Protein AF-A0A3N5ZWA6-F1 (afdb_monomer_lite)

pLDDT: mean 83.53, std 14.29, range [32.62, 98.81]

Foldseek 3Di:
DLVVLVVQDPDDFAKFQDLLDDTDPVRGAAAPRPVLVVLQVVEAEEEFEAALAFQCQQFNLQRDDVPCVNSVLVCVRRNRRYIYGGDHQFQDALLRSLVRHLRRHAAQGHYAYDYAEQSVLNVLLLQFPAADPVLLLLQFFDDLDPVPQDPVNVVVRVVVSVVVSVSSVVSRVSSVVRVYNHQEYEYEQYLLLAAQCCQVDVLLLLVLVLVVSCVVCVPDDPPPVPSSSVSSVVVSCCCVVVVPDQCVGNSSLCRHNRHSSSVSLQVTEGDPNYQYEFEFEFADDDPVVVVVCVVVVQVCVQDPAGAQSNHGRQSSCGGNVLDFNYWYAYDYYNQRHSRCLSVDPLNSVLVSCRVPDDSVCSVVDPRIGGPPVLFQDDPVVLVVVVVVVCVVVPPDDFLRAAEEEEAEAQLQFWKFQAPDPAAPNGHTLRPDLVCLLQVVLCCPFPPRPRIWTHFGRCSQFVVLQVVCVVGHRYDRDTGDLLEALLVLLVVVLVVLVVSCVRNVNHAYEYEHAALRLLSPLLNCQVPVVSLVSRVVPVLRFYEYEQYLQQAWCLLVCLQLLQALLLLLSQSSHSPDQSLNSSQRCLRRLSSLLRHGAAPQAFLQNAADNDPLAQVVQQVSLQLAQDPRNGHSRGHRHDNVSSVVSNVCQVRRQWDQPDVPPDIAGDDDPPQLRYAYEFEFDQWGFRHWDDDPSHIWTKIFRQGQNIHHPSSRDHPNHDQQRYFYDHHHRSCRNNVPVCSVVSVCCSGPVHDPVTHGDDDDDDRTQMDIHTHGRHGNGNSVQSVQSVRRHGDDDPDDDPPPPDDDDDDDDDDPLPDPDDDDDDDAAPDDCDDPSVSCCVRVQNNVQVVCVVVVNHQYGPPGDDDGDRPDDPVVVVD

Radius of gyration: 29.96 Å; chains: 1; bounding box: 83×65×80 Å

Secondary structure (DSSP, 8-state):
-HHHHHTTSSS-SEEEE--SSPPPGGGEEPTT-HHHHHHHHH-EEEEE--TT--HHHHHGGGT-TT-HHHHHHHHHHHTT-EEEEE--SSSS-HHHHHHHHHHHSPTT-EEEEEEETTHHHHHHHHTEEE--HHHHHT-SPPPS-TTT--HHHHHHHHHHHHHHHHHHHHHHHHHHHHT-EEEEEEEES--TT--HHHHH-HHHHHHHHHHHHHHHHHTT--GGGHHHHHHHHHHHHHHHHTT--GGGSHHHHTTSTT-HHHHHHHHPEEPTT-EEEEEEEEE---TTHHHHHGGGTTHHHH--S-B-SSSBHHHHT-GGGGSTT-EEEEEEETT-STTTTTTSHHHHHHHHHHHHS-GGGGGG-TT-EE----PPPPHHHHHHHHHHHHHHH-PPPTTSS-EEEEE--TT-EEEEE-SSSSTTSSEEEET-HHHHHTTGGGGGSTT-TTEEEEEE-HHHHHHHHHHHTTTSEEEE----TTS-HHHHHHHHHHHHHHHHHH-TTS-EEEEEETHHHHHHHHHHHH-HHHHHHHHHSTT-EEEEES--TT--HHHHHHHTT-SHHHHHHHHH-SS--HHHHHHHHTT-HHHHTTSPPTT---TT----S-TTSHHHHHHHHHH---TTT-TT------HHHHHHHHTTTBTTTEEESSTTS-EEEPP-SSGGGEEEEE---S-EEEEEEEETTEEEEEEESSBSSSSBHHHH--TTS-GGGEEE--S-TTHHHH-GGGHHHHHHHHHTS--SSSBPPP--SSS--EEEE---------HHHHHHHHTT------PPPP-------------GGG--SPPP----TT--S-HHHHHIIIIISTTHHHHHHHTT-S--STT----------TTGGG-

Structure (mmCIF, N/CA/C/O backbone):
data_AF-A0A3N5ZWA6-F1
#
_entry.id   AF-A0A3N5ZWA6-F1
#
loop_
_atom_site.group_PDB
_atom_site.id
_atom_site.type_symbol
_atom_site.label_atom_id
_atom_site.label_alt_id
_atom_site.label_comp_id
_atom_site.label_asym_id
_atom_site.label_entity_id
_atom_site.label_seq_id
_atom_site.pdbx_PDB_ins_code
_atom_site.Cartn_x
_atom_site.Cartn_y
_atom_site.Cartn_z
_atom_site.occupancy
_atom_site.B_iso_or_equiv
_atom_site.auth_seq_id
_atom_site.auth_comp_id
_atom_site.auth_asym_id
_atom_site.auth_atom_id
_atom_site.pdbx_PDB_model_num
ATOM 1 N N . LEU A 1 1 ? -17.193 23.125 24.510 1.00 72.69 1 LEU A N 1
ATOM 2 C CA . LEU A 1 1 ? -18.329 23.311 23.572 1.00 72.69 1 LEU A CA 1
ATOM 3 C C . LEU A 1 1 ? -18.999 21.985 23.235 1.00 72.69 1 LEU A C 1
ATOM 5 O O . LEU A 1 1 ? -20.151 21.835 23.608 1.00 72.69 1 LEU A O 1
ATOM 9 N N . MET A 1 2 ? -18.292 21.034 22.608 1.00 80.12 2 MET A N 1
ATOM 10 C CA . MET A 1 2 ? -18.866 19.734 22.207 1.00 80.12 2 MET A CA 1
ATOM 11 C C . MET A 1 2 ? -19.551 19.003 23.361 1.00 80.12 2 MET A C 1
ATOM 13 O O . MET A 1 2 ? -20.722 18.665 23.244 1.00 80.12 2 MET A O 1
ATOM 17 N N . TRP A 1 3 ? -18.894 18.937 24.522 1.00 82.75 3 TRP A N 1
ATOM 18 C CA . TRP A 1 3 ? -19.483 18.403 25.754 1.00 82.75 3 TRP A CA 1
ATOM 19 C C . TRP A 1 3 ? -20.838 19.040 26.100 1.00 82.75 3 TRP A C 1
ATOM 21 O O . TRP A 1 3 ? -21.792 18.346 26.412 1.00 82.75 3 TRP A O 1
ATOM 31 N N . ALA A 1 4 ? -20.968 20.366 25.989 1.00 77.81 4 ALA A N 1
ATOM 32 C CA . ALA A 1 4 ? -22.209 21.066 26.323 1.00 77.81 4 ALA A CA 1
ATOM 33 C C . ALA A 1 4 ? -23.336 20.810 25.308 1.00 77.81 4 ALA A C 1
ATOM 35 O O . ALA A 1 4 ? -24.505 20.993 25.645 1.00 77.81 4 ALA A O 1
ATOM 36 N N . ILE A 1 5 ? -22.995 20.426 24.072 1.00 73.25 5 ILE A N 1
ATOM 37 C CA . ILE A 1 5 ? -23.969 20.037 23.048 1.00 73.25 5 ILE A CA 1
ATOM 38 C C . ILE A 1 5 ? -24.376 18.572 23.252 1.00 73.25 5 ILE A C 1
ATOM 40 O O . ILE A 1 5 ? -25.571 18.286 23.266 1.00 73.25 5 ILE A O 1
ATOM 44 N N . GLU A 1 6 ? -23.418 17.669 23.488 1.00 76.88 6 GLU A N 1
ATOM 45 C CA . GLU A 1 6 ? -23.686 16.249 23.764 1.00 76.88 6 GLU A CA 1
ATOM 46 C C . GLU A 1 6 ? -24.440 16.038 25.085 1.00 76.88 6 GLU A C 1
ATOM 48 O O . GLU A 1 6 ? -25.317 15.189 25.151 1.00 76.88 6 GLU A O 1
ATOM 53 N N . SER A 1 7 ? -24.211 16.862 26.110 1.00 75.69 7 SER A N 1
ATOM 54 C CA . SER A 1 7 ? -24.975 16.830 27.371 1.00 75.69 7 SER A CA 1
ATOM 55 C C . SER A 1 7 ? -26.458 17.204 27.227 1.00 75.69 7 SER A C 1
ATOM 57 O O . SER A 1 7 ? -27.195 17.136 28.203 1.00 75.69 7 SER A O 1
ATOM 59 N N . ARG A 1 8 ? -26.907 17.639 26.042 1.00 66.94 8 ARG A N 1
ATOM 60 C CA . ARG A 1 8 ? -28.330 17.885 25.739 1.00 66.94 8 ARG A CA 1
ATOM 61 C C . ARG A 1 8 ? -28.995 16.715 25.004 1.00 66.94 8 ARG A C 1
ATOM 63 O O . ARG A 1 8 ? -30.170 16.823 24.661 1.00 66.94 8 ARG A O 1
ATOM 70 N N . LEU A 1 9 ? -28.249 15.650 24.703 1.00 65.50 9 LEU A N 1
ATOM 71 C CA . LEU A 1 9 ? -28.773 14.421 24.108 1.00 65.50 9 LEU A CA 1
ATOM 72 C C . LEU A 1 9 ? -29.583 13.632 25.151 1.00 65.50 9 LEU A C 1
ATOM 74 O O . LEU A 1 9 ? -29.296 13.697 26.343 1.00 65.50 9 LEU A O 1
ATOM 78 N N . ASN A 1 10 ? -30.597 12.886 24.703 1.00 53.50 10 ASN A N 1
ATOM 79 C CA . ASN A 1 10 ? -31.343 11.975 25.574 1.00 53.50 10 ASN A CA 1
ATOM 80 C C . ASN A 1 10 ? -30.499 10.722 25.864 1.00 53.50 10 ASN A C 1
ATOM 82 O O . ASN A 1 10 ? -30.046 10.080 24.921 1.00 53.50 10 ASN A O 1
ATOM 86 N N . GLY A 1 11 ? -30.368 10.355 27.144 1.00 65.31 11 GLY A N 1
ATOM 87 C CA . GLY A 1 11 ? -29.630 9.173 27.610 1.00 65.31 11 GLY A CA 1
ATOM 88 C C . GLY A 1 11 ? -28.293 9.537 28.262 1.00 65.31 11 GLY A C 1
ATOM 89 O O . GLY A 1 11 ? -27.456 10.203 27.661 1.00 65.31 11 GLY A O 1
ATOM 90 N N . GLU A 1 12 ? -28.092 9.113 29.511 1.00 81.69 12 GLU A N 1
ATOM 91 C CA . GLU A 1 12 ? -26.823 9.309 30.222 1.00 81.69 12 GLU A CA 1
ATOM 92 C C . GLU A 1 12 ? -25.769 8.300 29.732 1.00 81.69 12 GLU A C 1
ATOM 94 O O . GLU A 1 12 ? -26.117 7.136 29.528 1.00 81.69 12 GLU A O 1
ATOM 99 N N . PRO A 1 13 ? -24.483 8.667 29.604 1.00 89.31 13 PRO A N 1
ATOM 100 C CA . PRO A 1 13 ? -23.438 7.702 29.269 1.00 89.31 13 PRO A CA 1
ATOM 101 C C . PRO A 1 13 ? -23.381 6.536 30.268 1.00 89.31 13 PRO A C 1
ATOM 103 O O . PRO A 1 13 ? -23.457 6.738 31.484 1.00 89.31 13 PRO A O 1
ATOM 106 N N . GLY A 1 14 ? -23.237 5.305 29.788 1.00 92.81 14 GLY A N 1
ATOM 107 C CA . GLY A 1 14 ? -23.163 4.120 30.641 1.00 92.81 14 GLY A CA 1
ATOM 108 C C . GLY A 1 14 ? -23.497 2.817 29.925 1.00 92.81 14 GLY A C 1
ATOM 109 O O . GLY A 1 14 ? -23.816 2.794 28.737 1.00 92.81 14 GLY A O 1
ATOM 110 N N . LEU A 1 15 ? -23.424 1.717 30.674 1.00 95.25 15 LEU A N 1
ATOM 111 C CA . LEU A 1 15 ? -23.797 0.387 30.201 1.00 95.25 15 LEU A CA 1
ATOM 112 C C . LEU A 1 15 ? -25.273 0.119 30.514 1.00 95.25 15 LEU A C 1
ATOM 114 O O . LEU A 1 15 ? -25.690 0.231 31.666 1.00 95.25 15 LEU A O 1
ATOM 118 N N . TYR A 1 16 ? -26.055 -0.260 29.508 1.00 93.69 16 TYR A N 1
ATOM 119 C CA . TYR A 1 16 ? -27.490 -0.511 29.630 1.00 93.69 16 TYR A CA 1
ATOM 120 C C . TYR A 1 16 ? -27.822 -1.947 29.250 1.00 93.69 16 TYR A C 1
ATOM 122 O O . TYR A 1 16 ? -27.321 -2.447 28.246 1.00 93.69 16 TYR A O 1
ATOM 130 N N . SER A 1 17 ? -28.698 -2.605 30.011 1.00 92.50 17 SER A N 1
ATOM 131 C CA . SER A 1 17 ? -29.314 -3.859 29.565 1.00 92.50 17 SER A CA 1
ATOM 132 C C . SER A 1 17 ? -30.178 -3.579 28.335 1.00 92.50 17 SER A C 1
ATOM 134 O O . SER A 1 17 ? -30.985 -2.653 28.337 1.00 92.50 17 SER A O 1
ATOM 136 N N . TRP A 1 18 ? -29.998 -4.347 27.263 1.00 88.88 18 TRP A N 1
ATOM 137 C CA . TRP A 1 18 ? -30.628 -4.061 25.981 1.00 88.88 18 TRP A CA 1
ATOM 138 C C . TRP A 1 18 ? -31.471 -5.230 25.480 1.00 88.88 18 TRP A C 1
ATOM 140 O O . TRP A 1 18 ? -30.987 -6.338 25.268 1.00 88.88 18 TRP A O 1
ATOM 150 N N . ARG A 1 19 ? -32.758 -4.953 25.241 1.00 84.38 19 ARG A N 1
ATOM 151 C CA . ARG A 1 19 ? -33.762 -5.934 24.789 1.00 84.38 19 ARG A CA 1
ATOM 152 C C . ARG A 1 19 ? -34.196 -5.732 23.331 1.00 84.38 19 ARG A C 1
ATOM 154 O O . ARG A 1 19 ? -35.258 -6.205 22.935 1.00 84.38 19 ARG A O 1
ATOM 161 N N . GLY A 1 20 ? -33.398 -5.008 22.543 1.00 75.38 20 GLY A N 1
ATOM 162 C CA . GLY A 1 20 ? -33.647 -4.760 21.117 1.00 75.38 20 GLY A CA 1
ATOM 163 C C . GLY A 1 20 ? -34.540 -3.549 20.822 1.00 75.38 20 GLY A C 1
ATOM 164 O O . GLY A 1 20 ? -34.805 -3.261 19.657 1.00 75.38 20 GLY A O 1
ATOM 165 N N . GLY A 1 21 ? -34.996 -2.838 21.861 1.00 76.00 21 GLY A N 1
ATOM 166 C CA . GLY A 1 21 ? -35.797 -1.610 21.775 1.00 76.00 21 GLY A CA 1
ATOM 167 C C . GLY A 1 21 ? -35.042 -0.359 22.238 1.00 76.00 21 GLY A C 1
ATOM 168 O O . GLY A 1 21 ? -33.812 -0.363 22.313 1.00 76.00 21 GLY A O 1
ATOM 169 N N . GLU A 1 22 ? -35.783 0.711 22.539 1.00 78.12 22 GLU A N 1
ATOM 170 C CA . GLU A 1 22 ? -35.246 1.930 23.165 1.00 78.12 22 GLU A CA 1
ATOM 171 C C . GLU A 1 22 ? -34.701 1.646 24.573 1.00 78.12 22 GLU A C 1
ATOM 173 O O . GLU A 1 22 ? -35.230 0.793 25.286 1.00 78.12 22 GLU A O 1
ATOM 178 N N . LEU A 1 23 ? -33.640 2.360 24.961 1.00 82.31 23 LEU A N 1
ATOM 179 C CA . LEU A 1 23 ? -33.018 2.240 26.280 1.00 82.31 23 LEU A CA 1
ATOM 180 C C . LEU A 1 23 ? -33.741 3.136 27.289 1.00 82.31 23 LEU A C 1
ATOM 182 O O . LEU A 1 23 ? -33.879 4.340 27.058 1.00 82.31 23 LEU A O 1
ATOM 186 N N . ALA A 1 24 ? -34.161 2.572 28.422 1.00 85.31 24 ALA A N 1
ATOM 187 C CA . ALA A 1 24 ? -34.713 3.341 29.528 1.00 85.31 24 ALA A CA 1
ATOM 188 C C . ALA A 1 24 ? -33.629 3.659 30.576 1.00 85.31 24 ALA A C 1
ATOM 190 O O . ALA A 1 24 ? -32.705 2.870 30.775 1.00 85.31 24 ALA A O 1
ATOM 191 N N . PRO A 1 25 ? -33.756 4.761 31.342 1.00 85.12 25 PRO A N 1
ATOM 192 C CA . PRO A 1 25 ? -32.841 5.059 32.449 1.00 85.12 25 PRO A CA 1
ATOM 193 C C . PRO A 1 25 ? -32.729 3.931 33.486 1.00 85.12 25 PRO A C 1
ATOM 195 O O . PRO A 1 25 ? -31.676 3.759 34.091 1.00 85.12 25 PRO A O 1
ATOM 198 N N . ALA A 1 26 ? -33.800 3.151 33.668 1.00 86.69 26 ALA A N 1
ATOM 199 C CA . ALA A 1 26 ? -33.834 1.997 34.566 1.00 86.69 26 ALA A CA 1
ATOM 200 C C . ALA A 1 26 ? -33.005 0.800 34.064 1.00 86.69 26 ALA A C 1
ATOM 202 O O . ALA A 1 26 ? -32.664 -0.072 34.857 1.00 86.69 26 ALA A O 1
ATOM 203 N N . ASP A 1 27 ? -32.666 0.756 32.773 1.00 89.69 27 ASP A N 1
ATOM 204 C CA . ASP A 1 27 ? -31.835 -0.308 32.206 1.00 89.69 27 ASP A CA 1
ATOM 205 C C . ASP A 1 27 ? -30.338 -0.075 32.465 1.00 89.69 27 ASP A C 1
ATOM 207 O O . ASP A 1 27 ? -29.530 -0.986 32.250 1.00 89.69 27 ASP A O 1
ATOM 211 N N . ARG A 1 28 ? -29.960 1.131 32.923 1.00 92.44 28 ARG A N 1
ATOM 212 C CA . ARG A 1 28 ? -28.575 1.514 33.217 1.00 92.44 28 ARG A CA 1
ATOM 213 C C . ARG A 1 28 ? -28.040 0.709 34.394 1.00 92.44 28 ARG A C 1
ATOM 215 O O . ARG A 1 28 ? -28.640 0.678 35.464 1.00 92.44 28 ARG A O 1
ATOM 222 N N . ARG A 1 29 ? -26.862 0.124 34.213 1.00 93.25 29 ARG A N 1
ATOM 223 C CA . ARG A 1 29 ? -26.158 -0.657 35.229 1.00 93.25 29 ARG A CA 1
ATOM 224 C C . ARG A 1 29 ? -25.017 0.147 35.822 1.00 93.25 29 ARG A C 1
ATOM 226 O O . ARG A 1 29 ? -24.291 0.836 35.108 1.00 93.25 29 ARG A O 1
ATOM 233 N N . GLN A 1 30 ? -24.899 0.067 37.140 1.00 91.69 30 GLN A N 1
ATOM 234 C CA . GLN A 1 30 ? -23.807 0.669 37.895 1.00 91.69 30 GLN A CA 1
ATOM 235 C C . GLN A 1 30 ? -22.676 -0.350 38.081 1.00 91.69 30 GLN A C 1
ATOM 237 O O . GLN A 1 30 ? -22.921 -1.558 37.964 1.00 91.69 30 GLN A O 1
ATOM 242 N N . PRO A 1 31 ? -21.453 0.110 38.396 1.00 87.69 31 PRO A N 1
ATOM 243 C CA . PRO A 1 31 ? -20.426 -0.774 38.928 1.00 87.69 31 PRO A CA 1
ATOM 244 C C . PRO A 1 31 ? -20.991 -1.604 40.092 1.00 87.69 31 PRO A C 1
ATOM 246 O O . PRO A 1 31 ? -21.757 -1.089 40.906 1.00 87.69 31 PRO A O 1
ATOM 249 N N . ASP A 1 32 ? -20.636 -2.887 40.138 1.00 86.31 32 ASP A N 1
ATOM 250 C CA . ASP A 1 32 ? -21.042 -3.844 41.180 1.00 86.31 32 ASP A CA 1
ATOM 251 C C . ASP A 1 32 ? -22.554 -4.156 41.272 1.00 86.31 32 ASP A C 1
ATOM 253 O O . ASP A 1 32 ? -22.997 -4.777 42.240 1.00 86.31 32 ASP A O 1
ATOM 257 N N . ASP A 1 33 ? -23.357 -3.801 40.256 1.00 90.94 33 ASP A N 1
ATOM 258 C CA . ASP A 1 33 ? -24.757 -4.245 40.153 1.00 90.94 33 ASP A CA 1
ATOM 259 C C . ASP A 1 33 ? -24.832 -5.795 40.192 1.00 90.94 33 ASP A C 1
ATOM 261 O O . ASP A 1 33 ? -24.217 -6.457 39.345 1.00 90.94 33 ASP A O 1
ATOM 265 N N . PRO A 1 34 ? -25.585 -6.402 41.135 1.00 89.12 34 PRO A N 1
ATOM 266 C CA . PRO A 1 34 ? -25.672 -7.856 41.278 1.00 89.12 34 PRO A CA 1
ATOM 267 C C . PRO A 1 34 ? -26.120 -8.594 40.010 1.00 89.12 34 PRO A C 1
ATOM 269 O O . PRO A 1 34 ? -25.631 -9.694 39.732 1.00 89.12 34 PRO A O 1
ATOM 272 N N . ASP A 1 35 ? -27.024 -8.003 39.223 1.00 88.12 35 ASP A N 1
ATOM 273 C CA . ASP A 1 35 ? -27.494 -8.594 37.968 1.00 88.12 35 ASP A CA 1
ATOM 274 C C . ASP A 1 35 ? -26.375 -8.602 36.924 1.00 88.12 35 ASP A C 1
ATOM 276 O O . ASP A 1 35 ? -26.197 -9.590 36.206 1.00 88.12 35 ASP A O 1
ATOM 280 N N . LEU A 1 36 ? -25.594 -7.518 36.863 1.00 92.69 36 LEU A N 1
ATOM 281 C CA . LEU A 1 36 ? -24.456 -7.396 35.955 1.00 92.69 36 LEU A CA 1
ATOM 282 C C . LEU A 1 36 ? -23.343 -8.378 36.335 1.00 92.69 36 LEU A C 1
ATOM 284 O O . LEU A 1 36 ? -22.818 -9.060 35.456 1.00 92.69 36 LEU A O 1
ATOM 288 N N . VAL A 1 37 ? -23.019 -8.506 37.626 1.00 91.62 37 VAL A N 1
ATOM 289 C CA . VAL A 1 37 ? -22.021 -9.468 38.131 1.00 91.62 37 VAL A CA 1
ATOM 290 C C . VAL A 1 37 ? -22.430 -10.901 37.783 1.00 91.62 37 VAL A C 1
ATOM 292 O O . VAL A 1 37 ? -21.642 -11.652 37.207 1.00 91.62 37 VAL A O 1
ATOM 295 N N . LYS A 1 38 ? -23.692 -11.266 38.031 1.00 89.88 38 LYS A N 1
ATOM 296 C CA . LYS A 1 38 ? -24.220 -12.597 37.701 1.00 89.88 38 LYS A CA 1
ATOM 297 C C . LYS A 1 38 ? -24.241 -12.866 36.194 1.00 89.88 38 LYS A C 1
ATOM 299 O O . LYS A 1 38 ? -23.964 -13.984 35.754 1.00 89.88 38 LYS A O 1
ATOM 304 N N . ALA A 1 39 ? -24.586 -11.865 35.386 1.00 90.75 39 ALA A N 1
ATOM 305 C CA . ALA A 1 39 ? -24.538 -11.975 33.931 1.00 90.75 39 ALA A CA 1
ATOM 306 C C . ALA A 1 39 ? -23.093 -12.149 33.427 1.00 90.75 39 ALA A C 1
ATOM 308 O O . ALA A 1 39 ? -22.855 -12.939 32.508 1.00 90.75 39 ALA A O 1
ATOM 309 N N . ALA A 1 40 ? -22.135 -11.467 34.062 1.00 90.62 40 ALA A N 1
ATOM 310 C CA . ALA A 1 40 ? -20.725 -11.461 33.689 1.00 90.62 40 ALA A CA 1
ATOM 311 C C . ALA A 1 40 ? -20.039 -12.821 33.851 1.00 90.62 40 ALA A C 1
ATOM 313 O O . ALA A 1 40 ? -19.173 -13.159 33.044 1.00 90.62 40 ALA A O 1
ATOM 314 N N . GLU A 1 41 ? -20.458 -13.629 34.828 1.00 88.12 41 GLU A N 1
ATOM 315 C CA . GLU A 1 41 ? -19.963 -15.003 35.003 1.00 88.12 41 GLU A CA 1
ATOM 316 C C . GLU A 1 41 ? -20.380 -15.924 33.850 1.00 88.12 41 GLU A C 1
ATOM 318 O O . GLU A 1 41 ? -19.617 -16.788 33.418 1.00 88.12 41 GLU A O 1
ATOM 323 N N . LYS A 1 42 ? -21.597 -15.735 33.328 1.00 88.06 42 LYS A N 1
ATOM 324 C CA . LYS A 1 42 ? -22.147 -16.577 32.257 1.00 88.06 42 LYS A CA 1
ATOM 325 C C . LYS A 1 42 ? -21.685 -16.129 30.870 1.00 88.06 42 LYS A C 1
ATOM 327 O O . LYS A 1 42 ? -21.628 -16.947 29.950 1.00 88.06 42 LYS A O 1
ATOM 332 N N . GLY A 1 43 ? -21.403 -14.839 30.698 1.00 92.12 43 GLY A N 1
ATOM 333 C CA . GLY A 1 43 ? -20.977 -14.225 29.441 1.00 92.12 43 GLY A CA 1
ATOM 334 C C . GLY A 1 43 ? -21.903 -13.096 28.993 1.00 92.12 43 GLY A C 1
ATOM 335 O O . GLY A 1 43 ? -23.101 -13.321 28.825 1.00 92.12 43 GLY A O 1
ATOM 336 N N . LEU A 1 44 ? -21.344 -11.907 28.785 1.00 95.44 44 LEU A N 1
ATOM 337 C CA . LEU A 1 44 ? -22.026 -10.705 28.300 1.00 95.44 44 LEU A CA 1
ATOM 338 C C . LEU A 1 44 ? -21.875 -10.576 26.783 1.00 95.44 44 LEU A C 1
ATOM 340 O O . LEU A 1 44 ? -20.814 -10.898 26.249 1.00 95.44 44 LEU A O 1
ATOM 344 N N . LEU A 1 45 ? -22.881 -10.023 26.108 1.00 95.69 45 LEU A N 1
ATOM 345 C CA . LEU A 1 45 ? -22.751 -9.477 24.755 1.00 95.69 45 LEU A CA 1
ATOM 346 C C . LEU A 1 45 ? -22.873 -7.955 24.827 1.00 95.69 45 LEU A C 1
ATOM 348 O O . LEU A 1 45 ? -23.943 -7.452 25.160 1.00 95.69 45 LEU A O 1
ATOM 352 N N . VAL A 1 46 ? -21.798 -7.226 24.524 1.00 97.00 46 VAL A N 1
ATOM 353 C CA . VAL A 1 46 ? -21.764 -5.758 24.609 1.00 97.00 46 VAL A CA 1
ATOM 354 C C . VAL A 1 46 ? -21.665 -5.149 23.212 1.00 97.00 46 VAL A C 1
ATOM 356 O O . VAL A 1 46 ? -20.744 -5.453 22.450 1.00 97.00 46 VAL A O 1
ATOM 359 N N . PHE A 1 47 ? -22.610 -4.265 22.901 1.00 96.12 47 PHE A N 1
ATOM 360 C CA . PHE A 1 47 ? -22.665 -3.481 21.674 1.00 96.12 47 PHE A CA 1
ATOM 361 C C . PHE A 1 47 ? -22.103 -2.074 21.901 1.00 96.12 47 PHE A C 1
ATOM 363 O O . PHE A 1 47 ? -22.549 -1.370 22.806 1.00 96.12 47 PHE A O 1
ATOM 370 N N . ILE A 1 48 ? -21.153 -1.650 21.061 1.00 96.50 48 ILE A N 1
ATOM 371 C CA . ILE A 1 48 ? -20.524 -0.320 21.137 1.00 96.50 48 ILE A CA 1
ATOM 372 C C . ILE A 1 48 ? -20.727 0.423 19.817 1.00 96.50 48 ILE A C 1
ATOM 374 O O . ILE A 1 48 ? -20.221 0.008 18.769 1.00 96.50 48 ILE A O 1
ATOM 378 N N . HIS A 1 49 ? -21.465 1.530 19.863 1.00 92.19 49 HIS A N 1
ATOM 379 C CA . HIS A 1 49 ? -21.828 2.297 18.673 1.00 92.19 49 HIS A CA 1
ATOM 380 C C . HIS A 1 49 ? -20.747 3.302 18.231 1.00 92.19 49 HIS A C 1
ATOM 382 O O . HIS A 1 49 ? -19.817 3.642 18.966 1.00 92.19 49 HIS A O 1
ATOM 388 N N . GLY A 1 50 ? -20.919 3.806 17.006 1.00 86.44 50 GLY A N 1
ATOM 389 C CA . GLY A 1 50 ? -20.031 4.750 16.332 1.00 86.44 50 GLY A CA 1
ATOM 390 C C . GLY A 1 50 ? -20.283 6.235 16.596 1.00 86.44 50 GLY A C 1
ATOM 391 O O . GLY A 1 50 ? -21.169 6.615 17.365 1.00 86.44 50 GLY A O 1
ATOM 392 N N . THR A 1 51 ? -19.514 7.065 15.885 1.00 82.25 51 THR A N 1
ATOM 393 C CA . THR A 1 51 ? -19.541 8.535 15.937 1.00 82.25 51 THR A CA 1
ATOM 394 C C . THR A 1 51 ? -20.920 9.111 15.635 1.00 82.25 51 THR A C 1
ATOM 396 O O . THR A 1 51 ? -21.535 8.769 14.627 1.00 82.25 51 THR A O 1
ATOM 399 N N . GLY A 1 52 ? -21.396 10.015 16.496 1.00 73.75 52 GLY A N 1
ATOM 400 C CA . GLY A 1 52 ? -22.688 10.689 16.336 1.00 73.75 52 GLY A CA 1
ATOM 401 C C . GLY A 1 52 ? -23.897 9.752 16.320 1.00 73.75 52 GLY A C 1
ATOM 402 O O . GLY A 1 52 ? -24.952 10.134 15.815 1.00 73.75 52 GLY A O 1
ATOM 403 N N . SER A 1 53 ? -23.744 8.537 16.847 1.00 75.94 53 SER A N 1
ATOM 404 C CA . SER A 1 53 ? -24.801 7.531 16.946 1.00 75.94 53 SER A CA 1
ATOM 405 C C . SER A 1 53 ? -25.165 7.244 18.410 1.00 75.94 53 SER A C 1
ATOM 407 O O . SER A 1 53 ? -24.674 7.908 19.317 1.00 75.94 53 SER A O 1
ATOM 409 N N . HIS A 1 54 ? -26.051 6.272 18.604 1.00 79.75 54 HIS A N 1
ATOM 410 C CA . HIS A 1 54 ? -26.460 5.656 19.872 1.00 79.75 54 HIS A CA 1
ATOM 411 C C . HIS A 1 54 ? -26.775 4.173 19.595 1.00 79.75 54 HIS A C 1
ATOM 413 O O . HIS A 1 54 ? -26.854 3.771 18.426 1.00 79.75 54 HIS A O 1
ATOM 419 N N . THR A 1 55 ? -26.982 3.346 20.623 1.00 82.56 55 THR A N 1
ATOM 420 C CA . THR A 1 55 ? -27.182 1.887 20.487 1.00 82.56 55 THR A CA 1
ATOM 421 C C . THR A 1 55 ? -28.306 1.559 19.506 1.00 82.56 55 THR A C 1
ATOM 423 O O . THR A 1 55 ? -28.096 0.824 18.540 1.00 82.56 55 THR A O 1
ATOM 426 N N . LEU A 1 56 ? -29.493 2.148 19.687 1.00 79.38 56 LEU A N 1
ATOM 427 C CA . LEU A 1 56 ? -30.612 1.898 18.777 1.00 79.38 56 LEU A CA 1
ATOM 428 C C . LEU A 1 56 ? -30.305 2.417 17.363 1.00 79.38 56 LEU A C 1
ATOM 430 O O . LEU A 1 56 ? -30.545 1.716 16.388 1.00 79.38 56 LEU A O 1
ATOM 434 N N . GLY A 1 57 ? -29.715 3.604 17.224 1.00 73.81 57 GLY A N 1
ATOM 435 C CA . GLY A 1 57 ? -29.357 4.174 15.924 1.00 73.81 57 GLY A CA 1
ATOM 436 C C . GLY A 1 57 ? -28.420 3.288 15.098 1.00 73.81 57 GLY A C 1
ATOM 437 O O . GLY A 1 57 ? -28.649 3.124 13.900 1.00 73.81 57 GLY A O 1
ATOM 438 N N . ALA A 1 58 ? -27.403 2.697 15.732 1.00 77.81 58 ALA A N 1
ATOM 439 C CA . ALA A 1 58 ? -26.420 1.838 15.071 1.00 77.81 58 ALA A CA 1
ATOM 440 C C . ALA A 1 58 ? -26.924 0.406 14.827 1.00 77.81 58 ALA A C 1
ATOM 442 O O . ALA A 1 58 ? -26.574 -0.199 13.815 1.00 77.81 58 ALA A O 1
ATOM 443 N N . PHE A 1 59 ? -27.745 -0.136 15.733 1.00 83.88 59 PHE A N 1
ATOM 444 C CA . PHE A 1 59 ? -28.063 -1.568 15.764 1.00 83.88 59 PHE A CA 1
ATOM 445 C C . PHE A 1 59 ? -29.565 -1.903 15.637 1.00 83.88 59 PHE A C 1
ATOM 447 O O . PHE A 1 59 ? -29.929 -3.076 15.711 1.00 83.88 59 PHE A O 1
ATOM 454 N N . LYS A 1 60 ? -30.459 -0.926 15.398 1.00 72.38 60 LYS A N 1
ATOM 455 C CA . LYS A 1 60 ? -31.930 -1.127 15.290 1.00 72.38 60 LYS A CA 1
ATOM 456 C C . LYS A 1 60 ? -32.361 -2.217 14.315 1.00 72.38 60 LYS A C 1
ATOM 458 O O . LYS A 1 60 ? -33.412 -2.831 14.498 1.00 72.38 60 LYS A O 1
ATOM 463 N N . ASP A 1 61 ? -31.581 -2.444 13.264 1.00 73.56 61 ASP A N 1
ATOM 464 C CA . ASP A 1 61 ? -31.941 -3.373 12.194 1.00 73.56 61 ASP A CA 1
ATOM 465 C C . ASP A 1 61 ? -31.800 -4.845 12.609 1.00 73.56 61 ASP A C 1
ATOM 467 O O . ASP A 1 61 ? -32.304 -5.731 11.911 1.00 73.56 61 ASP A O 1
ATOM 471 N N . LEU A 1 62 ? -31.201 -5.083 13.786 1.00 72.75 62 LEU A N 1
ATOM 472 C CA . LEU A 1 62 ? -31.248 -6.354 14.504 1.00 72.75 62 LEU A CA 1
ATOM 473 C C . LEU A 1 62 ? -32.645 -6.631 15.095 1.00 72.75 62 LEU A C 1
ATOM 475 O O . LEU A 1 62 ? -33.026 -7.793 15.197 1.00 72.75 62 LEU A O 1
ATOM 479 N N . GLY A 1 63 ? -33.415 -5.592 15.458 1.00 54.59 63 GLY A N 1
ATOM 480 C CA . GLY A 1 63 ? -34.670 -5.685 16.224 1.00 54.59 63 GLY A CA 1
ATOM 481 C C . GLY A 1 63 ? -35.966 -5.330 15.472 1.00 54.59 63 GLY A C 1
ATOM 482 O O . GLY A 1 63 ? -37.042 -5.339 16.069 1.00 54.59 63 GLY A O 1
ATOM 483 N N . THR A 1 64 ? -35.921 -5.002 14.174 1.00 55.16 64 THR A N 1
ATOM 484 C CA . THR A 1 64 ? -37.094 -4.467 13.448 1.00 55.16 64 THR A CA 1
ATOM 485 C C . THR A 1 64 ? -38.236 -5.485 13.294 1.00 55.16 64 THR A C 1
ATOM 487 O O . THR A 1 64 ? -38.034 -6.642 12.912 1.00 55.16 64 THR A O 1
ATOM 490 N N . VAL A 1 65 ? -39.476 -5.035 13.529 1.00 37.28 65 VAL A N 1
ATOM 491 C CA . VAL A 1 65 ? -40.709 -5.834 13.414 1.00 37.28 65 VAL A CA 1
ATOM 492 C C . VAL A 1 65 ? -40.882 -6.333 11.970 1.00 37.28 65 VAL A C 1
ATOM 494 O O . VAL A 1 65 ? -41.140 -5.560 11.056 1.00 37.28 65 VAL A O 1
ATOM 497 N N . GLY A 1 66 ? -40.683 -7.640 11.767 1.00 44.19 66 GLY A N 1
ATOM 498 C CA . GLY A 1 66 ? -40.601 -8.307 10.454 1.00 44.19 66 GLY A CA 1
ATOM 499 C C . GLY A 1 66 ? -39.342 -9.173 10.293 1.00 44.19 66 GLY A C 1
ATOM 500 O O . GLY A 1 66 ? -39.331 -10.111 9.501 1.00 44.19 66 GLY A O 1
ATOM 501 N N . ARG A 1 67 ? -38.312 -8.921 11.113 1.00 53.72 67 ARG A N 1
ATOM 502 C CA . ARG A 1 67 ? -37.072 -9.708 11.243 1.00 53.72 67 ARG A CA 1
ATOM 503 C C . ARG A 1 67 ? -36.931 -10.353 12.626 1.00 53.72 67 ARG A C 1
ATOM 505 O O . ARG A 1 67 ? -35.824 -10.532 13.116 1.00 53.72 67 ARG A O 1
ATOM 512 N N . LYS A 1 68 ? -38.052 -10.744 13.252 1.00 54.44 68 LYS A N 1
ATOM 513 C CA . LYS A 1 68 ? -38.073 -11.396 14.581 1.00 54.44 68 LYS A CA 1
ATOM 514 C C . LYS A 1 68 ? -37.077 -12.564 14.707 1.00 54.44 68 LYS A C 1
ATOM 516 O O . LYS A 1 68 ? -36.611 -12.814 15.808 1.00 54.44 68 LYS A O 1
ATOM 521 N N . SER A 1 69 ? -36.724 -13.236 13.607 1.00 59.38 69 SER A N 1
ATOM 522 C CA . SER A 1 69 ? -35.722 -14.309 13.574 1.00 59.38 69 SER A CA 1
ATOM 523 C C . SER A 1 69 ? -34.306 -13.863 13.953 1.00 59.38 69 SER A C 1
ATOM 525 O O . SER A 1 69 ? -33.566 -14.660 14.515 1.00 59.38 69 SER A O 1
ATOM 527 N N . ASP A 1 70 ? -33.918 -12.617 13.659 1.00 68.44 70 ASP A N 1
ATOM 528 C CA . ASP A 1 70 ? -32.526 -12.172 13.785 1.00 68.44 70 ASP A CA 1
ATOM 529 C C . ASP A 1 70 ? -32.167 -11.762 15.224 1.00 68.44 70 ASP A C 1
ATOM 531 O O . ASP A 1 70 ? -31.095 -12.120 15.711 1.00 68.44 70 ASP A O 1
ATOM 535 N N . TRP A 1 71 ? -33.085 -11.091 15.931 1.00 77.12 71 TRP A N 1
ATOM 536 C CA . TRP A 1 71 ? -32.972 -10.842 17.375 1.00 77.12 71 TRP A CA 1
ATOM 537 C C . TRP A 1 71 ? -33.196 -12.116 18.195 1.00 77.12 71 TRP A C 1
ATOM 539 O O . TRP A 1 71 ? -32.476 -12.350 19.163 1.00 77.12 71 TRP A O 1
ATOM 549 N N . ALA A 1 72 ? -34.145 -12.970 17.776 1.00 74.69 72 ALA A N 1
ATOM 550 C CA . ALA A 1 72 ? -34.426 -14.243 18.446 1.00 74.69 72 ALA A CA 1
ATOM 551 C C . ALA A 1 72 ? -33.167 -15.110 18.571 1.00 74.69 72 ALA A C 1
ATOM 553 O O . ALA A 1 72 ? -32.913 -15.692 19.621 1.00 74.69 72 ALA A O 1
ATOM 554 N N . VAL A 1 73 ? -32.347 -15.119 17.518 1.00 76.50 73 VAL A N 1
ATOM 555 C CA . VAL A 1 73 ? -31.039 -15.778 17.470 1.00 76.50 73 VAL A CA 1
ATOM 556 C C . VAL A 1 73 ? -30.086 -15.286 18.565 1.00 76.50 73 VAL A C 1
ATOM 558 O O . VAL A 1 73 ? -29.394 -16.103 19.167 1.00 76.50 73 VAL A O 1
ATOM 561 N N . LEU A 1 74 ? -30.032 -13.979 18.833 1.00 83.06 74 LEU A N 1
ATOM 562 C CA . LEU A 1 74 ? -29.165 -13.423 19.877 1.00 83.06 74 LEU A CA 1
ATOM 563 C C . LEU A 1 74 ? -29.720 -13.713 21.272 1.00 83.06 74 LEU A C 1
ATOM 565 O O . LEU A 1 74 ? -28.960 -14.055 22.175 1.00 83.06 74 LEU A O 1
ATOM 569 N N . THR A 1 75 ? -31.041 -13.622 21.448 1.00 84.62 75 THR A N 1
ATOM 570 C CA . THR A 1 75 ? -31.692 -13.933 22.728 1.00 84.62 75 THR A CA 1
ATOM 571 C C . THR A 1 75 ? -31.641 -15.419 23.077 1.00 84.62 75 THR A C 1
ATOM 573 O O . THR A 1 75 ? -31.619 -15.750 24.255 1.00 84.62 75 THR A O 1
ATOM 576 N N . GLU A 1 76 ? -31.590 -16.310 22.086 1.00 85.25 76 GLU A N 1
ATOM 577 C CA . GLU A 1 76 ? -31.402 -17.752 22.294 1.00 85.25 76 GLU A CA 1
ATOM 578 C C . GLU A 1 76 ? -30.042 -18.048 22.945 1.00 85.25 76 GLU A C 1
ATOM 580 O O . GLU A 1 76 ? -29.969 -18.823 23.893 1.00 85.25 76 GLU A O 1
ATOM 585 N N . GLU A 1 77 ? -28.983 -17.377 22.486 1.00 86.50 77 GLU A N 1
ATOM 586 C CA . GLU A 1 77 ? -27.616 -17.589 22.977 1.00 86.50 77 GLU A CA 1
ATOM 587 C C . GLU A 1 77 ? -27.328 -16.800 24.270 1.00 86.50 77 GLU A C 1
ATOM 589 O O . GLU A 1 77 ? -26.801 -17.322 25.258 1.00 86.50 77 GLU A O 1
ATOM 594 N N . PHE A 1 78 ? -27.693 -15.516 24.302 1.00 88.94 78 PHE A N 1
ATOM 595 C CA . PHE A 1 78 ? -27.304 -14.600 25.379 1.00 88.94 78 PHE A CA 1
ATOM 596 C C . PHE A 1 78 ? -28.427 -14.307 26.384 1.00 88.94 78 PHE A C 1
ATOM 598 O O . PHE A 1 78 ? -28.127 -13.925 27.518 1.00 88.94 78 PHE A O 1
ATOM 605 N N . GLY A 1 79 ? -29.698 -14.537 26.048 1.00 88.69 79 GLY A N 1
ATOM 606 C CA . GLY A 1 79 ? -30.836 -14.199 26.911 1.00 88.69 79 GLY A CA 1
ATOM 607 C C . GLY A 1 79 ? -30.851 -12.713 27.285 1.00 88.69 79 GLY A C 1
ATOM 608 O O . GLY A 1 79 ? -30.634 -11.853 26.436 1.00 88.69 79 GLY A O 1
ATOM 609 N N . ASP A 1 80 ? -31.029 -12.415 28.574 1.00 87.38 80 ASP A N 1
ATOM 610 C CA . ASP A 1 80 ? -31.026 -11.044 29.115 1.00 87.38 80 ASP A CA 1
ATOM 611 C C . ASP A 1 80 ? -29.615 -10.437 29.280 1.00 87.38 80 ASP A C 1
ATOM 613 O O . ASP A 1 80 ? -29.459 -9.350 29.836 1.00 87.38 80 ASP A O 1
ATOM 617 N N . ARG A 1 81 ? -28.563 -11.126 28.813 1.00 93.88 81 ARG A N 1
ATOM 618 C CA . ARG A 1 81 ? -27.151 -10.727 28.983 1.00 93.88 81 ARG A CA 1
ATOM 619 C C . ARG A 1 81 ? -26.621 -9.880 27.821 1.00 93.88 81 ARG A C 1
ATOM 621 O O . ARG A 1 81 ? -25.419 -9.879 27.550 1.00 93.88 81 ARG A O 1
ATOM 628 N N . ILE A 1 82 ? -27.516 -9.195 27.118 1.00 93.94 82 ILE A N 1
ATOM 629 C CA . ILE A 1 82 ? -27.194 -8.303 26.005 1.00 93.94 82 ILE A CA 1
ATOM 630 C C . ILE A 1 82 ? -27.194 -6.867 26.526 1.00 93.94 82 ILE A C 1
ATOM 632 O O . ILE A 1 82 ? -28.127 -6.454 27.214 1.00 93.94 82 ILE A O 1
ATOM 636 N N . PHE A 1 83 ? -26.150 -6.110 26.204 1.00 95.12 83 PHE A N 1
ATOM 637 C CA . PHE A 1 83 ? -25.940 -4.757 26.701 1.00 95.12 83 PHE A CA 1
ATOM 638 C C . PHE A 1 83 ? -25.566 -3.796 25.574 1.00 95.12 83 PHE A C 1
ATOM 640 O O . PHE A 1 83 ? -24.815 -4.151 24.666 1.00 95.12 83 PHE A O 1
ATOM 647 N N . GLY A 1 84 ? -26.072 -2.568 25.655 1.00 94.06 84 GLY A N 1
ATOM 648 C CA . GLY A 1 84 ? -25.645 -1.435 24.837 1.00 94.06 84 GLY A CA 1
ATOM 649 C C . GLY A 1 84 ? -24.802 -0.477 25.670 1.00 94.06 84 GLY A C 1
ATOM 650 O O . GLY A 1 84 ? -25.161 -0.172 26.808 1.00 94.06 84 GLY A O 1
ATOM 651 N N . PHE A 1 85 ? -23.676 -0.021 25.131 1.00 95.38 85 PHE A N 1
ATOM 652 C CA . PHE A 1 85 ? -22.846 0.997 25.767 1.00 95.38 85 PHE A CA 1
ATOM 653 C C . PHE A 1 85 ? -23.089 2.358 25.107 1.00 95.38 85 PHE A C 1
ATOM 655 O O . PHE A 1 85 ? -22.720 2.561 23.950 1.00 95.38 85 PHE A O 1
ATOM 662 N N . GLU A 1 86 ? -23.717 3.270 25.853 1.00 92.12 86 GLU A N 1
ATOM 663 C CA . GLU A 1 86 ? -23.930 4.663 25.452 1.00 92.12 86 GLU A CA 1
ATOM 664 C C . GLU A 1 86 ? -22.740 5.513 25.902 1.00 92.12 86 GLU A C 1
ATOM 666 O O . GLU A 1 86 ? -22.394 5.544 27.086 1.00 92.12 86 GLU A O 1
ATOM 671 N N . HIS A 1 87 ? -22.116 6.223 24.965 1.00 91.94 87 HIS A N 1
ATOM 672 C CA . HIS A 1 87 ? -20.923 7.035 25.226 1.00 91.94 87 HIS A CA 1
ATOM 673 C C . HIS A 1 87 ? -20.878 8.297 24.365 1.00 91.94 87 HIS A C 1
ATOM 675 O O . HIS A 1 87 ? -21.490 8.370 23.297 1.00 91.94 87 HIS A O 1
ATOM 681 N N . ARG A 1 88 ? -20.139 9.315 24.819 1.00 90.88 88 ARG A N 1
ATOM 682 C CA . ARG A 1 88 ? -19.933 10.529 24.022 1.00 90.88 88 ARG A CA 1
ATOM 683 C C . ARG A 1 88 ? -18.845 10.286 22.995 1.00 90.88 88 ARG A C 1
ATOM 685 O O . ARG A 1 88 ? -17.797 9.727 23.305 1.00 90.88 88 ARG A O 1
ATOM 692 N N . THR A 1 89 ? -19.087 10.731 21.768 1.00 88.62 89 THR A N 1
ATOM 693 C CA . THR A 1 89 ? -18.231 10.390 20.623 1.00 88.62 89 THR A CA 1
ATOM 694 C C . THR A 1 89 ? -17.554 11.601 19.997 1.00 88.62 89 THR A C 1
ATOM 696 O O . THR A 1 89 ? -16.644 11.419 19.195 1.00 88.62 89 THR A O 1
ATOM 699 N N . PHE A 1 90 ? -17.914 12.827 20.387 1.00 86.00 90 PHE A N 1
ATOM 700 C CA . PHE A 1 90 ? -17.191 14.035 19.973 1.00 86.00 90 PHE A CA 1
ATOM 701 C C . PHE A 1 90 ? -16.330 14.607 21.101 1.00 86.00 90 PHE A C 1
ATOM 703 O O . PHE A 1 90 ? -15.153 14.900 20.886 1.00 86.00 90 PHE A O 1
ATOM 710 N N . SER A 1 91 ? -16.890 14.773 22.301 1.00 88.62 91 SER A N 1
ATOM 711 C CA . SER A 1 91 ? -16.214 15.437 23.419 1.00 88.62 91 SER A CA 1
ATOM 712 C C . SER A 1 91 ? -15.199 14.571 24.151 1.00 88.62 91 SER A C 1
ATOM 714 O O . SER A 1 91 ? -14.349 15.116 24.844 1.00 88.62 91 SER A O 1
ATOM 716 N N . GLU A 1 92 ? -15.327 13.254 24.037 1.00 92.75 92 GLU A N 1
ATOM 717 C CA . GLU A 1 92 ? -14.508 12.260 24.734 1.00 92.75 92 GLU A CA 1
ATOM 718 C C . GLU A 1 92 ? -13.658 11.491 23.716 1.00 92.75 92 GLU A C 1
ATOM 720 O O . GLU A 1 92 ? -14.098 11.249 22.581 1.00 92.75 92 GLU A O 1
ATOM 725 N N . SER A 1 93 ? -12.432 11.125 24.098 1.00 94.25 93 SER A N 1
ATOM 726 C CA . SER A 1 93 ? -11.568 10.263 23.285 1.00 94.25 93 SER A CA 1
ATOM 727 C C . SER A 1 93 ? -12.001 8.793 23.417 1.00 94.25 93 SER A C 1
ATOM 729 O O . SER A 1 93 ? -12.718 8.434 24.358 1.00 94.25 93 SER A O 1
ATOM 731 N N . PRO A 1 94 ? -11.599 7.890 22.502 1.00 96.62 94 PRO A N 1
ATOM 732 C CA . PRO A 1 94 ? -11.868 6.464 22.683 1.00 96.62 94 PRO A CA 1
ATOM 733 C C . PRO A 1 94 ? -11.273 5.906 23.985 1.00 96.62 94 PRO A C 1
ATOM 735 O O . PRO A 1 94 ? -11.802 4.936 24.520 1.00 96.62 94 PRO A O 1
ATOM 738 N N . ILE A 1 95 ? -10.213 6.535 24.512 1.00 97.19 95 ILE A N 1
ATOM 739 C CA . ILE A 1 95 ? -9.568 6.162 25.778 1.00 97.19 95 ILE A CA 1
ATOM 740 C C . ILE A 1 95 ? -10.489 6.497 26.954 1.00 97.19 95 ILE A C 1
ATOM 742 O O . ILE A 1 95 ? -10.675 5.654 27.830 1.00 97.19 95 ILE A O 1
ATOM 746 N N . ASP A 1 96 ? -11.124 7.674 26.942 1.00 96.88 96 ASP A N 1
ATOM 747 C CA . ASP A 1 96 ? -12.143 8.042 27.936 1.00 96.88 96 ASP A CA 1
ATOM 748 C C . ASP A 1 96 ? -13.302 7.034 27.938 1.00 96.88 96 ASP A C 1
ATOM 750 O O . ASP A 1 96 ? -13.716 6.545 28.990 1.00 96.88 96 ASP A O 1
ATOM 754 N N . ASN A 1 97 ? -13.797 6.670 26.752 1.00 97.12 97 ASN A N 1
ATOM 755 C CA . ASN A 1 97 ? -14.904 5.724 26.632 1.00 97.12 97 ASN A CA 1
ATOM 756 C C . ASN A 1 97 ? -14.511 4.305 27.082 1.00 97.12 97 ASN A C 1
ATOM 758 O O . ASN A 1 97 ? -15.297 3.629 27.745 1.00 97.12 97 ASN A O 1
ATOM 762 N N . ALA A 1 98 ? -13.296 3.856 26.751 1.00 97.88 98 ALA A N 1
ATOM 763 C CA . ALA A 1 98 ? -12.778 2.560 27.183 1.00 97.88 98 ALA A CA 1
ATOM 764 C C . ALA A 1 98 ? -12.598 2.507 28.706 1.00 97.88 98 ALA A C 1
ATOM 766 O O . ALA A 1 98 ? -12.963 1.510 29.326 1.00 97.88 98 ALA A O 1
ATOM 767 N N . LEU A 1 99 ? -12.108 3.588 29.324 1.00 97.81 99 LEU A N 1
ATOM 768 C CA . LEU A 1 99 ? -12.037 3.714 30.780 1.00 97.81 99 LEU A CA 1
ATOM 769 C C . LEU A 1 99 ? -13.424 3.596 31.415 1.00 97.81 99 LEU A C 1
ATOM 771 O O . LEU A 1 99 ? -13.610 2.760 32.295 1.00 97.81 99 LEU A O 1
ATOM 775 N N . ALA A 1 100 ? -14.406 4.359 30.929 1.00 96.88 100 ALA A N 1
ATOM 776 C CA . ALA A 1 100 ? -15.767 4.328 31.465 1.00 96.88 100 ALA A CA 1
ATOM 777 C C . ALA A 1 100 ? -16.407 2.927 31.371 1.00 96.88 100 ALA A C 1
ATOM 779 O O . ALA A 1 100 ? -17.057 2.459 32.312 1.00 96.88 100 ALA A O 1
ATOM 780 N N . LEU A 1 101 ? -16.189 2.222 30.256 1.00 97.44 101 LEU A N 1
ATOM 781 C CA . LEU A 1 101 ? -16.665 0.851 30.085 1.00 97.44 101 LEU A CA 1
ATOM 782 C C . LEU A 1 101 ? -15.946 -0.124 31.032 1.00 97.44 101 LEU A C 1
ATOM 784 O O . LEU A 1 101 ? -16.601 -0.912 31.715 1.00 97.44 101 LEU A O 1
ATOM 788 N N . ALA A 1 102 ? -14.614 -0.058 31.114 1.00 96.94 102 ALA A N 1
ATOM 789 C CA . ALA A 1 102 ? -13.812 -0.934 31.968 1.00 96.94 102 ALA A CA 1
ATOM 790 C C . ALA A 1 102 ? -14.080 -0.721 33.470 1.00 96.94 102 ALA A C 1
ATOM 792 O O . ALA A 1 102 ? -14.059 -1.679 34.243 1.00 96.94 102 ALA A O 1
ATOM 793 N N . GLU A 1 103 ? -14.361 0.514 33.893 1.00 96.62 103 GLU A N 1
ATOM 794 C CA . GLU A 1 103 ? -14.751 0.837 35.270 1.00 96.62 103 GLU A CA 1
ATOM 795 C C . GLU A 1 103 ? -16.081 0.168 35.638 1.00 96.62 103 GLU A C 1
ATOM 797 O O . GLU A 1 103 ? -16.193 -0.418 36.719 1.00 96.62 103 GLU A O 1
ATOM 802 N N . THR A 1 104 ? -17.044 0.188 34.710 1.00 95.81 104 THR A N 1
ATOM 803 C CA . THR A 1 104 ? -18.392 -0.372 34.898 1.00 95.81 104 THR A CA 1
ATOM 804 C C . THR A 1 104 ? -18.405 -1.903 34.892 1.00 95.81 104 THR A C 1
ATOM 806 O O . THR A 1 104 ? -19.158 -2.522 35.642 1.00 95.81 104 THR A O 1
ATOM 809 N N . LEU A 1 105 ? -17.579 -2.541 34.057 1.00 96.44 105 LEU A N 1
ATOM 810 C CA . LEU A 1 105 ? -17.569 -3.998 33.914 1.00 96.44 105 LEU A CA 1
ATOM 811 C C . LEU A 1 105 ? -16.973 -4.709 35.152 1.00 96.44 105 LEU A C 1
ATOM 813 O O . LEU A 1 105 ? -15.929 -4.288 35.664 1.00 96.44 105 LEU A O 1
ATOM 817 N N . PRO A 1 106 ? -17.571 -5.821 35.623 1.00 95.38 106 PRO A N 1
ATOM 818 C CA . PRO A 1 106 ? -17.031 -6.596 36.741 1.00 95.38 106 PRO A CA 1
ATOM 819 C C . PRO A 1 106 ? -15.665 -7.240 36.432 1.00 95.38 106 PRO A C 1
ATOM 821 O O . PRO A 1 106 ? -15.405 -7.608 35.282 1.00 95.38 106 PRO A O 1
ATOM 824 N N . PRO A 1 107 ? -14.791 -7.447 37.436 1.00 95.00 107 PRO A N 1
ATOM 825 C CA . PRO A 1 107 ? -13.566 -8.227 37.260 1.00 95.00 107 PRO A CA 1
ATOM 826 C C . PRO A 1 107 ? -13.852 -9.640 36.731 1.00 95.00 107 PRO A C 1
ATOM 828 O O . PRO A 1 107 ? -14.853 -10.256 37.091 1.00 95.00 107 PRO A O 1
ATOM 831 N N . LYS A 1 108 ? -12.954 -10.174 35.898 1.00 95.00 108 LYS A N 1
ATOM 832 C CA . LYS A 1 108 ? -13.017 -11.505 35.269 1.00 95.00 108 LYS A CA 1
ATOM 833 C C . LYS A 1 108 ? -14.270 -11.756 34.426 1.00 95.00 108 LYS A C 1
ATOM 835 O O . LYS A 1 108 ? -14.547 -12.906 34.083 1.00 95.00 108 LYS A O 1
ATOM 840 N N . ALA A 1 109 ? -15.002 -10.699 34.063 1.00 94.75 109 ALA A N 1
ATOM 841 C CA . ALA A 1 109 ? -16.181 -10.800 33.218 1.00 94.75 109 ALA A CA 1
ATOM 842 C C . ALA A 1 109 ? -15.860 -11.535 31.911 1.00 94.75 109 ALA A C 1
ATOM 844 O O . ALA A 1 109 ? -14.867 -11.232 31.238 1.00 94.75 109 ALA A O 1
ATOM 845 N N . LYS A 1 110 ? -16.723 -12.486 31.546 1.00 95.06 110 LYS A N 1
ATOM 846 C CA . LYS A 1 110 ? -16.716 -13.139 30.238 1.00 95.06 110 LYS A CA 1
ATOM 847 C C . LYS A 1 110 ? -17.485 -12.259 29.256 1.00 95.06 110 LYS A C 1
ATOM 849 O O . LYS A 1 110 ? -18.635 -11.916 29.519 1.00 95.06 110 LYS A O 1
ATOM 854 N N . ILE A 1 111 ? -16.859 -11.852 28.153 1.00 95.44 111 ILE A N 1
ATOM 855 C CA . ILE A 1 111 ? -17.392 -10.808 27.264 1.00 95.44 111 ILE A CA 1
ATOM 856 C C . ILE A 1 111 ? -17.283 -11.235 25.796 1.00 95.44 111 ILE A C 1
ATOM 858 O O . ILE A 1 111 ? -16.259 -11.748 25.345 1.00 95.44 111 ILE A O 1
ATOM 862 N N . SER A 1 112 ? -18.350 -10.985 25.043 1.00 95.56 112 SER A N 1
ATOM 863 C CA . SER A 1 112 ? -18.373 -10.921 23.584 1.00 95.56 112 SER A CA 1
ATOM 864 C C . SER A 1 112 ? -18.663 -9.481 23.159 1.00 95.56 112 SER A C 1
ATOM 866 O O . SER A 1 112 ? -19.579 -8.852 23.688 1.00 95.56 112 SER A O 1
ATOM 868 N N . LEU A 1 113 ? -17.879 -8.948 22.225 1.00 97.12 113 LEU A N 1
ATOM 869 C CA . LEU A 1 113 ? -17.974 -7.561 21.769 1.00 97.12 113 LEU A CA 1
ATOM 870 C C . LEU A 1 113 ? -18.481 -7.494 20.329 1.00 97.12 113 LEU A C 1
ATOM 872 O O . LEU A 1 113 ? -17.984 -8.215 19.463 1.00 97.12 113 LEU A O 1
ATOM 876 N N . VAL A 1 114 ? -19.415 -6.580 20.069 1.00 97.19 114 VAL A N 1
ATOM 877 C CA . VAL A 1 114 ? -19.800 -6.161 18.716 1.00 97.19 114 VAL A CA 1
ATOM 878 C C . VAL A 1 114 ? -19.685 -4.650 18.638 1.00 97.19 114 VAL A C 1
ATOM 880 O O . VAL A 1 114 ? -20.357 -3.921 19.365 1.00 97.19 114 VAL A O 1
ATOM 883 N N . THR A 1 115 ? -18.823 -4.162 17.758 1.00 97.44 115 THR A N 1
ATOM 884 C CA . THR A 1 115 ? -18.542 -2.730 17.656 1.00 97.44 115 THR A CA 1
ATOM 885 C C . THR A 1 115 ? -18.802 -2.220 16.253 1.00 97.44 115 THR A C 1
ATOM 887 O O . THR A 1 115 ? -18.689 -2.957 15.272 1.00 97.44 115 THR A O 1
ATOM 890 N N . HIS A 1 116 ? -19.162 -0.943 16.152 1.00 95.12 116 HIS A N 1
ATOM 891 C CA . HIS A 1 116 ? -19.386 -0.273 14.877 1.00 95.12 116 HIS A CA 1
ATOM 892 C C . HIS A 1 116 ? -18.606 1.036 14.804 1.00 95.12 116 HIS A C 1
ATOM 894 O O . HIS A 1 116 ? -18.611 1.823 15.755 1.00 95.12 116 HIS A O 1
ATOM 900 N N . SER A 1 117 ? -17.971 1.294 13.657 1.00 92.81 117 SER A N 1
ATOM 901 C CA . SER A 1 117 ? -17.280 2.556 13.379 1.00 92.81 117 SER A CA 1
ATOM 902 C C . SER A 1 117 ? -16.232 2.873 14.460 1.00 92.81 117 SER A C 1
ATOM 904 O O . SER A 1 117 ? -15.524 1.975 14.916 1.00 92.81 117 SER A O 1
ATOM 906 N N . ARG A 1 118 ? -16.131 4.127 14.917 1.00 93.50 118 ARG A N 1
ATOM 907 C CA . ARG A 1 118 ? -15.248 4.563 16.019 1.00 93.50 118 ARG A CA 1
ATOM 908 C C . ARG A 1 118 ? -15.434 3.777 17.326 1.00 93.50 118 ARG A C 1
ATOM 910 O O . ARG A 1 118 ? -14.493 3.690 18.109 1.00 93.50 118 ARG A O 1
ATOM 917 N N . GLY A 1 119 ? -16.589 3.145 17.549 1.00 95.44 119 GLY A N 1
ATOM 918 C CA . GLY A 1 119 ? -16.784 2.212 18.664 1.00 95.44 119 GLY A CA 1
ATOM 919 C C . GLY A 1 119 ? -15.824 1.016 18.621 1.00 95.44 119 GLY A C 1
ATOM 920 O O . GLY A 1 119 ? -15.489 0.454 19.660 1.00 95.44 119 GLY A O 1
ATOM 921 N N . GLY A 1 120 ? -15.311 0.660 17.440 1.00 96.38 120 GLY A N 1
ATOM 922 C CA . GLY A 1 120 ? -14.252 -0.335 17.290 1.00 96.38 120 GLY A CA 1
ATOM 923 C C . GLY A 1 120 ? -12.910 0.094 17.876 1.00 96.38 120 GLY A C 1
ATOM 924 O O . GLY A 1 120 ? -12.199 -0.759 18.386 1.00 96.38 120 GLY A O 1
ATOM 925 N N . LEU A 1 121 ? -12.596 1.393 17.927 1.00 97.06 121 LEU A N 1
ATOM 926 C CA . LEU A 1 121 ? -11.397 1.875 18.626 1.00 97.06 121 LEU A CA 1
ATOM 927 C C . LEU A 1 121 ? -11.515 1.631 20.137 1.00 97.06 121 LEU A C 1
ATOM 929 O O . LEU A 1 121 ? -10.550 1.241 20.783 1.00 97.06 121 LEU A O 1
ATOM 933 N N . VAL A 1 122 ? -12.719 1.797 20.695 1.00 97.81 122 VAL A N 1
ATOM 934 C CA . VAL A 1 122 ? -13.010 1.472 22.102 1.00 97.81 122 VAL A CA 1
ATOM 935 C C . VAL A 1 122 ? -12.896 -0.036 22.338 1.00 97.81 122 VAL A C 1
ATOM 937 O O . VAL A 1 122 ? -12.261 -0.461 23.299 1.00 97.81 122 VAL A O 1
ATOM 940 N N . GLY A 1 123 ? -13.458 -0.851 21.439 1.00 97.00 123 GLY A N 1
ATOM 941 C CA . GLY A 1 123 ? -13.326 -2.310 21.489 1.00 97.00 123 GLY A CA 1
ATOM 942 C C . GLY A 1 123 ? -11.873 -2.781 21.433 1.00 97.00 123 GLY A C 1
ATOM 943 O O . GLY A 1 123 ? -11.477 -3.626 22.233 1.00 97.00 123 GLY A O 1
ATOM 944 N N . ASP A 1 124 ? -11.066 -2.194 20.548 1.00 96.44 124 ASP A N 1
ATOM 945 C CA . ASP A 1 124 ? -9.638 -2.489 20.435 1.00 96.44 124 ASP A CA 1
ATOM 946 C C . ASP A 1 124 ? -8.899 -2.161 21.738 1.00 96.44 124 ASP A C 1
ATOM 948 O O . ASP A 1 124 ? -8.159 -2.998 22.251 1.00 96.44 124 ASP A O 1
ATOM 952 N N . LEU A 1 125 ? -9.148 -0.982 22.316 1.00 97.12 125 LEU A N 1
ATOM 953 C CA . LEU A 1 125 ? -8.547 -0.556 23.581 1.00 97.12 125 LEU A CA 1
ATOM 954 C C . LEU A 1 125 ? -8.883 -1.506 24.744 1.00 97.12 125 LEU A C 1
ATOM 956 O O . LEU A 1 125 ? -8.009 -1.820 25.545 1.00 97.12 125 LEU A O 1
ATOM 960 N N . ILE A 1 126 ? -10.115 -2.019 24.817 1.00 97.00 126 ILE A N 1
ATOM 961 C CA . ILE A 1 126 ? -10.529 -3.013 25.826 1.00 97.00 126 ILE A CA 1
ATOM 962 C C . ILE A 1 126 ? -9.841 -4.379 25.617 1.00 97.00 126 ILE A C 1
ATOM 964 O O . ILE A 1 126 ? -9.682 -5.146 26.566 1.00 97.00 126 ILE A O 1
ATOM 968 N N . CYS A 1 127 ? -9.406 -4.685 24.391 1.00 95.69 127 CYS A N 1
ATOM 969 C CA . CYS A 1 127 ? -8.764 -5.951 24.020 1.00 95.69 127 CYS A CA 1
ATOM 970 C C . CYS A 1 127 ? -7.229 -5.953 24.164 1.00 95.69 127 CYS A C 1
ATOM 972 O O . CYS A 1 127 ? -6.580 -6.936 23.784 1.00 95.69 127 CYS A O 1
ATOM 974 N N . LEU A 1 128 ? -6.635 -4.876 24.683 1.00 94.12 128 LEU A N 1
ATOM 975 C CA . LEU A 1 128 ? -5.189 -4.758 24.872 1.00 94.12 128 LEU A CA 1
ATOM 976 C C . LEU A 1 128 ? -4.667 -5.751 25.921 1.00 94.12 128 LEU A C 1
ATOM 978 O O . LEU A 1 128 ? -5.270 -5.932 26.977 1.00 94.12 128 LEU A O 1
ATOM 982 N N . GLN A 1 129 ? -3.522 -6.381 25.641 1.00 87.12 129 GLN A N 1
ATOM 983 C CA . GLN A 1 129 ? -2.796 -7.179 26.636 1.00 87.12 129 GLN A CA 1
ATOM 984 C C . GLN A 1 129 ? -1.961 -6.282 27.550 1.00 87.12 129 GLN A C 1
ATOM 986 O O . GLN A 1 129 ? -2.097 -6.312 28.767 1.00 87.12 129 GLN A O 1
ATOM 991 N N . ASN A 1 130 ? -1.062 -5.519 26.938 1.00 81.62 130 ASN A N 1
ATOM 992 C CA . ASN A 1 130 ? -0.180 -4.557 27.571 1.00 81.62 130 ASN A CA 1
ATOM 993 C C . ASN A 1 130 ? 0.229 -3.500 26.534 1.00 81.62 130 ASN A C 1
ATOM 995 O O . ASN A 1 130 ? 0.088 -3.691 25.322 1.00 81.62 130 ASN A O 1
ATOM 999 N N . LEU A 1 131 ? 0.740 -2.378 27.026 1.00 87.31 131 LEU A N 1
ATOM 1000 C CA . LEU A 1 131 ? 1.421 -1.364 26.229 1.00 87.31 131 LEU A CA 1
ATOM 1001 C C . LEU A 1 131 ? 2.748 -1.065 26.918 1.00 87.31 131 LEU A C 1
ATOM 1003 O O . LEU A 1 131 ? 2.780 -0.899 28.136 1.00 87.31 131 LEU A O 1
ATOM 1007 N N . SER A 1 132 ? 3.842 -1.030 26.159 1.00 87.44 132 SER A N 1
ATOM 1008 C CA . SER A 1 132 ? 5.128 -0.614 26.715 1.00 87.44 132 SER A CA 1
ATOM 1009 C C . SER A 1 132 ? 5.120 0.882 27.020 1.00 87.44 132 SER A C 1
ATOM 1011 O O . SER A 1 132 ? 4.443 1.656 26.340 1.00 87.44 132 SER A O 1
ATOM 1013 N N . GLU A 1 133 ? 5.929 1.293 27.996 1.00 89.81 133 GLU A N 1
ATOM 1014 C CA . GLU A 1 133 ? 6.108 2.708 28.340 1.00 89.81 133 GLU A CA 1
ATOM 1015 C C . GLU A 1 133 ? 6.490 3.538 27.104 1.00 89.81 133 GLU A C 1
ATOM 1017 O O . GLU A 1 133 ? 5.896 4.579 26.846 1.00 89.81 133 GLU A O 1
ATOM 1022 N N . ASP A 1 134 ? 7.393 3.020 26.264 1.00 86.94 134 ASP A N 1
ATOM 1023 C CA . ASP A 1 134 ? 7.805 3.674 25.017 1.00 86.94 134 ASP A CA 1
ATOM 1024 C C . ASP A 1 134 ? 6.628 3.959 24.068 1.00 86.94 134 ASP A C 1
ATOM 1026 O O . ASP A 1 134 ? 6.596 5.005 23.420 1.00 86.94 134 ASP A O 1
ATOM 1030 N N . LEU A 1 135 ? 5.651 3.046 23.971 1.00 87.06 135 LEU A N 1
ATOM 1031 C CA . LEU A 1 135 ? 4.471 3.233 23.120 1.00 87.06 135 LEU A CA 1
ATOM 1032 C C . LEU A 1 135 ? 3.502 4.255 23.710 1.00 87.06 135 LEU A C 1
ATOM 1034 O O . LEU A 1 135 ? 2.919 5.034 22.957 1.00 87.06 135 LEU A O 1
ATOM 1038 N N . ILE A 1 136 ? 3.346 4.276 25.035 1.00 91.62 136 ILE A N 1
ATOM 1039 C CA . ILE A 1 136 ? 2.507 5.274 25.702 1.00 91.62 136 ILE A CA 1
ATOM 1040 C C . ILE A 1 136 ? 3.143 6.659 25.547 1.00 91.62 136 ILE A C 1
ATOM 1042 O O . ILE A 1 136 ? 2.470 7.587 25.111 1.00 91.62 136 ILE A O 1
ATOM 1046 N N . GLN A 1 137 ? 4.448 6.801 25.790 1.00 89.69 137 GLN A N 1
ATOM 1047 C CA . GLN A 1 137 ? 5.177 8.062 25.596 1.00 89.69 137 GLN A CA 1
ATOM 1048 C C . GLN A 1 137 ? 5.156 8.547 24.137 1.00 89.69 137 GLN A C 1
ATOM 1050 O O . GLN A 1 137 ? 5.135 9.753 23.876 1.00 89.69 137 GLN A O 1
ATOM 1055 N N . ALA A 1 138 ? 5.113 7.620 23.177 1.00 85.69 138 ALA A N 1
ATOM 1056 C CA . ALA A 1 138 ? 4.955 7.932 21.761 1.00 85.69 138 ALA A CA 1
ATOM 1057 C C . ALA A 1 138 ? 3.531 8.379 21.375 1.00 85.69 138 ALA A C 1
ATOM 1059 O O . ALA A 1 138 ? 3.351 8.868 20.260 1.00 85.69 138 ALA A O 1
ATOM 1060 N N . TYR A 1 139 ? 2.526 8.261 22.257 1.00 89.81 139 TYR A N 1
ATOM 1061 C CA . TYR A 1 139 ? 1.177 8.775 22.007 1.00 89.81 139 TYR A CA 1
ATOM 1062 C C . TYR A 1 139 ? 1.189 10.306 22.035 1.00 89.81 139 TYR A C 1
ATOM 1064 O O . TYR A 1 139 ? 1.005 10.947 23.073 1.00 89.81 139 TYR A O 1
ATOM 1072 N N . ARG A 1 140 ? 1.463 10.906 20.880 1.00 87.00 140 ARG A N 1
ATOM 1073 C CA . ARG A 1 140 ? 1.462 12.350 20.670 1.00 87.00 140 ARG A CA 1
ATOM 1074 C C . ARG A 1 140 ? 1.277 12.656 19.196 1.00 87.00 140 ARG A C 1
ATOM 1076 O O . ARG A 1 140 ? 1.773 11.926 18.346 1.00 87.00 140 ARG A O 1
ATOM 1083 N N . ARG A 1 141 ? 0.611 13.767 18.897 1.00 81.06 141 ARG A N 1
ATOM 1084 C CA . ARG A 1 141 ? 0.537 14.268 17.526 1.00 81.06 141 ARG A CA 1
ATOM 1085 C C . ARG A 1 141 ? 1.841 14.966 17.153 1.00 81.06 141 ARG A C 1
ATOM 1087 O O . ARG A 1 141 ? 2.369 15.759 17.947 1.00 81.06 141 ARG A O 1
ATOM 1094 N N . ASP A 1 142 ? 2.327 14.698 15.949 1.00 73.94 142 ASP A N 1
ATOM 1095 C CA . ASP A 1 142 ? 3.468 15.405 15.381 1.00 73.94 142 ASP A CA 1
ATOM 1096 C C . ASP A 1 142 ? 3.022 16.703 14.696 1.00 73.94 142 ASP A C 1
ATOM 1098 O O . ASP A 1 142 ? 1.962 16.741 14.067 1.00 73.94 142 ASP A O 1
ATOM 1102 N N . PRO A 1 143 ? 3.795 17.797 14.818 1.00 71.19 143 PRO A N 1
ATOM 1103 C CA . PRO A 1 143 ? 3.514 19.005 14.059 1.00 71.19 143 PRO A CA 1
ATOM 1104 C C . PRO A 1 143 ? 3.774 18.753 12.567 1.00 71.19 143 PRO A C 1
ATOM 1106 O O . PRO A 1 143 ? 4.767 18.116 12.208 1.00 71.19 143 PRO A O 1
ATOM 1109 N N . LEU A 1 144 ? 2.919 19.309 11.700 1.00 64.69 144 LEU A N 1
ATOM 1110 C CA . LEU A 1 144 ? 3.074 19.236 10.238 1.00 64.69 144 LEU A CA 1
ATOM 1111 C C . LEU A 1 144 ? 4.405 19.851 9.770 1.00 64.69 144 LEU A C 1
ATOM 1113 O O . LEU A 1 144 ? 5.034 19.358 8.840 1.00 64.69 144 LEU A O 1
ATOM 1117 N N . SER A 1 145 ? 4.850 20.915 10.445 1.00 62.19 145 SER A N 1
ATOM 1118 C CA . SER A 1 145 ? 6.128 21.583 10.208 1.00 62.19 145 SER A CA 1
ATOM 1119 C C . SER A 1 145 ? 6.612 22.269 11.484 1.00 62.19 145 SER A C 1
ATOM 1121 O O . SER A 1 145 ? 5.873 23.014 12.126 1.00 62.19 145 SER A O 1
ATOM 1123 N N . GLU A 1 146 ? 7.886 22.070 11.835 1.00 54.25 146 GLU A N 1
ATOM 1124 C CA . GLU A 1 146 ? 8.534 22.789 12.945 1.00 54.25 146 GLU A CA 1
ATOM 1125 C C . GLU A 1 146 ? 8.625 24.298 12.710 1.00 54.25 146 GLU A C 1
ATOM 1127 O O . GLU A 1 146 ? 8.715 25.063 13.666 1.00 54.25 146 GLU A O 1
ATOM 1132 N N . LYS A 1 147 ? 8.609 24.734 11.445 1.00 56.44 147 LYS A N 1
ATOM 1133 C CA . LYS A 1 147 ? 8.731 26.152 11.088 1.00 56.44 147 LYS A CA 1
ATOM 1134 C C . LYS A 1 147 ? 7.409 26.912 11.210 1.00 56.44 147 LYS A C 1
ATOM 1136 O O . LYS A 1 147 ? 7.431 28.139 11.191 1.00 56.44 147 LYS A O 1
ATOM 1141 N N . GLU A 1 148 ? 6.286 26.204 11.314 1.00 61.19 148 GLU A N 1
ATOM 1142 C CA . GLU A 1 148 ? 4.942 26.787 11.202 1.00 61.19 148 GLU A CA 1
ATOM 1143 C C . GLU A 1 148 ? 4.106 26.659 12.485 1.00 61.19 148 GLU A C 1
ATOM 1145 O O . GLU A 1 148 ? 3.111 27.369 12.622 1.00 61.19 148 GLU A O 1
ATOM 1150 N N . GLU A 1 149 ? 4.510 25.812 13.442 1.00 76.06 149 GLU A N 1
ATOM 1151 C CA . GLU A 1 149 ? 3.792 25.647 14.713 1.00 76.06 149 GLU A CA 1
ATOM 1152 C C . GLU A 1 149 ? 3.947 26.889 15.608 1.00 76.06 149 GLU A C 1
ATOM 1154 O O . GLU A 1 149 ? 5.053 27.290 15.988 1.00 76.06 149 GLU A O 1
ATOM 1159 N N . LYS A 1 150 ? 2.822 27.499 15.995 1.00 82.38 150 LYS A N 1
ATOM 1160 C CA . LYS A 1 150 ? 2.822 28.642 16.918 1.00 82.38 150 LYS A CA 1
ATOM 1161 C C . LYS A 1 150 ? 3.125 28.175 18.350 1.00 82.38 150 LYS A C 1
ATOM 1163 O O . LYS A 1 150 ? 2.710 27.086 18.745 1.00 82.38 150 LYS A O 1
ATOM 1168 N N . PRO A 1 151 ? 3.735 29.018 19.209 1.00 85.19 151 PRO A N 1
ATOM 1169 C CA . PRO A 1 151 ? 4.069 28.625 20.583 1.00 85.19 151 PRO A CA 1
ATOM 1170 C C . PRO A 1 151 ? 2.882 28.105 21.407 1.00 85.19 151 PRO A C 1
ATOM 1172 O O . PRO A 1 151 ? 3.032 27.165 22.183 1.00 85.19 151 PRO A O 1
ATOM 1175 N N . TRP A 1 152 ? 1.691 28.686 21.234 1.00 80.56 152 TRP A N 1
ATOM 1176 C CA . TRP A 1 152 ? 0.493 28.248 21.952 1.00 80.56 152 TRP A CA 1
ATOM 1177 C C . TRP A 1 152 ? -0.065 26.916 21.422 1.00 80.56 152 TRP A C 1
ATOM 1179 O O . TRP A 1 152 ? -0.582 26.134 22.216 1.00 80.56 152 TRP A O 1
ATOM 1189 N N . GLU A 1 153 ? 0.072 26.628 20.120 1.00 81.50 153 GLU A N 1
ATOM 1190 C CA . GLU A 1 153 ? -0.339 25.351 19.508 1.00 81.50 153 GLU A CA 1
ATOM 1191 C C . GLU A 1 153 ? 0.485 24.211 20.109 1.00 81.50 153 GLU A C 1
ATOM 1193 O O . GLU A 1 153 ? -0.078 23.219 20.577 1.00 81.50 153 GLU A O 1
ATOM 1198 N N . LYS A 1 154 ? 1.802 24.423 20.230 1.00 85.19 154 LYS A N 1
ATOM 1199 C CA . LYS A 1 154 ? 2.717 23.487 20.888 1.00 85.19 154 LYS A CA 1
ATOM 1200 C C . LYS A 1 154 ? 2.306 23.190 22.330 1.00 85.19 154 LYS A C 1
ATOM 1202 O O . LYS A 1 154 ? 2.229 22.026 22.714 1.00 85.19 154 LYS A O 1
ATOM 1207 N N . VAL A 1 155 ? 2.009 24.225 23.122 1.00 87.62 155 VAL A N 1
ATOM 1208 C CA . VAL A 1 155 ? 1.599 24.059 24.530 1.00 87.62 155 VAL A CA 1
ATOM 1209 C C . VAL A 1 155 ? 0.302 23.253 24.642 1.00 87.62 155 VAL A C 1
ATOM 1211 O O . VAL A 1 155 ? 0.214 22.352 25.476 1.00 87.62 155 VAL A O 1
ATOM 1214 N N . ILE A 1 156 ? -0.701 23.545 23.804 1.00 84.44 156 ILE A N 1
ATOM 1215 C CA . ILE A 1 156 ? -1.966 22.794 23.792 1.00 84.44 156 ILE A CA 1
ATOM 1216 C C . ILE A 1 156 ? -1.716 21.336 23.401 1.00 84.44 156 ILE A C 1
ATOM 1218 O O . ILE A 1 156 ? -2.204 20.435 24.082 1.00 84.44 156 ILE A O 1
ATOM 1222 N N . ARG A 1 157 ? -0.931 21.096 22.347 1.00 86.38 157 ARG A N 1
ATOM 1223 C CA . ARG A 1 157 ? -0.610 19.754 21.847 1.00 86.38 157 ARG A CA 1
ATOM 1224 C C . ARG A 1 157 ? 0.132 18.911 22.880 1.00 86.38 157 ARG A C 1
ATOM 1226 O O . ARG A 1 157 ? -0.241 17.764 23.106 1.00 86.38 157 ARG A O 1
ATOM 1233 N N . GLU A 1 158 ? 1.159 19.465 23.523 1.00 88.69 158 GLU A N 1
ATOM 1234 C CA . GLU A 1 158 ? 1.931 18.765 24.558 1.00 88.69 158 GLU A CA 1
ATOM 1235 C C . GLU A 1 158 ? 1.080 18.458 25.792 1.00 88.69 158 GLU A C 1
ATOM 1237 O O . GLU A 1 158 ? 1.161 17.357 26.336 1.00 88.69 158 GLU A O 1
ATOM 1242 N N . ARG A 1 159 ? 0.210 19.388 26.201 1.00 89.50 159 ARG A N 1
ATOM 1243 C CA . ARG A 1 159 ? -0.716 19.156 27.312 1.00 89.50 159 ARG A CA 1
ATOM 1244 C C . ARG A 1 159 ? -1.752 18.080 26.985 1.00 89.50 159 ARG A C 1
ATOM 1246 O O . ARG A 1 159 ? -1.966 17.199 27.812 1.00 89.50 159 ARG A O 1
ATOM 1253 N N . ALA A 1 160 ? -2.363 18.136 25.803 1.00 87.06 160 ALA A N 1
ATOM 1254 C CA . ALA A 1 160 ? -3.332 17.137 25.358 1.00 87.06 160 ALA A CA 1
ATOM 1255 C C . ALA A 1 160 ? -2.696 15.740 25.286 1.00 87.06 160 ALA A C 1
ATOM 1257 O O . ALA A 1 160 ? -3.264 14.782 25.803 1.00 87.06 160 ALA A O 1
ATOM 1258 N N . ALA A 1 161 ? -1.479 15.636 24.738 1.00 89.88 161 ALA A N 1
ATOM 1259 C CA . ALA A 1 161 ? -0.725 14.386 24.724 1.00 89.88 161 ALA A CA 1
ATOM 1260 C C . ALA A 1 161 ? -0.476 13.861 26.147 1.00 89.88 161 ALA A C 1
ATOM 1262 O O . ALA A 1 161 ? -0.795 12.713 26.434 1.00 89.88 161 ALA A O 1
ATOM 1263 N N . ALA A 1 162 ? 0.007 14.703 27.066 1.00 92.88 162 ALA A N 1
ATOM 1264 C CA . ALA A 1 162 ? 0.255 14.299 28.450 1.00 92.88 162 ALA A CA 1
ATOM 1265 C C . ALA A 1 162 ? -1.024 13.853 29.189 1.00 92.88 162 ALA A C 1
ATOM 1267 O O . ALA A 1 162 ? -0.973 12.965 30.042 1.00 92.88 162 ALA A O 1
ATOM 1268 N N . GLU A 1 163 ? -2.174 14.466 28.895 1.00 92.75 163 GLU A N 1
ATOM 1269 C CA . GLU A 1 163 ? -3.467 14.054 29.448 1.00 92.75 163 GLU A CA 1
ATOM 1270 C C . GLU A 1 163 ? -3.904 12.684 28.899 1.00 92.75 163 GLU A C 1
ATOM 1272 O O . GLU A 1 163 ? -4.228 11.801 29.695 1.00 92.75 163 GLU A O 1
ATOM 1277 N N . GLU A 1 164 ? -3.830 12.449 27.585 1.00 93.38 164 GLU A N 1
ATOM 1278 C CA . GLU A 1 164 ? -4.156 11.140 26.988 1.00 93.38 164 GLU A CA 1
ATOM 1279 C C . GLU A 1 164 ? -3.187 10.033 27.427 1.00 93.38 164 GLU A C 1
ATOM 1281 O O . GLU A 1 164 ? -3.614 8.922 27.742 1.00 93.38 164 GLU A O 1
ATOM 1286 N N . GLN A 1 165 ? -1.895 10.339 27.561 1.00 95.44 165 GLN A N 1
ATOM 1287 C CA . GLN A 1 165 ? -0.896 9.413 28.095 1.00 95.44 165 GLN A CA 1
ATOM 1288 C C . GLN A 1 165 ? -1.257 8.951 29.509 1.00 95.44 165 GLN A C 1
ATOM 1290 O O . GLN A 1 165 ? -1.214 7.756 29.800 1.00 95.44 165 GLN A O 1
ATOM 1295 N N . LYS A 1 166 ? -1.667 9.864 30.400 1.00 96.44 166 LYS A N 1
ATOM 1296 C CA . LYS A 1 166 ? -2.118 9.502 31.759 1.00 96.44 166 LYS A CA 1
ATOM 1297 C C . LYS A 1 166 ? -3.349 8.599 31.733 1.00 96.44 166 LYS A C 1
ATOM 1299 O O . LYS A 1 166 ? -3.429 7.653 32.516 1.00 96.44 166 LYS A O 1
ATOM 1304 N N . LYS A 1 167 ? -4.299 8.872 30.836 1.00 96.19 167 LYS A N 1
ATOM 1305 C CA . LYS A 1 167 ? -5.492 8.035 30.658 1.00 96.19 167 LYS A CA 1
ATOM 1306 C C . LYS A 1 167 ? -5.123 6.636 30.158 1.00 96.19 167 LYS A C 1
ATOM 1308 O O . LYS A 1 167 ? -5.644 5.663 30.692 1.00 96.19 167 LYS A O 1
ATOM 1313 N N . LEU A 1 168 ? -4.186 6.520 29.214 1.00 95.75 168 LEU A N 1
ATOM 1314 C CA . LEU A 1 168 ? -3.677 5.232 28.728 1.00 95.75 168 LEU A CA 1
ATOM 1315 C C . LEU A 1 168 ? -3.009 4.416 29.837 1.00 95.75 168 LEU A C 1
ATOM 1317 O O . LEU A 1 168 ? -3.337 3.242 29.987 1.00 95.75 168 LEU A O 1
ATOM 1321 N N . HIS A 1 169 ? -2.150 5.031 30.658 1.00 95.81 169 HIS A N 1
ATOM 1322 C CA . HIS A 1 169 ? -1.572 4.360 31.831 1.00 95.81 169 HIS A CA 1
ATOM 1323 C C . HIS A 1 169 ? -2.665 3.801 32.743 1.00 95.81 169 HIS A C 1
ATOM 1325 O O . HIS A 1 169 ? -2.628 2.636 33.138 1.00 95.81 169 HIS A O 1
ATOM 1331 N N . ARG A 1 170 ? -3.669 4.630 33.053 1.00 97.12 170 ARG A N 1
ATOM 1332 C CA . ARG A 1 170 ? -4.801 4.225 33.888 1.00 97.12 170 ARG A CA 1
ATOM 1333 C C . ARG A 1 170 ? -5.576 3.065 33.270 1.00 97.12 170 ARG A C 1
ATOM 1335 O O . ARG A 1 170 ? -5.938 2.142 33.992 1.00 97.12 170 ARG A O 1
ATOM 1342 N N . LEU A 1 171 ? -5.813 3.105 31.961 1.00 97.12 171 LEU A N 1
ATOM 1343 C CA . LEU A 1 171 ? -6.538 2.060 31.250 1.00 97.12 171 LEU A CA 1
ATOM 1344 C C . LEU A 1 171 ? -5.777 0.735 31.299 1.00 97.12 171 LEU A C 1
ATOM 1346 O O . LEU A 1 171 ? -6.369 -0.272 31.665 1.00 97.12 171 LEU A O 1
ATOM 1350 N N . VAL A 1 172 ? -4.476 0.731 30.998 1.00 94.94 172 VAL A N 1
ATOM 1351 C CA . VAL A 1 172 ? -3.649 -0.488 31.028 1.00 94.94 172 VAL A CA 1
ATOM 1352 C C . VAL A 1 172 ? -3.651 -1.118 32.423 1.00 94.94 172 VAL A C 1
ATOM 1354 O O . VAL A 1 172 ? -3.926 -2.310 32.543 1.00 94.94 172 VAL A O 1
ATOM 1357 N N . MET A 1 173 ? -3.449 -0.317 33.477 1.00 95.19 173 MET A N 1
ATOM 1358 C CA . MET A 1 173 ? -3.524 -0.800 34.864 1.00 95.19 173 MET A CA 1
ATOM 1359 C C . MET A 1 173 ? -4.903 -1.381 35.200 1.00 95.19 173 MET A C 1
ATOM 1361 O O . MET A 1 173 ? -5.008 -2.419 35.850 1.00 95.19 173 MET A O 1
ATOM 1365 N N . LEU A 1 174 ? -5.975 -0.723 34.750 1.00 96.31 174 LEU A N 1
ATOM 1366 C CA . LEU A 1 174 ? -7.339 -1.175 35.005 1.00 96.31 174 LEU A CA 1
ATOM 1367 C C . LEU A 1 174 ? -7.658 -2.483 34.267 1.00 96.31 174 LEU A C 1
ATOM 1369 O O . LEU A 1 174 ? -8.299 -3.357 34.845 1.00 96.31 174 LEU A O 1
ATOM 1373 N N . LEU A 1 175 ? -7.209 -2.643 33.020 1.00 96.00 175 LEU A N 1
ATOM 1374 C CA . LEU A 1 175 ? -7.395 -3.873 32.244 1.00 96.00 175 LEU A CA 1
ATOM 1375 C C . LEU A 1 175 ? -6.652 -5.057 32.871 1.00 96.00 175 LEU A C 1
ATOM 1377 O O . LEU A 1 175 ? -7.204 -6.158 32.929 1.00 96.00 175 LEU A O 1
ATOM 1381 N N . GLU A 1 176 ? -5.442 -4.827 33.386 1.00 94.31 176 GLU A N 1
ATOM 1382 C CA . GLU A 1 176 ? -4.679 -5.828 34.134 1.00 94.31 176 GLU A CA 1
ATOM 1383 C C . GLU A 1 176 ? -5.392 -6.211 35.438 1.00 94.31 176 GLU A C 1
ATOM 1385 O O . GLU A 1 176 ? -5.598 -7.394 35.706 1.00 94.31 176 GLU A O 1
ATOM 1390 N N . GLN A 1 177 ? -5.859 -5.223 36.209 1.00 95.50 177 GLN A N 1
ATOM 1391 C CA . GLN A 1 177 ? -6.600 -5.452 37.452 1.00 95.50 177 GLN A CA 1
ATOM 1392 C C . GLN A 1 177 ? -7.915 -6.211 37.220 1.00 95.50 177 GLN A C 1
ATOM 1394 O O . GLN A 1 177 ? -8.283 -7.088 38.007 1.00 95.50 177 GLN A O 1
ATOM 1399 N N . LYS A 1 178 ? -8.665 -5.841 36.178 1.00 95.31 178 LYS A N 1
ATOM 1400 C CA . LYS A 1 178 ? -9.975 -6.427 35.881 1.00 95.31 178 LYS A CA 1
ATOM 1401 C C . LYS A 1 178 ? -9.857 -7.803 35.232 1.00 95.31 178 LYS A C 1
ATOM 1403 O O . LYS A 1 178 ? -10.776 -8.594 35.401 1.00 95.31 178 LYS A O 1
ATOM 1408 N N . ASP A 1 179 ? -8.775 -8.099 34.512 1.00 94.56 179 ASP A N 1
ATOM 1409 C CA . ASP A 1 179 ? -8.506 -9.393 33.868 1.00 94.56 179 ASP A CA 1
ATOM 1410 C C . ASP A 1 179 ? -9.710 -9.962 33.082 1.00 94.56 179 ASP A C 1
ATOM 1412 O O . ASP A 1 179 ? -10.158 -11.093 33.284 1.00 94.56 179 ASP A O 1
ATOM 1416 N N . PHE A 1 180 ? -10.280 -9.161 32.176 1.00 95.44 180 PHE A N 1
ATOM 1417 C CA . PHE A 1 180 ? -11.444 -9.575 31.383 1.00 95.44 180 PHE A CA 1
ATOM 1418 C C . PHE A 1 180 ? -11.165 -10.814 30.520 1.00 95.44 180 PHE A C 1
ATOM 1420 O O . PHE A 1 180 ? -10.078 -10.969 29.953 1.00 95.44 180 PHE A O 1
ATOM 1427 N N . ARG A 1 181 ? -12.176 -11.672 30.355 1.00 94.69 181 ARG A N 1
ATOM 1428 C CA . ARG A 1 181 ? -12.153 -12.839 29.462 1.00 94.69 181 ARG A CA 1
ATOM 1429 C C . ARG A 1 181 ? -12.963 -12.536 28.207 1.00 94.69 181 ARG A C 1
ATOM 1431 O O . ARG A 1 181 ? -14.151 -12.842 28.130 1.00 94.69 181 ARG A O 1
ATOM 1438 N N . ILE A 1 182 ? -12.324 -11.896 27.235 1.00 93.31 182 ILE A N 1
ATOM 1439 C CA . ILE A 1 182 ? -12.959 -11.560 25.959 1.00 93.31 182 ILE A CA 1
ATOM 1440 C C . ILE A 1 182 ? -12.805 -12.764 25.028 1.00 93.31 182 ILE A C 1
ATOM 1442 O O . ILE A 1 182 ? -11.697 -13.107 24.635 1.00 93.31 182 ILE A O 1
ATOM 1446 N N . GLU A 1 183 ? -13.904 -13.439 24.703 1.00 89.25 183 GLU A N 1
ATOM 1447 C CA . GLU A 1 183 ? -13.856 -14.659 23.879 1.00 89.25 183 GLU A CA 1
ATOM 1448 C C . GLU A 1 183 ? -14.026 -14.342 22.395 1.00 89.25 183 GLU A C 1
ATOM 1450 O O . GLU A 1 183 ? -13.324 -14.886 21.541 1.00 89.25 183 GLU A O 1
ATOM 1455 N N . ARG A 1 184 ? -14.959 -13.436 22.092 1.00 92.06 184 ARG A N 1
ATOM 1456 C CA . ARG A 1 184 ? -15.333 -13.058 20.729 1.00 92.06 184 ARG A CA 1
ATOM 1457 C C . ARG A 1 184 ? -15.321 -11.550 20.594 1.00 92.06 184 ARG A C 1
ATOM 1459 O O . ARG A 1 184 ? -15.885 -10.844 2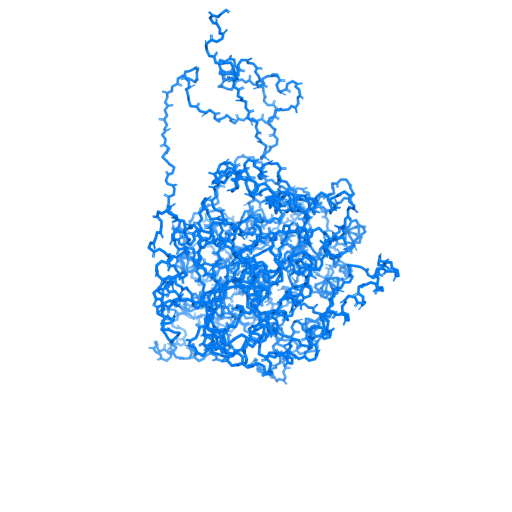1.427 1.00 92.06 184 ARG A O 1
ATOM 1466 N N . TYR A 1 185 ? -14.741 -11.064 19.510 1.00 95.31 185 TYR A N 1
ATOM 1467 C CA . TYR A 1 185 ? -14.765 -9.652 19.175 1.00 95.31 185 TYR A CA 1
ATOM 1468 C C . TYR A 1 185 ? -15.067 -9.479 17.690 1.00 95.31 185 TYR A C 1
ATOM 1470 O O . TYR A 1 185 ? -14.245 -9.832 16.852 1.00 95.31 185 TYR A O 1
ATOM 1478 N N . VAL A 1 186 ? -16.242 -8.937 17.362 1.00 96.31 186 VAL A N 1
ATOM 1479 C CA . VAL A 1 186 ? -16.599 -8.562 15.992 1.00 96.31 186 VAL A CA 1
ATOM 1480 C C . VAL A 1 186 ? -16.530 -7.050 15.834 1.00 96.31 186 VAL A C 1
ATOM 1482 O O . VAL A 1 186 ? -17.279 -6.307 16.468 1.00 96.31 186 VAL A O 1
ATOM 1485 N N . ARG A 1 187 ? -15.638 -6.605 14.954 1.00 96.25 187 ARG A N 1
ATOM 1486 C CA . ARG A 1 187 ? -15.389 -5.199 14.646 1.00 96.25 187 ARG A CA 1
ATOM 1487 C C . ARG A 1 187 ? -15.947 -4.862 13.269 1.00 96.25 187 ARG A C 1
ATOM 1489 O O . ARG A 1 187 ? -15.500 -5.427 12.274 1.00 96.25 187 ARG A O 1
ATOM 1496 N N . VAL A 1 188 ? -16.905 -3.941 13.200 1.00 96.31 188 VAL A N 1
ATOM 1497 C CA . VAL A 1 188 ? -17.593 -3.569 11.953 1.00 96.31 188 VAL A CA 1
ATOM 1498 C C . VAL A 1 188 ? -17.221 -2.147 11.545 1.00 96.31 188 VAL A C 1
ATOM 1500 O O . VAL A 1 188 ? -17.466 -1.206 12.299 1.00 96.31 188 VAL A O 1
ATOM 1503 N N . ALA A 1 189 ? -16.665 -1.974 10.344 1.00 93.25 189 ALA A N 1
ATOM 1504 C CA . ALA A 1 189 ? -16.383 -0.660 9.747 1.00 93.25 189 ALA A CA 1
ATOM 1505 C C . ALA A 1 189 ? -15.535 0.299 10.613 1.00 93.25 189 ALA A C 1
ATOM 1507 O O . ALA A 1 189 ? -15.747 1.510 10.603 1.00 93.25 189 ALA A O 1
ATOM 1508 N N . CYS A 1 190 ? -14.602 -0.229 11.409 1.00 94.94 190 CYS A N 1
ATOM 1509 C CA . CYS A 1 190 ? -13.794 0.579 12.325 1.00 94.94 190 CYS A CA 1
ATOM 1510 C C . CYS A 1 190 ? -12.695 1.363 11.585 1.00 94.94 190 CYS A C 1
ATOM 1512 O O . CYS A 1 190 ? -11.945 0.744 10.837 1.00 94.94 190 CYS A O 1
ATOM 1514 N N . PRO A 1 191 ? -12.512 2.674 11.836 1.00 93.06 191 PRO A N 1
ATOM 1515 C CA . PRO A 1 191 ? -11.421 3.461 11.257 1.00 93.06 191 PRO A CA 1
ATOM 1516 C C . PRO A 1 191 ? -10.095 3.230 12.007 1.00 93.06 191 PRO A C 1
ATOM 1518 O O . PRO A 1 191 ? -9.500 4.170 12.528 1.00 93.06 191 PRO A O 1
ATOM 1521 N N . ALA A 1 192 ? -9.640 1.977 12.119 1.00 92.62 192 ALA A N 1
ATOM 1522 C CA . ALA A 1 192 ? -8.467 1.620 12.929 1.00 92.62 192 ALA A CA 1
ATOM 1523 C C . ALA A 1 192 ? -7.144 2.191 12.382 1.00 92.62 192 ALA A C 1
ATOM 1525 O O . ALA A 1 192 ? -6.213 2.419 13.149 1.00 92.62 192 ALA A O 1
ATOM 1526 N N . GLY A 1 193 ? -7.069 2.453 11.076 1.00 88.50 193 GLY A N 1
ATOM 1527 C CA . GLY A 1 193 ? -5.966 3.160 10.416 1.00 88.50 193 GLY A CA 1
ATOM 1528 C C . GLY A 1 193 ? -6.241 4.651 10.171 1.00 88.50 193 GLY A C 1
ATOM 1529 O O . GLY A 1 193 ? -5.504 5.283 9.417 1.00 88.50 193 GLY A O 1
ATOM 1530 N N . GLY A 1 194 ? -7.317 5.203 10.744 1.00 88.75 194 GLY A N 1
ATOM 1531 C CA . GLY A 1 194 ? -7.856 6.526 10.408 1.00 88.75 194 GLY A CA 1
ATOM 1532 C C . GLY A 1 194 ? -8.627 6.542 9.081 1.00 88.75 194 GLY A C 1
ATOM 1533 O O . GLY A 1 194 ? -8.682 5.532 8.382 1.00 88.75 194 GLY A O 1
ATOM 1534 N N . THR A 1 195 ? -9.251 7.666 8.724 1.00 83.50 195 THR A N 1
ATOM 1535 C CA . THR A 1 195 ? -9.955 7.814 7.437 1.00 83.50 195 THR A CA 1
ATOM 1536 C C . THR A 1 195 ? -9.565 9.069 6.669 1.00 83.50 195 THR A C 1
ATOM 1538 O O . THR A 1 195 ? -9.530 10.181 7.206 1.00 83.50 195 THR A O 1
ATOM 1541 N N . THR A 1 196 ? -9.282 8.883 5.381 1.00 79.19 196 THR A N 1
ATOM 1542 C CA . THR A 1 196 ? -8.822 9.931 4.462 1.00 79.19 196 THR A CA 1
ATOM 1543 C C . THR A 1 196 ? -9.883 11.007 4.243 1.00 79.19 196 THR A C 1
ATOM 1545 O O . THR A 1 196 ? -9.526 12.181 4.152 1.00 79.19 196 THR A O 1
ATOM 1548 N N . LEU A 1 197 ? -11.174 10.646 4.194 1.00 71.44 197 LEU A N 1
ATOM 1549 C CA . LEU A 1 197 ? -12.280 11.576 3.952 1.00 71.44 197 LEU A CA 1
ATOM 1550 C C . LEU A 1 197 ? -12.351 12.629 5.060 1.00 71.44 197 LEU A C 1
ATOM 1552 O O . LEU A 1 197 ? -12.433 13.828 4.781 1.00 71.44 197 LEU A O 1
ATOM 1556 N N . LEU A 1 198 ? -12.271 12.172 6.312 1.00 72.94 198 LEU A N 1
ATOM 1557 C CA . LEU A 1 198 ? -12.280 13.036 7.487 1.00 72.94 198 LEU A CA 1
ATOM 1558 C C . LEU A 1 198 ? -11.063 13.962 7.507 1.00 72.94 198 LEU A C 1
ATOM 1560 O O . LEU A 1 198 ? -11.220 15.167 7.712 1.00 72.94 198 LEU A O 1
ATOM 1564 N N . SER A 1 199 ? -9.871 13.405 7.272 1.00 68.12 199 SER A N 1
ATOM 1565 C CA . SER A 1 199 ? -8.634 14.183 7.220 1.00 68.12 199 SER A CA 1
ATOM 1566 C C . SER A 1 199 ? -8.713 15.245 6.126 1.00 68.12 199 SER A C 1
ATOM 1568 O O . SER A 1 199 ? -8.502 16.425 6.403 1.00 68.12 199 SER A O 1
ATOM 1570 N N . ALA A 1 200 ? -9.081 14.843 4.903 1.00 63.59 200 ALA A N 1
ATOM 1571 C CA . ALA A 1 200 ? -9.132 15.678 3.707 1.00 63.59 200 ALA A CA 1
ATOM 1572 C C . ALA A 1 200 ? -10.098 16.855 3.843 1.00 63.59 200 ALA A C 1
ATOM 1574 O O . ALA A 1 200 ? -9.740 18.006 3.544 1.00 63.59 200 ALA A O 1
ATOM 1575 N N . ASN A 1 201 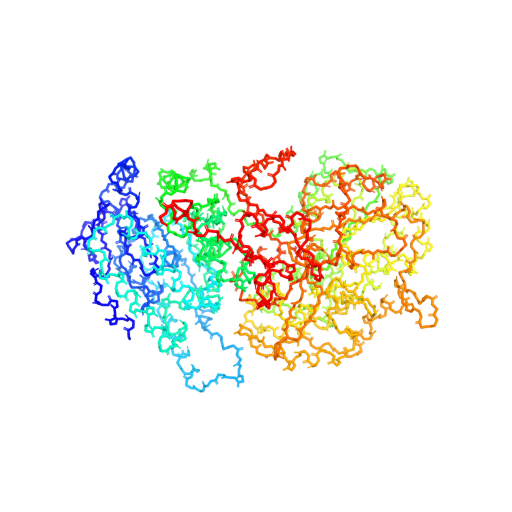? -11.327 16.575 4.272 1.00 67.12 201 ASN A N 1
ATOM 1576 C CA . ASN A 1 201 ? -12.384 17.566 4.309 1.00 67.12 201 ASN A CA 1
ATOM 1577 C C . ASN A 1 201 ? -13.423 17.238 5.389 1.00 67.12 201 ASN A C 1
ATOM 1579 O O . ASN A 1 201 ? -14.418 16.556 5.137 1.00 67.12 201 ASN A O 1
ATOM 1583 N N . LEU A 1 202 ? -13.200 17.795 6.582 1.00 69.44 202 LEU A N 1
ATOM 1584 C CA . LEU A 1 202 ? -14.098 17.661 7.726 1.00 69.44 202 LEU A CA 1
ATOM 1585 C C . LEU A 1 202 ? -15.534 18.088 7.388 1.00 69.44 202 LEU A C 1
ATOM 1587 O O . LEU A 1 202 ? -16.473 17.387 7.750 1.00 69.44 202 LEU A O 1
ATOM 1591 N N . ASP A 1 203 ? -15.717 19.181 6.645 1.00 64.62 203 ASP A N 1
ATOM 1592 C CA . ASP A 1 203 ? -17.050 19.676 6.287 1.00 64.62 203 ASP A CA 1
ATOM 1593 C C . ASP A 1 203 ? -17.792 18.696 5.370 1.00 64.62 203 ASP A C 1
ATOM 1595 O O . ASP A 1 203 ? -18.986 18.455 5.561 1.00 64.62 203 ASP A O 1
ATOM 1599 N N . VAL A 1 204 ? -17.098 18.091 4.399 1.00 62.66 204 VAL A N 1
ATOM 1600 C CA . VAL A 1 204 ? -17.676 17.075 3.502 1.00 62.66 204 VAL A CA 1
ATOM 1601 C C . VAL A 1 204 ? -17.972 15.789 4.260 1.00 62.66 204 VAL A C 1
ATOM 1603 O O . VAL A 1 204 ? -19.062 15.243 4.100 1.00 62.66 204 VAL A O 1
ATOM 1606 N N . PHE A 1 205 ? -17.059 15.338 5.122 1.00 68.44 205 PHE A N 1
ATOM 1607 C CA . PHE A 1 205 ? -17.280 14.182 5.988 1.00 68.44 205 PHE A CA 1
ATOM 1608 C C . PHE A 1 205 ? -18.529 14.374 6.859 1.00 68.44 205 PHE A C 1
ATOM 1610 O O . PHE A 1 205 ? -19.443 13.547 6.849 1.00 68.44 205 PHE A O 1
ATOM 1617 N N . LEU A 1 206 ? -18.611 15.502 7.567 1.00 68.38 206 LEU A N 1
ATOM 1618 C CA . LEU A 1 206 ? -19.719 15.811 8.464 1.00 68.38 206 LEU A CA 1
ATOM 1619 C C . LEU A 1 206 ? -21.033 16.036 7.702 1.00 68.38 206 LEU A C 1
ATOM 1621 O O . LEU A 1 206 ? -22.083 15.574 8.148 1.00 68.38 206 LEU A O 1
ATOM 1625 N N . SER A 1 207 ? -20.991 16.682 6.534 1.00 65.19 207 SER A N 1
ATOM 1626 C CA . SER A 1 207 ? -22.164 16.865 5.665 1.00 65.19 207 SER A CA 1
ATOM 1627 C C . SER A 1 207 ? -22.647 15.549 5.057 1.00 65.19 207 SER A C 1
ATOM 1629 O O . SER A 1 207 ? -23.856 15.345 4.922 1.00 65.19 207 SER A O 1
ATOM 1631 N N . GLY A 1 208 ? -21.728 14.642 4.713 1.00 63.50 208 GLY A N 1
ATOM 1632 C CA . GLY A 1 208 ? -22.026 13.284 4.263 1.00 63.50 208 GLY A CA 1
ATOM 1633 C C . GLY A 1 208 ? -22.694 12.471 5.367 1.00 63.50 208 GLY A C 1
ATOM 1634 O O . GLY A 1 208 ? -23.788 11.942 5.161 1.00 63.50 208 GLY A O 1
ATOM 1635 N N . LEU A 1 209 ? -22.106 12.472 6.566 1.00 66.50 209 LEU A N 1
ATOM 1636 C CA . LEU A 1 209 ? -22.665 11.840 7.763 1.00 66.50 209 LEU A CA 1
ATOM 1637 C C . LEU A 1 209 ? -24.066 12.398 8.083 1.00 66.50 209 LEU A C 1
ATOM 1639 O O . LEU A 1 209 ? -24.994 11.631 8.337 1.00 66.50 209 LEU A O 1
ATOM 1643 N N . LEU A 1 210 ? -24.270 13.716 7.977 1.00 65.69 210 LEU A N 1
ATOM 1644 C CA . LEU A 1 210 ? -25.569 14.372 8.178 1.00 65.69 210 LEU A CA 1
ATOM 1645 C C . LEU A 1 210 ? -26.599 14.028 7.090 1.00 65.69 210 LEU A C 1
ATOM 1647 O O . LEU A 1 210 ? -27.768 13.788 7.381 1.00 65.69 210 LEU A O 1
ATOM 1651 N N . SER A 1 211 ? -26.193 13.996 5.824 1.00 61.16 211 SER A N 1
ATOM 1652 C CA . SER A 1 211 ? -27.093 13.687 4.705 1.00 61.16 211 SER A CA 1
ATOM 1653 C C . SER A 1 211 ? -27.546 12.227 4.731 1.00 61.16 211 SER A C 1
ATOM 1655 O O . SER A 1 211 ? -28.718 11.937 4.487 1.00 61.16 211 SER A O 1
ATOM 1657 N N . LEU A 1 212 ? -26.637 11.311 5.075 1.00 60.22 212 LEU A N 1
ATOM 1658 C CA . LEU A 1 212 ? -26.921 9.882 5.190 1.00 60.22 212 LEU A CA 1
ATOM 1659 C C . LEU A 1 212 ? -27.781 9.577 6.423 1.00 60.22 212 LEU A C 1
ATOM 1661 O O . LEU A 1 212 ? -28.754 8.833 6.310 1.00 60.22 212 LEU A O 1
ATOM 1665 N N . THR A 1 213 ? -27.513 10.220 7.565 1.00 58.66 213 THR A N 1
ATOM 1666 C CA . THR A 1 213 ? -28.383 10.122 8.753 1.00 58.66 213 THR A CA 1
ATOM 1667 C C . THR A 1 213 ? -29.780 10.694 8.486 1.00 58.66 213 THR A C 1
ATOM 1669 O O . THR A 1 213 ? -30.768 10.043 8.821 1.00 58.66 213 THR A O 1
ATOM 1672 N N . ASN A 1 214 ? -29.902 11.832 7.790 1.00 58.50 214 ASN A N 1
ATOM 1673 C CA . ASN A 1 214 ? -31.196 12.385 7.362 1.00 58.50 214 ASN A CA 1
ATOM 1674 C C . ASN A 1 214 ? -31.980 11.426 6.450 1.00 58.50 214 ASN A C 1
ATOM 1676 O O . ASN A 1 214 ? -33.187 11.259 6.628 1.00 58.50 214 ASN A O 1
ATOM 1680 N N . ALA A 1 215 ? -31.310 10.781 5.489 1.00 52.75 215 ALA A N 1
ATOM 1681 C CA . ALA A 1 215 ? -31.936 9.805 4.597 1.00 52.75 215 ALA A CA 1
ATOM 1682 C C . ALA A 1 215 ? -32.436 8.560 5.354 1.00 52.75 215 ALA A C 1
ATOM 1684 O O . ALA A 1 215 ? -33.500 8.029 5.031 1.00 52.75 215 ALA A O 1
ATOM 1685 N N . LEU A 1 216 ? -31.708 8.127 6.390 1.00 46.81 216 LEU A N 1
ATOM 1686 C CA . LEU A 1 216 ? -32.092 7.005 7.252 1.00 46.81 216 LEU A CA 1
ATOM 1687 C C . LEU A 1 216 ? -33.274 7.338 8.180 1.00 46.81 216 LEU A C 1
ATOM 1689 O O . LEU A 1 216 ? -34.081 6.461 8.494 1.00 46.81 216 LEU A O 1
ATOM 1693 N N . VAL A 1 217 ? -33.365 8.591 8.637 1.00 44.25 217 VAL A N 1
ATOM 1694 C CA . VAL A 1 217 ? -34.428 9.079 9.531 1.00 44.25 217 VAL A CA 1
ATOM 1695 C C . VAL A 1 217 ? -35.720 9.349 8.756 1.00 44.25 217 VAL A C 1
ATOM 1697 O O . VAL A 1 217 ? -36.788 8.914 9.185 1.00 44.25 217 VAL A O 1
ATOM 1700 N N . GLY A 1 218 ? -35.629 9.979 7.578 1.00 40.75 218 GLY A N 1
ATOM 1701 C CA . GLY A 1 218 ? -36.789 10.351 6.759 1.00 40.75 218 GLY A CA 1
ATOM 1702 C C . GLY A 1 218 ? -37.590 9.176 6.186 1.00 40.75 218 GLY A C 1
ATOM 1703 O O . GLY A 1 218 ? -38.733 9.365 5.781 1.00 40.75 218 GLY A O 1
ATOM 1704 N N . ALA A 1 219 ? -37.021 7.967 6.162 1.00 39.22 219 ALA A N 1
ATOM 1705 C CA . ALA A 1 219 ? -37.683 6.780 5.626 1.00 39.22 219 ALA A CA 1
ATOM 1706 C C . ALA A 1 219 ? -38.455 5.950 6.671 1.00 39.22 219 ALA A C 1
ATOM 1708 O O . ALA A 1 219 ? -39.281 5.132 6.271 1.00 39.22 219 ALA A O 1
ATOM 1709 N N . VAL A 1 220 ? -38.186 6.094 7.981 1.00 41.50 220 VAL A N 1
ATOM 1710 C CA . VAL A 1 220 ? -38.641 5.093 8.976 1.00 41.50 220 VAL A CA 1
ATOM 1711 C C . VAL A 1 220 ? -39.196 5.667 10.288 1.00 41.50 220 VAL A C 1
ATOM 1713 O O . VAL A 1 220 ? -39.957 4.964 10.947 1.00 41.50 220 VAL A O 1
ATOM 1716 N N . LEU A 1 221 ? -38.902 6.906 10.696 1.00 36.31 221 LEU A N 1
ATOM 1717 C CA . LEU A 1 221 ? -39.321 7.393 12.020 1.00 36.31 221 LEU A CA 1
ATOM 1718 C C . LEU A 1 221 ? -40.095 8.711 11.933 1.00 36.31 221 LEU A C 1
ATOM 1720 O O . LEU A 1 221 ? -39.641 9.682 11.335 1.00 36.31 221 LEU A O 1
ATOM 1724 N N . GLY A 1 222 ? -41.274 8.735 12.560 1.00 42.41 222 GLY A N 1
ATOM 1725 C CA . GLY A 1 222 ? -42.039 9.953 12.822 1.00 42.41 222 GLY A CA 1
ATOM 1726 C C . GLY A 1 222 ? -41.295 10.949 13.740 1.00 42.41 222 GLY A C 1
ATOM 1727 O O . GLY A 1 222 ? -40.115 10.764 14.031 1.00 42.41 222 GLY A O 1
ATOM 1728 N N . PRO A 1 223 ? -41.969 11.999 14.250 1.00 37.50 223 PRO A N 1
ATOM 1729 C CA . PRO A 1 223 ? -41.359 13.231 14.794 1.00 37.50 223 PRO A CA 1
ATOM 1730 C C . PRO A 1 223 ? -40.373 13.111 15.985 1.00 37.50 223 PRO A C 1
ATOM 1732 O O . PRO A 1 223 ? -39.849 14.129 16.434 1.00 37.50 223 PRO A O 1
ATOM 1735 N N . GLY A 1 224 ? -40.109 11.912 16.517 1.00 45.22 224 GLY A N 1
ATOM 1736 C CA . GLY A 1 224 ? -39.302 11.665 17.723 1.00 45.22 224 GLY A CA 1
ATOM 1737 C C . GLY A 1 224 ? -37.776 11.609 17.533 1.00 45.22 224 GLY A C 1
ATOM 1738 O O . GLY A 1 224 ? -37.048 11.773 18.505 1.00 45.22 224 GLY A O 1
ATOM 1739 N N . ALA A 1 225 ? -37.254 11.466 16.307 1.00 48.53 225 ALA A N 1
ATOM 1740 C CA . ALA A 1 225 ? -35.802 11.423 16.030 1.00 48.53 225 ALA A CA 1
ATOM 1741 C C . ALA A 1 225 ? -35.097 12.808 16.052 1.00 48.53 225 ALA A C 1
ATOM 1743 O O . ALA A 1 225 ? -33.924 12.940 15.700 1.00 48.53 225 ALA A O 1
ATOM 1744 N N . SER A 1 226 ? -35.821 13.857 16.453 1.00 56.28 226 SER A N 1
ATOM 1745 C CA . SER A 1 226 ? -35.428 15.270 16.363 1.00 56.28 226 SER A CA 1
ATOM 1746 C C . SER A 1 226 ? -34.217 15.695 17.229 1.00 56.28 226 SER A C 1
ATOM 1748 O O . SER A 1 226 ? -33.372 16.433 16.715 1.00 56.28 226 SER A O 1
ATOM 1750 N N . PRO A 1 227 ? -34.042 15.254 18.497 1.00 58.94 227 PRO A N 1
ATOM 1751 C CA . PRO A 1 227 ? -33.026 15.843 19.384 1.00 58.94 227 PRO A CA 1
ATOM 1752 C C . PRO A 1 227 ? -31.580 15.465 19.040 1.00 58.94 227 PRO A C 1
ATOM 1754 O O . PRO A 1 227 ? -30.721 16.343 18.977 1.00 58.94 227 PRO A O 1
ATOM 1757 N N . VAL A 1 228 ? -31.311 14.180 18.773 1.00 59.16 228 VAL A N 1
ATOM 1758 C CA . VAL A 1 228 ? -29.958 13.680 18.457 1.00 59.16 228 VAL A CA 1
ATOM 1759 C C . VAL A 1 228 ? -29.475 14.239 17.124 1.00 59.16 228 VAL A C 1
ATOM 1761 O O . VAL A 1 228 ? -28.364 14.752 17.025 1.00 59.16 228 VAL A O 1
ATOM 1764 N N . LEU A 1 229 ? -30.350 14.232 16.117 1.00 63.62 229 LEU A N 1
ATOM 1765 C CA . LEU A 1 229 ? -30.068 14.807 14.807 1.00 63.62 229 LEU A CA 1
ATOM 1766 C C . LEU A 1 229 ? -29.867 16.329 14.882 1.00 63.62 229 LEU A C 1
ATOM 1768 O O . LEU A 1 229 ? -28.987 16.863 14.213 1.00 63.62 229 LEU A O 1
ATOM 1772 N N . SER A 1 230 ? -30.644 17.033 15.712 1.00 64.94 230 SER A N 1
ATOM 1773 C CA . SER A 1 230 ? -30.498 18.478 15.939 1.00 64.94 230 SER A CA 1
ATOM 1774 C C . SER A 1 230 ? -29.183 18.826 16.643 1.00 64.94 230 SER A C 1
ATOM 1776 O O . SER A 1 230 ? -28.475 19.739 16.216 1.00 64.94 230 SER A O 1
ATOM 1778 N N . ALA A 1 231 ? -28.807 18.072 17.678 1.00 65.62 231 ALA A N 1
ATOM 1779 C CA . ALA A 1 231 ? -27.535 18.235 18.374 1.00 65.62 231 ALA A CA 1
ATOM 1780 C C . ALA A 1 231 ? -26.345 17.909 17.461 1.00 65.62 231 ALA A C 1
ATOM 1782 O O . ALA A 1 231 ? -25.403 18.696 17.393 1.00 65.62 231 ALA A O 1
ATOM 1783 N N . PHE A 1 232 ? -26.421 16.820 16.692 1.00 68.56 232 PHE A N 1
ATOM 1784 C CA . PHE A 1 232 ? -25.412 16.475 15.695 1.00 68.56 232 PHE A CA 1
ATOM 1785 C C . PHE A 1 232 ? -25.294 17.566 14.621 1.00 68.56 232 PHE A C 1
ATOM 1787 O O . PHE A 1 232 ? -24.205 18.082 14.38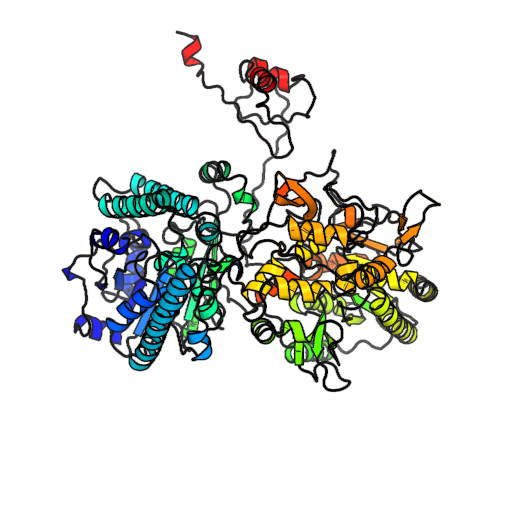9 1.00 68.56 232 PHE A O 1
ATOM 1794 N N . LYS A 1 233 ? -26.416 18.030 14.053 1.00 72.06 233 LYS A N 1
ATOM 1795 C CA . LYS A 1 233 ? -26.445 19.162 13.115 1.00 72.06 233 LYS A CA 1
ATOM 1796 C C . LYS A 1 233 ? -25.802 20.413 13.706 1.00 72.06 233 LYS A C 1
ATOM 1798 O O . LYS A 1 233 ? -25.065 21.102 13.010 1.00 72.06 233 LYS A O 1
ATOM 1803 N N . ARG A 1 234 ? -26.056 20.706 14.983 1.00 75.88 234 ARG A N 1
ATOM 1804 C CA . ARG A 1 234 ? -25.454 21.846 15.680 1.00 75.88 234 ARG A CA 1
ATOM 1805 C C . ARG A 1 234 ? -23.946 21.685 15.861 1.00 75.88 234 ARG A C 1
ATOM 1807 O O . ARG A 1 234 ? -23.236 22.660 15.667 1.00 75.88 234 ARG A O 1
ATOM 1814 N N . ILE A 1 235 ? -23.459 20.487 16.189 1.00 73.12 235 ILE A N 1
ATOM 1815 C CA . ILE A 1 235 ? -22.018 20.187 16.249 1.00 73.12 235 ILE A CA 1
ATOM 1816 C C . ILE A 1 235 ? -21.374 20.429 14.883 1.00 73.12 235 ILE A C 1
ATOM 1818 O O . ILE A 1 235 ? -20.381 21.146 14.807 1.00 73.12 235 ILE A O 1
ATOM 1822 N N . VAL A 1 236 ? -21.970 19.899 13.810 1.00 70.25 236 VAL A N 1
ATOM 1823 C CA . VAL A 1 236 ? -21.474 20.091 12.439 1.00 70.25 236 VAL A CA 1
ATOM 1824 C C . VAL A 1 236 ? -21.418 21.571 12.066 1.00 70.25 236 VAL A C 1
ATOM 1826 O O . VAL A 1 236 ? -20.391 22.043 11.585 1.00 70.25 236 VAL A O 1
ATOM 1829 N N . LEU A 1 237 ? -22.495 22.316 12.331 1.00 71.62 237 LEU A N 1
ATOM 1830 C CA . LEU A 1 237 ? -22.557 23.750 12.048 1.00 71.62 237 LEU A CA 1
ATOM 1831 C C . LEU A 1 237 ? -21.528 24.543 12.857 1.00 71.62 237 LEU A C 1
ATOM 1833 O O . LEU A 1 237 ? -20.865 25.398 12.292 1.00 71.62 237 LEU A O 1
ATOM 1837 N N . GLU A 1 238 ? -21.350 24.246 14.144 1.00 75.75 238 GLU A N 1
ATOM 1838 C CA . GLU A 1 238 ? -20.378 24.943 14.997 1.00 75.75 238 GLU A CA 1
ATOM 1839 C C . GLU A 1 238 ? -18.930 24.653 14.588 1.00 75.75 238 GLU A C 1
ATOM 1841 O O . GLU A 1 238 ? -18.097 25.556 14.617 1.00 75.75 238 GLU A O 1
ATOM 1846 N N . ILE A 1 239 ? -18.621 23.413 14.190 1.00 70.12 239 ILE A N 1
ATOM 1847 C CA . ILE A 1 239 ? -17.305 23.043 13.652 1.00 70.12 239 ILE A CA 1
ATOM 1848 C C . ILE A 1 239 ? -17.014 23.833 12.372 1.00 70.12 239 ILE A C 1
ATOM 1850 O O . ILE A 1 239 ? -15.944 24.437 12.269 1.00 70.12 239 ILE A O 1
ATOM 1854 N N . ALA A 1 240 ? -17.975 23.879 11.446 1.00 69.88 240 ALA A N 1
ATOM 1855 C CA . ALA A 1 240 ? -17.844 24.593 10.179 1.00 69.88 240 ALA A CA 1
ATOM 1856 C C . ALA A 1 240 ? -17.769 26.122 10.374 1.00 69.88 240 ALA A C 1
ATOM 1858 O O . ALA A 1 240 ? -16.883 26.783 9.831 1.00 69.88 240 ALA A O 1
ATOM 1859 N N . GLU A 1 241 ? -18.660 26.698 11.188 1.00 68.50 241 GLU A N 1
ATOM 1860 C CA . GLU A 1 241 ? -18.759 28.143 11.439 1.00 68.50 241 GLU A CA 1
ATOM 1861 C C . GLU A 1 241 ? -17.510 28.684 12.143 1.00 68.50 241 GLU A C 1
ATOM 1863 O O . GLU A 1 241 ? -16.969 29.719 11.750 1.00 68.50 241 GLU A O 1
ATOM 1868 N N . LYS A 1 242 ? -17.006 27.962 13.151 1.00 66.12 242 LYS A N 1
ATOM 1869 C CA . LYS A 1 242 ? -15.807 28.362 13.904 1.00 66.12 242 LYS A CA 1
ATOM 1870 C C . LYS A 1 242 ? -14.503 27.895 13.272 1.00 66.12 242 LYS A C 1
ATOM 1872 O O . LYS A 1 242 ? -13.447 28.205 13.821 1.00 66.12 242 LYS A O 1
ATOM 1877 N N . ARG A 1 243 ? -14.564 27.169 12.148 1.00 64.38 243 ARG A N 1
ATOM 1878 C CA . ARG A 1 243 ? -13.408 26.550 11.480 1.00 64.38 243 ARG A CA 1
ATOM 1879 C C . ARG A 1 243 ? -12.522 25.797 12.475 1.00 64.38 243 ARG A C 1
ATOM 1881 O O . ARG A 1 243 ? -11.304 25.966 12.482 1.00 64.38 243 ARG A O 1
ATOM 1888 N N . LEU A 1 244 ? -13.152 25.028 13.366 1.00 66.75 244 LEU A N 1
ATOM 1889 C CA . LEU A 1 244 ? -12.426 24.279 14.386 1.00 66.75 244 LEU A CA 1
ATOM 1890 C C . LEU A 1 244 ? -11.517 23.258 13.709 1.00 66.75 244 LEU A C 1
ATOM 1892 O O . LEU A 1 244 ? -11.962 22.487 12.858 1.00 66.75 244 LEU A O 1
ATOM 1896 N N . GLU A 1 245 ? -10.248 23.240 14.105 1.00 72.00 245 GLU A N 1
ATOM 1897 C CA . GLU A 1 245 ? -9.322 22.247 13.584 1.00 72.00 245 GLU A CA 1
ATOM 1898 C C . GLU A 1 245 ? -9.718 20.846 14.098 1.00 72.00 245 GLU A C 1
ATOM 1900 O O . GLU A 1 245 ? -9.978 20.695 15.295 1.00 72.00 245 GLU A O 1
ATOM 1905 N N . PRO A 1 246 ? -9.772 19.812 13.230 1.00 72.75 246 PRO A N 1
ATOM 1906 C CA . PRO A 1 246 ? -10.325 18.498 13.576 1.00 72.75 246 PRO A CA 1
ATOM 1907 C C . PRO A 1 246 ? -9.700 17.854 14.824 1.00 72.75 246 PRO A C 1
ATOM 1909 O O . PRO A 1 246 ? -10.386 17.192 15.598 1.00 72.75 246 PRO A O 1
ATOM 1912 N N . TRP A 1 247 ? -8.406 18.087 15.047 1.00 74.94 247 TRP A N 1
ATOM 1913 C CA . TRP A 1 247 ? -7.647 17.532 16.169 1.00 74.94 247 TRP A CA 1
ATOM 1914 C C . TRP A 1 247 ? -7.995 18.140 17.534 1.00 74.94 247 TRP A C 1
ATOM 1916 O O . TRP A 1 247 ? -7.640 17.576 18.564 1.00 74.94 247 TRP A O 1
ATOM 1926 N N . LEU A 1 248 ? -8.689 19.283 17.568 1.00 79.00 248 LEU A N 1
ATOM 1927 C CA . LEU A 1 248 ? -9.155 19.901 18.815 1.00 79.00 248 LEU A CA 1
ATOM 1928 C C . LEU A 1 248 ? -10.399 19.205 19.383 1.00 79.00 248 LEU A C 1
ATOM 1930 O O . LEU A 1 248 ? -10.821 19.510 20.499 1.00 79.00 248 LEU A O 1
ATOM 1934 N N . VAL A 1 249 ? -11.017 18.307 18.614 1.00 85.88 249 VAL A N 1
ATOM 1935 C CA . VAL A 1 249 ? -12.168 17.512 19.035 1.00 85.88 249 VAL A CA 1
ATOM 1936 C C . VAL A 1 249 ? -11.667 16.086 19.280 1.00 85.88 249 VAL A C 1
ATOM 1938 O O . VAL A 1 249 ? -11.492 15.357 18.305 1.00 85.88 249 VAL A O 1
ATOM 1941 N N . PRO A 1 250 ? -11.443 15.660 20.543 1.00 87.12 250 PRO A N 1
ATOM 1942 C CA . PRO A 1 250 ? -10.768 14.394 20.861 1.00 87.12 250 PRO A CA 1
ATOM 1943 C C . PRO A 1 250 ? -11.399 13.185 20.179 1.00 87.12 250 PRO A C 1
ATOM 1945 O O . PRO A 1 250 ? -10.724 12.243 19.772 1.00 87.12 250 PRO A O 1
ATOM 1948 N N . GLY A 1 251 ? -12.721 13.224 20.021 1.00 87.50 251 GLY A N 1
ATOM 1949 C CA . GLY A 1 251 ? -13.425 12.133 19.399 1.00 87.50 251 GLY A CA 1
ATOM 1950 C C . GLY A 1 251 ? -13.298 12.037 17.875 1.00 87.50 251 GLY A C 1
ATOM 1951 O O . GLY A 1 251 ? -13.437 10.950 17.313 1.00 87.50 251 GLY A O 1
ATOM 1952 N N . ILE A 1 252 ? -13.027 13.163 17.216 1.00 85.44 252 ILE A N 1
ATOM 1953 C CA . ILE A 1 252 ? -12.739 13.234 15.780 1.00 85.44 252 ILE A CA 1
ATOM 1954 C C . ILE A 1 252 ? -11.257 12.955 15.538 1.00 85.44 252 ILE A C 1
ATOM 1956 O O . ILE A 1 252 ? -10.925 12.217 14.615 1.00 85.44 252 ILE A O 1
ATOM 1960 N N . GLU A 1 253 ? -10.391 13.506 16.393 1.00 88.94 253 GLU A N 1
ATOM 1961 C CA . GLU A 1 253 ? -8.937 13.356 16.338 1.00 88.94 253 GLU A CA 1
ATOM 1962 C C . GLU A 1 253 ? -8.525 11.893 16.206 1.00 88.94 253 GLU A C 1
ATOM 1964 O O . GLU A 1 253 ? -7.795 11.562 15.282 1.00 88.94 253 GLU A O 1
ATOM 1969 N N . ALA A 1 254 ? -9.106 11.004 17.012 1.00 89.75 254 ALA A N 1
ATOM 1970 C CA . ALA A 1 254 ? -8.765 9.584 17.007 1.00 89.75 254 ALA A CA 1
ATOM 1971 C C . ALA A 1 254 ? -9.075 8.837 15.691 1.00 89.75 254 ALA A C 1
ATOM 1973 O O . ALA A 1 254 ? -8.643 7.698 15.526 1.00 89.75 254 ALA A O 1
ATOM 1974 N N . MET A 1 255 ? -9.843 9.438 14.776 1.00 89.75 255 MET A N 1
ATOM 1975 C CA . MET A 1 255 ? -10.165 8.877 13.457 1.00 89.75 255 MET A CA 1
ATOM 1976 C C . MET A 1 255 ? -9.362 9.525 12.320 1.00 89.75 255 MET A C 1
ATOM 1978 O O . MET A 1 255 ? -9.536 9.139 11.162 1.00 89.75 255 MET A O 1
ATOM 1982 N N . LEU A 1 256 ? -8.524 10.524 12.608 1.00 86.81 256 LEU A N 1
ATOM 1983 C CA . LEU A 1 256 ? -7.661 11.134 11.601 1.00 86.81 256 LEU A CA 1
ATOM 1984 C C . LEU A 1 256 ? -6.565 10.155 11.171 1.00 86.81 256 LEU A C 1
ATOM 1986 O O . LEU A 1 256 ? -6.122 9.292 11.925 1.00 86.81 256 LEU A O 1
ATOM 1990 N N . THR A 1 257 ? -6.103 10.304 9.937 1.00 83.00 257 THR A N 1
ATOM 1991 C CA . THR A 1 257 ? -5.002 9.497 9.384 1.00 83.00 257 THR A CA 1
ATOM 1992 C C . THR A 1 257 ? -3.661 9.739 10.081 1.00 83.00 257 THR A C 1
ATOM 1994 O O . THR A 1 257 ? -2.813 8.855 10.097 1.00 83.00 257 THR A O 1
ATOM 1997 N N . ASP A 1 258 ? -3.465 10.931 10.647 1.00 79.12 258 ASP A N 1
ATOM 1998 C CA . ASP A 1 258 ? -2.284 11.337 11.419 1.00 79.12 258 ASP A CA 1
ATOM 1999 C C . ASP A 1 258 ? -2.497 11.218 12.942 1.00 79.12 258 ASP A C 1
ATOM 2001 O O . ASP A 1 258 ? -1.708 11.751 13.724 1.00 79.12 258 ASP A O 1
ATOM 2005 N N . ALA A 1 259 ? -3.560 10.529 13.375 1.00 86.00 259 ALA A N 1
ATOM 2006 C CA . ALA A 1 259 ? -3.874 10.346 14.787 1.00 86.00 259 ALA A CA 1
ATOM 2007 C C . ALA A 1 259 ? -2.880 9.390 15.477 1.00 86.00 259 ALA A C 1
ATOM 2009 O O . ALA A 1 259 ? -2.606 8.302 14.953 1.00 86.00 259 ALA A O 1
ATOM 2010 N N . PRO A 1 260 ? -2.429 9.683 16.712 1.00 89.06 260 PRO A N 1
ATOM 2011 C CA . PRO A 1 260 ? -1.593 8.770 17.495 1.00 89.06 260 PRO A CA 1
ATOM 2012 C C . PRO A 1 260 ? -2.291 7.437 17.802 1.00 89.06 260 PRO A C 1
ATOM 2014 O O . PRO A 1 260 ? -1.626 6.415 17.980 1.00 89.06 260 PRO A O 1
ATOM 2017 N N . MET A 1 261 ? -3.631 7.432 17.822 1.00 92.25 261 MET A N 1
ATOM 2018 C CA . MET A 1 261 ? -4.460 6.244 18.044 1.00 92.25 261 MET A CA 1
ATOM 2019 C C . MET A 1 261 ? -4.178 5.123 17.033 1.00 92.25 261 MET A C 1
ATOM 2021 O O . MET A 1 261 ? -3.996 3.970 17.421 1.00 92.25 261 MET A O 1
ATOM 2025 N N . ALA A 1 262 ? -4.092 5.444 15.741 1.00 89.75 262 ALA A N 1
ATOM 2026 C CA . ALA A 1 262 ? -3.824 4.434 14.719 1.00 89.75 262 ALA A CA 1
ATOM 2027 C C . ALA A 1 262 ? -2.420 3.823 14.895 1.00 89.75 262 ALA A C 1
ATOM 2029 O O . ALA A 1 262 ? -2.246 2.604 14.829 1.00 89.75 262 ALA A O 1
ATOM 2030 N N . ALA A 1 263 ? -1.429 4.665 15.210 1.00 86.69 263 ALA A N 1
ATOM 2031 C CA . ALA A 1 263 ? -0.048 4.243 15.414 1.00 86.69 263 ALA A CA 1
ATOM 2032 C C . ALA A 1 263 ? 0.133 3.339 16.644 1.00 86.69 263 ALA A C 1
ATOM 2034 O O . ALA A 1 263 ? 0.865 2.348 16.571 1.00 86.69 263 ALA A O 1
ATOM 2035 N N . ILE A 1 264 ? -0.528 3.652 17.767 1.00 90.06 264 ILE A N 1
ATOM 2036 C CA . ILE A 1 264 ? -0.438 2.825 18.977 1.00 90.06 264 ILE A CA 1
ATOM 2037 C C . ILE A 1 264 ? -1.141 1.480 18.777 1.00 90.06 264 ILE A C 1
ATOM 2039 O O . ILE A 1 264 ? -0.555 0.446 19.091 1.00 90.06 264 ILE A O 1
ATOM 2043 N N . LEU A 1 265 ? -2.341 1.463 18.183 1.00 90.56 265 LEU A N 1
ATOM 2044 C CA . LEU A 1 265 ? -3.097 0.228 17.953 1.00 90.56 265 LEU A CA 1
ATOM 2045 C C . LEU A 1 265 ? -2.404 -0.705 16.957 1.00 90.56 265 LEU A C 1
ATOM 2047 O O . LEU A 1 265 ? -2.467 -1.919 17.124 1.00 90.56 265 LEU A O 1
ATOM 2051 N N . ALA A 1 266 ? -1.717 -0.163 15.948 1.00 85.44 266 ALA A N 1
ATOM 2052 C CA . ALA A 1 266 ? -0.953 -0.959 14.987 1.00 85.44 266 ALA A CA 1
ATOM 2053 C C . ALA A 1 266 ? 0.282 -1.647 15.601 1.00 85.44 266 ALA A C 1
ATOM 2055 O O . ALA A 1 266 ? 0.789 -2.616 15.040 1.00 85.44 266 ALA A O 1
ATOM 2056 N N . ARG A 1 267 ? 0.784 -1.145 16.738 1.00 84.06 267 ARG A N 1
ATOM 2057 C CA . ARG A 1 267 ? 1.971 -1.670 17.441 1.00 84.06 267 ARG A CA 1
ATOM 2058 C C . ARG A 1 267 ? 1.629 -2.396 18.744 1.00 84.06 267 ARG A C 1
ATOM 2060 O O . ARG A 1 267 ? 2.513 -2.983 19.365 1.00 84.06 267 ARG A O 1
ATOM 2067 N N . ALA A 1 268 ? 0.372 -2.332 19.169 1.00 88.12 268 ALA A N 1
ATOM 2068 C CA . ALA A 1 268 ? -0.110 -2.945 20.391 1.00 88.12 268 ALA A CA 1
ATOM 2069 C C . ALA A 1 268 ? -0.298 -4.462 20.247 1.00 88.12 268 ALA A C 1
ATOM 2071 O O . ALA A 1 268 ? -0.516 -4.985 19.155 1.00 88.12 268 ALA A O 1
ATOM 2072 N N . THR A 1 269 ? -0.264 -5.172 21.378 1.00 87.88 269 THR A N 1
ATOM 2073 C CA . THR A 1 269 ? -0.522 -6.617 21.417 1.00 87.88 269 THR A CA 1
ATOM 2074 C C . THR A 1 269 ? -1.941 -6.888 21.907 1.00 87.88 269 THR A C 1
ATOM 2076 O O . THR A 1 269 ? -2.350 -6.404 22.966 1.00 87.88 269 THR A O 1
ATOM 2079 N N . ARG A 1 270 ? -2.698 -7.687 21.144 1.00 91.00 270 ARG A N 1
ATOM 2080 C CA . ARG A 1 270 ? -4.026 -8.172 21.545 1.00 91.00 270 ARG A CA 1
ATOM 2081 C C . ARG A 1 270 ? -3.891 -9.248 22.622 1.00 91.00 270 ARG A C 1
ATOM 2083 O O . ARG A 1 270 ? -3.052 -10.139 22.489 1.00 91.00 270 ARG A O 1
ATOM 2090 N N . LYS A 1 271 ? -4.757 -9.221 23.642 1.00 90.50 271 LYS A N 1
ATOM 2091 C CA . LYS A 1 271 ? -4.808 -10.275 24.668 1.00 90.50 271 LYS A CA 1
ATOM 2092 C C . LYS A 1 271 ? -4.987 -11.665 24.019 1.00 90.50 271 LYS A C 1
ATOM 2094 O O . LYS A 1 271 ? -5.839 -11.819 23.136 1.00 90.50 271 LYS A O 1
ATOM 2099 N N . PRO A 1 272 ? -4.203 -12.683 24.427 1.00 88.19 272 PRO A N 1
ATOM 2100 C CA . PRO A 1 272 ? -4.350 -14.043 23.916 1.00 88.19 272 PRO A CA 1
ATOM 2101 C C . PRO A 1 272 ? -5.749 -14.612 24.181 1.00 88.19 272 PRO A C 1
ATOM 2103 O O . PRO A 1 272 ? -6.380 -14.284 25.183 1.00 88.19 272 PRO A O 1
ATOM 2106 N N . GLY A 1 273 ? -6.222 -15.488 23.293 1.00 86.56 273 GLY A N 1
ATOM 2107 C CA . GLY A 1 273 ? -7.531 -16.143 23.416 1.00 86.56 273 GLY A CA 1
ATOM 2108 C C . GLY A 1 273 ? -8.715 -15.350 22.849 1.00 86.56 273 GLY A C 1
ATOM 2109 O O . GLY A 1 273 ? -9.802 -15.909 22.730 1.00 86.56 273 GLY A O 1
ATOM 2110 N N . ILE A 1 274 ? -8.515 -14.093 22.437 1.00 91.00 274 ILE A N 1
ATOM 2111 C CA . ILE A 1 274 ? -9.550 -13.311 21.748 1.00 91.00 274 ILE A CA 1
ATOM 2112 C C . ILE A 1 274 ? -9.676 -13.787 20.300 1.00 91.00 274 ILE A C 1
ATOM 2114 O O . ILE A 1 274 ? -8.736 -13.637 19.512 1.00 91.00 274 ILE A O 1
ATOM 2118 N N . SER A 1 275 ? -10.860 -14.282 19.936 1.00 91.69 275 SER A N 1
ATOM 2119 C CA . SER A 1 275 ? -11.214 -14.574 18.546 1.00 91.69 275 SER A CA 1
ATOM 2120 C C . SER A 1 275 ? -11.804 -13.329 17.889 1.00 91.69 275 SER A C 1
ATOM 2122 O O . SER A 1 275 ? -12.922 -12.914 18.213 1.00 91.69 275 SER A O 1
ATOM 2124 N N . MET A 1 276 ? -11.049 -12.721 16.972 1.00 92.94 276 MET A N 1
ATOM 2125 C CA . MET A 1 276 ? -11.409 -11.452 16.336 1.00 92.94 276 MET A CA 1
ATOM 2126 C C . MET A 1 276 ? -11.927 -11.646 14.907 1.00 92.94 276 MET A C 1
ATOM 2128 O O . MET A 1 276 ? -11.258 -12.256 14.073 1.00 92.94 276 MET A O 1
ATOM 2132 N N . GLY A 1 277 ? -13.100 -11.081 14.632 1.00 94.06 277 GLY A N 1
ATOM 2133 C CA . GLY A 1 277 ? -13.720 -11.005 13.316 1.00 94.06 277 GLY A CA 1
ATOM 2134 C C . GLY A 1 277 ? -13.824 -9.552 12.853 1.00 94.06 277 GLY A C 1
ATOM 2135 O O . GLY A 1 277 ? -14.364 -8.710 13.566 1.00 94.06 277 GLY A O 1
ATOM 2136 N N . VAL A 1 278 ? -13.340 -9.239 11.655 1.00 94.44 278 VAL A N 1
ATOM 2137 C CA . VAL A 1 278 ? -13.518 -7.932 11.007 1.00 94.44 278 VAL A CA 1
ATOM 2138 C C . VAL A 1 278 ? -14.602 -8.021 9.937 1.00 94.44 278 VAL A C 1
ATOM 2140 O O . VAL A 1 278 ? -14.466 -8.778 8.982 1.00 94.44 278 VAL A O 1
ATOM 2143 N N . ILE A 1 279 ? -15.666 -7.229 10.059 1.00 94.62 279 ILE A N 1
ATOM 2144 C CA . ILE A 1 279 ? -16.623 -7.021 8.966 1.00 94.62 279 ILE A CA 1
ATOM 2145 C C . ILE A 1 279 ? -16.254 -5.716 8.269 1.00 94.62 279 ILE A C 1
ATOM 2147 O O . ILE A 1 279 ? -16.348 -4.635 8.859 1.00 94.62 279 ILE A O 1
ATOM 2151 N N . ALA A 1 280 ? -15.847 -5.840 7.013 1.00 91.50 280 ALA A N 1
ATOM 2152 C CA . ALA A 1 280 ? -15.448 -4.730 6.165 1.00 91.50 280 ALA A CA 1
ATOM 2153 C C . ALA A 1 280 ? -16.256 -4.740 4.869 1.00 91.50 280 ALA A C 1
ATOM 2155 O O . ALA A 1 280 ? -16.806 -5.769 4.465 1.00 91.50 280 ALA A O 1
ATOM 2156 N N . GLY A 1 281 ? -16.329 -3.598 4.201 1.00 86.88 281 GLY A N 1
ATOM 2157 C CA . GLY A 1 281 ? -17.067 -3.513 2.956 1.00 86.88 281 GLY A CA 1
ATOM 2158 C C . GLY A 1 281 ? -16.641 -2.373 2.061 1.00 86.88 281 GLY A C 1
ATOM 2159 O O . GLY A 1 281 ? -15.911 -1.474 2.478 1.00 86.88 281 GLY A O 1
ATOM 2160 N N . ASP A 1 282 ? -17.101 -2.472 0.819 1.00 83.69 282 ASP A N 1
ATOM 2161 C CA . ASP A 1 282 ? -16.833 -1.534 -0.265 1.00 83.69 282 ASP A CA 1
ATOM 2162 C C . ASP A 1 282 ? -18.112 -1.258 -1.065 1.00 83.69 282 ASP A C 1
ATOM 2164 O O . ASP A 1 282 ? -18.864 -2.178 -1.422 1.00 83.69 282 ASP A O 1
ATOM 2168 N N . ILE A 1 283 ? -18.373 0.016 -1.350 1.00 77.44 283 ILE A N 1
ATOM 2169 C CA . ILE A 1 283 ? -19.560 0.425 -2.098 1.00 77.44 283 ILE A CA 1
ATOM 2170 C C . ILE A 1 283 ? -19.347 0.303 -3.615 1.00 77.44 283 ILE A C 1
ATOM 2172 O O . ILE A 1 283 ? -18.632 1.079 -4.244 1.00 77.44 283 ILE A O 1
ATOM 2176 N N . GLU A 1 284 ? -20.078 -0.611 -4.262 1.00 69.00 284 GLU A N 1
ATOM 2177 C CA . GLU A 1 284 ? -19.963 -0.847 -5.709 1.00 69.00 284 GLU A CA 1
ATOM 2178 C C . GLU A 1 284 ? -21.194 -0.355 -6.491 1.00 69.00 284 GLU A C 1
ATOM 2180 O O . GLU A 1 284 ? -22.165 -1.075 -6.734 1.00 69.00 284 GLU A O 1
ATOM 2185 N N . GLY A 1 285 ? -21.119 0.885 -6.979 1.00 53.19 285 GLY A N 1
ATOM 2186 C CA . GLY A 1 285 ? -22.036 1.437 -7.979 1.00 53.19 285 GLY A CA 1
ATOM 2187 C C . GLY A 1 285 ? -23.462 1.719 -7.489 1.00 53.19 285 GLY A C 1
ATOM 2188 O O . GLY A 1 285 ? -24.340 0.885 -7.633 1.00 53.19 285 GLY A O 1
ATOM 2189 N N . GLY A 1 286 ? -23.740 2.961 -7.077 1.00 43.84 286 GLY A N 1
ATOM 2190 C CA . GLY A 1 286 ? -25.092 3.458 -6.778 1.00 43.84 286 GLY A CA 1
ATOM 2191 C C . GLY A 1 286 ? -25.436 4.717 -7.583 1.00 43.84 286 GLY A C 1
ATOM 2192 O O . GLY A 1 286 ? -24.731 5.719 -7.502 1.00 43.84 286 GLY A O 1
ATOM 2193 N N . GLY A 1 287 ? -26.518 4.696 -8.369 1.00 43.34 287 GLY A N 1
ATOM 2194 C CA . GLY A 1 287 ? -26.878 5.786 -9.296 1.00 43.34 287 GLY A CA 1
ATOM 2195 C C . GLY A 1 287 ? -27.275 7.121 -8.642 1.00 43.34 287 GLY A C 1
ATOM 2196 O O . GLY A 1 287 ? -27.047 8.174 -9.234 1.00 43.34 287 GLY A O 1
ATOM 2197 N N . LEU A 1 288 ? -27.830 7.104 -7.422 1.00 39.69 288 LEU A N 1
ATOM 2198 C CA . LEU A 1 288 ? -28.179 8.324 -6.670 1.00 39.69 288 LEU A CA 1
ATOM 2199 C C . LEU A 1 288 ? -26.995 8.868 -5.850 1.00 39.69 288 LEU A C 1
ATOM 2201 O O . LEU A 1 288 ? -26.800 10.075 -5.777 1.00 39.69 288 LEU A O 1
ATOM 2205 N N . ILE A 1 289 ? -26.172 7.980 -5.286 1.00 46.53 289 ILE A N 1
ATOM 2206 C CA . ILE A 1 289 ? -25.001 8.330 -4.465 1.00 46.53 289 ILE A CA 1
ATOM 2207 C C . ILE A 1 289 ? -23.845 8.810 -5.353 1.00 46.53 289 ILE A C 1
ATOM 2209 O O . ILE A 1 289 ? -23.177 9.781 -5.010 1.00 46.53 289 ILE A O 1
ATOM 2213 N N . LYS A 1 290 ? -23.703 8.260 -6.572 1.00 43.75 290 LYS A N 1
ATOM 2214 C CA . LYS A 1 290 ? -22.830 8.838 -7.605 1.00 43.75 290 LYS A CA 1
ATOM 2215 C C . LYS A 1 290 ? -23.197 10.281 -7.942 1.00 43.75 290 LYS A C 1
ATOM 2217 O O . LYS A 1 290 ? -22.296 11.027 -8.277 1.00 43.75 290 LYS A O 1
ATOM 2222 N N . ARG A 1 291 ? -24.462 10.718 -7.845 1.00 40.91 291 ARG A N 1
ATOM 2223 C CA . ARG A 1 291 ? -24.829 12.129 -8.095 1.00 40.91 291 ARG A CA 1
ATOM 2224 C C . ARG A 1 291 ? -24.366 13.075 -6.988 1.00 40.91 291 ARG A C 1
ATOM 2226 O O . ARG A 1 291 ? -24.020 14.207 -7.301 1.00 40.91 291 ARG A O 1
ATOM 2233 N N . ILE A 1 292 ? -24.316 12.605 -5.742 1.00 43.81 292 ILE A N 1
ATOM 2234 C CA . ILE A 1 292 ? -23.670 13.331 -4.642 1.00 43.81 292 ILE A CA 1
ATOM 2235 C C . ILE A 1 292 ? -22.154 13.327 -4.876 1.00 43.81 292 ILE A C 1
ATOM 2237 O O . ILE A 1 292 ? -21.555 14.392 -4.918 1.00 43.81 292 ILE A O 1
ATOM 2241 N N . GLY A 1 293 ? -21.562 12.171 -5.195 1.00 39.56 293 GLY A N 1
ATOM 2242 C CA . GLY A 1 293 ? -20.156 12.050 -5.603 1.00 39.56 293 GLY A CA 1
ATOM 2243 C C . GLY A 1 293 ? -19.753 12.920 -6.809 1.00 39.56 293 GLY A C 1
ATOM 2244 O O . GLY A 1 293 ? -18.627 13.392 -6.869 1.00 39.56 293 GLY A O 1
ATOM 2245 N N . VAL A 1 294 ? -20.660 13.188 -7.753 1.00 39.31 294 VAL A N 1
ATOM 2246 C CA . VAL A 1 294 ? -20.438 14.058 -8.928 1.00 39.31 294 VAL A CA 1
ATOM 2247 C C . VAL A 1 294 ? -20.391 15.552 -8.557 1.00 39.31 294 VAL A C 1
ATOM 2249 O O . VAL A 1 294 ? -19.871 16.336 -9.339 1.00 39.31 294 VAL A O 1
ATOM 2252 N N . MET A 1 295 ? -20.839 15.971 -7.364 1.00 35.47 295 MET A N 1
ATOM 2253 C CA . MET A 1 295 ? -20.490 17.300 -6.816 1.00 35.47 295 MET A CA 1
ATOM 2254 C C . MET A 1 295 ? -19.089 17.332 -6.179 1.00 35.47 295 MET A C 1
ATOM 2256 O O . MET A 1 295 ? -18.593 18.402 -5.842 1.00 35.47 295 MET A O 1
ATOM 2260 N N . PHE A 1 296 ? -18.443 16.171 -6.044 1.00 48.09 296 PHE A N 1
ATOM 2261 C CA . PHE A 1 296 ? -17.127 15.965 -5.439 1.00 48.09 296 PHE A CA 1
ATOM 2262 C C . PHE A 1 296 ? -16.139 15.397 -6.463 1.00 48.09 296 PHE A C 1
ATOM 2264 O O . PHE A 1 296 ? -15.363 14.492 -6.149 1.00 48.09 296 PHE A O 1
ATOM 2271 N N . THR A 1 297 ? -16.185 15.907 -7.700 1.00 40.19 297 THR A N 1
ATOM 2272 C CA . THR A 1 297 ? -15.332 15.442 -8.803 1.00 40.19 297 THR A CA 1
ATOM 2273 C C . THR A 1 297 ? -13.864 15.466 -8.436 1.00 40.19 297 THR A C 1
ATOM 2275 O O . THR A 1 297 ? -13.188 14.511 -8.765 1.00 40.19 297 THR A O 1
ATOM 2278 N N . ASP A 1 298 ? -13.382 16.454 -7.685 1.00 39.41 298 ASP A N 1
ATOM 2279 C CA . ASP A 1 298 ? -11.969 16.483 -7.301 1.00 39.41 298 ASP A CA 1
ATOM 2280 C C . ASP A 1 298 ? -11.636 15.358 -6.300 1.00 39.41 298 ASP A C 1
ATOM 2282 O O . ASP A 1 298 ? -10.629 14.677 -6.459 1.00 39.41 298 ASP A O 1
ATOM 2286 N N . TRP A 1 299 ? -12.512 15.082 -5.320 1.00 40.03 299 TRP A N 1
ATOM 2287 C CA . TRP A 1 299 ? -12.272 14.116 -4.232 1.00 40.03 299 TRP A CA 1
ATOM 2288 C C . TRP A 1 299 ? -12.482 12.647 -4.613 1.00 40.03 299 TRP A C 1
ATOM 2290 O O . TRP A 1 299 ? -11.713 11.799 -4.165 1.00 40.03 299 TRP A O 1
ATOM 2300 N N . MET A 1 300 ? -13.419 12.340 -5.520 1.00 40.88 300 MET A N 1
ATOM 2301 C CA . MET A 1 300 ? -13.614 10.976 -6.050 1.00 40.88 300 MET A CA 1
ATOM 2302 C C . MET A 1 300 ? -12.346 10.414 -6.736 1.00 40.88 300 MET A C 1
ATOM 2304 O O . MET A 1 300 ? -12.275 9.224 -7.038 1.00 40.88 300 MET A O 1
ATOM 2308 N N . PHE A 1 301 ? -11.339 11.261 -6.986 1.00 43.09 301 PHE A N 1
ATOM 2309 C CA . PHE A 1 301 ? -10.043 10.869 -7.532 1.00 43.09 301 PHE A CA 1
ATOM 2310 C C . PHE A 1 301 ? -8.888 10.891 -6.521 1.00 43.09 301 PHE A C 1
ATOM 2312 O O . PHE A 1 301 ? -7.892 10.221 -6.791 1.00 43.09 301 PHE A O 1
ATOM 2319 N N . PHE A 1 302 ? -9.018 11.598 -5.387 1.00 39.75 302 PHE A N 1
ATOM 2320 C CA . PHE A 1 302 ? -8.010 11.618 -4.313 1.00 39.75 302 PHE A CA 1
ATOM 2321 C C . PHE A 1 302 ? -8.009 10.336 -3.482 1.00 39.75 302 PHE A C 1
ATOM 2323 O O . PHE A 1 302 ? -6.973 10.002 -2.913 1.00 39.75 302 PHE A O 1
ATOM 2330 N N . ASP A 1 303 ? -9.126 9.606 -3.451 1.00 44.50 303 ASP A N 1
ATOM 2331 C CA . ASP A 1 303 ? -9.214 8.355 -2.715 1.00 44.50 303 ASP A CA 1
ATOM 2332 C C . ASP A 1 303 ? -9.977 7.286 -3.502 1.00 44.50 303 ASP A C 1
ATOM 2334 O O . ASP A 1 303 ? -11.183 7.089 -3.382 1.00 44.50 303 ASP A O 1
ATOM 2338 N N . ARG A 1 304 ? -9.236 6.605 -4.384 1.00 52.28 304 ARG A N 1
ATOM 2339 C CA . ARG A 1 304 ? -9.687 5.373 -5.052 1.00 52.28 304 ARG A CA 1
ATOM 2340 C C . ARG A 1 304 ? -9.424 4.140 -4.182 1.00 52.28 304 ARG A C 1
ATOM 2342 O O . ARG A 1 304 ? -9.228 3.050 -4.731 1.00 52.28 304 ARG A O 1
ATOM 2349 N N . ALA A 1 305 ? -9.285 4.321 -2.869 1.00 58.88 305 ALA A N 1
ATOM 2350 C CA . ALA A 1 305 ? -9.333 3.222 -1.927 1.00 58.88 305 ALA A CA 1
ATOM 2351 C C . ALA A 1 305 ? -10.777 2.721 -1.859 1.00 58.88 305 ALA A C 1
ATOM 2353 O O . ALA A 1 305 ? -11.718 3.517 -1.800 1.00 58.88 305 ALA A O 1
ATOM 2354 N N . ASP A 1 306 ? -10.937 1.399 -1.902 1.00 72.00 306 ASP A N 1
ATOM 2355 C CA . ASP A 1 306 ? -12.194 0.747 -1.544 1.00 72.00 306 ASP A CA 1
ATOM 2356 C C . ASP A 1 306 ? -12.656 1.351 -0.199 1.00 72.00 306 ASP A C 1
ATOM 2358 O O . ASP A 1 306 ? -11.834 1.523 0.710 1.00 72.00 306 ASP A O 1
ATOM 2362 N N . ASN A 1 307 ? -13.920 1.764 -0.088 1.00 76.88 307 ASN A N 1
ATOM 2363 C CA . ASN A 1 307 ? -14.457 2.395 1.123 1.00 76.88 307 ASN A CA 1
ATOM 2364 C C . ASN A 1 307 ? -15.978 2.238 1.217 1.00 76.88 307 ASN A C 1
ATOM 2366 O O . ASN A 1 307 ? -16.666 1.939 0.242 1.00 76.88 307 ASN A O 1
ATOM 2370 N N . ASP A 1 308 ? -16.527 2.484 2.403 1.00 77.19 308 ASP A N 1
ATOM 2371 C CA . ASP A 1 308 ? -17.962 2.354 2.673 1.00 77.19 308 ASP A CA 1
ATOM 2372 C C . ASP A 1 308 ? -18.724 3.693 2.726 1.00 77.19 308 ASP A C 1
ATOM 2374 O O . ASP A 1 308 ? -19.812 3.755 3.309 1.00 77.19 308 ASP A O 1
ATOM 2378 N N . LEU A 1 309 ? -18.179 4.742 2.089 1.00 73.75 309 LEU A N 1
ATOM 2379 C CA . LEU A 1 309 ? -18.541 6.172 2.156 1.00 73.75 309 LEU A CA 1
ATOM 2380 C C . LEU A 1 309 ? -17.984 6.951 3.349 1.00 73.75 309 LEU A C 1
ATOM 2382 O O . LEU A 1 309 ? -18.022 8.182 3.313 1.00 73.75 309 LEU A O 1
ATOM 2386 N N . VAL A 1 310 ? -17.526 6.281 4.406 1.00 75.06 310 VAL A N 1
ATOM 2387 C CA . VAL A 1 310 ? -17.066 6.949 5.634 1.00 75.06 310 VAL A CA 1
ATOM 2388 C C . VAL A 1 310 ? -15.670 6.494 6.016 1.00 75.06 310 VAL A C 1
ATOM 2390 O O . VAL A 1 310 ? -14.880 7.321 6.453 1.00 75.06 310 VAL A O 1
ATOM 2393 N N . VAL A 1 311 ? -15.383 5.202 5.874 1.00 83.12 311 VAL A N 1
ATOM 2394 C CA . VAL A 1 311 ? -14.128 4.585 6.286 1.00 83.12 311 VAL A CA 1
ATOM 2395 C C . VAL A 1 311 ? -13.535 3.813 5.118 1.00 83.12 311 VAL A C 1
ATOM 2397 O O . VAL A 1 311 ? -14.208 3.018 4.457 1.00 83.12 311 VAL A O 1
ATOM 2400 N N . ASP A 1 312 ? -12.248 4.037 4.898 1.00 85.56 312 ASP A N 1
ATOM 2401 C CA . ASP A 1 312 ? -11.415 3.289 3.974 1.00 85.56 312 ASP A CA 1
ATOM 2402 C C . ASP A 1 312 ? -11.417 1.800 4.350 1.00 85.56 312 ASP A C 1
ATOM 2404 O O . ASP A 1 312 ? -11.117 1.429 5.487 1.00 85.56 312 ASP A O 1
ATOM 2408 N N . THR A 1 313 ? -11.698 0.918 3.396 1.00 85.12 313 THR A N 1
ATOM 2409 C CA . THR A 1 313 ? -11.726 -0.534 3.607 1.00 85.12 313 THR A CA 1
ATOM 2410 C C . THR A 1 313 ? -10.401 -1.036 4.189 1.00 85.12 313 THR A C 1
ATOM 2412 O O . THR A 1 313 ? -10.421 -1.842 5.113 1.00 85.12 313 THR A O 1
ATOM 2415 N N . ALA A 1 314 ? -9.253 -0.516 3.734 1.00 82.69 314 ALA A N 1
ATOM 2416 C CA . ALA A 1 314 ? -7.935 -0.860 4.286 1.00 82.69 314 ALA A CA 1
ATOM 2417 C C . ALA A 1 314 ? -7.800 -0.488 5.777 1.00 82.69 314 ALA A C 1
ATOM 2419 O O . ALA A 1 314 ? -7.268 -1.261 6.573 1.00 82.69 314 ALA A O 1
ATOM 2420 N N . SER A 1 315 ? -8.365 0.654 6.184 1.00 87.50 315 SER A N 1
ATOM 2421 C CA . SER A 1 315 ? -8.381 1.099 7.582 1.00 87.50 315 SER A CA 1
ATOM 2422 C C . SER A 1 315 ? -9.142 0.134 8.498 1.00 87.50 315 SER A C 1
ATOM 2424 O O . SER A 1 315 ? -8.768 -0.039 9.658 1.00 87.50 315 SER A O 1
ATOM 2426 N N . MET A 1 316 ? -10.153 -0.570 7.974 1.00 90.69 316 MET A N 1
ATOM 2427 C CA . MET A 1 316 ? -10.929 -1.562 8.732 1.00 90.69 316 MET A CA 1
ATOM 2428 C C . MET A 1 316 ? -10.114 -2.794 9.133 1.00 90.69 316 MET A C 1
ATOM 2430 O O . MET A 1 316 ? -10.450 -3.443 10.129 1.00 90.69 316 MET A O 1
ATOM 2434 N N . TYR A 1 317 ? -9.036 -3.095 8.406 1.00 88.50 317 TYR A N 1
ATOM 2435 C CA . TYR A 1 317 ? -8.121 -4.210 8.677 1.00 88.50 317 TYR A CA 1
ATOM 2436 C C . TYR A 1 317 ? -6.906 -3.814 9.530 1.00 88.50 317 TYR A C 1
ATOM 2438 O O . TYR A 1 317 ? -6.138 -4.683 9.936 1.00 88.50 317 TYR A O 1
ATOM 2446 N N . ALA A 1 318 ? -6.732 -2.527 9.840 1.00 88.19 318 ALA A N 1
ATOM 2447 C CA . ALA A 1 318 ? -5.597 -2.030 10.614 1.00 88.19 318 ALA A CA 1
ATOM 2448 C C . ALA A 1 318 ? -5.771 -2.225 12.140 1.00 88.19 318 ALA A C 1
ATOM 2450 O O . ALA A 1 318 ? -6.746 -2.813 12.624 1.00 88.19 318 ALA A O 1
ATOM 2451 N N . GLY A 1 319 ? -4.817 -1.732 12.932 1.00 88.88 319 GLY A N 1
ATOM 2452 C CA . GLY A 1 319 ? -4.832 -1.860 14.393 1.00 88.88 319 GLY A CA 1
ATOM 2453 C C . GLY A 1 319 ? -4.682 -3.314 14.857 1.00 88.88 319 GLY A C 1
ATOM 2454 O O . GLY A 1 319 ? -3.909 -4.080 14.282 1.00 88.88 319 GLY A O 1
ATOM 2455 N N . LEU A 1 320 ? -5.468 -3.730 15.858 1.00 89.75 320 LEU A N 1
ATOM 2456 C CA . LEU A 1 320 ? -5.365 -5.074 16.454 1.00 89.75 320 LEU A CA 1
ATOM 2457 C C . LEU A 1 320 ? -5.769 -6.236 15.529 1.00 89.75 320 LEU A C 1
ATOM 2459 O O . LEU A 1 320 ? -5.521 -7.396 15.866 1.00 89.75 320 LEU A O 1
ATOM 2463 N N . ALA A 1 321 ? -6.366 -5.954 14.367 1.00 87.56 321 ALA A N 1
ATOM 2464 C CA . ALA A 1 321 ? -6.702 -6.987 13.388 1.00 87.56 321 ALA A CA 1
ATOM 2465 C C . ALA A 1 321 ? -5.468 -7.614 12.724 1.00 87.56 321 ALA A C 1
ATOM 2467 O O . ALA A 1 321 ? -5.554 -8.748 12.258 1.00 87.56 321 ALA A O 1
ATOM 2468 N N . GLY A 1 322 ? -4.312 -6.938 12.752 1.00 76.19 322 GLY A N 1
ATOM 2469 C CA . GLY A 1 322 ? -3.048 -7.505 12.271 1.00 76.19 322 GLY A CA 1
ATOM 2470 C C . GLY A 1 322 ? -2.511 -8.662 13.126 1.00 76.19 322 GLY A C 1
ATOM 2471 O O . GLY A 1 322 ? -1.575 -9.345 12.715 1.00 76.19 322 GLY A O 1
ATOM 2472 N N . ALA A 1 323 ? -3.079 -8.904 14.313 1.00 78.25 323 ALA A N 1
ATOM 2473 C CA . ALA A 1 323 ? -2.673 -10.016 15.165 1.00 78.25 323 ALA A CA 1
ATOM 2474 C C . ALA A 1 323 ? -3.102 -11.379 14.570 1.00 78.25 323 ALA A C 1
ATOM 2476 O O . ALA A 1 323 ? -4.202 -11.483 14.014 1.00 78.25 323 ALA A O 1
ATOM 2477 N N . PRO A 1 324 ? -2.297 -12.450 14.740 1.00 76.12 324 PRO A N 1
ATOM 2478 C CA . PRO A 1 324 ? -2.649 -13.792 14.280 1.00 76.12 324 PRO A CA 1
ATOM 2479 C C . PRO A 1 324 ? -4.017 -14.273 14.786 1.00 76.12 324 PRO A C 1
ATOM 2481 O O . PRO A 1 324 ? -4.457 -13.932 15.888 1.00 76.12 324 PRO A O 1
ATOM 2484 N N . GLY A 1 325 ? -4.695 -15.093 13.982 1.00 78.75 325 GLY A N 1
ATOM 2485 C CA . GLY A 1 325 ? -6.015 -15.642 14.316 1.00 78.75 325 GLY A CA 1
ATOM 2486 C C . GLY A 1 325 ? -7.185 -14.676 14.100 1.00 78.75 325 GLY A C 1
ATOM 2487 O O . GLY A 1 325 ? -8.311 -15.003 14.466 1.00 78.75 325 GLY A O 1
ATOM 2488 N N . THR A 1 326 ? -6.948 -13.499 13.514 1.00 87.94 326 THR A N 1
ATOM 2489 C CA . THR A 1 326 ? -8.030 -12.629 13.037 1.00 87.94 326 THR A CA 1
ATOM 2490 C C . THR A 1 326 ? -8.598 -13.167 11.728 1.00 87.94 326 THR A C 1
ATOM 2492 O O . THR A 1 326 ? -7.856 -13.600 10.846 1.00 87.94 326 THR A O 1
ATOM 2495 N N . ARG A 1 327 ? -9.920 -13.113 11.574 1.00 90.62 327 ARG A N 1
ATOM 2496 C CA . ARG A 1 327 ? -10.607 -13.431 10.317 1.00 90.62 327 ARG A CA 1
ATOM 2497 C C . ARG A 1 327 ? -11.431 -12.240 9.861 1.00 90.62 327 ARG A C 1
ATOM 2499 O O . ARG A 1 327 ? -11.776 -11.372 10.661 1.00 90.62 327 ARG A O 1
ATOM 2506 N N . TYR A 1 328 ? -11.773 -12.203 8.584 1.00 90.69 328 TYR A N 1
ATOM 2507 C CA . TYR A 1 328 ? -12.598 -11.157 8.015 1.00 90.69 328 TYR A CA 1
ATOM 2508 C C . TYR A 1 328 ? -13.742 -11.680 7.157 1.00 90.69 328 TYR A C 1
ATOM 2510 O O . TYR A 1 328 ? -13.656 -12.735 6.529 1.00 90.69 328 TYR A O 1
ATOM 2518 N N . LEU A 1 329 ? -14.805 -10.886 7.120 1.00 91.44 329 LEU A N 1
ATOM 2519 C CA . LEU A 1 329 ? -15.944 -11.028 6.234 1.00 91.44 329 LEU A CA 1
ATOM 2520 C C . LEU A 1 329 ? -16.049 -9.752 5.402 1.00 91.44 329 LEU A C 1
ATOM 2522 O O . LEU A 1 329 ? -16.383 -8.686 5.921 1.00 91.44 329 LEU A O 1
ATOM 2526 N N . PHE A 1 330 ? -15.773 -9.879 4.108 1.00 89.69 330 PHE A N 1
ATOM 2527 C CA . PHE A 1 330 ? -15.906 -8.784 3.156 1.00 89.69 330 PHE A CA 1
ATOM 2528 C C . PHE A 1 330 ? -17.267 -8.838 2.444 1.00 89.69 330 PHE A C 1
ATOM 2530 O O . PHE A 1 330 ? -17.710 -9.903 1.987 1.00 89.69 330 PHE A O 1
ATOM 2537 N N . ASP A 1 331 ? -17.934 -7.687 2.354 1.00 87.12 331 ASP A N 1
ATOM 2538 C CA . ASP A 1 331 ? -19.154 -7.483 1.567 1.00 87.12 331 ASP A CA 1
ATOM 2539 C C . ASP A 1 331 ? -18.941 -6.357 0.546 1.00 87.12 331 ASP A C 1
ATOM 2541 O O . ASP A 1 331 ? -18.306 -5.351 0.844 1.00 87.12 331 ASP A O 1
ATOM 2545 N N . GLN A 1 332 ? -19.470 -6.515 -0.664 1.00 85.25 332 GLN A N 1
ATOM 2546 C CA . GLN A 1 332 ? -19.319 -5.527 -1.735 1.00 85.25 332 GLN A CA 1
ATOM 2547 C C . GLN A 1 332 ? -20.616 -5.413 -2.534 1.00 85.25 332 GLN A C 1
ATOM 2549 O O . GLN A 1 332 ? -21.225 -6.420 -2.906 1.00 85.25 332 GLN A O 1
ATOM 2554 N N . GLY A 1 333 ? -21.052 -4.182 -2.806 1.00 77.75 333 GLY A N 1
ATOM 2555 C CA . GLY A 1 333 ? -22.255 -3.943 -3.601 1.00 77.75 333 GLY A CA 1
ATOM 2556 C C . GLY A 1 333 ? -22.810 -2.527 -3.499 1.00 77.75 333 GLY A C 1
ATOM 2557 O O . GLY A 1 333 ? -22.345 -1.703 -2.721 1.00 77.75 333 GLY A O 1
ATOM 2558 N N . ASP A 1 334 ? -23.863 -2.252 -4.264 1.00 75.62 334 ASP A N 1
ATOM 2559 C CA . ASP A 1 334 ? -24.515 -0.936 -4.357 1.00 75.62 334 ASP A CA 1
ATOM 2560 C C . ASP A 1 334 ? -25.198 -0.476 -3.056 1.00 75.62 334 ASP A C 1
ATOM 2562 O O . ASP A 1 334 ? -25.445 0.715 -2.856 1.00 75.62 334 ASP A O 1
ATOM 2566 N N . LYS A 1 335 ? -25.512 -1.433 -2.178 1.00 76.44 335 LYS A N 1
ATOM 2567 C CA . LYS A 1 335 ? -26.143 -1.235 -0.865 1.00 76.44 335 LYS A CA 1
ATOM 2568 C C . LYS A 1 335 ? -25.177 -1.383 0.310 1.00 76.44 335 LYS A C 1
ATOM 2570 O O . LYS A 1 335 ? -25.598 -1.168 1.448 1.00 76.44 335 LYS A O 1
ATOM 2575 N N . VAL A 1 336 ? -23.922 -1.753 0.056 1.00 81.88 336 VAL A N 1
ATOM 2576 C CA . VAL A 1 336 ? -22.888 -1.856 1.089 1.00 81.88 336 VAL A CA 1
ATOM 2577 C C . VAL A 1 336 ? -22.369 -0.454 1.370 1.00 81.88 336 VAL A C 1
ATOM 2579 O O . VAL A 1 336 ? -21.811 0.195 0.497 1.00 81.88 336 VAL A O 1
ATOM 2582 N N . ASN A 1 337 ? -22.644 0.047 2.568 1.00 81.50 337 ASN A N 1
ATOM 2583 C CA . ASN A 1 337 ? -22.163 1.335 3.052 1.00 81.50 337 ASN A CA 1
ATOM 2584 C C . ASN A 1 337 ? -22.108 1.320 4.581 1.00 81.50 337 ASN A C 1
ATOM 2586 O O . ASN A 1 337 ? -22.670 0.420 5.217 1.00 81.50 337 ASN A O 1
ATOM 2590 N N . HIS A 1 338 ? -21.504 2.363 5.146 1.00 83.44 338 HIS A N 1
ATOM 2591 C CA . HIS A 1 338 ? -21.224 2.505 6.571 1.00 83.44 338 HIS A CA 1
ATOM 2592 C C . HIS A 1 338 ? -22.413 2.239 7.506 1.00 83.44 338 HIS A C 1
ATOM 2594 O O . HIS A 1 338 ? -22.223 1.776 8.630 1.00 83.44 338 HIS A O 1
ATOM 2600 N N . PHE A 1 339 ? -23.645 2.488 7.056 1.00 81.62 339 PHE A N 1
ATOM 2601 C CA . PHE A 1 339 ? -24.854 2.430 7.885 1.00 81.62 339 PHE A CA 1
ATOM 2602 C C . PHE A 1 339 ? -25.665 1.146 7.696 1.00 81.62 339 PHE A C 1
ATOM 2604 O O . PHE A 1 339 ? -26.549 0.854 8.497 1.00 81.62 339 PHE A O 1
ATOM 2611 N N . ASN A 1 340 ? -25.367 0.359 6.660 1.00 84.12 340 ASN A N 1
ATOM 2612 C CA . ASN A 1 340 ? -26.202 -0.770 6.252 1.00 84.12 340 ASN A CA 1
ATOM 2613 C C . ASN A 1 340 ? -25.614 -2.143 6.610 1.00 84.12 340 ASN A C 1
ATOM 2615 O O . ASN A 1 340 ? -26.238 -3.161 6.307 1.00 84.12 340 ASN A O 1
ATOM 2619 N N . TYR A 1 341 ? -24.464 -2.217 7.289 1.00 86.19 341 TYR A N 1
ATOM 2620 C CA . TYR A 1 341 ? -23.861 -3.502 7.677 1.00 86.19 341 TYR A CA 1
ATOM 2621 C C . TYR A 1 341 ? -24.794 -4.380 8.522 1.00 86.19 341 TYR A C 1
ATOM 2623 O O . TYR A 1 341 ? -24.810 -5.593 8.339 1.00 86.19 341 TYR A O 1
ATOM 2631 N N . PHE A 1 342 ? -25.627 -3.804 9.391 1.00 87.88 342 PHE A N 1
ATOM 2632 C CA . PHE A 1 342 ? -26.606 -4.569 10.181 1.00 87.88 342 PHE A CA 1
ATOM 2633 C C . PHE A 1 342 ? -27.938 -4.798 9.440 1.00 87.88 342 PHE A C 1
ATOM 2635 O O . PHE A 1 342 ? -28.810 -5.517 9.923 1.00 87.88 342 PHE A O 1
ATOM 2642 N N . GLN A 1 343 ? -28.093 -4.238 8.234 1.00 83.75 343 GLN A N 1
ATOM 2643 C CA . GLN A 1 343 ? -29.228 -4.490 7.339 1.00 83.75 343 GLN A CA 1
ATOM 2644 C C . GLN A 1 343 ? -28.932 -5.552 6.283 1.00 83.75 343 GLN A C 1
ATOM 2646 O O . GLN A 1 343 ? -29.851 -6.261 5.851 1.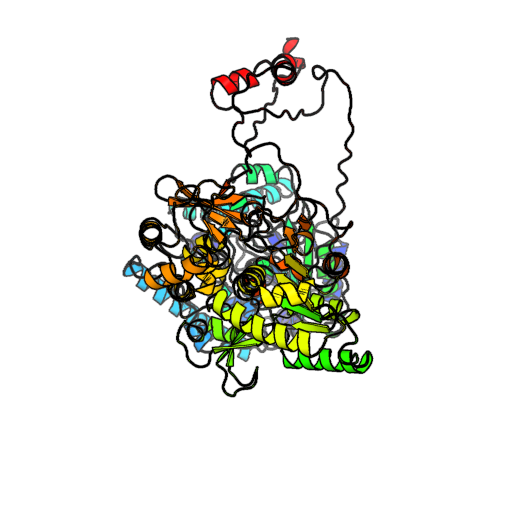00 83.75 343 GLN A O 1
ATOM 2651 N N . ASN A 1 344 ? -27.678 -5.629 5.843 1.00 84.38 344 ASN A N 1
ATOM 2652 C CA . ASN A 1 344 ? -27.238 -6.519 4.785 1.00 84.38 344 ASN A CA 1
ATOM 2653 C C . ASN A 1 344 ? -27.272 -7.974 5.264 1.00 84.38 344 ASN A C 1
ATOM 2655 O O . ASN A 1 344 ? -26.769 -8.336 6.324 1.00 84.38 344 ASN A O 1
ATOM 2659 N N . ARG A 1 345 ? -27.899 -8.846 4.467 1.00 85.00 345 ARG A N 1
ATOM 2660 C CA . ARG A 1 345 ? -28.122 -10.246 4.862 1.00 85.00 345 ARG A CA 1
ATOM 2661 C C . ARG A 1 345 ? -26.824 -11.044 5.002 1.00 85.00 345 ARG A C 1
ATOM 2663 O O . ARG A 1 345 ? -26.785 -11.936 5.840 1.00 85.00 345 ARG A O 1
ATOM 2670 N N . ARG A 1 346 ? -25.798 -10.747 4.195 1.00 87.50 346 ARG A N 1
ATOM 2671 C CA . ARG A 1 346 ? -24.493 -11.433 4.227 1.00 87.50 346 ARG A CA 1
ATOM 2672 C C . ARG A 1 346 ? -23.769 -11.150 5.542 1.00 87.50 346 ARG A C 1
ATOM 2674 O O . ARG A 1 346 ? -23.466 -12.073 6.288 1.00 87.50 346 ARG A O 1
ATOM 2681 N N . THR A 1 347 ? -23.573 -9.875 5.846 1.00 89.69 347 THR A N 1
ATOM 2682 C CA . THR A 1 347 ? -22.898 -9.394 7.057 1.00 89.69 347 THR A CA 1
ATOM 2683 C C . THR A 1 347 ? -23.649 -9.789 8.325 1.00 89.69 347 THR A C 1
ATOM 2685 O O . THR A 1 347 ? -23.025 -10.248 9.276 1.00 89.69 347 THR A O 1
ATOM 2688 N N . LEU A 1 348 ? -24.986 -9.714 8.326 1.00 88.00 348 LEU A N 1
ATOM 2689 C CA . LEU A 1 348 ? -25.803 -10.131 9.468 1.00 88.00 348 LEU A CA 1
ATOM 2690 C C . LEU A 1 348 ? -25.702 -11.637 9.746 1.00 88.00 348 LEU A C 1
ATOM 2692 O O . LEU A 1 348 ? -25.512 -12.035 10.892 1.00 88.00 348 LEU A O 1
ATOM 2696 N N . ARG A 1 349 ? -25.791 -12.480 8.707 1.00 86.69 349 ARG A N 1
ATOM 2697 C CA . ARG A 1 349 ? -25.618 -13.934 8.856 1.00 86.69 349 ARG A CA 1
ATOM 2698 C C . ARG A 1 349 ? -24.217 -14.283 9.335 1.00 86.69 349 ARG A C 1
ATOM 2700 O O . ARG A 1 349 ? -24.084 -15.107 10.232 1.00 86.69 349 ARG A O 1
ATOM 2707 N N . GLY A 1 350 ? -23.195 -13.633 8.781 1.00 89.75 350 GLY A N 1
ATOM 2708 C CA . GLY A 1 350 ? -21.814 -13.831 9.207 1.00 89.75 350 GLY A CA 1
ATOM 2709 C C . GLY A 1 350 ? -21.581 -13.426 10.664 1.00 89.75 350 GLY A C 1
ATOM 2710 O O . GLY A 1 350 ? -20.941 -14.175 11.397 1.00 89.75 350 GLY A O 1
ATOM 2711 N N . LEU A 1 351 ? -22.162 -12.304 11.109 1.00 91.38 351 LEU A N 1
ATOM 2712 C CA . LEU A 1 351 ? -22.154 -11.870 12.511 1.00 91.38 351 LEU A CA 1
ATOM 2713 C C . LEU A 1 351 ? -22.833 -12.899 13.427 1.00 91.38 351 LEU A C 1
ATOM 2715 O O . LEU A 1 351 ? -22.272 -13.279 14.449 1.00 91.38 351 LEU A O 1
ATOM 2719 N N . GLN A 1 352 ? -24.027 -13.372 13.064 1.00 88.69 352 GLN A N 1
ATOM 2720 C CA . GLN A 1 352 ? -24.754 -14.377 13.846 1.00 88.69 352 GLN A CA 1
ATOM 2721 C C . GLN A 1 352 ? -23.988 -15.702 13.924 1.00 88.69 352 GLN A C 1
ATOM 2723 O O . GLN A 1 352 ? -23.875 -16.275 15.005 1.00 88.69 352 GLN A O 1
ATOM 2728 N N . ALA A 1 353 ? -23.437 -16.169 12.800 1.00 88.94 353 ALA A N 1
ATOM 2729 C CA . ALA A 1 353 ? -22.624 -17.379 12.751 1.00 88.94 353 ALA A CA 1
ATOM 2730 C C . ALA A 1 353 ? -21.397 -17.256 13.664 1.00 88.94 353 ALA A C 1
ATOM 2732 O O . ALA A 1 353 ? -21.128 -18.161 14.452 1.00 88.94 353 ALA A O 1
ATOM 2733 N N . TRP A 1 354 ? -20.712 -16.110 13.633 1.00 91.50 354 TRP A N 1
ATOM 2734 C CA . TRP A 1 354 ? -19.576 -15.839 14.513 1.00 91.50 354 TRP A CA 1
ATOM 2735 C C . TRP A 1 354 ? -19.958 -15.871 15.996 1.00 91.50 354 TRP A C 1
ATOM 2737 O O . TRP A 1 354 ? -19.251 -16.444 16.819 1.00 91.50 354 TRP A O 1
ATOM 2747 N N . LEU A 1 355 ? -21.089 -15.264 16.361 1.00 89.38 355 LEU A N 1
ATOM 2748 C CA . LEU A 1 355 ? -21.516 -15.195 17.759 1.00 89.38 355 LEU A CA 1
ATOM 2749 C C . LEU A 1 355 ? -22.001 -16.545 18.312 1.00 89.38 355 LEU A C 1
ATOM 2751 O O . LEU A 1 355 ? -21.803 -16.794 19.498 1.00 89.38 355 LEU A O 1
ATOM 2755 N N . LYS A 1 356 ? -22.594 -17.409 17.476 1.00 86.69 356 LYS A N 1
ATOM 2756 C CA . LYS A 1 356 ? -23.111 -18.732 17.878 1.00 86.69 356 LYS A CA 1
ATOM 2757 C C . LYS A 1 356 ? -22.062 -19.842 17.896 1.00 86.69 356 LYS A C 1
ATOM 2759 O O . LYS A 1 356 ? -22.209 -20.815 18.625 1.00 86.69 356 LYS A O 1
ATOM 2764 N N . THR A 1 357 ? -21.040 -19.739 17.056 1.00 87.06 357 THR A N 1
ATOM 2765 C CA . THR A 1 357 ? -20.049 -20.811 16.911 1.00 87.06 357 THR A CA 1
ATOM 2766 C C . THR A 1 357 ? -19.141 -20.855 18.140 1.00 87.06 357 THR A C 1
ATOM 2768 O O . THR A 1 357 ? -18.811 -19.813 18.725 1.00 87.06 357 THR A O 1
ATOM 2771 N N . ASP A 1 358 ? -18.755 -22.062 18.560 1.00 82.25 358 ASP A N 1
ATOM 2772 C CA . ASP A 1 358 ? -17.747 -22.251 19.605 1.00 82.25 358 ASP A CA 1
ATOM 2773 C C . ASP A 1 358 ? -16.462 -21.503 19.200 1.00 82.25 358 ASP A C 1
ATOM 2775 O O . ASP A 1 358 ? -16.042 -21.635 18.046 1.00 82.25 358 ASP A O 1
ATOM 2779 N N . PRO A 1 359 ? -15.820 -20.717 20.088 1.00 77.56 359 PRO A N 1
ATOM 2780 C CA . PRO A 1 359 ? -14.603 -19.989 19.742 1.00 77.56 359 PRO A CA 1
ATOM 2781 C C . PRO A 1 359 ? -13.506 -20.870 19.124 1.00 77.56 359 PRO A C 1
ATOM 2783 O O . PRO A 1 359 ? -12.775 -20.411 18.249 1.00 77.56 359 PRO A O 1
ATOM 2786 N N . LEU A 1 360 ? -13.425 -22.146 19.518 1.00 78.56 360 LEU A N 1
ATOM 2787 C CA . LEU A 1 360 ? -12.466 -23.114 18.977 1.00 78.56 360 LEU A CA 1
ATOM 2788 C C . LEU A 1 360 ? -12.777 -23.535 17.529 1.00 78.56 360 LEU A C 1
ATOM 2790 O O . LEU A 1 360 ? -11.869 -23.958 16.817 1.00 78.56 360 LEU A O 1
ATOM 2794 N N . GLN A 1 361 ? -14.030 -23.396 17.090 1.00 83.25 361 GLN A N 1
ATOM 2795 C CA . GLN A 1 361 ? -14.527 -23.770 15.757 1.00 83.25 361 GLN A CA 1
ATOM 2796 C C . GLN A 1 361 ? -14.705 -22.569 14.819 1.00 83.25 361 GLN A C 1
ATOM 2798 O O . GLN A 1 361 ? -15.070 -22.733 13.657 1.00 83.25 361 GLN A O 1
ATOM 2803 N N . LEU A 1 362 ? -14.417 -21.343 15.273 1.00 80.75 362 LEU A N 1
ATOM 2804 C CA . LEU A 1 362 ? -14.508 -20.146 14.424 1.00 80.75 362 LEU A CA 1
ATOM 2805 C C . LEU A 1 362 ? -13.607 -20.222 13.187 1.00 80.75 362 LEU A C 1
ATOM 2807 O O . LEU A 1 362 ? -13.836 -19.512 12.206 1.00 80.75 362 LEU A O 1
ATOM 2811 N N . ASN A 1 363 ? -12.600 -21.096 13.219 1.00 71.81 363 ASN A N 1
ATOM 2812 C CA . ASN A 1 363 ? -11.721 -21.311 12.087 1.00 71.81 363 ASN A CA 1
ATOM 2813 C C . ASN A 1 363 ? -12.353 -22.084 10.920 1.00 71.81 363 ASN A C 1
ATOM 2815 O O . ASN A 1 363 ? -11.839 -21.992 9.802 1.00 71.81 363 ASN A O 1
ATOM 2819 N N . ASP A 1 364 ? -13.470 -22.763 11.166 1.00 78.88 364 ASP A N 1
ATOM 2820 C CA . ASP A 1 364 ? -14.169 -23.607 10.193 1.00 78.88 364 ASP A CA 1
ATOM 2821 C C . ASP A 1 364 ? -15.319 -22.860 9.494 1.00 78.88 364 ASP A C 1
ATOM 2823 O O . ASP A 1 364 ? -16.056 -23.433 8.695 1.00 78.88 364 ASP A O 1
ATOM 2827 N N . LEU A 1 365 ? -15.496 -21.565 9.782 1.00 82.62 365 LEU A N 1
ATOM 2828 C CA . LEU A 1 365 ? -16.512 -20.746 9.128 1.00 82.62 365 LEU A CA 1
ATOM 2829 C C . LEU A 1 365 ? -16.086 -20.372 7.699 1.00 82.62 365 LEU A C 1
ATOM 2831 O O . LEU A 1 365 ? -15.243 -19.493 7.511 1.00 82.62 365 LEU A O 1
ATOM 2835 N N . ASP A 1 366 ? -16.735 -20.983 6.704 1.00 78.31 366 ASP A N 1
ATOM 2836 C CA . ASP A 1 366 ? -16.460 -20.795 5.267 1.00 78.31 366 ASP A CA 1
ATOM 2837 C C . ASP A 1 366 ? -16.556 -19.332 4.793 1.00 78.31 366 ASP A C 1
ATOM 2839 O O . ASP A 1 366 ? -15.765 -18.882 3.965 1.00 78.31 366 ASP A O 1
ATOM 2843 N N . ASP A 1 367 ? -17.519 -18.567 5.320 1.00 82.56 367 ASP A N 1
ATOM 2844 C CA . ASP A 1 367 ? -17.728 -17.161 4.937 1.00 82.56 367 ASP A CA 1
ATOM 2845 C C . ASP A 1 367 ? -16.640 -16.218 5.493 1.00 82.56 367 ASP A C 1
ATOM 2847 O O . ASP A 1 367 ? -16.515 -15.079 5.034 1.00 82.56 367 ASP A O 1
ATOM 2851 N N . TRP A 1 368 ? -15.855 -16.676 6.475 1.00 87.44 368 TRP A N 1
ATOM 2852 C CA . TRP A 1 368 ? -14.827 -15.892 7.152 1.00 87.44 368 TRP A CA 1
ATOM 2853 C C . TRP A 1 368 ? -13.442 -16.300 6.671 1.00 87.44 368 TRP A C 1
ATOM 2855 O O . TRP A 1 368 ? -12.941 -17.376 6.995 1.00 87.44 368 TRP A O 1
ATOM 2865 N N . THR A 1 369 ? -12.780 -15.404 5.951 1.00 85.06 369 THR A N 1
ATOM 2866 C CA . THR A 1 369 ? -11.424 -15.638 5.450 1.00 85.06 369 THR A CA 1
ATOM 2867 C C . THR A 1 369 ? -10.418 -15.274 6.541 1.00 85.06 369 THR A C 1
ATOM 2869 O O . THR A 1 369 ? -10.568 -14.215 7.153 1.00 85.06 369 THR A O 1
ATOM 2872 N N . PRO A 1 370 ? -9.405 -16.100 6.844 1.00 82.81 370 PRO A N 1
ATOM 2873 C CA . PRO A 1 370 ? -8.329 -15.661 7.720 1.00 82.81 370 PRO A CA 1
ATOM 2874 C C . PRO A 1 370 ? -7.695 -14.393 7.146 1.00 82.81 370 PRO A C 1
ATOM 2876 O O . PRO A 1 370 ? -7.420 -14.315 5.948 1.00 82.81 370 PRO A O 1
ATOM 2879 N N . ILE A 1 371 ? -7.434 -13.407 8.006 1.00 76.38 371 ILE A N 1
ATOM 2880 C CA . ILE A 1 371 ? -6.364 -12.457 7.719 1.00 76.38 371 ILE A CA 1
ATOM 2881 C C . ILE A 1 371 ? -5.100 -13.293 7.910 1.00 76.38 371 ILE A C 1
ATOM 2883 O O . ILE A 1 371 ? -4.501 -13.320 8.986 1.00 76.38 371 ILE A O 1
ATOM 2887 N N . GLU A 1 372 ? -4.769 -14.107 6.903 1.00 61.84 372 GLU A N 1
ATOM 2888 C CA . GLU A 1 372 ? -3.418 -14.624 6.784 1.00 61.84 372 GLU A CA 1
ATOM 2889 C C . GLU A 1 372 ? -2.552 -13.381 6.888 1.00 61.84 372 GLU A C 1
ATOM 2891 O O . GLU A 1 372 ? -2.806 -12.395 6.196 1.00 61.84 372 GLU A O 1
ATOM 2896 N N . ALA A 1 373 ? -1.588 -13.375 7.804 1.00 51.62 373 ALA A N 1
ATOM 2897 C CA . ALA A 1 373 ? -0.519 -12.413 7.688 1.00 51.62 373 ALA A CA 1
ATOM 2898 C C . ALA A 1 373 ? 0.153 -12.749 6.352 1.00 51.62 373 ALA A C 1
ATOM 2900 O O . ALA A 1 373 ? 1.069 -13.567 6.305 1.00 51.62 373 ALA A O 1
ATOM 2901 N N . LEU A 1 374 ? -0.340 -12.152 5.265 1.00 51.09 374 LEU A N 1
ATOM 2902 C CA . LEU A 1 374 ? 0.238 -12.115 3.928 1.00 51.09 374 LEU A CA 1
ATOM 2903 C C . LEU A 1 374 ? 1.490 -11.231 3.997 1.00 51.09 374 LEU A C 1
ATOM 2905 O O . LEU A 1 374 ? 1.718 -10.360 3.172 1.00 51.09 374 LEU A O 1
ATOM 2909 N N . GLY A 1 375 ? 2.277 -11.401 5.057 1.00 59.25 375 GLY A N 1
ATOM 2910 C CA . GLY A 1 375 ? 3.592 -10.838 5.205 1.00 59.25 375 GLY A CA 1
ATOM 2911 C C . GLY A 1 375 ? 4.567 -11.674 4.398 1.00 59.25 375 GLY A C 1
ATOM 2912 O O . GLY A 1 375 ? 4.328 -12.844 4.091 1.00 59.25 375 GLY A O 1
ATOM 2913 N N . GLU A 1 376 ? 5.685 -11.053 4.058 1.00 73.69 376 GLU A N 1
ATOM 2914 C CA . GLU A 1 376 ? 6.782 -11.747 3.406 1.00 73.69 376 GLU A CA 1
ATOM 2915 C C . GLU A 1 376 ? 7.196 -12.964 4.250 1.00 73.69 376 GLU A C 1
ATOM 2917 O O . GLU A 1 376 ? 7.508 -12.805 5.439 1.00 73.69 376 GLU A O 1
ATOM 2922 N N . PRO A 1 377 ? 7.172 -14.188 3.690 1.00 73.94 377 PRO A N 1
ATOM 2923 C CA . PRO A 1 377 ? 7.522 -15.371 4.452 1.00 73.94 377 PRO A CA 1
ATOM 2924 C C . PRO A 1 377 ? 8.976 -15.286 4.916 1.00 73.94 377 PRO A C 1
ATOM 2926 O O . PRO A 1 377 ? 9.867 -14.818 4.204 1.00 73.94 377 PRO A O 1
ATOM 2929 N N . LYS A 1 378 ? 9.242 -15.785 6.129 1.00 77.88 378 LYS A N 1
ATOM 2930 C CA . LYS A 1 378 ? 10.619 -15.894 6.618 1.00 77.88 378 LYS A CA 1
ATOM 2931 C C . LYS A 1 378 ? 11.427 -16.760 5.660 1.00 77.88 378 LYS A C 1
ATOM 2933 O O . LYS A 1 378 ? 10.982 -17.837 5.263 1.00 77.88 378 LYS A O 1
ATOM 2938 N N . ARG A 1 379 ? 12.647 -16.325 5.352 1.00 79.31 379 ARG A N 1
ATOM 2939 C CA . ARG A 1 379 ? 13.527 -17.016 4.406 1.00 79.31 379 ARG A CA 1
ATOM 2940 C C . ARG A 1 379 ? 13.735 -18.490 4.739 1.00 79.31 379 ARG A C 1
ATOM 2942 O O . ARG A 1 379 ? 13.651 -19.313 3.840 1.00 79.31 379 ARG A O 1
ATOM 2949 N N . GLU A 1 380 ? 13.950 -18.827 6.008 1.00 81.75 380 GLU A N 1
ATOM 2950 C CA . GLU A 1 380 ? 14.139 -20.218 6.444 1.00 81.75 380 GLU A CA 1
ATOM 2951 C C . GLU A 1 380 ? 12.949 -21.109 6.058 1.00 81.75 380 GLU A C 1
ATOM 2953 O O . GLU A 1 380 ? 13.134 -22.230 5.590 1.00 81.75 380 GLU A O 1
ATOM 2958 N N . VAL A 1 381 ? 11.722 -20.590 6.183 1.00 82.81 381 VAL A N 1
ATOM 2959 C CA . VAL A 1 381 ? 10.491 -21.303 5.808 1.00 82.81 381 VAL A CA 1
ATOM 2960 C C . VAL A 1 381 ? 10.438 -21.516 4.296 1.00 82.81 381 VAL A C 1
ATOM 2962 O O . VAL A 1 381 ? 10.099 -22.603 3.828 1.00 82.81 381 VAL A O 1
ATOM 2965 N N . VAL A 1 382 ? 10.821 -20.500 3.520 1.00 83.75 382 VAL A N 1
ATOM 2966 C CA . VAL A 1 382 ? 10.893 -20.583 2.055 1.00 83.75 382 VAL A CA 1
ATOM 2967 C C . VAL A 1 382 ? 11.952 -21.594 1.620 1.00 83.75 382 VAL A C 1
ATOM 2969 O O . VAL A 1 382 ? 11.688 -22.430 0.758 1.00 83.75 382 VAL A O 1
ATOM 2972 N N . GLU A 1 383 ? 13.145 -21.551 2.210 1.00 84.19 383 GLU A N 1
ATOM 2973 C CA . GLU A 1 383 ? 14.241 -22.472 1.905 1.00 84.19 383 GLU A CA 1
ATOM 2974 C C . GLU A 1 383 ? 13.870 -23.918 2.241 1.00 84.19 383 GLU A C 1
ATOM 2976 O O . GLU A 1 383 ? 14.092 -24.805 1.416 1.00 84.19 383 GLU A O 1
ATOM 2981 N N . GLN A 1 384 ? 13.230 -24.156 3.388 1.00 85.50 384 GLN A N 1
ATOM 2982 C CA . GLN A 1 384 ? 12.712 -25.474 3.763 1.00 85.50 384 GLN A CA 1
ATOM 2983 C C . GLN A 1 384 ? 11.651 -25.971 2.773 1.00 85.50 384 GLN A C 1
ATOM 2985 O O . GLN A 1 384 ? 11.733 -27.107 2.303 1.00 85.50 384 GLN A O 1
ATOM 2990 N N . ALA A 1 385 ? 10.686 -25.123 2.400 1.00 84.69 385 ALA A N 1
ATOM 2991 C CA . ALA A 1 385 ? 9.660 -25.474 1.420 1.00 84.69 385 ALA A CA 1
ATOM 2992 C C . ALA A 1 385 ? 10.269 -25.793 0.044 1.00 84.69 385 ALA A C 1
ATOM 2994 O O . ALA A 1 385 ? 9.873 -26.760 -0.611 1.00 84.69 385 ALA A O 1
ATOM 2995 N N . ARG A 1 386 ? 11.274 -25.022 -0.385 1.00 83.75 386 ARG A N 1
ATOM 2996 C CA . ARG A 1 386 ? 12.018 -25.268 -1.627 1.00 83.75 386 ARG A CA 1
ATOM 2997 C C . ARG A 1 386 ? 12.799 -26.574 -1.568 1.00 83.75 386 ARG A C 1
ATOM 2999 O O . ARG A 1 386 ? 12.681 -27.369 -2.494 1.00 83.75 386 ARG A O 1
ATOM 3006 N N . ALA A 1 387 ? 13.529 -26.833 -0.485 1.00 84.31 387 ALA A N 1
ATOM 3007 C CA . ALA A 1 387 ? 14.268 -28.078 -0.295 1.00 84.31 387 ALA A CA 1
ATOM 3008 C C . ALA A 1 387 ? 13.334 -29.299 -0.320 1.00 84.31 387 ALA A C 1
ATOM 3010 O O . ALA A 1 387 ? 13.622 -30.280 -1.005 1.00 84.31 387 ALA A O 1
ATOM 3011 N N . ALA A 1 388 ? 12.175 -29.215 0.340 1.00 84.81 388 ALA A N 1
ATOM 3012 C CA . ALA A 1 388 ? 11.159 -30.266 0.314 1.00 84.81 388 ALA A CA 1
ATOM 3013 C C . ALA A 1 388 ? 10.604 -30.504 -1.103 1.00 84.81 388 ALA A C 1
ATOM 3015 O O . ALA A 1 388 ? 10.486 -31.650 -1.545 1.00 84.81 388 ALA A O 1
ATOM 3016 N N . ARG A 1 389 ? 10.317 -29.433 -1.860 1.00 82.69 389 ARG A N 1
ATOM 3017 C CA . ARG A 1 389 ? 9.885 -29.539 -3.265 1.00 82.69 389 ARG A CA 1
ATOM 3018 C C . ARG A 1 389 ? 10.959 -30.177 -4.142 1.00 82.69 389 ARG A C 1
ATOM 3020 O O . ARG A 1 389 ? 10.631 -31.090 -4.901 1.00 82.69 389 ARG A O 1
ATOM 3027 N N . SER A 1 390 ? 12.215 -29.756 -4.008 1.00 78.62 390 SER A N 1
ATOM 3028 C CA . SER A 1 390 ? 13.349 -30.343 -4.730 1.00 78.62 390 SER A CA 1
ATOM 3029 C C . SER A 1 390 ? 13.525 -31.827 -4.405 1.00 78.62 390 SER A C 1
ATOM 3031 O O . SER A 1 390 ? 13.664 -32.632 -5.322 1.00 78.62 390 SER A O 1
ATOM 3033 N N . ALA A 1 391 ? 13.423 -32.214 -3.131 1.00 80.62 391 ALA A N 1
ATOM 3034 C CA . ALA A 1 391 ? 13.488 -33.614 -2.714 1.00 80.62 391 ALA A CA 1
ATOM 3035 C C . ALA A 1 391 ? 12.343 -34.453 -3.309 1.00 80.62 391 ALA A C 1
ATOM 3037 O O . ALA A 1 391 ? 12.572 -35.572 -3.757 1.00 80.62 391 ALA A O 1
ATOM 3038 N N . SER A 1 392 ? 11.123 -33.903 -3.373 1.00 80.00 392 SER A N 1
ATOM 3039 C CA . SER A 1 392 ? 9.955 -34.606 -3.927 1.00 80.00 392 SER A CA 1
ATOM 3040 C C . SER A 1 392 ? 10.002 -34.790 -5.450 1.00 80.00 392 SER A C 1
ATOM 3042 O O . SER A 1 392 ? 9.571 -35.819 -5.962 1.00 80.00 392 SER A O 1
ATOM 3044 N N . ARG A 1 393 ? 10.521 -33.797 -6.185 1.00 74.81 393 ARG A N 1
ATOM 3045 C CA . ARG A 1 393 ? 10.607 -33.816 -7.656 1.00 74.81 393 ARG A CA 1
ATOM 3046 C C . ARG A 1 393 ? 11.878 -34.502 -8.167 1.00 74.81 393 ARG A C 1
ATOM 3048 O O . ARG A 1 393 ? 11.939 -34.837 -9.349 1.00 74.81 393 ARG A O 1
ATOM 3055 N N . GLY A 1 394 ? 12.866 -34.694 -7.290 1.00 69.25 394 GLY A N 1
ATOM 3056 C CA . GLY A 1 394 ? 14.246 -34.996 -7.652 1.00 69.25 394 GLY A CA 1
ATOM 3057 C C . GLY A 1 394 ? 14.938 -33.761 -8.235 1.00 69.25 394 GLY A C 1
ATOM 3058 O O . GLY A 1 394 ? 14.362 -33.039 -9.053 1.00 69.25 394 GLY A O 1
ATOM 3059 N N . GLU A 1 395 ? 16.183 -33.500 -7.830 1.00 68.81 395 GLU A N 1
ATOM 3060 C CA . GLU A 1 395 ? 16.950 -32.413 -8.442 1.00 68.81 395 GLU A CA 1
ATOM 3061 C C . GLU A 1 395 ? 17.198 -32.720 -9.928 1.00 68.81 395 GLU A C 1
ATOM 3063 O O . GLU A 1 395 ? 17.683 -33.808 -10.265 1.00 68.81 395 GLU A O 1
ATOM 3068 N N . PRO A 1 396 ? 16.860 -31.795 -10.846 1.00 72.19 396 PRO A N 1
ATOM 3069 C CA . PRO A 1 396 ? 17.154 -31.995 -12.253 1.00 72.19 396 PRO A CA 1
ATOM 3070 C C . PRO A 1 396 ? 18.664 -32.117 -12.447 1.00 72.19 396 PRO A C 1
ATOM 3072 O O . PRO A 1 396 ? 19.444 -31.379 -11.843 1.00 72.19 396 PRO A O 1
ATOM 3075 N N . ARG A 1 397 ? 19.087 -33.037 -13.322 1.00 79.44 397 ARG A N 1
ATOM 3076 C CA . ARG A 1 397 ? 20.509 -33.177 -13.658 1.00 79.44 397 ARG A CA 1
ATOM 3077 C C . ARG A 1 397 ? 21.050 -31.832 -14.170 1.00 79.44 397 ARG A C 1
ATOM 3079 O O . ARG A 1 397 ? 20.319 -31.130 -14.881 1.00 79.44 397 ARG A O 1
ATOM 3086 N N . PRO A 1 398 ? 22.306 -31.469 -13.864 1.00 76.88 398 PRO A N 1
ATOM 3087 C CA . PRO A 1 398 ? 22.953 -30.332 -14.510 1.00 76.88 398 PRO A CA 1
ATOM 3088 C C . PRO A 1 398 ? 22.805 -30.420 -16.036 1.00 76.88 398 PRO A C 1
ATOM 3090 O O . PRO A 1 398 ? 22.766 -31.519 -16.585 1.00 76.88 398 PRO A O 1
ATOM 3093 N N . ASP A 1 399 ? 22.666 -29.273 -16.702 1.00 85.88 399 ASP A N 1
ATOM 3094 C CA . ASP A 1 399 ? 22.507 -29.183 -18.166 1.00 85.88 399 ASP A CA 1
ATOM 3095 C C . ASP A 1 399 ? 21.286 -29.934 -18.766 1.00 85.88 399 ASP A C 1
ATOM 3097 O O . ASP A 1 399 ? 21.233 -30.210 -19.962 1.00 85.88 399 ASP A O 1
ATOM 3101 N N . SER A 1 400 ? 20.261 -30.256 -17.959 1.00 89.19 400 SER A N 1
ATOM 3102 C CA . SER A 1 400 ? 19.062 -30.984 -18.434 1.00 89.19 400 SER A CA 1
ATOM 3103 C C . SER A 1 400 ? 17.830 -30.121 -18.717 1.00 89.19 400 SER A C 1
ATOM 3105 O O . SER A 1 400 ? 16.872 -30.607 -19.318 1.00 89.19 400 SER A O 1
ATOM 3107 N N . ARG A 1 401 ? 17.824 -28.858 -18.273 1.00 92.38 401 ARG A N 1
ATOM 3108 C CA . ARG A 1 401 ? 16.690 -27.937 -18.427 1.00 92.38 401 ARG A CA 1
ATOM 3109 C C . ARG A 1 401 ? 17.154 -26.552 -18.873 1.00 92.38 401 ARG A C 1
ATOM 3111 O O . ARG A 1 401 ? 18.231 -26.131 -18.447 1.00 92.38 401 ARG A O 1
ATOM 3118 N N . PRO A 1 402 ? 16.323 -25.813 -19.630 1.00 96.31 402 PRO A N 1
ATOM 3119 C CA . PRO A 1 402 ? 16.538 -24.397 -19.888 1.00 96.31 402 PRO A CA 1
ATOM 3120 C C . PRO A 1 402 ? 16.760 -23.603 -18.607 1.00 96.31 402 PRO A C 1
ATOM 3122 O O . PRO A 1 402 ? 16.020 -23.773 -17.638 1.00 96.31 402 PRO A O 1
ATOM 3125 N N . VAL A 1 403 ? 17.730 -22.698 -18.620 1.00 97.62 403 VAL A N 1
ATOM 3126 C CA . VAL A 1 403 ? 18.016 -21.805 -17.498 1.00 97.62 403 VAL A CA 1
ATOM 3127 C C . VAL A 1 403 ? 17.223 -20.516 -17.676 1.00 97.62 403 VAL A C 1
ATOM 3129 O O . VAL A 1 403 ? 17.195 -19.947 -18.768 1.00 97.62 403 VAL A O 1
ATOM 3132 N N . VAL A 1 404 ? 16.590 -20.029 -16.610 1.00 98.31 404 VAL A N 1
ATOM 3133 C CA . VAL A 1 404 ? 15.951 -18.709 -16.589 1.00 98.31 404 VAL A CA 1
ATOM 3134 C C . VAL A 1 404 ? 16.460 -17.891 -15.409 1.00 98.31 404 VAL A C 1
ATOM 3136 O O . VAL A 1 404 ? 16.363 -18.319 -14.261 1.00 98.31 404 VAL A O 1
ATOM 3139 N N . PHE A 1 405 ? 16.992 -16.705 -15.693 1.00 98.62 405 PHE A N 1
ATOM 3140 C CA . PHE A 1 405 ? 17.263 -15.685 -14.685 1.00 98.62 405 PHE A CA 1
ATOM 3141 C C . PHE A 1 405 ? 15.990 -14.879 -14.454 1.00 98.62 405 PHE A C 1
ATOM 3143 O O . PHE A 1 405 ? 15.463 -14.285 -15.396 1.00 98.62 405 PHE A O 1
ATOM 3150 N N . LEU A 1 406 ? 15.500 -14.866 -13.215 1.00 98.50 406 LEU A N 1
ATOM 3151 C CA . LEU A 1 406 ? 14.384 -14.029 -12.787 1.00 98.50 406 LEU A CA 1
ATOM 3152 C C . LEU A 1 406 ? 14.940 -12.763 -12.132 1.00 98.50 406 LEU A C 1
ATOM 3154 O O . LEU A 1 406 ? 15.410 -12.810 -10.993 1.00 98.50 406 LEU A O 1
ATOM 3158 N N . LEU A 1 407 ? 14.889 -11.655 -12.874 1.00 98.44 407 LEU A N 1
ATOM 3159 C CA . LEU A 1 407 ? 15.366 -10.343 -12.447 1.00 98.44 407 LEU A CA 1
ATOM 3160 C C . LEU A 1 407 ? 14.194 -9.537 -11.863 1.00 98.44 407 LEU A C 1
ATOM 3162 O O . LEU A 1 407 ? 13.224 -9.273 -12.586 1.00 98.44 407 LEU A O 1
ATOM 3166 N N . PRO A 1 408 ? 14.256 -9.137 -10.583 1.00 97.19 408 PRO A N 1
ATOM 3167 C CA . PRO A 1 408 ? 13.209 -8.340 -9.960 1.00 97.19 408 PRO A CA 1
ATOM 3168 C C . PRO A 1 408 ? 13.237 -6.883 -10.440 1.00 97.19 408 PRO A C 1
ATOM 3170 O O . PRO A 1 408 ? 14.187 -6.426 -11.070 1.00 97.19 408 PRO A O 1
ATOM 3173 N N . GLY A 1 409 ? 12.185 -6.143 -10.100 1.00 94.25 409 GLY A N 1
ATOM 3174 C CA . GLY A 1 409 ? 12.143 -4.687 -10.192 1.00 94.25 409 GLY A CA 1
ATOM 3175 C C . GLY A 1 409 ? 12.912 -3.980 -9.076 1.00 94.25 409 GLY A C 1
ATOM 3176 O O . GLY A 1 409 ? 13.490 -4.614 -8.188 1.00 94.25 409 GLY A O 1
ATOM 3177 N N . ILE A 1 410 ? 12.857 -2.644 -9.090 1.00 91.62 410 ILE A N 1
ATOM 3178 C CA . ILE A 1 410 ? 13.378 -1.820 -7.993 1.00 91.62 410 ILE A CA 1
ATOM 3179 C C . ILE A 1 410 ? 12.746 -2.266 -6.671 1.00 91.62 410 ILE A C 1
ATOM 3181 O O . ILE A 1 410 ? 11.557 -2.571 -6.627 1.00 91.62 410 ILE A O 1
ATOM 3185 N N . MET A 1 411 ? 13.553 -2.362 -5.612 1.00 87.75 411 MET A N 1
ATOM 3186 C CA . MET A 1 411 ? 13.118 -2.798 -4.275 1.00 87.75 411 MET A CA 1
ATOM 3187 C C . MET A 1 411 ? 12.565 -4.232 -4.186 1.00 87.75 411 MET A C 1
ATOM 3189 O O . MET A 1 411 ? 12.161 -4.652 -3.104 1.00 87.75 411 MET A O 1
ATOM 3193 N N . GLY A 1 412 ? 12.624 -5.018 -5.268 1.00 89.62 412 GLY A N 1
ATOM 3194 C CA . GLY A 1 412 ? 12.196 -6.421 -5.296 1.00 89.62 412 GLY A CA 1
ATOM 3195 C C . GLY A 1 412 ? 13.225 -7.425 -4.759 1.00 89.62 412 GLY A C 1
ATOM 3196 O O . GLY A 1 412 ? 12.963 -8.628 -4.784 1.00 89.62 412 GLY A O 1
ATOM 3197 N N . SER A 1 413 ? 14.376 -6.938 -4.283 1.00 92.81 413 SER A N 1
ATOM 3198 C CA . SER A 1 413 ? 15.386 -7.723 -3.562 1.00 92.81 413 SER A CA 1
ATOM 3199 C C . SER A 1 413 ? 15.469 -7.256 -2.116 1.00 92.81 413 SER A C 1
ATOM 3201 O O . SER A 1 413 ? 15.581 -6.052 -1.865 1.00 92.81 413 SER A O 1
ATOM 3203 N N . HIS A 1 414 ? 15.482 -8.205 -1.184 1.00 91.75 414 HIS A N 1
ATOM 3204 C CA . HIS A 1 414 ? 15.833 -7.950 0.205 1.00 91.75 414 HIS A CA 1
ATOM 3205 C C . HIS A 1 414 ? 17.280 -7.467 0.321 1.00 91.75 414 HIS A C 1
ATOM 3207 O O . HIS A 1 414 ? 18.156 -7.974 -0.381 1.00 91.75 414 HIS A O 1
ATOM 3213 N N . LEU A 1 415 ? 17.520 -6.501 1.210 1.00 91.38 415 LEU A N 1
ATOM 3214 C CA . LEU A 1 415 ? 18.854 -5.993 1.535 1.00 91.38 415 LEU A CA 1
ATOM 3215 C C . LEU A 1 415 ? 19.143 -6.224 3.015 1.00 91.38 415 LEU A C 1
ATOM 3217 O O . LEU A 1 415 ? 18.325 -5.890 3.878 1.00 91.38 415 LEU A O 1
ATOM 3221 N N . GLU A 1 416 ? 20.335 -6.729 3.300 1.00 91.19 416 GLU A N 1
ATOM 3222 C CA . GLU A 1 416 ? 20.839 -6.938 4.656 1.00 91.19 416 GLU A CA 1
ATOM 3223 C C . GLU A 1 416 ? 22.124 -6.143 4.889 1.00 91.19 416 GLU A C 1
ATOM 3225 O O . GLU A 1 416 ? 22.887 -5.896 3.955 1.00 91.19 416 GLU A O 1
ATOM 3230 N N . VAL A 1 417 ? 22.386 -5.778 6.143 1.00 89.44 417 VAL A N 1
ATOM 3231 C CA . VAL A 1 417 ? 23.730 -5.419 6.604 1.00 89.44 417 VAL A CA 1
ATOM 3232 C C . VAL A 1 417 ? 24.433 -6.723 6.963 1.00 89.44 417 VAL A C 1
ATOM 3234 O O . VAL A 1 417 ? 24.236 -7.277 8.046 1.00 89.44 417 VAL A O 1
ATOM 3237 N N . ARG A 1 418 ? 25.204 -7.248 6.014 1.00 88.31 418 ARG A N 1
ATOM 3238 C CA . ARG A 1 418 ? 25.806 -8.577 6.051 1.00 88.31 418 ARG A CA 1
ATOM 3239 C C . ARG A 1 418 ? 26.954 -8.645 7.064 1.00 88.31 418 ARG A C 1
ATOM 3241 O O . ARG A 1 418 ? 27.857 -7.813 7.051 1.00 88.31 418 ARG A O 1
ATOM 3248 N N . SER A 1 419 ? 26.937 -9.657 7.934 1.00 86.06 419 SER A N 1
ATOM 3249 C CA . SER A 1 419 ? 27.970 -9.852 8.969 1.00 86.06 419 SER A CA 1
ATOM 3250 C C . SER A 1 419 ? 29.102 -10.800 8.537 1.00 86.06 419 SER A C 1
ATOM 3252 O O . SER A 1 419 ? 30.219 -10.711 9.042 1.00 86.06 419 SER A O 1
ATOM 3254 N N . SER A 1 420 ? 28.836 -11.698 7.584 1.00 82.25 420 SER A N 1
ATOM 3255 C CA . SER A 1 420 ? 29.790 -12.661 7.013 1.00 82.25 420 SER A CA 1
ATOM 3256 C C . SER A 1 420 ? 29.533 -12.825 5.515 1.00 82.25 420 SER A C 1
ATOM 3258 O O . SER A 1 420 ? 28.435 -12.533 5.079 1.00 82.25 420 SER A O 1
ATOM 3260 N N . GLY A 1 421 ? 30.447 -13.377 4.713 1.00 78.06 421 GLY A N 1
ATOM 3261 C CA . GLY A 1 421 ? 30.251 -13.526 3.253 1.00 78.06 421 GLY A CA 1
ATOM 3262 C C . GLY A 1 421 ? 29.080 -14.416 2.779 1.00 78.06 421 GLY A C 1
ATOM 3263 O O . GLY A 1 421 ? 29.021 -14.756 1.601 1.00 78.06 421 GLY A O 1
ATOM 3264 N N . ARG A 1 422 ? 28.174 -14.848 3.668 1.00 83.19 422 ARG A N 1
ATOM 3265 C CA . ARG A 1 422 ? 26.989 -15.656 3.349 1.00 83.19 422 ARG A CA 1
ATOM 3266 C C . ARG A 1 422 ? 25.704 -14.819 3.438 1.00 83.19 422 ARG A C 1
ATOM 3268 O O . ARG A 1 422 ? 25.505 -14.160 4.464 1.00 83.19 422 ARG A O 1
ATOM 3275 N N . PRO A 1 423 ? 24.798 -14.914 2.443 1.00 83.88 423 PRO A N 1
ATOM 3276 C CA . PRO A 1 423 ? 23.479 -14.300 2.526 1.00 83.88 423 PRO A CA 1
ATOM 3277 C C . PRO A 1 423 ? 22.699 -14.734 3.765 1.00 83.88 423 PRO A C 1
ATOM 3279 O O . PRO A 1 423 ? 22.593 -15.934 4.033 1.00 83.88 423 PRO A O 1
ATOM 3282 N N . GLY A 1 424 ? 22.068 -13.789 4.465 1.00 83.19 424 GLY A N 1
ATOM 3283 C CA . GLY A 1 424 ? 21.238 -13.995 5.670 1.00 83.19 424 GLY A CA 1
ATOM 3284 C C . GLY A 1 424 ? 22.026 -14.186 6.953 1.00 83.19 424 GLY A C 1
ATOM 3285 O O . GLY A 1 424 ? 21.470 -14.613 7.957 1.00 83.19 424 GLY A O 1
ATOM 3286 N N . SER A 1 425 ? 23.331 -13.923 6.921 1.00 83.62 425 SER A N 1
ATOM 3287 C CA . SER A 1 425 ? 24.134 -13.881 8.143 1.00 83.62 425 SER A CA 1
ATOM 3288 C C . SER A 1 425 ? 23.980 -12.561 8.897 1.00 83.62 425 SER A C 1
ATOM 3290 O O . SER A 1 425 ? 24.434 -12.449 10.037 1.00 83.62 425 SER A O 1
ATOM 3292 N N . GLY A 1 426 ? 23.416 -11.545 8.245 1.00 84.44 426 GLY A N 1
ATOM 3293 C CA . GLY A 1 426 ? 23.324 -10.189 8.749 1.00 84.44 426 GLY A CA 1
ATOM 3294 C C . GLY A 1 426 ? 21.953 -9.794 9.280 1.00 84.44 426 GLY A C 1
ATOM 3295 O O . GLY A 1 426 ? 21.068 -10.613 9.511 1.00 84.44 426 GLY A O 1
ATOM 3296 N N . ASP A 1 427 ? 21.807 -8.486 9.456 1.00 84.00 427 ASP A N 1
ATOM 3297 C CA . ASP A 1 427 ? 20.559 -7.826 9.830 1.00 84.00 427 ASP A CA 1
ATOM 3298 C C . ASP A 1 427 ? 19.786 -7.449 8.558 1.00 84.00 427 ASP A C 1
ATOM 3300 O O . ASP A 1 427 ? 20.240 -6.593 7.789 1.00 84.00 427 ASP A O 1
ATOM 3304 N N . ARG A 1 428 ? 18.647 -8.102 8.291 1.00 87.12 428 ARG A N 1
ATOM 3305 C CA . ARG A 1 428 ? 17.782 -7.759 7.153 1.00 87.12 428 ARG A CA 1
ATOM 3306 C C . ARG A 1 428 ? 17.127 -6.412 7.432 1.00 87.12 428 ARG A C 1
ATOM 3308 O O . ARG A 1 428 ? 16.232 -6.320 8.256 1.00 87.12 428 ARG A O 1
ATOM 3315 N N . VAL A 1 429 ? 17.505 -5.386 6.677 1.00 81.62 429 VAL A N 1
ATOM 3316 C CA . VAL A 1 429 ? 16.912 -4.048 6.822 1.00 81.62 429 VAL A CA 1
ATOM 3317 C C . VAL A 1 429 ? 15.760 -3.851 5.841 1.00 81.62 429 VAL A C 1
ATOM 3319 O O . VAL A 1 429 ? 14.718 -3.295 6.187 1.00 81.62 429 VAL A O 1
ATOM 3322 N N . TRP A 1 430 ? 15.926 -4.306 4.597 1.00 85.06 430 TRP A N 1
ATOM 3323 C CA . TRP A 1 430 ? 14.890 -4.220 3.574 1.00 85.06 430 TRP A CA 1
ATOM 3324 C C . TRP A 1 430 ? 14.330 -5.617 3.300 1.00 85.06 430 TRP A C 1
ATOM 3326 O O . TRP A 1 430 ? 15.065 -6.473 2.824 1.00 85.06 430 TRP A O 1
ATOM 3336 N N . PHE A 1 431 ? 13.065 -5.944 3.564 1.00 72.31 431 PHE A N 1
ATOM 3337 C CA . PHE A 1 431 ? 12.015 -5.149 4.185 1.00 72.31 431 PHE A CA 1
ATOM 3338 C C . PHE A 1 431 ? 11.731 -5.734 5.571 1.00 72.31 431 PHE A C 1
ATOM 3340 O O . PHE A 1 431 ? 10.964 -6.687 5.690 1.00 72.31 431 PHE A O 1
ATOM 3347 N N . ASP A 1 432 ? 12.388 -5.197 6.604 1.00 76.00 432 ASP A N 1
ATOM 3348 C CA . ASP A 1 432 ? 12.001 -5.431 7.997 1.00 76.00 432 ASP A CA 1
ATOM 3349 C C . ASP A 1 432 ? 11.192 -4.230 8.489 1.00 76.00 432 ASP A C 1
ATOM 3351 O O . ASP A 1 432 ? 11.681 -3.107 8.629 1.00 76.00 432 ASP A O 1
ATOM 3355 N N . VAL A 1 433 ? 9.910 -4.478 8.730 1.00 68.06 433 VAL A N 1
ATOM 3356 C CA . VAL A 1 433 ? 8.938 -3.449 9.096 1.00 68.06 433 VAL A CA 1
ATOM 3357 C C . VAL A 1 433 ? 9.218 -2.863 10.474 1.00 68.06 433 VAL A C 1
ATOM 3359 O O . VAL A 1 433 ? 9.034 -1.662 10.679 1.00 68.06 433 VAL A O 1
ATOM 3362 N N . PHE A 1 434 ? 9.663 -3.685 11.424 1.00 68.12 434 PHE A N 1
ATOM 3363 C CA . PHE A 1 434 ? 9.982 -3.224 12.770 1.00 68.12 434 PHE A CA 1
ATOM 3364 C C . PHE A 1 434 ? 11.211 -2.328 12.753 1.00 68.12 434 PHE A C 1
ATOM 3366 O O . PHE A 1 434 ? 11.258 -1.314 13.454 1.00 68.12 434 PHE A O 1
ATOM 3373 N N . ASP A 1 435 ? 12.192 -2.693 11.941 1.00 71.94 435 ASP A N 1
ATOM 3374 C CA . ASP A 1 435 ? 13.401 -1.921 11.753 1.00 71.94 435 ASP A CA 1
ATOM 3375 C C . ASP A 1 435 ? 13.094 -0.597 11.050 1.00 71.94 435 ASP A C 1
ATOM 3377 O O . ASP A 1 435 ? 13.470 0.459 11.560 1.00 71.94 435 ASP A O 1
ATOM 3381 N N . ILE A 1 436 ? 12.318 -0.613 9.961 1.00 72.44 436 ILE A N 1
ATOM 3382 C CA . ILE A 1 436 ? 11.859 0.595 9.256 1.00 72.44 436 ILE A CA 1
ATOM 3383 C C . ILE A 1 436 ? 11.060 1.511 10.189 1.00 72.44 436 ILE A C 1
ATOM 3385 O O . ILE A 1 436 ? 11.368 2.699 10.268 1.00 72.44 436 ILE A O 1
ATOM 3389 N N . ALA A 1 437 ? 10.118 0.976 10.971 1.00 67.12 437 ALA A N 1
ATOM 3390 C CA . ALA A 1 437 ? 9.331 1.759 11.925 1.00 67.12 437 ALA A CA 1
ATOM 3391 C C . ALA A 1 437 ? 10.191 2.439 13.009 1.00 67.12 437 ALA A C 1
ATOM 3393 O O . ALA A 1 437 ? 9.813 3.481 13.548 1.00 67.12 437 ALA A O 1
ATOM 3394 N N . ARG A 1 438 ? 11.370 1.877 13.315 1.00 69.62 438 ARG A N 1
ATOM 3395 C CA . ARG A 1 438 ? 12.373 2.448 14.231 1.00 69.62 438 ARG A CA 1
ATOM 3396 C C . ARG A 1 438 ? 13.440 3.291 13.519 1.00 69.62 438 ARG A C 1
ATOM 3398 O O . ARG A 1 438 ? 14.472 3.599 14.135 1.00 69.62 438 ARG A O 1
ATOM 3405 N N . GLY A 1 439 ? 13.222 3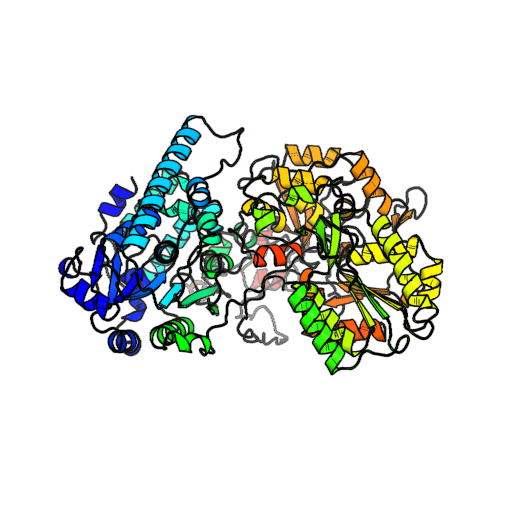.674 12.262 1.00 69.38 439 GLY A N 1
ATOM 3406 C CA . GLY A 1 439 ? 14.145 4.473 11.455 1.00 69.38 439 GLY A CA 1
ATOM 3407 C C . GLY A 1 439 ? 15.317 3.679 10.875 1.00 69.38 439 GLY A C 1
ATOM 3408 O O . GLY A 1 439 ? 16.405 4.223 10.681 1.00 69.38 439 GLY A O 1
ATOM 3409 N N . GLY A 1 440 ? 15.139 2.382 10.640 1.00 76.31 440 GLY A N 1
ATOM 3410 C CA . GLY A 1 440 ? 16.133 1.472 10.069 1.00 76.31 440 GLY A CA 1
ATOM 3411 C C . GLY A 1 440 ? 16.458 1.772 8.609 1.00 76.31 440 GLY A C 1
ATOM 3412 O O . GLY A 1 440 ? 17.546 1.434 8.155 1.00 76.31 440 GLY A O 1
ATOM 3413 N N . PHE A 1 441 ? 15.598 2.510 7.898 1.00 80.44 441 PHE A N 1
ATOM 3414 C CA . PHE A 1 441 ? 15.812 2.870 6.492 1.00 80.44 441 PHE A CA 1
ATOM 3415 C C . PHE A 1 441 ? 17.149 3.602 6.253 1.00 80.44 441 PHE A C 1
ATOM 3417 O O . PHE A 1 441 ? 17.813 3.395 5.241 1.00 80.44 441 PHE A O 1
ATOM 3424 N N . LYS A 1 442 ? 17.645 4.370 7.235 1.00 83.81 442 LYS A N 1
ATOM 3425 C CA . LYS A 1 442 ? 18.969 5.017 7.157 1.00 83.81 442 LYS A CA 1
ATOM 3426 C C . LYS A 1 442 ? 20.147 4.036 7.110 1.00 83.81 442 LYS A C 1
ATOM 3428 O O . LYS A 1 442 ? 21.222 4.422 6.655 1.00 83.81 442 LYS A O 1
ATOM 3433 N N . LYS A 1 443 ? 19.979 2.793 7.589 1.00 83.75 443 LYS A N 1
ATOM 3434 C CA . LYS A 1 443 ? 21.032 1.760 7.574 1.00 83.75 443 LYS A CA 1
ATOM 3435 C C . LYS A 1 443 ? 21.406 1.372 6.140 1.00 83.75 443 LYS A C 1
ATOM 3437 O O . LYS A 1 443 ? 22.544 0.994 5.905 1.00 83.75 443 LYS A O 1
ATOM 3442 N N . ILE A 1 444 ? 20.490 1.537 5.181 1.00 83.12 444 ILE A N 1
ATOM 3443 C CA . ILE A 1 444 ? 20.732 1.265 3.757 1.00 83.12 444 ILE A CA 1
ATOM 3444 C C . ILE A 1 444 ? 21.047 2.525 2.943 1.00 83.12 444 ILE A C 1
ATOM 3446 O O . ILE A 1 444 ? 21.021 2.472 1.714 1.00 83.12 444 ILE A O 1
ATOM 3450 N N . ARG A 1 445 ? 21.373 3.659 3.575 1.00 87.88 445 ARG A N 1
ATOM 3451 C CA . ARG A 1 445 ? 21.821 4.854 2.843 1.00 87.88 445 ARG A CA 1
ATOM 3452 C C . ARG A 1 445 ? 23.061 4.553 1.994 1.00 87.88 445 ARG A C 1
ATOM 3454 O O . ARG A 1 445 ? 23.867 3.680 2.334 1.00 87.88 445 ARG A O 1
ATOM 3461 N N . ARG A 1 446 ? 23.255 5.301 0.906 1.00 83.94 446 ARG A N 1
ATOM 3462 C CA . ARG A 1 446 ? 24.452 5.148 0.071 1.00 83.94 446 ARG A CA 1
ATOM 3463 C C . ARG A 1 446 ? 25.713 5.384 0.912 1.00 83.94 446 ARG A C 1
ATOM 3465 O O . ARG A 1 446 ? 25.794 6.351 1.662 1.00 83.94 446 ARG A O 1
ATOM 3472 N N . GLY A 1 447 ? 26.684 4.475 0.794 1.00 78.69 447 GLY A N 1
ATOM 3473 C CA . GLY A 1 447 ? 27.934 4.524 1.566 1.00 78.69 447 GLY A CA 1
ATOM 3474 C C . GLY A 1 447 ? 27.870 3.850 2.941 1.00 78.69 447 GLY A C 1
ATOM 3475 O O . GLY A 1 447 ? 28.877 3.834 3.643 1.00 78.69 447 GLY A O 1
ATOM 3476 N N . ALA A 1 448 ? 26.729 3.270 3.333 1.00 82.44 448 ALA A N 1
ATOM 3477 C CA . ALA A 1 448 ? 26.687 2.361 4.474 1.00 82.44 448 ALA A CA 1
ATOM 3478 C C . ALA A 1 448 ? 27.530 1.096 4.190 1.00 82.44 448 ALA A C 1
ATOM 3480 O O . ALA A 1 448 ? 27.434 0.547 3.087 1.00 82.44 448 ALA A O 1
ATOM 3481 N N . PRO A 1 449 ? 28.360 0.638 5.145 1.00 77.88 449 PRO A N 1
ATOM 3482 C CA . PRO A 1 449 ? 29.205 -0.535 4.952 1.00 77.88 449 PRO A CA 1
ATOM 3483 C C . PRO A 1 449 ? 28.378 -1.827 4.930 1.00 77.88 449 PRO A C 1
ATOM 3485 O O . PRO A 1 449 ? 27.365 -1.928 5.620 1.00 77.88 449 PRO A O 1
ATOM 3488 N N . ALA A 1 450 ? 28.857 -2.816 4.170 1.00 85.50 450 ALA A N 1
ATOM 3489 C CA . ALA A 1 450 ? 28.362 -4.197 4.163 1.00 85.50 450 ALA A CA 1
ATOM 3490 C C . ALA A 1 450 ? 26.869 -4.381 3.825 1.00 85.50 450 ALA A C 1
ATOM 3492 O O . ALA A 1 450 ? 26.259 -5.355 4.256 1.00 85.50 450 ALA A O 1
ATOM 3493 N N . VAL A 1 451 ? 26.260 -3.467 3.064 1.00 90.31 451 VAL A N 1
ATOM 3494 C CA . VAL A 1 451 ? 24.883 -3.675 2.599 1.00 90.31 451 VAL A CA 1
ATOM 3495 C C . VAL A 1 451 ? 24.891 -4.479 1.305 1.00 90.31 451 VAL A C 1
ATOM 3497 O O . VAL A 1 451 ? 25.413 -4.002 0.299 1.00 90.31 451 VAL A O 1
ATOM 3500 N N . GLU A 1 452 ? 24.291 -5.666 1.330 1.00 92.44 452 GLU A N 1
ATOM 3501 C CA . GLU A 1 452 ? 24.313 -6.625 0.222 1.00 92.44 452 GLU A CA 1
ATOM 3502 C C . GLU A 1 452 ? 22.915 -7.207 -0.059 1.00 92.44 452 GLU A C 1
ATOM 3504 O O . GLU A 1 452 ? 22.076 -7.275 0.847 1.00 92.44 452 GLU A O 1
ATOM 3509 N N . PRO A 1 453 ? 22.636 -7.631 -1.308 1.00 93.25 453 PRO A N 1
ATOM 3510 C CA . PRO A 1 453 ? 21.394 -8.313 -1.643 1.00 93.25 453 PRO A CA 1
ATOM 3511 C C . PRO A 1 453 ? 21.331 -9.699 -0.989 1.00 93.25 453 PRO A C 1
ATOM 3513 O O . PRO A 1 453 ? 22.305 -10.458 -1.004 1.00 93.25 453 PRO A O 1
ATOM 3516 N N . GLU A 1 454 ? 20.168 -10.037 -0.436 1.00 91.69 454 GLU A N 1
ATOM 3517 C CA . GLU A 1 454 ? 19.937 -11.307 0.256 1.00 91.69 454 GLU A CA 1
ATOM 3518 C C . GLU A 1 454 ? 19.168 -12.307 -0.623 1.00 91.69 454 GLU A C 1
ATOM 3520 O O . GLU A 1 454 ? 19.719 -13.316 -1.060 1.00 91.69 454 GLU A O 1
ATOM 3525 N N . CYS A 1 455 ? 17.890 -12.036 -0.891 1.00 91.44 455 CYS A N 1
ATOM 3526 C CA . CYS A 1 455 ? 17.007 -12.883 -1.691 1.00 91.44 455 CYS A CA 1
ATOM 3527 C C . CYS A 1 455 ? 15.921 -12.046 -2.383 1.00 91.44 455 CYS A C 1
ATOM 3529 O O . CYS A 1 455 ? 15.794 -10.846 -2.133 1.00 91.44 455 CYS A O 1
ATOM 3531 N N . LEU A 1 456 ? 15.151 -12.667 -3.279 1.00 92.00 456 LEU A N 1
ATOM 3532 C CA . LEU A 1 456 ? 13.978 -12.020 -3.869 1.00 92.00 456 LEU A CA 1
ATOM 3533 C C . LEU A 1 456 ? 12.860 -11.880 -2.837 1.00 92.00 456 LEU A C 1
ATOM 3535 O O . LEU A 1 456 ? 12.799 -12.648 -1.880 1.00 92.00 456 LEU A O 1
ATOM 3539 N N . PHE A 1 457 ? 11.969 -10.928 -3.091 1.00 88.62 457 PHE A N 1
ATOM 3540 C CA . PHE A 1 457 ? 10.711 -10.773 -2.371 1.00 88.62 457 PHE A CA 1
ATOM 3541 C C . PHE A 1 457 ? 9.722 -11.880 -2.797 1.00 88.62 457 PHE A C 1
ATOM 3543 O O . PHE A 1 457 ? 9.106 -11.823 -3.869 1.00 88.62 457 PHE A O 1
ATOM 3550 N N . GLU A 1 458 ? 9.598 -12.934 -1.999 1.00 88.75 458 GLU A N 1
ATOM 3551 C CA . GLU A 1 458 ? 8.880 -14.167 -2.340 1.00 88.75 458 GLU A CA 1
ATOM 3552 C C . GLU A 1 458 ? 7.379 -13.935 -2.528 1.00 88.75 458 GLU A C 1
ATOM 3554 O O . GLU A 1 458 ? 6.772 -14.558 -3.402 1.00 88.75 458 GLU A O 1
ATOM 3559 N N . MET A 1 459 ? 6.793 -12.966 -1.822 1.00 84.69 459 MET A N 1
ATOM 3560 C CA . MET A 1 459 ? 5.398 -12.561 -2.017 1.00 84.69 459 MET A CA 1
ATOM 3561 C C . MET A 1 459 ? 5.068 -12.174 -3.472 1.00 84.69 459 MET A C 1
ATOM 3563 O O . MET A 1 459 ? 3.953 -12.418 -3.937 1.00 84.69 459 MET A O 1
ATOM 3567 N N . PHE A 1 460 ? 6.025 -11.613 -4.222 1.00 87.75 460 PHE A N 1
ATOM 3568 C CA . PHE A 1 460 ? 5.798 -11.139 -5.597 1.00 87.75 460 PHE A CA 1
ATOM 3569 C C . PHE A 1 460 ? 6.400 -12.033 -6.672 1.00 87.75 460 PHE A C 1
ATOM 3571 O O . PHE A 1 460 ? 5.884 -12.076 -7.791 1.00 87.75 460 PHE A O 1
ATOM 3578 N N . TYR A 1 461 ? 7.495 -12.721 -6.353 1.00 93.69 461 TYR A N 1
ATOM 3579 C CA . TYR A 1 461 ? 8.268 -13.493 -7.326 1.00 93.69 461 TYR A CA 1
ATOM 3580 C C . TYR A 1 461 ? 8.228 -15.000 -7.065 1.00 93.69 461 TYR A C 1
ATOM 3582 O O . TYR A 1 461 ? 8.434 -15.779 -7.996 1.00 93.69 461 TYR A O 1
ATOM 3590 N N . GLY A 1 462 ? 7.935 -15.422 -5.834 1.00 92.31 462 GLY A N 1
ATOM 3591 C CA . GLY A 1 462 ? 8.053 -16.810 -5.392 1.00 92.31 462 GLY A CA 1
ATOM 3592 C C . GLY A 1 462 ? 7.126 -17.754 -6.137 1.00 92.31 462 GLY A C 1
ATOM 3593 O O . GLY A 1 462 ? 7.572 -18.754 -6.694 1.00 92.31 462 GLY A O 1
ATOM 3594 N N . ALA A 1 463 ? 5.844 -17.395 -6.251 1.00 92.25 463 ALA A N 1
ATOM 3595 C CA . ALA A 1 463 ? 4.862 -18.223 -6.950 1.00 92.25 463 ALA A CA 1
ATOM 3596 C C . ALA A 1 463 ? 5.206 -18.426 -8.439 1.00 92.25 463 ALA A C 1
ATOM 3598 O O . ALA A 1 463 ? 5.030 -19.526 -8.963 1.00 92.25 463 ALA A O 1
ATOM 3599 N N . LEU A 1 464 ? 5.709 -17.387 -9.115 1.00 95.88 464 LEU A N 1
ATOM 3600 C CA . LEU A 1 464 ? 6.144 -17.482 -10.511 1.00 95.88 464 LEU A CA 1
ATOM 3601 C C . LEU A 1 464 ? 7.429 -18.305 -10.637 1.00 95.88 464 LEU A C 1
ATOM 3603 O O . LEU A 1 464 ? 7.526 -19.145 -11.529 1.00 95.88 464 LEU A O 1
ATOM 3607 N N . ALA A 1 465 ? 8.391 -18.116 -9.731 1.00 95.31 465 ALA A N 1
ATOM 3608 C CA . ALA A 1 465 ? 9.609 -18.920 -9.695 1.00 95.31 465 ALA A CA 1
ATOM 3609 C C . ALA A 1 465 ? 9.290 -20.411 -9.491 1.00 95.31 465 ALA A C 1
ATOM 3611 O O . ALA A 1 465 ? 9.761 -21.247 -10.257 1.00 95.31 465 ALA A O 1
ATOM 3612 N N . ASP A 1 466 ? 8.428 -20.739 -8.528 1.00 93.00 466 ASP A N 1
ATOM 3613 C CA . ASP A 1 466 ? 7.991 -22.109 -8.231 1.00 93.00 466 ASP A CA 1
ATOM 3614 C C . ASP A 1 466 ? 7.242 -22.757 -9.409 1.00 93.00 466 ASP A C 1
ATOM 3616 O O . ASP A 1 466 ? 7.372 -23.962 -9.660 1.00 93.00 466 ASP A O 1
ATOM 3620 N N . TYR A 1 467 ? 6.456 -21.961 -10.142 1.00 95.19 467 TYR A N 1
ATOM 3621 C CA . TYR A 1 467 ? 5.790 -22.397 -11.367 1.00 95.19 467 TYR A CA 1
ATOM 3622 C C . TYR A 1 467 ? 6.811 -22.725 -12.465 1.00 95.19 467 TYR A C 1
ATOM 3624 O O . TYR A 1 467 ? 6.750 -23.799 -13.063 1.00 95.19 467 TYR A O 1
ATOM 3632 N N . LEU A 1 468 ? 7.786 -21.840 -12.695 1.00 95.75 468 LEU A N 1
ATOM 3633 C CA . LEU A 1 468 ? 8.818 -22.021 -13.719 1.00 95.75 468 LEU A CA 1
ATOM 3634 C C . LEU A 1 468 ? 9.781 -23.171 -13.394 1.00 95.75 468 LEU A C 1
ATOM 3636 O O . LEU A 1 468 ? 10.245 -23.836 -14.316 1.00 95.75 468 LEU A O 1
ATOM 3640 N N . GLU A 1 469 ? 10.033 -23.475 -12.117 1.00 92.31 469 GLU A N 1
ATOM 3641 C CA . GLU A 1 469 ? 10.850 -24.624 -11.683 1.00 92.31 469 GLU A CA 1
ATOM 3642 C C . GLU A 1 469 ? 10.302 -25.981 -12.164 1.00 92.31 469 GLU A C 1
ATOM 3644 O O . GLU A 1 469 ? 11.022 -26.984 -12.161 1.00 92.31 469 GLU A O 1
ATOM 3649 N N . ALA A 1 470 ? 9.037 -26.043 -12.594 1.00 89.62 470 ALA A N 1
ATOM 3650 C CA . ALA A 1 470 ? 8.484 -27.239 -13.220 1.00 89.62 470 ALA A CA 1
ATOM 3651 C C . ALA A 1 470 ? 9.173 -27.571 -14.558 1.00 89.62 470 ALA A C 1
ATOM 3653 O O . ALA A 1 470 ? 9.379 -28.747 -14.856 1.00 89.62 470 ALA A O 1
ATOM 3654 N N . THR A 1 471 ? 9.563 -26.557 -15.339 1.00 90.69 471 THR A N 1
ATOM 3655 C CA . THR A 1 471 ? 10.111 -26.722 -16.700 1.00 90.69 471 THR A CA 1
ATOM 3656 C C . THR A 1 471 ? 11.518 -26.143 -16.882 1.00 90.69 471 THR A C 1
ATOM 3658 O O . THR A 1 471 ? 12.224 -26.534 -17.809 1.00 90.69 471 THR A O 1
ATOM 3661 N N . HIS A 1 472 ? 11.968 -25.269 -15.982 1.00 94.25 472 HIS A N 1
ATOM 3662 C CA . HIS A 1 472 ? 13.236 -24.547 -16.070 1.00 94.25 472 HIS A CA 1
ATOM 3663 C C . HIS A 1 472 ? 14.129 -24.791 -14.850 1.00 94.25 472 HIS A C 1
ATOM 3665 O O . HIS A 1 472 ? 13.671 -25.161 -13.768 1.00 94.25 472 HIS A O 1
ATOM 3671 N N . TRP A 1 473 ? 15.419 -24.518 -15.021 1.00 94.25 473 TRP A N 1
ATOM 3672 C CA . TRP A 1 473 ? 16.332 -24.207 -13.931 1.00 94.25 473 TRP A CA 1
ATOM 3673 C C . TRP A 1 473 ? 16.225 -22.708 -13.611 1.00 94.25 473 TRP A C 1
ATOM 3675 O O . TRP A 1 473 ? 16.692 -21.870 -14.384 1.00 94.25 473 TRP A O 1
ATOM 3685 N N . VAL A 1 474 ? 15.575 -22.358 -12.499 1.00 94.88 474 VAL A N 1
ATOM 3686 C CA . VAL A 1 474 ? 15.283 -20.958 -12.149 1.00 94.88 474 VAL A CA 1
ATOM 3687 C C . VAL A 1 474 ? 16.372 -20.381 -11.249 1.00 94.88 474 VAL A C 1
ATOM 3689 O O . VAL A 1 474 ? 16.538 -20.796 -10.102 1.00 94.88 474 VAL A O 1
ATOM 3692 N N . ILE A 1 475 ? 17.075 -19.368 -11.749 1.00 95.81 475 ILE A N 1
ATOM 3693 C CA . ILE A 1 475 ? 18.002 -18.542 -10.976 1.00 95.81 475 ILE A CA 1
ATOM 3694 C C . ILE A 1 475 ? 17.231 -17.309 -10.496 1.00 95.81 475 ILE A C 1
ATOM 3696 O O . ILE A 1 475 ? 16.995 -16.367 -11.251 1.00 95.81 475 ILE A O 1
ATOM 3700 N N . ARG A 1 476 ? 16.811 -17.333 -9.227 1.00 95.69 476 ARG A N 1
ATOM 3701 C CA . ARG A 1 476 ? 16.268 -16.160 -8.522 1.00 95.69 476 ARG A CA 1
ATOM 3702 C C . ARG A 1 476 ? 17.429 -15.188 -8.284 1.00 95.69 476 ARG A C 1
ATOM 3704 O O . ARG A 1 476 ? 18.317 -15.529 -7.508 1.00 95.69 476 ARG A O 1
ATOM 3711 N N . TYR A 1 477 ? 17.454 -14.040 -8.962 1.00 97.00 477 TYR A N 1
ATOM 3712 C CA . TYR A 1 477 ? 18.645 -13.183 -9.023 1.00 97.00 477 TYR A CA 1
ATOM 3713 C C . TYR A 1 477 ? 18.444 -11.857 -8.266 1.00 97.00 477 TYR A C 1
ATOM 3715 O O . TYR A 1 477 ? 18.010 -10.869 -8.867 1.00 97.00 477 TYR A O 1
ATOM 3723 N N . PRO A 1 478 ? 18.695 -11.815 -6.943 1.00 96.00 478 PRO A N 1
ATOM 3724 C CA . PRO A 1 478 ? 18.628 -10.569 -6.196 1.00 96.00 478 PRO A CA 1
ATOM 3725 C C . PRO A 1 478 ? 19.828 -9.679 -6.537 1.00 96.00 478 PRO A C 1
ATOM 3727 O O . PRO A 1 478 ? 20.944 -10.161 -6.715 1.00 96.00 478 PRO A O 1
ATOM 3730 N N . TYR A 1 479 ? 19.607 -8.371 -6.586 1.00 96.00 479 TYR A N 1
ATOM 3731 C CA . TYR A 1 479 ? 20.660 -7.383 -6.817 1.00 96.00 479 TYR A CA 1
ATOM 3732 C C . TYR A 1 479 ? 20.417 -6.124 -5.981 1.00 96.00 479 TYR A C 1
ATOM 3734 O O . TYR A 1 479 ? 19.296 -5.852 -5.538 1.00 96.00 479 TYR A O 1
ATOM 3742 N N . ASP A 1 480 ? 21.478 -5.350 -5.756 1.00 95.06 480 ASP A N 1
ATOM 3743 C CA . ASP A 1 480 ? 21.385 -4.090 -5.025 1.00 95.06 480 ASP A CA 1
ATOM 3744 C C . ASP A 1 480 ? 20.819 -2.982 -5.916 1.00 95.06 480 ASP A C 1
ATOM 3746 O O . ASP A 1 480 ? 21.524 -2.325 -6.680 1.00 95.06 480 ASP A O 1
ATOM 3750 N N . TRP A 1 481 ? 19.515 -2.766 -5.797 1.00 93.94 481 TRP A N 1
ATOM 3751 C CA . TRP A 1 481 ? 18.757 -1.779 -6.563 1.00 93.94 481 TRP A CA 1
ATOM 3752 C C . TRP A 1 481 ? 19.098 -0.318 -6.225 1.00 93.94 481 TRP A C 1
ATOM 3754 O O . TRP A 1 481 ? 18.595 0.591 -6.887 1.00 93.94 481 TRP A O 1
ATOM 3764 N N . ARG A 1 482 ? 19.933 -0.061 -5.208 1.00 94.38 482 ARG A N 1
ATOM 3765 C CA . ARG A 1 482 ? 20.400 1.295 -4.870 1.00 94.38 482 ARG A CA 1
ATOM 3766 C C . ARG A 1 482 ? 21.565 1.734 -5.755 1.00 94.38 482 ARG A C 1
ATOM 3768 O O . ARG A 1 482 ? 21.752 2.936 -5.955 1.00 94.38 482 ARG A O 1
ATOM 3775 N N . LEU A 1 483 ? 22.362 0.776 -6.230 1.00 93.38 483 LEU A N 1
ATOM 3776 C CA . LEU A 1 483 ? 23.514 0.999 -7.103 1.00 93.38 483 LEU A CA 1
ATOM 3777 C C . LEU A 1 483 ? 23.069 1.279 -8.538 1.00 93.38 483 LEU A C 1
ATOM 3779 O O . LEU A 1 483 ? 21.894 1.134 -8.873 1.00 93.38 483 LEU A O 1
ATOM 3783 N N . THR A 1 484 ? 24.000 1.714 -9.384 1.00 95.31 484 THR A N 1
ATOM 3784 C CA . THR A 1 484 ? 23.676 1.960 -10.792 1.00 95.31 484 THR A CA 1
ATOM 3785 C C . THR A 1 484 ? 23.260 0.662 -11.491 1.00 95.31 484 THR A C 1
ATOM 3787 O O . THR A 1 484 ? 23.742 -0.431 -11.194 1.00 95.31 484 THR A O 1
ATOM 3790 N N . VAL A 1 485 ? 22.364 0.784 -12.466 1.00 97.25 485 VAL A N 1
ATOM 3791 C CA . VAL A 1 485 ? 21.913 -0.294 -13.350 1.00 97.25 485 VAL A CA 1
ATOM 3792 C C . VAL A 1 485 ? 23.101 -0.962 -14.046 1.00 97.25 485 VAL A C 1
ATOM 3794 O O . VAL A 1 485 ? 23.069 -2.169 -14.254 1.00 97.25 485 VAL A O 1
ATOM 3797 N N . GLN A 1 486 ? 24.150 -0.205 -14.376 1.00 96.56 486 GLN A N 1
ATOM 3798 C CA . GLN A 1 486 ? 25.381 -0.719 -14.973 1.00 96.56 486 GLN A CA 1
ATOM 3799 C C . GLN A 1 486 ? 26.157 -1.622 -14.008 1.00 96.56 486 GLN A C 1
ATOM 3801 O O . GLN A 1 486 ? 26.521 -2.724 -14.397 1.00 96.56 486 GLN A O 1
ATOM 3806 N N . GLU A 1 487 ? 26.330 -1.225 -12.742 1.00 95.88 487 GLU A N 1
ATOM 3807 C CA . GLU A 1 487 ? 26.971 -2.083 -11.729 1.00 95.88 487 GLU A CA 1
ATOM 3808 C C . GLU A 1 487 ? 26.206 -3.407 -11.553 1.00 95.88 487 GLU A C 1
ATOM 3810 O O . GLU A 1 487 ? 26.805 -4.483 -11.517 1.00 95.88 487 GLU A O 1
ATOM 3815 N N . ALA A 1 488 ? 24.870 -3.348 -11.503 1.00 96.62 488 ALA A N 1
ATOM 3816 C CA . ALA A 1 488 ? 24.037 -4.550 -11.445 1.00 96.62 488 ALA A CA 1
ATOM 3817 C C . ALA A 1 488 ? 24.134 -5.397 -12.730 1.00 96.62 488 ALA A C 1
ATOM 3819 O O . ALA A 1 488 ? 24.076 -6.625 -12.672 1.00 96.62 488 ALA A O 1
ATOM 3820 N N . ALA A 1 489 ? 24.286 -4.755 -13.889 1.00 97.94 489 ALA A N 1
ATOM 3821 C CA . ALA A 1 489 ? 24.421 -5.417 -15.179 1.00 97.94 489 ALA A CA 1
ATOM 3822 C C . ALA A 1 489 ? 25.768 -6.133 -15.339 1.00 97.94 489 ALA A C 1
ATOM 3824 O O . ALA A 1 489 ? 25.797 -7.240 -15.872 1.00 97.94 489 ALA A O 1
ATOM 3825 N N . ASP A 1 490 ? 26.857 -5.541 -14.851 1.00 97.81 490 ASP A N 1
ATOM 3826 C CA . ASP A 1 490 ? 28.186 -6.157 -14.861 1.00 97.81 490 ASP A CA 1
ATOM 3827 C C . ASP A 1 490 ? 28.232 -7.387 -13.947 1.00 97.81 490 ASP A C 1
ATOM 3829 O O . ASP A 1 490 ? 28.753 -8.434 -14.335 1.00 97.81 490 ASP A O 1
ATOM 3833 N N . ALA A 1 491 ? 27.609 -7.306 -12.766 1.00 97.12 491 ALA A N 1
ATOM 3834 C CA . ALA A 1 491 ? 27.442 -8.465 -11.890 1.00 97.12 491 ALA A CA 1
ATOM 3835 C C . ALA A 1 491 ? 26.602 -9.570 -12.561 1.00 97.12 491 ALA A C 1
ATOM 3837 O O . ALA A 1 491 ? 26.989 -10.741 -12.547 1.00 97.12 491 ALA A O 1
ATOM 3838 N N . LEU A 1 492 ? 25.496 -9.194 -13.218 1.00 98.44 492 LEU A N 1
ATOM 3839 C CA . LEU A 1 492 ? 24.652 -10.131 -13.959 1.00 98.44 492 LEU A CA 1
ATOM 3840 C C . LEU A 1 492 ? 25.420 -10.823 -15.092 1.00 98.44 492 LEU A C 1
ATOM 3842 O O . LEU A 1 492 ? 25.268 -12.032 -15.265 1.00 98.44 492 LEU A O 1
ATOM 3846 N N . ALA A 1 493 ? 26.254 -10.092 -15.838 1.00 98.50 493 ALA A N 1
ATOM 3847 C CA . ALA A 1 493 ? 27.043 -10.644 -16.937 1.00 98.50 493 ALA A CA 1
ATOM 3848 C C . ALA A 1 493 ? 27.924 -11.811 -16.471 1.00 98.50 493 ALA A C 1
ATOM 3850 O O . ALA A 1 493 ? 27.925 -12.874 -17.094 1.00 98.50 493 ALA A O 1
ATOM 3851 N N . VAL A 1 494 ? 28.601 -11.642 -15.330 1.00 98.31 494 VAL A N 1
ATOM 3852 C CA . VAL A 1 494 ? 29.467 -12.667 -14.732 1.00 98.31 494 VAL A CA 1
ATOM 3853 C C . VAL A 1 494 ? 28.687 -13.945 -14.411 1.00 98.31 494 VAL A C 1
ATOM 3855 O O . VAL A 1 494 ? 29.158 -15.051 -14.676 1.00 98.31 494 VAL A O 1
ATOM 3858 N N . ASP A 1 495 ? 27.489 -13.830 -13.841 1.00 98.00 495 ASP A N 1
ATOM 3859 C CA . ASP A 1 495 ? 26.705 -15.009 -13.461 1.00 98.00 495 ASP A CA 1
ATOM 3860 C C . ASP A 1 495 ? 25.995 -15.664 -14.650 1.00 98.00 495 ASP A C 1
ATOM 3862 O O . ASP A 1 495 ? 25.856 -16.890 -14.690 1.00 98.00 495 ASP A O 1
ATOM 3866 N N . VAL A 1 496 ? 25.603 -14.878 -15.654 1.00 98.38 496 VAL A N 1
ATOM 3867 C CA . VAL A 1 496 ? 25.076 -15.386 -16.926 1.00 98.38 496 VAL A CA 1
ATOM 3868 C C . VAL A 1 496 ? 26.151 -16.149 -17.698 1.00 98.38 496 VAL A C 1
ATOM 3870 O O . VAL A 1 496 ? 25.861 -17.220 -18.232 1.00 98.38 496 VAL A O 1
ATOM 3873 N N . GLU A 1 497 ? 27.392 -15.663 -17.714 1.00 98.00 497 GLU A N 1
ATOM 3874 C CA . GLU A 1 497 ? 28.525 -16.377 -18.306 1.00 98.00 497 GLU A CA 1
ATOM 3875 C C . GLU A 1 497 ? 28.760 -17.729 -17.621 1.00 98.00 497 GLU A C 1
ATOM 3877 O O . GLU A 1 497 ? 28.756 -18.763 -18.293 1.00 98.00 497 GLU A O 1
ATOM 3882 N N . LYS A 1 498 ? 28.819 -17.757 -16.282 1.00 97.31 498 LYS A N 1
ATOM 3883 C CA . LYS A 1 498 ? 28.913 -19.017 -15.520 1.00 97.31 498 LYS A CA 1
ATOM 3884 C C . LYS A 1 498 ? 27.764 -19.977 -15.837 1.00 97.31 498 LYS A C 1
ATOM 3886 O O . LYS A 1 498 ? 27.968 -21.190 -15.885 1.00 97.31 498 LYS A O 1
ATOM 3891 N N . ALA A 1 499 ? 26.546 -19.463 -16.017 1.00 95.88 499 ALA A N 1
ATOM 3892 C CA . ALA A 1 499 ? 25.391 -20.289 -16.350 1.00 95.88 499 ALA A CA 1
ATOM 3893 C C . ALA A 1 499 ? 25.487 -20.878 -17.764 1.00 95.88 499 ALA A C 1
ATOM 3895 O O . ALA A 1 499 ? 25.172 -22.053 -17.938 1.00 95.88 499 ALA A O 1
ATOM 3896 N N . LEU A 1 500 ? 25.955 -20.106 -18.750 1.00 96.19 500 LEU A N 1
ATOM 3897 C CA . LEU A 1 500 ? 26.212 -20.607 -20.105 1.00 96.19 500 LEU A CA 1
ATOM 3898 C C . LEU A 1 500 ? 27.279 -21.707 -20.106 1.00 96.19 500 LEU A C 1
ATOM 3900 O O . LEU A 1 500 ? 27.113 -22.709 -20.796 1.00 96.19 500 LEU A O 1
ATOM 3904 N N . ASP A 1 501 ? 28.339 -21.550 -19.312 1.00 95.44 501 ASP A N 1
ATOM 3905 C CA . ASP A 1 501 ? 29.423 -22.535 -19.227 1.00 95.44 501 ASP A CA 1
ATOM 3906 C C . ASP A 1 501 ? 28.984 -23.820 -18.511 1.00 95.44 501 ASP A C 1
ATOM 3908 O O . ASP A 1 501 ? 29.380 -24.923 -18.888 1.00 95.44 501 ASP A O 1
ATOM 3912 N N . ARG A 1 502 ? 28.133 -23.696 -17.485 1.00 94.31 502 ARG A N 1
ATOM 3913 C CA . ARG A 1 502 ? 27.592 -24.838 -16.732 1.00 94.31 502 ARG A CA 1
ATOM 3914 C C . ARG A 1 502 ? 26.483 -25.580 -17.482 1.00 94.31 502 ARG A C 1
ATOM 3916 O O . ARG A 1 502 ? 26.259 -26.760 -17.205 1.00 94.31 502 ARG A O 1
ATOM 3923 N N . HIS A 1 503 ? 25.781 -24.898 -18.384 1.00 92.94 503 HIS A N 1
ATOM 3924 C CA . HIS A 1 503 ? 24.644 -25.434 -19.131 1.00 92.94 503 HIS A CA 1
ATOM 3925 C C . HIS A 1 503 ? 24.822 -25.260 -20.654 1.00 92.94 503 HIS A C 1
ATOM 3927 O O . HIS A 1 503 ? 24.000 -24.602 -21.299 1.00 92.94 503 HIS A O 1
ATOM 3933 N N . PRO A 1 504 ? 25.890 -25.825 -21.252 1.00 93.12 504 PRO A N 1
ATOM 3934 C CA . PRO A 1 504 ? 26.242 -25.577 -22.650 1.00 93.12 504 PRO A CA 1
ATOM 3935 C C . PRO A 1 504 ? 25.214 -26.126 -23.651 1.00 93.12 504 PRO A C 1
ATOM 3937 O O . PRO A 1 504 ? 25.159 -25.654 -24.789 1.00 93.12 504 PRO A O 1
ATOM 3940 N N . SER A 1 505 ? 24.401 -27.111 -23.251 1.00 93.25 505 SER A N 1
ATOM 3941 C CA . SER A 1 505 ? 23.393 -27.741 -24.113 1.00 93.25 505 SER A CA 1
ATOM 3942 C C . SER A 1 505 ? 22.009 -27.100 -23.980 1.00 93.25 505 SER A C 1
ATOM 3944 O O . SER A 1 505 ? 21.085 -27.494 -24.694 1.00 93.25 505 SER A O 1
ATOM 3946 N N . GLN A 1 506 ? 21.833 -26.146 -23.062 1.00 95.62 506 GLN A N 1
ATOM 3947 C CA . GLN A 1 506 ? 20.531 -25.572 -22.725 1.00 95.62 506 GLN A CA 1
ATOM 3948 C C . GLN A 1 506 ? 20.462 -24.072 -23.041 1.00 95.62 506 GLN A C 1
ATOM 3950 O O . GLN A 1 506 ? 21.452 -23.352 -22.933 1.00 95.62 506 GLN A O 1
ATOM 3955 N N . PRO A 1 507 ? 19.274 -23.543 -23.393 1.00 96.69 507 PRO A N 1
ATOM 3956 C CA . PRO A 1 507 ? 19.102 -22.104 -23.518 1.00 96.69 507 PRO A CA 1
ATOM 3957 C C . PRO A 1 507 ? 19.203 -21.411 -22.160 1.00 96.69 507 PRO A C 1
ATOM 3959 O O . PRO A 1 507 ? 18.548 -21.836 -21.208 1.00 96.69 507 PRO A O 1
ATOM 3962 N N . VAL A 1 508 ? 19.889 -20.268 -22.129 1.00 98.06 508 VAL A N 1
ATOM 3963 C CA . VAL A 1 508 ? 19.785 -19.281 -21.047 1.00 98.06 508 VAL A CA 1
ATOM 3964 C C . VAL A 1 508 ? 18.784 -18.196 -21.448 1.00 98.06 508 VAL A C 1
ATOM 3966 O O . VAL A 1 508 ? 18.831 -17.661 -22.555 1.00 98.06 508 VAL A O 1
ATOM 3969 N N . ARG A 1 509 ? 17.831 -17.895 -20.565 1.00 98.38 509 ARG A N 1
ATOM 3970 C CA . ARG A 1 509 ? 16.738 -16.936 -20.778 1.00 98.38 509 ARG A CA 1
ATOM 3971 C C . ARG A 1 509 ? 16.740 -15.890 -19.673 1.00 98.38 509 ARG A C 1
ATOM 3973 O O . ARG A 1 509 ? 17.049 -16.202 -18.526 1.00 98.38 509 ARG A O 1
ATOM 3980 N N . LEU A 1 510 ? 16.345 -14.669 -20.010 1.00 98.81 510 LEU A N 1
ATOM 3981 C CA . LEU A 1 510 ? 16.197 -13.571 -19.059 1.00 98.81 510 LEU A CA 1
ATOM 3982 C C . LEU A 1 510 ? 14.710 -13.226 -18.937 1.00 98.81 510 LEU A C 1
ATOM 3984 O O . LEU A 1 510 ? 14.084 -12.844 -19.927 1.00 98.81 510 LEU A O 1
ATOM 3988 N N . LEU A 1 511 ? 14.145 -13.372 -17.740 1.00 98.81 511 LEU A N 1
ATOM 3989 C CA . LEU A 1 511 ? 12.816 -12.885 -17.385 1.00 98.81 511 LEU A CA 1
ATOM 3990 C C . LEU A 1 511 ? 12.987 -11.705 -16.438 1.00 98.81 511 LEU A C 1
ATOM 3992 O O . LEU A 1 511 ? 13.467 -11.869 -15.320 1.00 98.81 511 LEU A O 1
ATOM 3996 N N . ALA A 1 512 ? 12.600 -10.521 -16.886 1.00 98.62 512 ALA A N 1
ATOM 3997 C CA . ALA A 1 512 ? 12.928 -9.289 -16.202 1.00 98.62 512 ALA A CA 1
ATOM 3998 C C . ALA A 1 512 ? 11.679 -8.464 -15.906 1.00 98.62 512 ALA A C 1
ATOM 4000 O O . ALA A 1 512 ? 10.901 -8.155 -16.806 1.00 98.62 512 ALA A O 1
ATOM 4001 N N . HIS A 1 513 ? 11.496 -8.092 -14.645 1.00 98.38 513 HIS A N 1
ATOM 4002 C CA . HIS A 1 513 ? 10.404 -7.233 -14.204 1.00 98.38 513 HIS A CA 1
ATOM 4003 C C . HIS A 1 513 ? 10.915 -5.811 -13.956 1.00 98.38 513 HIS A C 1
ATOM 4005 O O . HIS A 1 513 ? 11.940 -5.630 -13.301 1.00 98.38 513 HIS A O 1
ATOM 4011 N N . SER A 1 514 ? 10.194 -4.794 -14.440 1.00 97.38 514 SER A N 1
ATOM 4012 C CA . SER A 1 514 ? 10.456 -3.385 -14.121 1.00 97.38 514 SER A CA 1
ATOM 4013 C C . SER A 1 514 ? 11.933 -3.002 -14.356 1.00 97.38 514 SER A C 1
ATOM 4015 O O . SER A 1 514 ? 12.453 -3.260 -15.447 1.00 97.38 514 SER A O 1
ATOM 4017 N N . MET A 1 515 ? 12.622 -2.423 -13.359 1.00 97.69 515 MET A N 1
ATOM 4018 C CA . MET A 1 515 ? 14.055 -2.069 -13.385 1.00 97.69 515 MET A CA 1
ATOM 4019 C C . MET A 1 515 ? 14.973 -3.229 -13.803 1.00 97.69 515 MET A C 1
ATOM 4021 O O . MET A 1 515 ? 15.962 -2.982 -14.490 1.00 97.69 515 MET A O 1
ATOM 4025 N N . GLY A 1 516 ? 14.643 -4.484 -13.483 1.00 98.19 516 GLY A N 1
ATOM 4026 C CA . GLY A 1 516 ? 15.427 -5.646 -13.909 1.00 98.19 516 GLY A CA 1
ATOM 4027 C C . GLY A 1 516 ? 15.552 -5.752 -15.431 1.00 98.19 516 GLY A C 1
ATOM 4028 O O . GLY A 1 516 ? 16.550 -6.256 -15.943 1.00 98.19 516 GLY A O 1
ATOM 4029 N N . GLY A 1 517 ? 14.580 -5.225 -16.186 1.00 98.25 517 GLY A N 1
ATOM 4030 C CA . GLY A 1 517 ? 14.682 -5.145 -17.644 1.00 98.25 517 GLY A CA 1
ATOM 4031 C C . GLY A 1 517 ? 15.721 -4.126 -18.105 1.00 98.25 517 GLY A C 1
ATOM 4032 O O . GLY A 1 517 ? 16.421 -4.380 -19.080 1.00 98.25 517 GLY A O 1
ATOM 4033 N N . LEU A 1 518 ? 15.894 -3.015 -17.381 1.00 98.50 518 LEU A N 1
ATOM 4034 C CA . LEU A 1 518 ? 16.983 -2.070 -17.643 1.00 98.50 518 LEU A CA 1
ATOM 4035 C C . LEU A 1 518 ? 18.344 -2.698 -17.330 1.00 98.50 518 LEU A C 1
ATOM 4037 O O . LEU A 1 518 ? 19.268 -2.513 -18.116 1.00 98.50 518 LEU A O 1
ATOM 4041 N N . VAL A 1 519 ? 18.445 -3.497 -16.260 1.00 98.62 519 VAL A N 1
ATOM 4042 C CA . VAL A 1 519 ? 19.659 -4.269 -15.926 1.00 98.62 519 VAL A CA 1
ATOM 4043 C C . VAL A 1 519 ? 20.009 -5.236 -17.059 1.00 98.62 519 VAL A C 1
ATOM 4045 O O . VAL A 1 519 ? 21.131 -5.216 -17.558 1.00 98.62 519 VAL A O 1
ATOM 4048 N N . ALA A 1 520 ? 19.040 -6.014 -17.553 1.00 98.56 520 ALA A N 1
ATOM 4049 C CA . ALA A 1 520 ? 19.258 -6.906 -18.693 1.00 98.56 520 ALA A CA 1
ATOM 4050 C C . ALA A 1 520 ? 19.680 -6.146 -19.962 1.00 98.56 520 ALA A C 1
ATOM 4052 O O . ALA A 1 520 ? 20.591 -6.572 -20.669 1.00 98.56 520 ALA A O 1
ATOM 4053 N N . ARG A 1 521 ? 19.044 -5.005 -20.257 1.00 98.00 521 ARG A N 1
ATOM 4054 C CA . ARG A 1 521 ? 19.392 -4.175 -21.421 1.00 98.00 521 ARG A CA 1
ATOM 4055 C C . ARG A 1 521 ? 20.787 -3.561 -21.300 1.00 98.00 521 ARG A C 1
ATOM 4057 O O . ARG A 1 521 ? 21.513 -3.543 -22.289 1.00 98.00 521 ARG A O 1
ATOM 4064 N N . ALA A 1 522 ? 21.165 -3.082 -20.118 1.00 98.00 522 ALA A N 1
ATOM 4065 C CA . ALA A 1 522 ? 22.499 -2.555 -19.852 1.00 98.00 522 ALA A CA 1
ATOM 4066 C C . ALA A 1 522 ? 23.563 -3.654 -19.962 1.00 98.00 522 ALA A C 1
ATOM 4068 O O . ALA A 1 522 ? 24.602 -3.419 -20.571 1.00 98.00 522 ALA A O 1
ATOM 4069 N N . MET A 1 523 ? 23.264 -4.871 -19.492 1.00 98.31 523 MET A N 1
ATOM 4070 C CA . MET A 1 523 ? 24.146 -6.030 -19.656 1.00 98.31 523 MET A CA 1
ATOM 4071 C C . MET A 1 523 ? 24.359 -6.333 -21.138 1.00 98.31 523 MET A C 1
ATOM 4073 O O . MET A 1 523 ? 25.492 -6.462 -21.578 1.00 98.31 523 MET A O 1
ATOM 4077 N N . ILE A 1 524 ? 23.286 -6.387 -21.932 1.00 97.69 524 ILE A N 1
ATOM 4078 C CA . ILE A 1 524 ? 23.381 -6.635 -23.379 1.00 97.69 524 ILE A CA 1
ATOM 4079 C C . ILE A 1 524 ? 24.187 -5.530 -24.080 1.00 97.69 524 ILE A C 1
ATOM 4081 O O . ILE A 1 524 ? 24.981 -5.827 -24.969 1.00 97.69 524 ILE A O 1
ATOM 4085 N N . ALA A 1 525 ? 24.008 -4.269 -23.679 1.00 95.88 525 ALA A N 1
ATOM 4086 C CA . ALA A 1 525 ? 24.725 -3.141 -24.266 1.00 95.88 525 ALA A CA 1
ATOM 4087 C C . ALA A 1 525 ? 26.221 -3.114 -23.895 1.00 95.88 525 ALA A C 1
ATOM 4089 O O . ALA A 1 525 ? 27.040 -2.767 -24.742 1.00 95.88 525 ALA A O 1
ATOM 4090 N N . GLY A 1 526 ? 26.576 -3.466 -22.654 1.00 95.56 526 GLY A N 1
ATOM 4091 C CA . GLY A 1 526 ? 27.965 -3.515 -22.178 1.00 95.56 526 GLY A CA 1
ATOM 4092 C C . GLY A 1 526 ? 28.707 -4.802 -22.555 1.00 95.56 526 GLY A C 1
ATOM 4093 O O . GLY A 1 526 ? 29.916 -4.776 -22.761 1.00 95.56 526 GLY A O 1
ATOM 4094 N N . HIS A 1 527 ? 27.979 -5.912 -22.713 1.00 96.62 527 HIS A N 1
ATOM 4095 C CA . HIS A 1 527 ? 28.512 -7.266 -22.911 1.00 96.62 527 HIS A CA 1
ATOM 4096 C C . HIS A 1 527 ? 27.897 -7.936 -24.150 1.00 96.62 527 HIS A C 1
ATOM 4098 O O . HIS A 1 527 ? 27.355 -9.040 -24.085 1.00 96.62 527 HIS A O 1
ATOM 4104 N N . GLY A 1 528 ? 27.973 -7.278 -25.311 1.00 95.31 528 GLY A N 1
ATOM 4105 C CA . GLY A 1 528 ? 27.332 -7.746 -26.552 1.00 95.31 528 GLY A CA 1
ATOM 4106 C C . GLY A 1 528 ? 27.713 -9.175 -26.973 1.00 95.31 528 GLY A C 1
ATOM 4107 O O . GLY A 1 528 ? 26.844 -9.950 -27.368 1.00 95.31 528 GLY A O 1
ATOM 4108 N N . GLN A 1 529 ? 28.976 -9.575 -26.789 1.00 96.88 529 GLN A N 1
ATOM 4109 C CA . GLN A 1 529 ? 29.444 -10.944 -27.077 1.00 96.88 529 GLN A CA 1
ATOM 4110 C C . GLN A 1 529 ? 28.743 -12.002 -26.208 1.00 96.88 529 GLN A C 1
ATOM 4112 O O . GLN A 1 529 ? 28.492 -13.125 -26.651 1.00 96.88 529 GLN A O 1
ATOM 4117 N N . LEU A 1 530 ? 28.389 -11.652 -24.967 1.00 97.31 530 LEU A N 1
ATOM 4118 C CA . LEU A 1 530 ? 27.629 -12.531 -24.084 1.00 97.31 530 LEU A CA 1
ATOM 4119 C C . LEU A 1 530 ? 26.197 -12.706 -24.600 1.00 97.31 530 LEU A C 1
ATOM 4121 O O . LEU A 1 530 ? 25.682 -13.823 -24.637 1.00 97.31 530 LEU A O 1
ATOM 4125 N N . TRP A 1 531 ? 25.567 -11.625 -25.064 1.00 97.75 531 TRP A N 1
ATOM 4126 C CA . TRP A 1 531 ? 24.250 -11.702 -25.692 1.00 97.75 531 TRP A CA 1
ATOM 4127 C C . TRP A 1 531 ? 24.265 -12.546 -26.970 1.00 97.75 531 TRP A C 1
ATOM 4129 O O . TRP A 1 531 ? 23.386 -13.391 -27.145 1.00 97.75 531 TRP A O 1
ATOM 4139 N N . GLU A 1 532 ? 25.287 -12.403 -27.817 1.00 97.44 532 GLU A N 1
ATOM 4140 C CA . GLU A 1 532 ? 25.483 -13.251 -29.000 1.00 97.44 532 GLU A CA 1
ATOM 4141 C C . GLU A 1 532 ? 25.540 -14.740 -28.630 1.00 97.44 532 GLU A C 1
ATOM 4143 O O . GLU A 1 532 ? 24.888 -15.565 -29.277 1.00 97.44 532 GLU A O 1
ATOM 4148 N N . ARG A 1 533 ? 26.245 -15.094 -27.544 1.00 97.19 533 ARG A N 1
ATOM 4149 C CA . ARG A 1 533 ? 26.267 -16.468 -27.012 1.00 97.19 533 ARG A CA 1
ATOM 4150 C C . ARG A 1 533 ? 24.877 -16.937 -26.575 1.00 97.19 533 ARG A C 1
ATOM 4152 O O . ARG A 1 533 ? 24.502 -18.063 -26.899 1.00 97.19 533 ARG A O 1
ATOM 4159 N N . ILE A 1 534 ? 24.102 -16.086 -25.899 1.00 97.62 534 ILE A N 1
ATOM 4160 C CA . ILE A 1 534 ? 22.731 -16.403 -25.463 1.00 97.62 534 ILE A CA 1
ATOM 4161 C C . ILE A 1 534 ? 21.833 -16.714 -26.667 1.00 97.62 534 ILE A C 1
ATOM 4163 O O . ILE A 1 534 ? 21.168 -17.753 -26.691 1.00 97.62 534 ILE A O 1
ATOM 4167 N N . VAL A 1 535 ? 21.813 -15.843 -27.680 1.00 97.06 535 VAL A N 1
ATOM 4168 C CA . VAL A 1 535 ? 20.895 -15.981 -28.829 1.00 97.06 535 VAL A CA 1
ATOM 4169 C C . VAL A 1 535 ? 21.371 -16.967 -29.891 1.00 97.06 535 VAL A C 1
ATOM 4171 O O . VAL A 1 535 ? 20.562 -17.392 -30.721 1.00 97.06 535 VAL A O 1
ATOM 4174 N N . LYS A 1 536 ? 22.645 -17.391 -29.852 1.00 95.25 536 LYS A N 1
ATOM 4175 C CA . LYS A 1 536 ? 23.145 -18.515 -30.660 1.00 95.25 536 LYS A CA 1
ATOM 4176 C C . LYS A 1 536 ? 22.320 -19.776 -30.406 1.00 95.25 536 LYS A C 1
ATOM 4178 O O . LYS A 1 536 ? 22.038 -20.533 -31.337 1.00 95.25 536 LYS A O 1
ATOM 4183 N N . HIS A 1 537 ? 21.876 -19.981 -29.166 1.00 93.81 537 HIS A N 1
ATOM 4184 C CA . HIS A 1 537 ? 20.889 -21.003 -28.862 1.00 93.81 537 HIS A CA 1
ATOM 4185 C C . HIS A 1 537 ? 19.483 -20.513 -29.244 1.00 93.81 537 HIS A C 1
ATOM 4187 O O . HIS A 1 537 ? 19.007 -19.492 -28.751 1.00 93.81 537 HIS A O 1
ATOM 4193 N N . ARG A 1 538 ? 18.739 -21.283 -30.056 1.00 89.38 538 ARG A N 1
ATOM 4194 C CA . ARG A 1 538 ? 17.397 -20.885 -30.552 1.00 89.38 538 ARG A CA 1
ATOM 4195 C C . ARG A 1 538 ? 16.377 -20.569 -29.454 1.00 89.38 538 ARG A C 1
ATOM 4197 O O . ARG A 1 538 ? 15.361 -19.941 -29.734 1.00 89.38 538 ARG A O 1
ATOM 4204 N N . GLY A 1 539 ? 16.603 -21.051 -28.238 1.00 93.75 539 GLY A N 1
ATOM 4205 C CA . GLY A 1 539 ? 15.746 -20.802 -27.081 1.00 93.75 539 GLY A CA 1
ATOM 4206 C C . GLY A 1 539 ? 16.118 -19.580 -26.234 1.00 93.75 539 GLY A C 1
ATOM 4207 O O . GLY A 1 539 ? 15.310 -19.236 -25.368 1.00 93.75 539 GLY A O 1
ATOM 4208 N N . GLY A 1 540 ? 17.297 -18.977 -26.441 1.00 97.25 540 GLY A N 1
ATOM 4209 C CA . GLY A 1 540 ? 17.788 -17.838 -25.662 1.00 97.25 540 GLY A CA 1
ATOM 4210 C C . GLY A 1 540 ? 17.069 -16.547 -26.037 1.00 97.25 540 GLY A C 1
ATOM 4211 O O . GLY A 1 540 ? 16.825 -16.288 -27.218 1.00 97.25 540 GLY A O 1
ATOM 4212 N N . ARG A 1 541 ? 16.637 -15.784 -25.028 1.00 97.62 541 ARG A N 1
ATOM 4213 C CA . ARG A 1 541 ? 15.762 -14.613 -25.204 1.00 97.62 541 ARG A CA 1
ATOM 4214 C C . ARG A 1 541 ? 15.662 -13.751 -23.949 1.00 97.62 541 ARG A C 1
ATOM 4216 O O . ARG A 1 541 ? 15.988 -14.208 -22.853 1.00 97.62 541 ARG A O 1
ATOM 4223 N N . LEU A 1 542 ? 15.117 -12.552 -24.130 1.00 98.62 542 LEU A N 1
ATOM 4224 C CA . LEU A 1 542 ? 14.737 -11.608 -23.083 1.00 98.62 542 LEU A CA 1
ATOM 4225 C C . LEU A 1 542 ? 13.217 -11.388 -23.099 1.00 98.62 542 LEU A C 1
ATOM 4227 O O . LEU A 1 542 ? 12.650 -11.006 -24.123 1.00 98.62 542 LEU A O 1
ATOM 4231 N N . VAL A 1 543 ? 12.564 -11.596 -21.959 1.00 98.75 543 VAL A N 1
ATOM 4232 C CA . VAL A 1 543 ? 11.159 -11.246 -21.716 1.00 98.75 543 VAL A CA 1
ATOM 4233 C C . VAL A 1 543 ? 11.121 -10.155 -20.651 1.00 98.75 543 VAL A C 1
ATOM 4235 O O . VAL A 1 543 ? 11.602 -10.360 -19.541 1.00 98.75 543 VAL A O 1
ATOM 4238 N N . MET A 1 544 ? 10.555 -9.001 -20.993 1.00 98.69 544 MET A N 1
ATOM 4239 C CA . MET A 1 544 ? 10.402 -7.853 -20.101 1.00 98.69 544 MET A CA 1
ATOM 4240 C C . MET A 1 544 ? 8.939 -7.664 -19.708 1.00 98.69 544 MET A C 1
ATOM 4242 O O . MET A 1 544 ? 8.057 -7.649 -20.569 1.00 98.69 544 MET A O 1
ATOM 4246 N N . LEU A 1 545 ? 8.693 -7.474 -18.416 1.00 98.50 545 LEU A N 1
ATOM 4247 C CA . LEU A 1 545 ? 7.383 -7.198 -17.838 1.00 98.50 545 LEU A CA 1
ATOM 4248 C C . LEU A 1 545 ? 7.405 -5.781 -17.252 1.00 98.50 545 LEU A C 1
ATOM 4250 O O . LEU A 1 545 ? 8.136 -5.532 -16.293 1.00 98.50 545 LEU A O 1
ATOM 4254 N N . GLY A 1 546 ? 6.656 -4.847 -17.843 1.00 97.44 546 GLY A N 1
ATOM 4255 C CA . GLY A 1 546 ? 6.508 -3.484 -17.314 1.00 97.44 546 GLY A CA 1
ATOM 4256 C C . GLY A 1 546 ? 7.814 -2.685 -17.200 1.00 97.44 546 GLY A C 1
ATOM 4257 O O . GLY A 1 546 ? 7.939 -1.830 -16.334 1.00 97.44 546 GLY A O 1
ATOM 4258 N N . THR A 1 547 ? 8.842 -2.961 -18.010 1.00 98.38 547 THR A N 1
ATOM 4259 C CA . THR A 1 547 ? 10.126 -2.238 -17.908 1.00 98.38 547 THR A CA 1
ATOM 4260 C C . THR A 1 547 ? 9.980 -0.769 -18.343 1.00 98.38 547 THR A C 1
ATOM 4262 O O . THR A 1 547 ? 9.480 -0.535 -19.449 1.00 98.38 547 THR A O 1
ATOM 4265 N N . PRO A 1 548 ? 10.434 0.216 -17.534 1.00 97.19 548 PRO A N 1
ATOM 4266 C CA . PRO A 1 548 ? 10.392 1.643 -17.870 1.00 97.19 548 PRO A CA 1
ATOM 4267 C C . PRO A 1 548 ? 11.505 2.009 -18.856 1.00 97.19 548 PRO A C 1
ATOM 4269 O O . PRO A 1 548 ? 12.520 2.602 -18.492 1.00 97.19 548 PRO A O 1
ATOM 4272 N N . ASN A 1 549 ? 11.334 1.634 -20.124 1.00 97.00 549 ASN A N 1
ATOM 4273 C CA . ASN A 1 549 ? 12.364 1.777 -21.155 1.00 97.00 549 ASN A CA 1
ATOM 4274 C C . ASN A 1 549 ? 12.768 3.228 -21.458 1.00 97.00 549 ASN A C 1
ATOM 4276 O O . ASN A 1 549 ? 13.852 3.423 -22.006 1.00 97.00 549 ASN A O 1
ATOM 4280 N N . ASN A 1 550 ? 11.956 4.211 -21.052 1.00 95.25 550 ASN A N 1
ATOM 4281 C CA . ASN A 1 550 ? 12.253 5.644 -21.134 1.00 95.25 550 ASN A CA 1
ATOM 4282 C C . ASN A 1 550 ? 12.217 6.353 -19.760 1.00 95.25 550 ASN A C 1
ATOM 4284 O O . ASN A 1 550 ? 12.128 7.579 -19.706 1.00 95.25 550 ASN A O 1
ATOM 4288 N N . GLY A 1 551 ? 12.276 5.601 -18.654 1.00 95.50 551 GLY A N 1
ATOM 4289 C CA . GLY A 1 551 ? 12.101 6.126 -17.294 1.00 95.50 551 GLY A CA 1
ATOM 4290 C C . GLY A 1 551 ? 10.631 6.283 -16.888 1.00 95.50 551 GLY A C 1
ATOM 4291 O O . GLY A 1 551 ? 9.724 5.982 -17.652 1.00 95.50 551 GLY A O 1
ATOM 4292 N N . SER A 1 552 ? 10.356 6.706 -15.662 1.00 95.44 552 SER A N 1
ATOM 4293 C CA . SER A 1 552 ? 9.020 6.728 -15.071 1.00 95.44 552 SER A CA 1
ATOM 4294 C C . SER A 1 552 ? 8.797 7.984 -14.233 1.00 95.44 552 SER A C 1
ATOM 4296 O O . SER A 1 552 ? 9.583 8.328 -13.346 1.00 95.44 552 SER A O 1
ATOM 4298 N N . HIS A 1 553 ? 7.651 8.625 -14.455 1.00 95.81 553 HIS A N 1
ATOM 4299 C CA . HIS A 1 553 ? 7.188 9.742 -13.638 1.00 95.81 553 HIS A CA 1
ATOM 4300 C C . HIS A 1 553 ? 6.787 9.327 -12.209 1.00 95.81 553 HIS A C 1
ATOM 4302 O O . HIS A 1 553 ? 6.649 10.202 -11.359 1.00 95.81 553 HIS A O 1
ATOM 4308 N N . LEU A 1 554 ? 6.679 8.028 -11.892 1.00 94.69 554 LEU A N 1
ATOM 4309 C CA . LEU A 1 554 ? 6.508 7.562 -10.509 1.00 94.69 554 LEU A CA 1
ATOM 4310 C C . LEU A 1 554 ? 7.724 7.921 -9.640 1.00 94.69 554 LEU A C 1
ATOM 4312 O O . LEU A 1 554 ? 7.570 8.242 -8.460 1.00 94.69 554 LEU A O 1
ATOM 4316 N N . MET A 1 555 ? 8.938 7.907 -10.204 1.00 95.81 555 MET A N 1
ATOM 4317 C CA . MET A 1 555 ? 10.131 8.339 -9.466 1.00 95.81 555 MET A CA 1
ATOM 4318 C C . MET A 1 555 ? 10.121 9.854 -9.223 1.00 95.81 555 MET A C 1
ATOM 4320 O O . MET A 1 555 ? 10.497 10.306 -8.143 1.00 95.81 555 MET A O 1
ATOM 4324 N N . VAL A 1 556 ? 9.602 10.636 -10.177 1.00 95.94 556 VAL A N 1
ATOM 4325 C CA . VAL A 1 556 ? 9.370 12.079 -9.994 1.00 95.94 556 VAL A CA 1
ATOM 4326 C C . VAL A 1 556 ? 8.360 12.318 -8.876 1.00 95.94 556 VAL A C 1
ATOM 4328 O O . VAL A 1 556 ? 8.635 13.064 -7.942 1.00 95.94 556 VAL A O 1
ATOM 4331 N N . GLU A 1 557 ? 7.221 11.630 -8.921 1.00 94.62 557 GLU A N 1
ATOM 4332 C CA . GLU A 1 557 ? 6.188 11.690 -7.885 1.00 94.62 557 GLU A CA 1
ATOM 4333 C C . GLU A 1 557 ? 6.730 11.303 -6.498 1.00 94.62 557 GLU A C 1
ATOM 4335 O O . GLU A 1 557 ? 6.384 11.920 -5.487 1.00 94.62 557 GLU A O 1
ATOM 4340 N N . THR A 1 558 ? 7.611 10.301 -6.448 1.00 94.50 558 THR A N 1
ATOM 4341 C CA . THR A 1 558 ? 8.256 9.833 -5.218 1.00 94.50 558 THR A CA 1
ATOM 4342 C C . THR A 1 558 ? 9.199 10.882 -4.649 1.00 94.50 558 THR A C 1
ATOM 4344 O O . THR A 1 558 ? 9.069 11.203 -3.472 1.00 94.50 558 THR A O 1
ATOM 4347 N N . LEU A 1 559 ? 10.088 11.471 -5.456 1.00 96.00 559 LEU A N 1
ATOM 4348 C CA . LEU A 1 559 ? 10.992 12.535 -4.999 1.00 96.00 559 LEU A CA 1
ATOM 4349 C C . LEU A 1 559 ? 10.242 13.807 -4.587 1.00 96.00 559 LEU A C 1
ATOM 4351 O O . LEU A 1 559 ? 10.700 14.502 -3.689 1.00 96.00 559 LEU A O 1
ATOM 4355 N N . LEU A 1 560 ? 9.062 14.079 -5.146 1.00 95.25 560 LEU A N 1
ATOM 4356 C CA . LEU A 1 560 ? 8.179 15.164 -4.695 1.00 95.25 560 LEU A CA 1
ATOM 4357 C C . LEU A 1 560 ? 7.436 14.857 -3.382 1.00 95.25 560 LEU A C 1
ATOM 4359 O O . LEU A 1 560 ? 6.639 15.678 -2.927 1.00 95.25 560 LEU A O 1
ATOM 4363 N N . GLY A 1 561 ? 7.624 13.672 -2.790 1.00 92.44 561 GLY A N 1
ATOM 4364 C CA . GLY A 1 561 ? 6.890 13.257 -1.593 1.00 92.44 561 GLY A CA 1
ATOM 4365 C C . GLY A 1 561 ? 5.401 13.006 -1.834 1.00 92.44 561 GLY A C 1
ATOM 4366 O O . GLY A 1 561 ? 4.621 12.962 -0.884 1.00 92.44 561 GLY A O 1
ATOM 4367 N N . LYS A 1 562 ? 4.986 12.862 -3.098 1.00 91.38 562 LYS A N 1
ATOM 4368 C CA . LYS A 1 562 ? 3.581 12.720 -3.503 1.00 91.38 562 LYS A CA 1
ATOM 4369 C C . LYS A 1 562 ? 3.171 11.267 -3.751 1.00 91.38 562 LYS A C 1
ATOM 4371 O O . LYS A 1 562 ? 1.978 10.987 -3.810 1.00 91.38 562 LYS A O 1
ATOM 4376 N N . SER A 1 563 ? 4.111 10.324 -3.840 1.00 89.06 563 SER A N 1
ATOM 4377 C CA . SER A 1 563 ? 3.745 8.917 -4.047 1.00 89.06 563 SER A CA 1
ATOM 4378 C C . SER A 1 563 ? 3.114 8.316 -2.784 1.00 89.06 563 SER A C 1
ATOM 4380 O O . SER A 1 563 ? 3.555 8.562 -1.657 1.00 89.06 563 SER A O 1
ATOM 4382 N N . GLY A 1 564 ? 2.069 7.497 -2.951 1.00 83.94 564 GLY A N 1
ATOM 4383 C CA . GLY A 1 564 ? 1.407 6.838 -1.817 1.00 83.94 564 GLY A CA 1
ATOM 4384 C C . GLY A 1 564 ? 2.372 5.961 -1.009 1.00 83.94 564 GLY A C 1
ATOM 4385 O O . GLY A 1 564 ? 2.278 5.887 0.212 1.00 83.94 564 GLY A O 1
ATOM 4386 N N . THR A 1 565 ? 3.350 5.356 -1.683 1.00 84.25 565 THR A N 1
ATOM 4387 C CA . THR A 1 565 ? 4.376 4.499 -1.082 1.00 84.25 565 THR A CA 1
ATOM 4388 C C . THR A 1 565 ? 5.287 5.257 -0.121 1.00 84.25 565 THR A C 1
ATOM 4390 O O . THR A 1 565 ? 5.441 4.832 1.024 1.00 84.25 565 THR A O 1
ATOM 4393 N N . ILE A 1 566 ? 5.867 6.390 -0.541 1.00 86.75 566 ILE A N 1
ATOM 4394 C CA . ILE A 1 566 ? 6.784 7.144 0.327 1.00 86.75 566 ILE A CA 1
ATOM 4395 C C . ILE A 1 566 ? 6.046 7.780 1.507 1.00 86.75 566 ILE A C 1
ATOM 4397 O O . ILE A 1 566 ? 6.575 7.819 2.615 1.00 86.75 566 ILE A O 1
ATOM 4401 N N . ARG A 1 567 ? 4.789 8.192 1.304 1.00 88.25 567 ARG A N 1
ATOM 4402 C CA . ARG A 1 567 ? 3.924 8.706 2.373 1.00 88.25 567 ARG A CA 1
ATOM 4403 C C . ARG A 1 567 ? 3.582 7.635 3.404 1.00 88.25 567 ARG A C 1
ATOM 4405 O O . ARG A 1 567 ? 3.670 7.902 4.596 1.00 88.25 567 ARG A O 1
ATOM 4412 N N . LYS A 1 568 ? 3.260 6.412 2.969 1.00 86.31 568 LYS A N 1
ATOM 4413 C CA . LYS A 1 568 ? 3.036 5.272 3.875 1.00 86.31 568 LYS A CA 1
ATOM 4414 C C . LYS A 1 568 ? 4.290 4.937 4.685 1.00 86.31 568 LYS A C 1
ATOM 4416 O O . LYS A 1 568 ? 4.192 4.751 5.893 1.00 86.31 568 LYS A O 1
ATOM 4421 N N . LEU A 1 569 ? 5.465 4.929 4.049 1.00 84.12 569 LEU A N 1
ATOM 4422 C CA . LEU A 1 569 ? 6.740 4.760 4.755 1.00 84.12 569 LEU A CA 1
ATOM 4423 C C . LEU A 1 569 ? 6.975 5.876 5.784 1.00 84.12 569 LEU A C 1
ATOM 4425 O O . LEU A 1 569 ? 7.371 5.577 6.905 1.00 84.12 569 LEU A O 1
ATOM 4429 N N . ALA A 1 570 ? 6.679 7.132 5.435 1.00 84.81 570 ALA A N 1
ATOM 4430 C CA . ALA A 1 570 ? 6.813 8.274 6.341 1.00 84.81 570 ALA A CA 1
ATOM 4431 C C . ALA A 1 570 ? 5.881 8.186 7.558 1.00 84.81 570 ALA A C 1
ATOM 4433 O O . ALA A 1 570 ? 6.281 8.561 8.652 1.00 84.81 570 ALA A O 1
ATOM 4434 N N . VAL A 1 571 ? 4.662 7.663 7.392 1.00 81.75 571 VAL A N 1
ATOM 4435 C CA . VAL A 1 571 ? 3.727 7.439 8.511 1.00 81.75 571 VAL A CA 1
ATOM 4436 C C . VAL A 1 571 ? 4.199 6.304 9.433 1.00 81.75 571 VAL A C 1
ATOM 4438 O O . VAL A 1 571 ? 3.953 6.338 10.639 1.00 81.75 571 VAL A O 1
ATOM 4441 N N . MET A 1 572 ? 4.898 5.295 8.901 1.00 78.25 572 MET A N 1
ATOM 4442 C CA . MET A 1 572 ? 5.439 4.197 9.712 1.00 78.25 572 MET A CA 1
ATOM 4443 C C . MET A 1 572 ? 6.739 4.551 10.434 1.00 78.25 572 MET A C 1
ATOM 4445 O O . MET A 1 572 ? 6.948 4.082 11.558 1.00 78.25 572 MET A O 1
ATOM 4449 N N . ASP A 1 573 ? 7.621 5.321 9.794 1.00 75.69 573 ASP A N 1
ATOM 4450 C CA . ASP A 1 573 ? 8.926 5.697 10.336 1.00 75.69 573 ASP A CA 1
ATOM 4451 C C . ASP A 1 573 ? 8.767 6.775 11.416 1.00 75.69 573 ASP A C 1
ATOM 4453 O O . ASP A 1 573 ? 8.692 7.968 11.143 1.00 75.69 573 ASP A O 1
ATOM 4457 N N . ALA A 1 574 ? 8.762 6.349 12.681 1.00 66.19 574 ALA A N 1
ATOM 4458 C CA . ALA A 1 574 ? 8.595 7.257 13.814 1.00 66.19 574 ALA A CA 1
ATOM 4459 C C . ALA A 1 574 ? 9.800 8.193 14.045 1.00 66.19 574 ALA A C 1
ATOM 4461 O O . ALA A 1 574 ? 9.750 9.034 14.941 1.00 66.19 574 ALA A O 1
ATOM 4462 N N . LYS A 1 575 ? 10.912 8.025 13.311 1.00 65.38 575 LYS A N 1
ATOM 4463 C CA . LYS A 1 575 ? 12.129 8.837 13.478 1.00 65.38 575 LYS A CA 1
ATOM 4464 C C . LYS A 1 575 ? 12.351 9.824 12.343 1.00 65.38 575 LYS A C 1
ATOM 4466 O O . LYS A 1 575 ? 12.825 10.928 12.607 1.00 65.38 575 LYS A O 1
ATOM 4471 N N . HIS A 1 576 ? 12.078 9.438 11.101 1.00 67.25 576 HIS A N 1
ATOM 4472 C CA . HIS A 1 576 ? 12.277 10.311 9.947 1.00 67.25 576 HIS A CA 1
ATOM 4473 C C . HIS A 1 576 ? 10.942 10.887 9.478 1.00 67.25 576 HIS A C 1
ATOM 4475 O O . HIS A 1 576 ? 10.056 10.158 9.050 1.00 67.25 576 HIS A O 1
ATOM 4481 N N . ARG A 1 577 ? 10.828 12.221 9.469 1.00 76.94 577 ARG A N 1
ATOM 4482 C CA . ARG A 1 577 ? 9.765 12.890 8.703 1.00 76.94 577 ARG A CA 1
ATOM 4483 C C . ARG A 1 577 ? 9.964 12.640 7.204 1.00 76.94 577 ARG A C 1
ATOM 4485 O O . ARG A 1 577 ? 11.077 12.326 6.779 1.00 76.94 577 ARG A O 1
ATOM 4492 N N . LEU A 1 578 ? 8.916 12.857 6.403 1.00 87.25 578 LEU A N 1
ATOM 4493 C CA . LEU A 1 578 ? 8.913 12.618 4.952 1.00 87.25 578 LEU A CA 1
ATOM 4494 C C . LEU A 1 578 ? 10.194 13.107 4.252 1.00 87.25 578 LEU A C 1
ATOM 4496 O O . LEU A 1 578 ? 10.811 12.339 3.522 1.00 87.25 578 LEU A O 1
ATOM 4500 N N . GLN A 1 579 ? 10.644 14.336 4.530 1.00 89.94 579 GLN A N 1
ATOM 4501 C CA . GLN A 1 579 ? 11.858 14.896 3.923 1.00 89.94 579 GLN A CA 1
ATOM 4502 C C . GLN A 1 579 ? 13.114 14.044 4.171 1.00 89.94 579 GLN A C 1
ATOM 4504 O O . GLN A 1 579 ? 13.886 13.827 3.246 1.00 89.94 579 GLN A O 1
ATOM 4509 N N . GLY A 1 580 ? 13.295 13.492 5.374 1.00 88.19 580 GLY A N 1
ATOM 4510 C CA . GLY A 1 580 ? 14.454 12.648 5.678 1.00 88.19 580 GLY A CA 1
ATOM 4511 C C . GLY A 1 580 ? 14.466 11.342 4.876 1.00 88.19 580 GLY A C 1
ATOM 4512 O O . GLY A 1 580 ? 15.532 10.876 4.478 1.00 88.19 580 GLY A O 1
ATOM 4513 N N . LEU A 1 581 ? 13.291 10.771 4.585 1.00 88.69 581 LEU A N 1
ATOM 4514 C CA . LEU A 1 581 ? 13.181 9.621 3.680 1.00 88.69 581 LEU A CA 1
ATOM 4515 C C . LEU A 1 581 ? 13.486 10.019 2.233 1.00 88.69 581 LEU A C 1
ATOM 4517 O O . LEU A 1 581 ? 14.202 9.294 1.542 1.00 88.69 581 LEU A O 1
ATOM 4521 N N . LEU A 1 582 ? 12.988 11.177 1.790 1.00 93.19 582 LEU A N 1
ATOM 4522 C CA . LEU A 1 582 ? 13.270 11.715 0.458 1.00 93.19 582 LEU A CA 1
ATOM 4523 C C . LEU A 1 582 ? 14.767 11.965 0.249 1.00 93.19 582 LEU A C 1
ATOM 4525 O O . LEU A 1 582 ? 15.288 11.614 -0.806 1.00 93.19 582 LEU A O 1
ATOM 4529 N N . ASP A 1 583 ? 15.467 12.487 1.256 1.00 92.19 583 ASP A N 1
ATOM 4530 C CA . ASP A 1 583 ? 16.913 12.729 1.210 1.00 92.19 583 ASP A CA 1
ATOM 4531 C C . ASP A 1 583 ? 17.709 11.419 1.075 1.00 92.19 583 ASP A C 1
ATOM 4533 O O . ASP A 1 583 ? 18.706 11.361 0.354 1.00 92.19 583 ASP A O 1
ATOM 4537 N N . ILE A 1 584 ? 17.254 10.340 1.724 1.00 90.44 584 ILE A N 1
ATOM 4538 C CA . ILE A 1 584 ? 17.863 9.009 1.580 1.00 90.44 584 ILE A CA 1
ATOM 4539 C C . ILE A 1 584 ? 17.643 8.474 0.159 1.00 90.44 584 ILE A C 1
ATOM 4541 O O . ILE A 1 584 ? 18.601 8.029 -0.475 1.00 90.44 584 ILE A O 1
ATOM 4545 N N . VAL A 1 585 ? 16.408 8.539 -0.355 1.00 92.12 585 VAL A N 1
ATOM 4546 C CA . VAL A 1 585 ? 16.063 8.060 -1.707 1.00 92.12 585 VAL A CA 1
ATOM 4547 C C . VAL A 1 585 ? 16.791 8.864 -2.789 1.00 92.12 585 VAL A C 1
ATOM 4549 O O . VAL A 1 585 ? 17.296 8.280 -3.747 1.00 92.12 585 VAL A O 1
ATOM 4552 N N . ALA A 1 586 ? 16.932 10.180 -2.607 1.00 94.56 586 ALA A N 1
ATOM 4553 C CA . ALA A 1 586 ? 17.682 11.065 -3.497 1.00 94.56 586 ALA A CA 1
ATOM 4554 C C . ALA A 1 586 ? 19.183 10.720 -3.581 1.00 94.56 586 ALA A C 1
ATOM 4556 O O . ALA A 1 586 ? 19.865 11.160 -4.505 1.00 94.56 586 ALA A O 1
ATOM 4557 N N . GLY A 1 587 ? 19.704 9.915 -2.648 1.00 93.69 587 GLY A N 1
ATOM 4558 C CA . GLY A 1 587 ? 21.073 9.400 -2.664 1.00 93.69 587 GLY A CA 1
ATOM 4559 C C . GLY A 1 587 ? 21.263 8.072 -3.409 1.00 93.69 587 GLY A C 1
ATOM 4560 O O . GLY A 1 587 ? 22.394 7.584 -3.472 1.00 93.69 587 GLY A O 1
ATOM 4561 N N . PHE A 1 588 ? 20.204 7.452 -3.942 1.00 94.25 588 PHE A N 1
ATOM 4562 C CA . PHE A 1 588 ? 20.276 6.156 -4.627 1.00 94.25 588 PHE A CA 1
ATOM 4563 C C . PHE A 1 588 ? 20.381 6.324 -6.151 1.00 94.25 588 PHE A C 1
ATOM 4565 O O . PHE A 1 588 ? 19.357 6.519 -6.809 1.00 94.25 588 PHE A O 1
ATOM 4572 N N . PRO A 1 589 ? 21.579 6.210 -6.761 1.00 94.56 589 PRO A N 1
ATOM 4573 C CA . PRO A 1 589 ? 21.734 6.402 -8.203 1.00 94.56 589 PRO A CA 1
ATOM 4574 C C . PRO A 1 589 ? 20.887 5.433 -9.043 1.00 94.56 589 PRO A C 1
ATOM 4576 O O . PRO A 1 589 ? 20.357 5.846 -10.072 1.00 94.56 589 PRO A O 1
ATOM 4579 N N . GLY A 1 590 ? 20.681 4.190 -8.590 1.00 94.69 590 GLY A N 1
ATOM 4580 C CA . GLY A 1 590 ? 19.792 3.234 -9.263 1.00 94.69 590 GLY A CA 1
ATOM 4581 C C . GLY A 1 590 ? 18.331 3.682 -9.310 1.00 94.69 590 GLY A C 1
ATOM 4582 O O . GLY A 1 590 ? 17.658 3.507 -10.324 1.00 94.69 590 GLY A O 1
ATOM 4583 N N . ALA A 1 591 ? 17.851 4.332 -8.246 1.00 94.38 591 ALA A N 1
ATOM 4584 C CA . ALA A 1 591 ? 16.513 4.915 -8.216 1.00 94.38 591 ALA A CA 1
ATOM 4585 C C . ALA A 1 591 ? 16.416 6.119 -9.168 1.00 94.38 591 ALA A C 1
ATOM 4587 O O . ALA A 1 591 ? 15.475 6.209 -9.952 1.00 94.38 591 ALA A O 1
ATOM 4588 N N . LEU A 1 592 ? 17.419 7.005 -9.172 1.00 97.00 592 LEU A N 1
ATOM 4589 C CA . LEU A 1 592 ? 17.460 8.171 -10.067 1.00 97.00 592 LEU A CA 1
ATOM 4590 C C . LEU A 1 592 ? 17.567 7.783 -11.552 1.00 97.00 592 LEU A C 1
ATOM 4592 O O . LEU A 1 592 ? 17.114 8.515 -12.430 1.00 97.00 592 LEU A O 1
ATOM 4596 N N . GLN A 1 593 ? 18.115 6.610 -11.862 1.00 96.94 593 GLN A N 1
ATOM 4597 C CA . GLN A 1 593 ? 18.126 6.058 -13.220 1.00 96.94 593 GLN A CA 1
ATOM 4598 C C . GLN A 1 593 ? 16.741 5.667 -13.743 1.00 96.94 593 GLN A C 1
ATOM 4600 O O . GLN A 1 593 ? 16.585 5.469 -14.945 1.00 96.94 593 GLN A O 1
ATOM 4605 N N . LEU A 1 594 ? 15.728 5.613 -12.875 1.00 96.94 594 LEU A N 1
ATOM 4606 C CA . LEU A 1 594 ? 14.333 5.458 -13.276 1.00 96.94 594 LEU A CA 1
ATOM 4607 C C . LEU A 1 594 ? 13.645 6.783 -13.606 1.00 96.94 594 LEU A C 1
ATOM 4609 O O . LEU A 1 594 ? 12.484 6.742 -13.993 1.00 96.94 594 LEU A O 1
ATOM 4613 N N . LEU A 1 595 ? 14.292 7.943 -13.462 1.00 97.06 595 LEU A N 1
ATOM 4614 C CA . LEU A 1 595 ? 13.707 9.209 -13.911 1.00 97.06 595 LEU A CA 1
ATOM 4615 C C . LEU A 1 595 ? 13.490 9.204 -15.437 1.00 97.06 595 LEU A C 1
ATOM 4617 O O . LEU A 1 595 ? 14.233 8.527 -16.155 1.00 97.06 595 LEU A O 1
ATOM 4621 N N . PRO A 1 596 ? 12.483 9.937 -15.952 1.00 95.31 596 PRO A N 1
ATOM 4622 C CA . PRO A 1 596 ? 12.281 10.086 -17.389 1.00 95.31 596 PRO A CA 1
ATOM 4623 C C . PRO A 1 596 ? 13.566 10.556 -18.075 1.00 95.31 596 PRO A C 1
ATOM 4625 O O . PRO A 1 596 ? 14.182 11.533 -17.641 1.00 95.31 596 PRO A O 1
ATOM 4628 N N . ARG A 1 597 ? 13.984 9.849 -19.130 1.00 92.25 597 ARG A N 1
ATOM 4629 C CA . ARG A 1 597 ? 15.241 10.158 -19.827 1.00 92.25 597 ARG A CA 1
ATOM 4630 C C . ARG A 1 597 ? 15.197 11.547 -20.485 1.00 92.25 597 ARG A C 1
ATOM 4632 O O . ARG A 1 597 ? 14.120 11.965 -20.925 1.00 92.25 597 ARG A O 1
ATOM 4639 N N . PRO A 1 598 ? 16.347 12.221 -20.668 1.00 87.81 598 PRO A N 1
ATOM 4640 C CA . PRO A 1 598 ? 16.390 13.499 -21.374 1.00 87.81 598 PRO A CA 1
ATOM 4641 C C . PRO A 1 598 ? 15.743 13.414 -22.766 1.00 87.81 598 PRO A C 1
ATOM 4643 O O . PRO A 1 598 ? 15.987 12.473 -23.534 1.00 87.81 598 PRO A O 1
ATOM 4646 N N . GLY A 1 599 ? 14.886 14.389 -23.083 1.00 84.50 599 GLY A N 1
ATOM 4647 C CA . GLY A 1 599 ? 14.200 14.507 -24.376 1.00 84.50 599 GLY A CA 1
ATOM 4648 C C . GLY A 1 599 ? 13.043 13.526 -24.630 1.00 84.50 599 GLY A C 1
ATOM 4649 O O . GLY A 1 599 ? 12.402 13.618 -25.676 1.00 84.50 599 GLY A O 1
ATOM 4650 N N . PHE A 1 600 ? 12.739 12.599 -23.716 1.00 88.75 600 PHE A N 1
ATOM 4651 C CA . PHE A 1 600 ? 11.528 11.776 -23.815 1.00 88.75 600 PHE A CA 1
ATOM 4652 C C . PHE A 1 600 ? 10.300 12.602 -23.436 1.00 88.75 600 PHE A C 1
ATOM 4654 O O . PHE A 1 600 ? 10.330 13.269 -22.413 1.00 88.75 600 PHE A O 1
ATOM 4661 N N . ARG A 1 601 ? 9.220 12.533 -24.223 1.00 89.31 601 ARG A N 1
ATOM 4662 C CA . ARG A 1 601 ? 7.916 13.115 -23.873 1.00 89.31 601 ARG A CA 1
ATOM 4663 C C . ARG A 1 601 ? 6.908 12.008 -23.614 1.00 89.31 601 ARG A C 1
ATOM 4665 O O . ARG A 1 601 ? 6.632 11.204 -24.502 1.00 89.31 601 ARG A O 1
ATOM 4672 N N . ASP A 1 602 ? 6.366 11.991 -22.406 1.00 90.94 602 ASP A N 1
ATOM 4673 C CA . ASP A 1 602 ? 5.371 11.007 -21.988 1.00 90.94 602 ASP A CA 1
ATOM 4674 C C . ASP A 1 602 ? 3.951 11.411 -22.436 1.00 90.94 602 ASP A C 1
ATOM 4676 O O . ASP A 1 602 ? 3.726 12.506 -22.959 1.00 90.94 602 ASP A O 1
ATOM 4680 N N . ALA A 1 603 ? 2.972 10.535 -22.202 1.00 83.06 603 ALA A N 1
ATOM 4681 C CA . ALA A 1 603 ? 1.560 10.719 -22.542 1.00 83.06 603 ALA A CA 1
ATOM 4682 C C . ALA A 1 603 ? 0.962 12.035 -22.002 1.00 83.06 603 ALA A C 1
ATOM 4684 O O . ALA A 1 603 ? 0.044 12.585 -22.606 1.00 83.06 603 ALA A O 1
ATOM 4685 N N . GLY A 1 604 ? 1.494 12.544 -20.884 1.00 71.44 604 GLY A N 1
ATOM 4686 C CA . GLY A 1 604 ? 1.078 13.792 -20.249 1.00 71.44 604 GLY A CA 1
ATOM 4687 C C . GLY A 1 604 ? 1.482 15.060 -20.997 1.00 71.44 604 GLY A C 1
ATOM 4688 O O . GLY A 1 604 ? 0.805 16.077 -20.863 1.00 71.44 604 GLY A O 1
ATOM 4689 N N . GLY A 1 605 ? 2.602 15.039 -21.727 1.00 77.81 605 GLY A N 1
ATOM 4690 C CA . GLY A 1 605 ? 3.203 16.219 -22.370 1.00 77.81 605 GLY A CA 1
ATOM 4691 C C . GLY A 1 605 ? 3.599 17.372 -21.427 1.00 77.81 605 GLY A C 1
ATOM 4692 O O . GLY A 1 605 ? 4.199 18.344 -21.880 1.00 77.81 605 GLY A O 1
ATOM 4693 N N . ALA A 1 606 ? 3.282 17.275 -20.134 1.00 79.12 606 ALA A N 1
ATOM 4694 C CA . ALA A 1 606 ? 3.542 18.261 -19.096 1.00 79.12 606 ALA A CA 1
ATOM 4695 C C . ALA A 1 606 ? 4.677 17.747 -18.205 1.00 79.12 606 ALA A C 1
ATOM 4697 O O . ALA A 1 606 ? 4.461 16.905 -17.341 1.00 79.12 606 ALA A O 1
ATOM 4698 N N . GLN A 1 607 ? 5.900 18.196 -18.459 1.00 82.19 607 GLN A N 1
ATOM 4699 C CA . GLN A 1 607 ? 7.108 17.754 -17.761 1.00 82.19 607 GLN A CA 1
ATOM 4700 C C . GLN A 1 607 ? 8.195 18.827 -17.874 1.00 82.19 607 GLN A C 1
ATOM 4702 O O . GLN A 1 607 ? 8.066 19.758 -18.669 1.00 82.19 607 GLN A O 1
ATOM 4707 N N . THR A 1 608 ? 9.261 18.697 -17.083 1.00 81.88 608 THR A N 1
ATOM 4708 C CA . THR A 1 608 ? 10.480 19.496 -17.289 1.00 81.88 608 THR A CA 1
ATOM 4709 C C . THR A 1 608 ? 11.287 18.951 -18.472 1.00 81.88 608 THR A C 1
ATOM 4711 O O . THR A 1 608 ? 11.083 17.809 -18.897 1.00 81.88 608 THR A O 1
ATOM 4714 N N . ASP A 1 609 ? 12.198 19.767 -18.999 1.00 80.06 609 ASP A N 1
ATOM 4715 C CA . ASP A 1 609 ? 13.054 19.393 -20.126 1.00 80.06 609 ASP A CA 1
ATOM 4716 C C . ASP A 1 609 ? 14.086 18.322 -19.732 1.00 80.06 609 ASP A C 1
ATOM 4718 O O . ASP A 1 609 ? 14.352 17.411 -20.519 1.00 80.06 609 ASP A O 1
ATOM 4722 N N . ASP A 1 610 ? 14.635 18.398 -18.510 1.00 89.25 610 ASP A N 1
ATOM 4723 C CA . ASP A 1 610 ? 15.629 17.438 -18.020 1.00 89.25 610 ASP A CA 1
ATOM 4724 C C . ASP A 1 610 ? 15.622 17.256 -16.489 1.00 89.25 610 ASP A C 1
ATOM 4726 O O . ASP A 1 610 ? 16.078 18.115 -15.727 1.00 89.25 610 ASP A O 1
ATOM 4730 N N . TYR A 1 611 ? 15.167 16.082 -16.038 1.00 94.19 611 TYR A N 1
ATOM 4731 C CA . TYR A 1 611 ? 15.172 15.670 -14.628 1.00 94.19 611 TYR A CA 1
ATOM 4732 C C . TYR A 1 611 ? 16.573 15.342 -14.077 1.00 94.19 611 TYR A C 1
ATOM 4734 O O . TYR A 1 611 ? 16.727 15.209 -12.861 1.00 94.19 611 TYR A O 1
ATOM 4742 N N . TYR A 1 612 ? 17.596 15.228 -14.931 1.00 94.50 612 TYR A N 1
ATOM 4743 C CA . TYR A 1 612 ? 18.987 14.958 -14.547 1.00 94.50 612 TYR A CA 1
ATOM 4744 C C . TYR A 1 612 ? 19.795 16.231 -14.250 1.00 94.50 612 TYR A C 1
ATOM 4746 O O . TYR A 1 612 ? 21.010 16.178 -14.054 1.00 94.50 612 TYR A O 1
ATOM 4754 N N . THR A 1 613 ? 19.119 17.375 -14.143 1.00 93.56 613 THR A N 1
ATOM 4755 C CA . THR A 1 613 ? 19.693 18.630 -13.647 1.00 93.56 613 THR A CA 1
ATOM 4756 C C . THR A 1 613 ? 19.126 18.974 -12.272 1.00 93.56 613 THR A C 1
ATOM 4758 O O . THR A 1 613 ? 18.019 18.574 -11.920 1.00 93.56 613 THR A O 1
ATOM 4761 N N . GLN A 1 614 ? 19.886 19.706 -11.455 1.00 94.25 614 GLN A N 1
ATOM 4762 C CA . GLN A 1 614 ? 19.467 20.009 -10.081 1.00 94.25 614 GLN A CA 1
ATOM 4763 C C . GLN A 1 614 ? 18.391 21.110 -10.006 1.00 94.25 614 GLN A C 1
ATOM 4765 O O . GLN A 1 614 ? 17.577 21.116 -9.083 1.00 94.25 614 GLN A O 1
ATOM 4770 N N . THR A 1 615 ? 18.370 22.033 -10.973 1.00 93.88 615 THR A N 1
ATOM 4771 C CA . THR A 1 615 ? 17.504 23.223 -10.963 1.00 93.88 615 THR A CA 1
ATOM 4772 C C . THR A 1 615 ? 16.007 22.897 -10.876 1.00 93.88 615 THR A C 1
ATOM 4774 O O . THR A 1 615 ? 15.360 23.445 -9.981 1.00 93.88 615 THR A O 1
ATOM 4777 N N . PRO A 1 616 ? 15.439 21.970 -11.681 1.00 92.94 616 PRO A N 1
ATOM 4778 C CA . PRO A 1 616 ? 14.023 21.617 -11.571 1.00 92.94 616 PRO A CA 1
ATOM 4779 C C . PRO A 1 616 ? 13.630 21.137 -10.171 1.00 92.94 616 PRO A C 1
ATOM 4781 O O . PRO A 1 616 ? 12.568 21.501 -9.677 1.00 92.94 616 PRO A O 1
ATOM 4784 N N . TRP A 1 617 ? 14.495 20.379 -9.488 1.00 95.56 617 TRP A N 1
ATOM 4785 C CA . TRP A 1 617 ? 14.219 19.869 -8.141 1.00 95.56 617 TRP A CA 1
ATOM 4786 C C . TRP A 1 617 ? 14.190 20.970 -7.080 1.00 95.56 617 TRP A C 1
ATOM 4788 O O . TRP A 1 617 ? 13.330 20.946 -6.199 1.00 95.56 617 TRP A O 1
ATOM 4798 N N . GLN A 1 618 ? 15.087 21.955 -7.180 1.00 94.75 618 GLN A N 1
ATOM 4799 C CA . GLN A 1 618 ? 15.087 23.137 -6.308 1.00 94.75 618 GLN A CA 1
ATOM 4800 C C . GLN A 1 618 ? 13.833 23.991 -6.534 1.00 94.75 618 GLN A C 1
ATOM 4802 O O . GLN A 1 618 ? 13.205 24.459 -5.581 1.00 94.75 618 GLN A O 1
ATOM 4807 N N . ASP A 1 619 ? 13.429 24.152 -7.795 1.00 92.75 619 ASP A N 1
ATOM 4808 C CA . ASP A 1 619 ? 12.200 24.856 -8.142 1.00 92.75 619 ASP A CA 1
ATOM 4809 C C . ASP A 1 619 ? 10.970 24.132 -7.609 1.00 92.75 619 ASP A C 1
ATOM 4811 O O . ASP A 1 619 ? 10.137 24.763 -6.953 1.00 92.75 619 ASP A O 1
ATOM 4815 N N . PHE A 1 620 ? 10.887 22.814 -7.808 1.00 94.19 620 PHE A N 1
ATOM 4816 C CA . PHE A 1 620 ? 9.826 21.989 -7.248 1.00 94.19 620 PHE A CA 1
ATOM 4817 C C . PHE A 1 620 ? 9.773 22.093 -5.731 1.00 94.19 620 PHE A C 1
ATOM 4819 O O . PHE A 1 620 ? 8.694 22.325 -5.198 1.00 94.19 620 PHE A O 1
ATOM 4826 N N . GLN A 1 621 ? 10.907 22.019 -5.032 1.00 93.88 621 GLN A N 1
ATOM 4827 C CA . GLN A 1 621 ? 10.957 22.195 -3.580 1.00 93.88 621 GLN A CA 1
ATOM 4828 C C . GLN A 1 621 ? 10.351 23.540 -3.152 1.00 93.88 621 GLN A C 1
ATOM 4830 O O . GLN A 1 621 ? 9.577 23.613 -2.203 1.00 93.88 621 GLN A O 1
ATOM 4835 N N . ARG A 1 622 ? 10.635 24.622 -3.881 1.00 91.94 622 ARG A N 1
ATOM 4836 C CA . ARG A 1 622 ? 10.108 25.956 -3.563 1.00 91.94 622 ARG A CA 1
ATOM 4837 C C . ARG A 1 622 ? 8.594 26.068 -3.759 1.00 91.94 622 ARG A C 1
ATOM 4839 O O . ARG A 1 622 ? 7.939 26.781 -2.989 1.00 91.94 622 ARG A O 1
ATOM 4846 N N . ILE A 1 623 ? 8.039 25.410 -4.778 1.00 92.00 623 ILE A N 1
ATOM 4847 C CA . ILE A 1 623 ? 6.616 25.522 -5.154 1.00 92.00 623 ILE A CA 1
ATOM 4848 C C . ILE A 1 623 ? 5.747 24.360 -4.664 1.00 92.00 623 ILE A C 1
ATOM 4850 O O . ILE A 1 623 ? 4.523 24.444 -4.768 1.00 92.00 623 ILE A O 1
ATOM 4854 N N . ASN A 1 624 ? 6.337 23.280 -4.148 1.00 91.88 624 ASN A N 1
ATOM 4855 C CA . ASN A 1 624 ? 5.571 22.148 -3.654 1.00 91.88 624 ASN A CA 1
ATOM 4856 C C . ASN A 1 624 ? 4.818 22.563 -2.389 1.00 91.88 624 ASN A C 1
ATOM 4858 O O . ASN A 1 624 ? 5.403 23.078 -1.431 1.00 91.88 624 ASN A O 1
ATOM 4862 N N . ARG A 1 625 ? 3.501 22.382 -2.424 1.00 87.81 625 ARG A N 1
ATOM 4863 C CA . ARG A 1 625 ? 2.593 22.695 -1.325 1.00 87.81 625 ARG A CA 1
ATOM 4864 C C . ARG A 1 625 ? 1.883 21.420 -0.922 1.00 87.81 625 ARG A C 1
ATOM 4866 O O . ARG A 1 625 ? 1.323 20.743 -1.787 1.00 87.81 625 ARG A O 1
ATOM 4873 N N . ASP A 1 626 ? 1.923 21.101 0.364 1.00 84.88 626 ASP A N 1
ATOM 4874 C CA . ASP A 1 626 ? 1.422 19.838 0.889 1.00 84.88 626 ASP A CA 1
ATOM 4875 C C . ASP A 1 626 ? 0.748 20.042 2.240 1.00 84.88 626 ASP A C 1
ATOM 4877 O O . ASP A 1 626 ? 1.377 20.332 3.255 1.00 84.88 626 ASP A O 1
ATOM 4881 N N . ARG A 1 627 ? -0.570 19.848 2.248 1.00 79.25 627 ARG A N 1
ATOM 4882 C CA . ARG A 1 627 ? -1.388 20.016 3.448 1.00 79.25 627 ARG A CA 1
ATOM 4883 C C . ARG A 1 627 ? -1.108 18.953 4.519 1.00 79.25 627 ARG A C 1
ATOM 4885 O O . ARG A 1 627 ? -1.413 19.196 5.681 1.00 79.25 627 ARG A O 1
ATOM 4892 N N . TRP A 1 628 ? -0.594 17.785 4.136 1.00 79.19 628 TRP A N 1
ATOM 4893 C CA . TRP A 1 628 ? -0.514 16.600 5.000 1.00 79.19 628 TRP A CA 1
ATOM 4894 C C . TRP A 1 628 ? 0.891 16.350 5.525 1.00 79.19 628 TRP A C 1
ATOM 4896 O O . TRP A 1 628 ? 1.045 15.873 6.643 1.00 79.19 628 TRP A O 1
ATOM 4906 N N . PHE A 1 629 ? 1.905 16.659 4.719 1.00 81.81 629 PHE A N 1
ATOM 4907 C CA . PHE A 1 629 ? 3.304 16.378 5.047 1.00 81.81 629 PHE A CA 1
ATOM 4908 C C . PHE A 1 629 ? 4.190 17.630 5.114 1.00 81.81 629 PHE A C 1
ATOM 4910 O O . PHE A 1 629 ? 5.401 17.507 5.298 1.00 81.81 629 PHE A O 1
ATOM 4917 N N . GLY A 1 630 ? 3.585 18.816 5.004 1.00 82.00 630 GLY A N 1
ATOM 4918 C CA . GLY A 1 630 ? 4.267 20.101 5.097 1.00 82.00 630 GLY A CA 1
ATOM 4919 C C . GLY A 1 630 ? 4.811 20.602 3.759 1.00 82.00 630 GLY A C 1
ATOM 4920 O O . GLY A 1 630 ? 5.184 19.839 2.865 1.00 82.00 630 GLY A O 1
ATOM 4921 N N . ASP A 1 631 ? 4.860 21.924 3.623 1.00 88.50 631 ASP A N 1
ATOM 4922 C CA . ASP A 1 631 ? 5.304 22.574 2.397 1.00 88.50 631 ASP A CA 1
ATOM 4923 C C . ASP A 1 631 ? 6.790 22.325 2.101 1.00 88.50 631 ASP A C 1
ATOM 4925 O O . ASP A 1 631 ? 7.643 22.256 2.987 1.00 88.50 631 ASP A O 1
ATOM 4929 N N . GLY A 1 632 ? 7.107 22.235 0.810 1.00 89.44 632 GLY A N 1
ATOM 4930 C CA . GLY A 1 632 ? 8.472 22.088 0.320 1.00 89.44 632 GLY A CA 1
ATOM 4931 C C . GLY A 1 632 ? 9.099 20.708 0.490 1.00 89.44 632 GLY A C 1
ATOM 4932 O O . GLY A 1 632 ? 10.315 20.590 0.364 1.00 89.44 632 GLY A O 1
ATOM 4933 N N . ALA A 1 633 ? 8.303 19.660 0.718 1.00 90.94 633 ALA A N 1
ATOM 4934 C CA . ALA A 1 633 ? 8.785 18.285 0.631 1.00 90.94 633 ALA A CA 1
ATOM 4935 C C . ALA A 1 633 ? 9.339 18.003 -0.780 1.00 90.94 633 ALA A C 1
ATOM 4937 O O . ALA A 1 633 ? 8.609 18.068 -1.767 1.00 90.94 633 ALA A O 1
ATOM 4938 N N . CYS A 1 634 ? 10.635 17.737 -0.910 1.00 94.88 634 CYS A N 1
ATOM 4939 C CA . CYS A 1 634 ? 11.255 17.354 -2.180 1.00 94.88 634 CYS A CA 1
ATOM 4940 C C . CYS A 1 634 ? 12.638 16.768 -1.904 1.00 94.88 634 CYS A C 1
ATOM 4942 O O . CYS A 1 634 ? 13.477 17.444 -1.308 1.00 94.88 634 CYS A O 1
ATOM 4944 N N . GLY A 1 635 ? 12.904 15.542 -2.343 1.00 95.06 635 GLY A N 1
ATOM 4945 C CA . GLY A 1 635 ? 14.259 15.008 -2.388 1.00 95.06 635 GLY A CA 1
ATOM 4946 C C . GLY A 1 635 ? 15.014 15.734 -3.490 1.00 95.06 635 GLY A C 1
ATOM 4947 O O . GLY A 1 635 ? 14.675 15.565 -4.656 1.00 95.06 635 GLY A O 1
ATOM 4948 N N . VAL A 1 636 ? 16.000 16.556 -3.124 1.00 96.44 636 VAL A N 1
ATOM 4949 C CA . VAL A 1 636 ? 16.829 17.314 -4.072 1.00 96.44 636 VAL A CA 1
ATOM 4950 C C . VAL A 1 636 ? 18.147 16.565 -4.254 1.00 96.44 636 VAL A C 1
ATOM 4952 O O . VAL A 1 636 ? 19.032 16.687 -3.402 1.00 96.44 636 VAL A O 1
ATOM 4955 N N . PRO A 1 637 ? 18.316 15.777 -5.331 1.00 95.75 637 PRO A N 1
ATOM 4956 C CA . PRO A 1 637 ? 19.527 14.993 -5.502 1.00 95.75 637 PRO A CA 1
ATOM 4957 C C . PRO A 1 637 ? 20.724 15.906 -5.801 1.00 95.75 637 PRO A C 1
ATOM 4959 O O . PRO A 1 637 ? 20.580 17.003 -6.356 1.00 95.75 637 PRO A O 1
ATOM 4962 N N . ALA A 1 638 ? 21.923 15.464 -5.430 1.00 94.81 638 ALA A N 1
ATOM 4963 C CA . ALA A 1 638 ? 23.145 16.195 -5.745 1.00 94.81 638 ALA A CA 1
ATOM 4964 C C . ALA A 1 638 ? 23.449 16.132 -7.255 1.00 94.81 638 ALA A C 1
ATOM 4966 O O . ALA A 1 638 ? 23.169 15.132 -7.921 1.00 94.81 638 ALA A O 1
ATOM 4967 N N . GLY A 1 639 ? 24.006 17.213 -7.811 1.00 94.56 639 GLY A N 1
ATOM 4968 C CA . GLY A 1 639 ? 24.209 17.344 -9.260 1.00 94.56 639 GLY A CA 1
ATOM 4969 C C . GLY A 1 639 ? 25.165 16.305 -9.858 1.00 94.56 639 GLY A C 1
ATOM 4970 O O . GLY A 1 639 ? 24.956 15.847 -10.978 1.00 94.56 639 GLY A O 1
ATOM 4971 N N . ASP A 1 640 ? 26.182 15.884 -9.110 1.00 94.25 640 ASP A N 1
ATOM 4972 C CA . ASP A 1 640 ? 27.105 14.808 -9.487 1.00 94.25 640 ASP A CA 1
ATOM 4973 C C . ASP A 1 640 ? 26.417 13.434 -9.512 1.00 94.25 640 ASP A C 1
ATOM 4975 O O . ASP A 1 640 ? 26.638 12.650 -10.437 1.00 94.25 640 ASP A O 1
ATOM 4979 N N . VAL A 1 641 ? 25.527 13.168 -8.552 1.00 93.62 641 VAL A N 1
ATOM 4980 C CA . VAL A 1 641 ? 24.729 11.935 -8.500 1.00 93.62 641 VAL A CA 1
ATOM 4981 C C . VAL A 1 641 ? 23.736 11.883 -9.666 1.00 93.62 641 VAL A C 1
ATOM 4983 O O . VAL A 1 641 ? 23.625 10.842 -10.314 1.00 93.62 641 VAL A O 1
ATOM 4986 N N . LEU A 1 642 ? 23.069 12.998 -9.996 1.00 95.44 642 LEU A N 1
ATOM 4987 C CA . LEU A 1 642 ? 22.197 13.089 -11.177 1.00 95.44 642 LEU A CA 1
ATOM 4988 C C . LEU A 1 642 ? 22.981 12.886 -12.471 1.00 95.44 642 LEU A C 1
ATOM 4990 O O . LEU A 1 642 ? 22.566 12.096 -13.317 1.00 95.44 642 LEU A O 1
ATOM 4994 N N . LYS A 1 643 ? 24.141 13.535 -12.608 1.00 93.62 643 LYS A N 1
ATOM 4995 C CA . LYS A 1 643 ? 25.006 13.363 -13.780 1.00 93.62 643 LYS A CA 1
ATOM 4996 C C . LYS A 1 643 ? 25.423 11.904 -13.953 1.00 93.62 643 LYS A C 1
ATOM 4998 O O . LYS A 1 643 ? 25.358 11.387 -15.063 1.00 93.62 643 LYS A O 1
ATOM 5003 N N . ASN A 1 644 ? 25.814 11.235 -12.867 1.00 92.69 644 ASN A N 1
ATOM 5004 C CA . ASN A 1 644 ? 26.145 9.813 -12.891 1.00 92.69 644 ASN A CA 1
ATOM 5005 C C . ASN A 1 644 ? 24.931 8.960 -13.300 1.00 92.69 644 ASN A C 1
ATOM 5007 O O . ASN A 1 644 ? 25.032 8.136 -14.206 1.00 92.69 644 ASN A O 1
ATOM 5011 N N . ALA A 1 645 ? 23.758 9.202 -12.712 1.00 94.00 645 ALA A N 1
ATOM 5012 C CA . ALA A 1 645 ? 22.535 8.491 -13.075 1.00 94.00 645 ALA A CA 1
ATOM 5013 C C . ALA A 1 645 ? 22.188 8.662 -14.570 1.00 94.00 645 ALA A C 1
ATOM 5015 O O . ALA A 1 645 ? 21.884 7.679 -15.248 1.00 94.00 645 ALA A O 1
ATOM 5016 N N . GLY A 1 646 ? 22.331 9.874 -15.115 1.00 93.00 646 GLY A N 1
ATOM 5017 C CA . GLY A 1 646 ? 22.056 10.189 -16.520 1.00 93.00 646 GLY A CA 1
ATOM 5018 C C . GLY A 1 646 ? 22.883 9.384 -17.531 1.00 93.00 646 GLY A C 1
ATOM 5019 O O . GLY A 1 646 ? 22.411 9.154 -18.645 1.00 93.00 646 GLY A O 1
ATOM 5020 N N . THR A 1 647 ? 24.055 8.867 -17.136 1.00 93.00 647 THR A N 1
ATOM 5021 C CA . THR A 1 647 ? 24.940 8.068 -18.011 1.00 93.00 647 THR A CA 1
ATOM 5022 C C . THR A 1 647 ? 24.293 6.794 -18.555 1.00 93.00 647 THR A C 1
ATOM 5024 O O . THR A 1 647 ? 24.677 6.324 -19.626 1.00 93.00 647 THR A O 1
ATOM 5027 N N . LEU A 1 648 ? 23.282 6.244 -17.866 1.00 94.31 648 LEU A N 1
ATOM 5028 C CA . LEU A 1 648 ? 22.505 5.112 -18.384 1.00 94.31 648 LEU A CA 1
ATOM 5029 C C . LEU A 1 648 ? 21.860 5.465 -19.723 1.00 94.31 648 LEU A C 1
ATOM 5031 O O . LEU A 1 648 ? 21.892 4.676 -20.670 1.00 94.31 648 LEU A O 1
ATOM 5035 N N . TRP A 1 649 ? 21.297 6.666 -19.804 1.00 92.38 649 TRP A N 1
ATOM 5036 C CA . TRP A 1 649 ? 20.655 7.162 -21.005 1.00 92.38 649 TRP A CA 1
ATOM 5037 C C . TRP A 1 649 ? 21.705 7.678 -21.980 1.00 92.38 649 TRP A C 1
ATOM 5039 O O . TRP A 1 649 ? 21.755 7.199 -23.108 1.00 92.38 649 TRP A O 1
ATOM 5049 N N . THR A 1 650 ? 22.607 8.559 -21.545 1.00 84.50 650 THR A N 1
ATOM 5050 C CA . THR A 1 650 ? 23.613 9.185 -22.414 1.00 84.50 650 THR A CA 1
ATOM 5051 C C . THR A 1 650 ? 24.792 8.246 -22.709 1.00 84.50 650 THR A C 1
ATOM 5053 O O . THR A 1 650 ? 25.892 8.426 -22.189 1.00 84.50 650 THR A O 1
ATOM 5056 N N . GLY A 1 651 ? 24.565 7.224 -23.538 1.00 73.69 651 GLY A N 1
ATOM 5057 C CA . GLY A 1 651 ? 25.604 6.303 -24.016 1.00 73.69 651 GLY A CA 1
ATOM 5058 C C . GLY A 1 651 ? 25.617 4.909 -23.378 1.00 73.69 651 GLY A C 1
ATOM 5059 O O . GLY A 1 651 ? 26.457 4.094 -23.758 1.00 73.69 651 GLY A O 1
ATOM 5060 N N . GLY A 1 652 ? 24.696 4.601 -22.458 1.00 84.94 652 GLY A N 1
ATOM 5061 C CA . GLY A 1 652 ? 24.509 3.249 -21.916 1.00 84.94 652 GLY A CA 1
ATOM 5062 C C . GLY A 1 652 ? 23.578 2.392 -22.780 1.00 84.94 652 GLY A C 1
ATOM 5063 O O . GLY A 1 652 ? 24.021 1.548 -23.557 1.00 84.94 652 GLY A O 1
ATOM 5064 N N . ILE A 1 653 ? 22.268 2.614 -22.654 1.00 93.00 653 ILE A N 1
ATOM 5065 C CA . ILE A 1 653 ? 21.208 1.844 -23.341 1.00 93.00 653 ILE A CA 1
ATOM 5066 C C . ILE A 1 653 ? 20.481 2.638 -24.435 1.00 93.00 653 ILE A C 1
ATOM 5068 O O . ILE A 1 653 ? 19.559 2.121 -25.080 1.00 93.00 653 ILE A O 1
ATOM 5072 N N . THR A 1 654 ? 20.892 3.887 -24.656 1.00 91.12 654 THR A N 1
ATOM 5073 C CA . THR A 1 654 ? 20.475 4.708 -25.796 1.00 91.12 654 THR A CA 1
ATOM 5074 C C . THR A 1 654 ? 21.701 5.235 -26.537 1.00 91.12 654 THR A C 1
ATOM 5076 O O . THR A 1 654 ? 22.819 5.216 -26.018 1.00 91.12 654 THR A O 1
ATOM 5079 N N . GLU A 1 655 ? 21.496 5.632 -27.782 1.00 86.00 655 GLU A N 1
ATOM 5080 C CA . GLU A 1 655 ? 22.505 6.216 -28.657 1.00 86.00 655 GLU A CA 1
ATOM 5081 C C . GLU A 1 655 ? 21.918 7.432 -29.372 1.00 86.00 655 GLU A C 1
ATOM 5083 O O . GLU A 1 655 ? 20.707 7.509 -29.606 1.00 86.00 655 GLU A O 1
ATOM 5088 N N . GLU A 1 656 ? 22.770 8.399 -29.684 1.00 77.50 656 GLU A N 1
ATOM 5089 C CA . GLU A 1 656 ? 22.376 9.568 -30.457 1.00 77.50 656 GLU A CA 1
ATOM 5090 C C . GLU A 1 656 ? 22.073 9.144 -31.902 1.00 77.50 656 GLU A C 1
ATOM 5092 O O . GLU A 1 656 ? 22.777 8.309 -32.472 1.00 77.50 656 GLU A O 1
ATOM 5097 N N . ARG A 1 657 ? 20.984 9.663 -32.483 1.00 68.00 657 ARG A N 1
ATOM 5098 C CA . ARG A 1 657 ? 20.602 9.343 -33.869 1.00 68.00 657 ARG A CA 1
ATOM 5099 C C . ARG A 1 657 ? 21.601 9.945 -34.866 1.00 68.00 657 ARG A C 1
ATOM 5101 O O . ARG A 1 657 ? 22.101 9.207 -35.710 1.00 68.00 657 ARG A O 1
ATOM 5108 N N . SER A 1 658 ? 21.860 11.244 -34.702 1.00 65.25 658 SER A N 1
ATOM 5109 C CA . SER A 1 658 ? 22.792 12.139 -35.414 1.00 65.25 658 SER A CA 1
ATOM 5110 C C . SER A 1 658 ? 22.928 13.425 -34.569 1.00 65.25 658 SER A C 1
ATOM 5112 O O . SER A 1 658 ? 22.029 13.674 -33.759 1.00 65.25 658 SER A O 1
ATOM 5114 N N . GLU A 1 659 ? 23.964 14.261 -34.763 1.00 57.22 659 GLU A N 1
ATOM 5115 C CA . GLU A 1 659 ? 24.093 15.555 -34.051 1.00 57.22 659 GLU A CA 1
ATOM 5116 C C . GLU A 1 659 ? 22.781 16.363 -34.137 1.00 57.22 659 GLU A C 1
ATOM 5118 O O . GLU A 1 659 ? 22.375 16.811 -35.210 1.00 57.22 659 GLU A O 1
ATOM 5123 N N . GLY A 1 660 ? 22.091 16.525 -33.002 1.00 56.19 660 GLY A N 1
ATOM 5124 C CA . GLY A 1 660 ? 20.853 17.311 -32.902 1.00 56.19 660 GLY A CA 1
ATOM 5125 C C . GLY A 1 660 ? 19.535 16.585 -33.227 1.00 56.19 660 GLY A C 1
ATOM 5126 O O . GLY A 1 660 ? 18.474 17.184 -33.062 1.00 56.19 660 GLY A O 1
ATOM 5127 N N . GLU A 1 661 ? 19.548 15.302 -33.615 1.00 59.53 661 GLU A N 1
ATOM 5128 C CA . GLU A 1 661 ? 18.329 14.514 -33.922 1.00 59.53 661 GLU A CA 1
ATOM 5129 C C . GLU A 1 661 ? 17.759 13.736 -32.714 1.00 59.53 661 GLU A C 1
ATOM 5131 O O . GLU A 1 661 ? 16.786 12.982 -32.833 1.00 59.53 661 GLU A O 1
ATOM 5136 N N . GLY A 1 662 ? 18.350 13.923 -31.532 1.00 70.62 662 GLY A N 1
ATOM 5137 C CA . GLY A 1 662 ? 17.931 13.292 -30.281 1.00 70.62 662 GLY A CA 1
ATOM 5138 C C . GLY A 1 662 ? 18.394 11.838 -30.119 1.00 70.62 662 GLY A C 1
ATOM 5139 O O . GLY A 1 662 ? 19.200 11.312 -30.885 1.00 70.62 662 GLY A O 1
ATOM 5140 N N . TRP A 1 663 ? 17.879 11.173 -29.082 1.00 78.50 663 TRP A N 1
ATOM 5141 C CA . TRP A 1 663 ? 18.315 9.835 -28.658 1.00 78.50 663 TRP A CA 1
ATOM 5142 C C . TRP A 1 663 ? 17.344 8.734 -29.107 1.00 78.50 663 TRP A C 1
ATOM 5144 O O . TRP A 1 663 ? 16.123 8.888 -28.983 1.00 78.50 663 TRP A O 1
ATOM 5154 N N . ARG A 1 664 ? 17.879 7.594 -29.562 1.00 86.44 664 ARG A N 1
ATOM 5155 C CA . ARG A 1 664 ? 17.139 6.345 -29.820 1.00 86.44 664 ARG A CA 1
ATOM 5156 C C . ARG A 1 664 ? 17.624 5.212 -28.928 1.00 86.44 664 ARG A C 1
ATOM 5158 O O . ARG A 1 664 ? 18.770 5.187 -28.492 1.00 86.44 664 ARG A O 1
ATOM 5165 N N . HIS A 1 665 ? 16.768 4.227 -28.700 1.00 93.00 665 HIS A N 1
ATOM 5166 C CA . HIS A 1 665 ? 17.162 3.016 -27.984 1.00 93.00 665 HIS A CA 1
ATOM 5167 C C . HIS A 1 665 ? 18.240 2.245 -28.754 1.00 93.00 665 HIS A C 1
ATOM 5169 O O . HIS A 1 665 ? 18.084 2.024 -29.957 1.00 93.00 665 HIS A O 1
ATOM 5175 N N . ARG A 1 666 ? 19.287 1.775 -28.060 1.00 92.88 666 ARG A N 1
ATOM 5176 C CA . ARG A 1 666 ? 20.241 0.836 -28.663 1.00 92.88 666 ARG A CA 1
ATOM 5177 C C . ARG A 1 666 ? 19.503 -0.450 -29.048 1.00 92.88 666 ARG A C 1
ATOM 5179 O O . ARG A 1 666 ? 18.834 -1.026 -28.179 1.00 92.88 666 ARG A O 1
ATOM 5186 N N . PRO A 1 667 ? 19.571 -0.884 -30.318 1.00 92.00 667 PRO A N 1
ATOM 5187 C CA . PRO A 1 667 ? 18.840 -2.055 -30.771 1.00 92.00 667 PRO A CA 1
ATOM 5188 C C . PRO A 1 667 ? 19.420 -3.328 -30.154 1.00 92.00 667 PRO A C 1
ATOM 5190 O O . PRO A 1 667 ? 20.633 -3.518 -30.110 1.00 92.00 667 PRO A O 1
ATOM 5193 N N . ILE A 1 668 ? 18.541 -4.228 -29.716 1.00 94.75 668 ILE A N 1
ATOM 5194 C CA . ILE A 1 668 ? 18.925 -5.584 -29.318 1.00 94.75 668 ILE A CA 1
ATOM 5195 C C . ILE A 1 668 ? 18.648 -6.498 -30.500 1.00 94.75 668 ILE A C 1
ATOM 5197 O O . ILE A 1 668 ? 17.489 -6.694 -30.876 1.00 94.75 668 ILE A O 1
ATOM 5201 N N . LEU A 1 669 ? 19.713 -7.045 -31.086 1.00 92.81 669 LEU A N 1
ATOM 5202 C CA . LEU A 1 669 ? 19.611 -7.922 -32.242 1.00 92.81 669 LEU A CA 1
ATOM 5203 C C . LEU A 1 669 ? 19.832 -9.395 -31.854 1.00 92.81 669 LEU A C 1
ATOM 5205 O O . LEU A 1 669 ? 20.732 -9.686 -31.071 1.00 92.81 669 LEU A O 1
ATOM 5209 N N . PRO A 1 670 ? 19.036 -10.330 -32.398 1.00 94.38 670 PRO A N 1
ATOM 5210 C CA . PRO A 1 670 ? 17.937 -10.075 -33.320 1.00 94.38 670 PRO A CA 1
ATOM 5211 C C . PRO A 1 670 ? 16.619 -9.815 -32.545 1.00 94.38 670 PRO A C 1
ATOM 5213 O O . PRO A 1 670 ? 16.362 -10.411 -31.493 1.00 94.38 670 PRO A O 1
ATOM 5216 N N . ALA A 1 671 ? 15.805 -8.861 -33.014 1.00 94.19 671 ALA A N 1
ATOM 5217 C CA . ALA A 1 671 ? 14.694 -8.280 -32.240 1.00 94.19 671 ALA A CA 1
ATOM 5218 C C . ALA A 1 671 ? 13.582 -9.291 -31.889 1.00 94.19 671 ALA A C 1
ATOM 5220 O O . ALA A 1 671 ? 12.878 -9.140 -30.889 1.00 94.19 671 ALA A O 1
ATOM 5221 N N . GLU A 1 672 ? 13.447 -10.374 -32.655 1.00 94.19 672 GLU A N 1
ATOM 5222 C CA . GLU A 1 672 ? 12.535 -11.486 -32.374 1.00 94.19 672 GLU A CA 1
ATOM 5223 C C . GLU A 1 672 ? 12.896 -12.276 -31.105 1.00 94.19 672 GLU A C 1
ATOM 5225 O O . GLU A 1 672 ? 12.106 -13.103 -30.644 1.00 94.19 672 GLU A O 1
ATOM 5230 N N . ARG A 1 673 ? 14.070 -12.029 -30.512 1.00 96.38 673 ARG A N 1
ATOM 5231 C CA . ARG A 1 673 ? 14.498 -12.599 -29.222 1.00 96.38 673 ARG A CA 1
ATOM 5232 C C . ARG A 1 673 ? 14.108 -11.741 -28.031 1.00 96.38 673 ARG A C 1
ATOM 5234 O O . ARG A 1 673 ? 14.404 -12.114 -26.900 1.00 96.38 673 ARG A O 1
ATOM 5241 N N . VAL A 1 674 ? 13.418 -10.631 -28.265 1.00 98.00 674 VAL A N 1
ATOM 5242 C CA . VAL A 1 674 ? 12.925 -9.742 -27.217 1.00 98.00 674 VAL A CA 1
ATOM 5243 C C . VAL A 1 674 ? 11.401 -9.780 -27.209 1.00 98.00 674 VAL A C 1
ATOM 5245 O O . VAL A 1 674 ? 10.763 -9.793 -28.262 1.00 98.00 674 VAL A O 1
ATOM 5248 N N . ALA A 1 675 ? 10.802 -9.871 -26.029 1.00 98.12 675 ALA A N 1
ATOM 5249 C CA . ALA A 1 675 ? 9.364 -9.770 -25.810 1.00 98.12 675 ALA A CA 1
ATOM 5250 C C . ALA A 1 675 ? 9.093 -8.735 -24.719 1.00 98.12 675 ALA A C 1
ATOM 5252 O O . ALA A 1 675 ? 9.828 -8.681 -23.732 1.00 98.12 675 ALA A O 1
ATOM 5253 N N . TYR A 1 676 ? 8.039 -7.940 -24.883 1.00 98.19 676 TYR A N 1
ATOM 5254 C CA . TYR A 1 676 ? 7.627 -6.950 -23.893 1.00 98.19 676 TYR A CA 1
ATOM 5255 C C . TYR A 1 676 ? 6.147 -7.104 -23.542 1.00 98.19 676 TYR A C 1
ATOM 5257 O O . TYR A 1 676 ? 5.311 -7.287 -24.430 1.00 98.19 676 TYR A O 1
ATOM 5265 N N . VAL A 1 677 ? 5.824 -7.008 -22.254 1.00 98.50 677 VAL A N 1
ATOM 5266 C CA . VAL A 1 677 ? 4.453 -7.062 -21.738 1.00 98.50 677 VAL A CA 1
ATOM 5267 C C . VAL A 1 677 ? 4.117 -5.760 -21.012 1.00 98.50 677 VAL A C 1
ATOM 5269 O O . VAL A 1 677 ? 4.772 -5.399 -20.036 1.00 98.50 677 VAL A O 1
ATOM 5272 N N . PHE A 1 678 ? 3.077 -5.079 -21.492 1.00 97.75 678 PHE A N 1
ATOM 5273 C CA . PHE A 1 678 ? 2.471 -3.898 -20.884 1.00 97.75 678 PHE A CA 1
ATOM 5274 C C . PHE A 1 678 ? 1.448 -4.306 -19.822 1.00 97.75 678 PHE A C 1
ATOM 5276 O O . PHE A 1 678 ? 0.623 -5.185 -20.083 1.00 97.75 678 PHE A O 1
ATOM 5283 N N . GLY A 1 679 ? 1.470 -3.635 -18.671 1.00 95.56 679 GLY A N 1
ATOM 5284 C CA . GLY A 1 679 ? 0.401 -3.702 -17.676 1.00 95.56 679 GLY A CA 1
ATOM 5285 C C . GLY A 1 679 ? -0.694 -2.646 -17.895 1.00 95.56 679 GLY A C 1
ATOM 5286 O O . GLY A 1 679 ? -0.655 -1.864 -18.853 1.00 95.56 679 GLY A O 1
ATOM 5287 N N . GLN A 1 680 ? -1.654 -2.610 -16.974 1.00 92.31 680 GLN A N 1
ATOM 5288 C CA . GLN A 1 680 ? -2.784 -1.684 -16.957 1.00 92.31 680 GLN A CA 1
ATOM 5289 C C . GLN A 1 680 ? -3.196 -1.345 -15.520 1.00 92.31 680 GLN A C 1
ATOM 5291 O O . GLN A 1 680 ? -3.488 -2.216 -14.708 1.00 92.31 680 GLN A O 1
ATOM 5296 N N . SER A 1 681 ? -3.328 -0.056 -15.251 1.00 88.56 681 SER A N 1
ATOM 5297 C CA . SER A 1 681 ? -3.891 0.533 -14.046 1.00 88.56 681 SER A CA 1
ATOM 5298 C C . SER A 1 681 ? -4.767 1.713 -14.444 1.00 88.56 681 SER A C 1
ATOM 5300 O O . SER A 1 681 ? -4.669 2.254 -15.544 1.00 88.56 681 SER A O 1
ATOM 5302 N N . GLU A 1 682 ? -5.659 2.132 -13.561 1.00 82.69 682 GLU A N 1
ATOM 5303 C CA . GLU A 1 682 ? -6.544 3.258 -13.842 1.00 82.69 682 GLU A CA 1
ATOM 5304 C C . GLU A 1 682 ? -5.839 4.625 -13.811 1.00 82.69 682 GLU A C 1
ATOM 5306 O O . GLU A 1 682 ? -6.425 5.626 -14.233 1.00 82.69 682 GLU A O 1
ATOM 5311 N N . ASN A 1 683 ? -4.648 4.700 -13.215 1.00 86.88 683 ASN A N 1
ATOM 5312 C CA . ASN A 1 683 ? -3.837 5.910 -13.159 1.00 86.88 683 ASN A CA 1
ATOM 5313 C C . ASN A 1 683 ? -2.357 5.547 -13.081 1.00 86.88 683 ASN A C 1
ATOM 5315 O O . ASN A 1 683 ? -1.951 4.809 -12.190 1.00 86.88 683 ASN A O 1
ATOM 5319 N N . THR A 1 684 ? -1.575 6.120 -13.982 1.00 92.44 684 THR A N 1
ATOM 5320 C CA . THR A 1 684 ? -0.123 6.005 -14.067 1.00 92.44 684 THR A CA 1
ATOM 5321 C C . THR A 1 684 ? 0.445 7.413 -14.191 1.00 92.44 684 THR A C 1
ATOM 5323 O O . THR A 1 684 ? 0.026 8.123 -15.113 1.00 92.44 684 THR A O 1
ATOM 5326 N N . PRO A 1 685 ? 1.356 7.845 -13.301 1.00 93.38 685 PRO A N 1
ATOM 5327 C CA . PRO A 1 685 ? 1.995 9.150 -13.411 1.00 93.38 685 PRO A CA 1
ATOM 5328 C C . PRO A 1 685 ? 2.675 9.297 -14.777 1.00 93.38 685 PRO A C 1
ATOM 5330 O O . PRO A 1 685 ? 3.366 8.388 -15.232 1.00 93.38 685 PRO A O 1
ATOM 5333 N N . CYS A 1 686 ? 2.469 10.435 -15.432 1.00 94.38 686 CYS A N 1
ATOM 5334 C CA . CYS A 1 686 ? 2.966 10.723 -16.781 1.00 94.38 686 CYS A CA 1
ATOM 5335 C C . CYS A 1 686 ? 3.398 12.187 -16.969 1.00 94.38 686 CYS A C 1
ATOM 5337 O O . CYS A 1 686 ? 3.596 12.629 -18.100 1.00 94.38 686 CYS A O 1
ATOM 5339 N N . GLY A 1 687 ? 3.494 12.954 -15.879 1.00 93.88 687 GLY A N 1
ATOM 5340 C CA . GLY A 1 687 ? 3.911 14.348 -15.932 1.00 93.88 687 GLY A CA 1
ATOM 5341 C C . GLY A 1 687 ? 3.713 15.115 -14.628 1.00 93.88 687 GLY A C 1
ATOM 5342 O O . GLY A 1 687 ? 3.162 14.602 -13.652 1.00 93.88 687 GLY A O 1
ATOM 5343 N N . VAL A 1 688 ? 4.142 16.374 -14.640 1.00 92.75 688 VAL A N 1
ATOM 5344 C CA . VAL A 1 688 ? 3.919 17.386 -13.603 1.00 92.75 688 VAL A CA 1
ATOM 5345 C C . VAL A 1 688 ? 3.472 18.694 -14.253 1.00 92.75 688 VAL A C 1
ATOM 5347 O O . VAL A 1 688 ? 3.958 19.078 -15.316 1.00 92.75 688 VAL A O 1
ATOM 5350 N N . LYS A 1 689 ? 2.546 19.402 -13.613 1.00 90.62 689 LYS A N 1
ATOM 5351 C CA . LYS A 1 689 ? 1.989 20.660 -14.115 1.00 90.62 689 LYS A CA 1
ATOM 5352 C C . LYS A 1 689 ? 1.844 21.661 -12.979 1.00 90.62 689 LYS A C 1
ATOM 5354 O O . LYS A 1 689 ? 1.433 21.308 -11.879 1.00 90.62 689 LYS A O 1
ATOM 5359 N N . VAL A 1 690 ? 2.157 22.923 -13.250 1.00 88.31 690 VAL A N 1
ATOM 5360 C CA . VAL A 1 690 ? 1.873 24.015 -12.315 1.00 88.31 690 VAL A CA 1
ATOM 5361 C C . VAL A 1 690 ? 0.491 24.573 -12.635 1.00 88.31 690 VAL A C 1
ATOM 5363 O O . VAL A 1 690 ? 0.271 25.110 -13.720 1.00 88.31 690 VAL A O 1
ATOM 5366 N N . GLU A 1 691 ? -0.446 24.443 -11.699 1.00 82.19 691 GLU A N 1
ATOM 5367 C CA . GLU A 1 691 ? -1.780 25.040 -11.795 1.00 82.19 691 GLU A CA 1
ATOM 5368 C C . GLU A 1 691 ? -1.933 26.109 -10.706 1.00 82.19 691 GLU A C 1
ATOM 5370 O O . GLU A 1 691 ? -1.893 25.842 -9.500 1.00 82.19 691 GLU A O 1
ATOM 5375 N N . GLY A 1 692 ? -2.029 27.372 -11.133 1.00 80.06 692 GLY A N 1
ATOM 5376 C CA . GLY A 1 692 ? -1.966 28.520 -10.230 1.00 80.06 692 GLY A CA 1
ATOM 5377 C C . GLY A 1 692 ? -0.610 28.607 -9.519 1.00 80.06 692 GLY A C 1
ATOM 5378 O O . GLY A 1 692 ? 0.406 28.882 -10.147 1.00 80.06 692 GLY A O 1
ATOM 5379 N N . LYS A 1 693 ? -0.599 28.392 -8.197 1.00 77.00 693 LYS A N 1
ATOM 5380 C CA . LYS A 1 693 ? 0.616 28.371 -7.353 1.00 77.00 693 LYS A CA 1
ATOM 5381 C C . LYS A 1 693 ? 0.956 26.972 -6.820 1.00 77.00 693 LYS A C 1
ATOM 5383 O O . LYS A 1 693 ? 1.737 26.866 -5.879 1.00 77.00 693 LYS A O 1
ATOM 5388 N N . ARG A 1 694 ? 0.332 25.913 -7.352 1.00 80.94 694 ARG A N 1
ATOM 5389 C CA . ARG A 1 694 ? 0.480 24.540 -6.846 1.00 80.94 694 ARG A CA 1
ATOM 5390 C C . ARG A 1 694 ? 1.099 23.636 -7.904 1.00 80.94 694 ARG A C 1
ATOM 5392 O O . ARG A 1 694 ? 0.714 23.682 -9.071 1.00 80.94 694 ARG A O 1
ATOM 5399 N N . LEU A 1 695 ? 2.055 22.821 -7.471 1.00 90.31 695 LEU A N 1
ATOM 5400 C CA . LEU A 1 695 ? 2.630 21.744 -8.267 1.00 90.31 695 LEU A CA 1
ATOM 5401 C C . LEU A 1 695 ? 1.716 20.520 -8.195 1.00 90.31 695 LEU A C 1
ATOM 5403 O O . LEU A 1 695 ? 1.536 19.945 -7.122 1.00 90.31 695 LEU A O 1
ATOM 5407 N N . MET A 1 696 ? 1.166 20.140 -9.340 1.00 89.12 696 MET A N 1
ATOM 5408 C CA . MET A 1 696 ? 0.237 19.030 -9.497 1.00 89.12 696 MET A CA 1
ATOM 5409 C C . MET A 1 696 ? 0.878 17.912 -10.324 1.00 89.12 696 MET A C 1
ATOM 5411 O O . MET A 1 696 ? 1.698 18.164 -11.209 1.00 89.12 696 MET A O 1
ATOM 5415 N N . MET A 1 697 ? 0.473 16.675 -10.063 1.00 91.69 697 MET A N 1
ATOM 5416 C CA . MET A 1 697 ? 0.829 15.507 -10.861 1.00 91.69 697 MET A CA 1
ATOM 5417 C C . MET A 1 697 ? -0.116 15.368 -12.055 1.00 91.69 697 MET A C 1
ATOM 5419 O O . MET A 1 697 ? -1.271 15.789 -12.001 1.00 91.69 697 MET A O 1
ATOM 5423 N N . VAL A 1 698 ? 0.358 14.749 -13.132 1.00 92.31 698 VAL A N 1
ATOM 5424 C CA . VAL A 1 698 ? -0.456 14.392 -14.299 1.00 92.31 698 VAL A CA 1
ATOM 5425 C C . VAL A 1 698 ? -0.436 12.882 -14.461 1.00 92.31 698 VAL A C 1
ATOM 5427 O O . VAL A 1 698 ? 0.629 12.269 -14.448 1.00 92.31 698 VAL A O 1
ATOM 5430 N N . GLY A 1 699 ? -1.606 12.268 -14.616 1.00 91.44 699 GLY A N 1
ATOM 5431 C CA . GLY A 1 699 ? -1.764 10.821 -14.720 1.00 91.44 699 GLY A CA 1
ATOM 5432 C C . GLY A 1 699 ? -2.588 10.395 -15.927 1.00 91.44 699 GLY A C 1
ATOM 5433 O O . GLY A 1 699 ? -3.390 11.168 -16.449 1.00 91.44 699 GLY A O 1
ATOM 5434 N N . THR A 1 700 ? -2.382 9.157 -16.368 1.00 89.38 700 THR A N 1
ATOM 5435 C CA . THR A 1 700 ? -3.085 8.528 -17.496 1.00 89.38 700 THR A CA 1
ATOM 5436 C C . THR A 1 700 ? -3.525 7.111 -17.139 1.00 89.38 700 THR A C 1
ATOM 5438 O O . THR A 1 700 ? -2.870 6.434 -16.351 1.00 89.38 700 THR A O 1
ATOM 5441 N N . SER A 1 701 ? -4.607 6.620 -17.741 1.00 89.31 701 SER A N 1
ATOM 5442 C CA . SER A 1 701 ? -4.932 5.190 -17.692 1.00 89.31 701 SER A CA 1
ATOM 5443 C C . SER A 1 701 ? -4.082 4.363 -18.663 1.00 89.31 701 SER A C 1
ATOM 5445 O O . SER A 1 701 ? -4.159 3.150 -18.649 1.00 89.31 701 SER A O 1
ATOM 5447 N N . GLU A 1 702 ? -3.282 4.965 -19.539 1.00 92.31 702 GLU A N 1
ATOM 5448 C CA . GLU A 1 702 ? -2.431 4.234 -20.489 1.00 92.31 702 GLU A CA 1
ATOM 5449 C C . GLU A 1 702 ? -1.096 3.823 -19.848 1.00 92.31 702 GLU A C 1
ATOM 5451 O O . GLU A 1 702 ? -0.024 4.317 -20.204 1.00 92.31 702 GLU A O 1
ATOM 5456 N N . GLY A 1 703 ? -1.156 2.944 -18.852 1.00 92.94 703 GLY A N 1
ATOM 5457 C CA . GLY A 1 703 ? 0.009 2.468 -18.111 1.00 92.94 703 GLY A CA 1
ATOM 5458 C C . GLY A 1 703 ? -0.375 1.524 -16.984 1.00 92.94 703 GLY A C 1
ATOM 5459 O O . GLY A 1 703 ? -1.558 1.323 -16.734 1.00 92.94 703 GLY A O 1
ATOM 5460 N N . ASP A 1 704 ? 0.611 0.959 -16.296 1.00 93.25 704 ASP A N 1
ATOM 5461 C CA . ASP A 1 704 ? 0.427 -0.082 -15.274 1.00 93.25 704 ASP A CA 1
ATOM 5462 C C . ASP A 1 704 ? 0.426 0.424 -13.819 1.00 93.25 704 ASP A C 1
ATOM 5464 O O . ASP A 1 704 ? 0.417 -0.370 -12.880 1.00 93.25 704 ASP A O 1
ATOM 5468 N N . GLY A 1 705 ? 0.390 1.741 -13.615 1.00 91.44 705 GLY A N 1
ATOM 5469 C CA . GLY A 1 705 ? 0.484 2.390 -12.305 1.00 91.44 705 GLY A CA 1
ATOM 5470 C C . GLY A 1 705 ? 1.886 2.902 -11.988 1.00 91.44 705 GLY A C 1
ATOM 5471 O O . GLY A 1 705 ? 2.020 3.865 -11.237 1.00 91.44 705 GLY A O 1
ATOM 5472 N N . SER A 1 706 ? 2.904 2.336 -12.636 1.00 94.19 706 SER A N 1
ATOM 5473 C CA . SER A 1 706 ? 4.298 2.770 -12.528 1.00 94.19 706 SER A CA 1
ATOM 5474 C C . SER A 1 706 ? 4.856 3.234 -13.871 1.00 94.19 706 SER A C 1
ATOM 5476 O O . SER A 1 706 ? 5.585 4.219 -13.937 1.00 94.19 706 SER A O 1
ATOM 5478 N N . VAL A 1 707 ? 4.530 2.539 -14.956 1.00 96.62 707 VAL A N 1
ATOM 5479 C CA . VAL A 1 707 ? 5.108 2.719 -16.287 1.00 96.62 707 VAL A CA 1
ATOM 5480 C C . VAL A 1 707 ? 3.994 2.943 -17.296 1.00 96.62 707 VAL A C 1
ATOM 5482 O O . VAL A 1 707 ? 3.093 2.118 -17.460 1.00 96.62 707 VAL A O 1
ATOM 5485 N N . THR A 1 708 ? 4.043 4.085 -17.982 1.00 96.19 708 THR A N 1
ATOM 5486 C CA . THR A 1 708 ? 3.113 4.383 -19.073 1.00 96.19 708 THR A CA 1
ATOM 5487 C C . THR A 1 708 ? 3.417 3.505 -20.281 1.00 96.19 708 THR A C 1
ATOM 5489 O O . THR A 1 708 ? 4.554 3.081 -20.503 1.00 96.19 708 THR A O 1
ATOM 5492 N N . TRP A 1 709 ? 2.422 3.262 -21.130 1.00 95.31 709 TRP A N 1
ATOM 5493 C CA . TRP A 1 709 ? 2.647 2.565 -22.395 1.00 95.31 709 TRP A CA 1
ATOM 5494 C C . TRP A 1 709 ? 3.632 3.313 -23.293 1.00 95.31 709 TRP A C 1
ATOM 5496 O O . TRP A 1 709 ? 4.399 2.678 -24.009 1.00 95.31 709 TRP A O 1
ATOM 5506 N N . ALA A 1 710 ? 3.647 4.648 -23.239 1.00 93.94 710 ALA A N 1
ATOM 5507 C CA . ALA A 1 710 ? 4.636 5.458 -23.942 1.00 93.94 710 ALA A CA 1
ATOM 5508 C C . ALA A 1 710 ? 6.055 5.183 -23.423 1.00 93.94 710 ALA A C 1
ATOM 5510 O O . ALA A 1 710 ? 6.952 4.910 -24.218 1.00 93.94 710 ALA A O 1
ATOM 5511 N N . SER A 1 711 ? 6.248 5.168 -22.101 1.00 95.25 711 SER A N 1
ATOM 5512 C CA . SER A 1 711 ? 7.549 4.877 -21.494 1.00 95.25 711 SER A CA 1
ATOM 5513 C C . SER A 1 711 ? 8.027 3.446 -21.759 1.00 95.25 711 SER A C 1
ATOM 5515 O O . SER A 1 711 ? 9.215 3.218 -21.998 1.00 95.25 711 SER A O 1
ATOM 5517 N N . GLY A 1 712 ? 7.115 2.474 -21.749 1.00 95.94 712 GLY A N 1
ATOM 5518 C CA . GLY A 1 712 ? 7.445 1.070 -21.973 1.00 95.94 712 GLY A CA 1
ATOM 5519 C C . GLY A 1 712 ? 7.909 0.742 -23.396 1.00 95.94 712 GLY A C 1
ATOM 5520 O O . GLY A 1 712 ? 8.589 -0.267 -23.598 1.00 95.94 712 GLY A O 1
ATOM 5521 N N . ARG A 1 713 ? 7.573 1.575 -24.389 1.00 94.19 713 ARG A N 1
ATOM 5522 C CA . ARG A 1 713 ? 7.873 1.316 -25.805 1.00 94.19 713 ARG A CA 1
ATOM 5523 C C . ARG A 1 713 ? 9.368 1.396 -26.117 1.00 94.19 713 ARG A C 1
ATOM 5525 O O . ARG A 1 713 ? 10.090 2.264 -25.638 1.00 94.19 713 ARG A O 1
ATOM 5532 N N . LEU A 1 714 ? 9.798 0.488 -26.991 1.00 94.19 714 LEU A N 1
ATOM 5533 C CA . LEU A 1 714 ? 11.137 0.432 -27.570 1.00 94.19 714 LEU A CA 1
ATOM 5534 C C . LEU A 1 714 ? 11.039 0.677 -29.072 1.00 94.19 714 LEU A C 1
ATOM 5536 O O . LEU A 1 714 ? 10.322 -0.046 -29.759 1.00 94.19 714 LEU A O 1
ATOM 5540 N N . ASP A 1 715 ? 11.797 1.645 -29.585 1.00 91.62 715 ASP A N 1
ATOM 5541 C CA . ASP A 1 715 ? 11.692 2.083 -30.988 1.00 91.62 715 ASP A CA 1
ATOM 5542 C C . ASP A 1 715 ? 12.013 0.972 -32.002 1.00 91.62 715 ASP A C 1
ATOM 5544 O O . ASP A 1 715 ? 11.508 0.985 -33.120 1.00 91.62 715 ASP A O 1
ATOM 5548 N N . PHE A 1 716 ? 12.859 0.010 -31.620 1.00 92.88 716 PHE A N 1
ATOM 5549 C CA . PHE A 1 716 ? 13.281 -1.095 -32.484 1.00 92.88 716 PHE A CA 1
ATOM 5550 C C . PHE A 1 716 ? 12.383 -2.339 -32.380 1.00 92.88 716 PHE A C 1
ATOM 5552 O O . PHE A 1 716 ? 12.577 -3.290 -33.138 1.00 92.88 716 PHE A O 1
ATOM 5559 N N . LEU A 1 717 ? 11.449 -2.384 -31.421 1.00 95.12 717 LEU A N 1
ATOM 5560 C CA . LEU A 1 717 ? 10.669 -3.585 -31.127 1.00 95.12 717 LEU A CA 1
ATOM 5561 C C . LEU A 1 717 ? 9.318 -3.543 -31.867 1.00 95.12 717 LEU A C 1
ATOM 5563 O O . LEU A 1 717 ? 8.493 -2.676 -31.573 1.00 95.12 717 LEU A O 1
ATOM 5567 N N . PRO A 1 718 ? 9.046 -4.470 -32.806 1.00 92.69 718 PRO A N 1
ATOM 5568 C CA . PRO A 1 718 ? 7.802 -4.445 -33.568 1.00 92.69 718 PRO A CA 1
ATOM 5569 C C . PRO A 1 718 ? 6.590 -4.849 -32.716 1.00 92.69 718 PRO A C 1
ATOM 5571 O O . PRO A 1 718 ? 6.702 -5.615 -31.759 1.00 92.69 718 PRO A O 1
ATOM 5574 N N . GLU A 1 719 ? 5.395 -4.382 -33.094 1.00 90.88 719 GLU A N 1
ATOM 5575 C CA . GLU A 1 719 ? 4.161 -4.575 -32.309 1.00 90.88 719 GLU A CA 1
ATOM 5576 C C . GLU A 1 719 ? 3.799 -6.047 -32.062 1.00 90.88 719 GLU A C 1
ATOM 5578 O O . GLU A 1 719 ? 3.227 -6.394 -31.028 1.00 90.88 719 GLU A O 1
ATOM 5583 N N . ASN A 1 720 ? 4.176 -6.951 -32.970 1.00 91.88 720 ASN A N 1
ATOM 5584 C CA . ASN A 1 720 ? 3.954 -8.388 -32.798 1.00 91.88 720 ASN A CA 1
ATOM 5585 C C . ASN A 1 720 ? 4.800 -9.009 -31.663 1.00 91.88 720 ASN A C 1
ATOM 5587 O O . ASN A 1 720 ? 4.541 -10.155 -31.280 1.00 91.88 720 ASN A O 1
ATOM 5591 N N . ARG A 1 721 ? 5.750 -8.255 -31.091 1.00 95.69 721 ARG A N 1
ATOM 5592 C CA . ARG A 1 721 ? 6.577 -8.597 -29.919 1.00 95.69 721 ARG A CA 1
ATOM 5593 C C . ARG A 1 721 ? 6.126 -7.892 -28.630 1.00 95.69 721 ARG A C 1
ATOM 5595 O O . ARG A 1 721 ? 6.826 -7.957 -27.619 1.00 95.69 721 ARG A O 1
ATOM 5602 N N . CYS A 1 722 ? 4.966 -7.241 -28.667 1.00 96.75 722 CYS A N 1
ATOM 5603 C CA . CYS A 1 722 ? 4.410 -6.450 -27.575 1.00 96.75 722 CYS A CA 1
ATOM 5604 C C . CYS A 1 722 ? 3.037 -6.991 -27.158 1.00 96.75 722 CYS A C 1
ATOM 5606 O O . CYS A 1 722 ? 2.115 -7.033 -27.973 1.00 96.75 722 CYS A O 1
ATOM 5608 N N . TRP A 1 723 ? 2.876 -7.394 -25.903 1.00 97.62 723 TRP A N 1
ATOM 5609 C CA . TRP A 1 723 ? 1.627 -7.946 -25.365 1.00 97.62 723 TRP A CA 1
ATOM 5610 C C . TRP A 1 723 ? 1.061 -7.075 -24.255 1.00 97.62 723 TRP A C 1
ATOM 5612 O O . TRP A 1 723 ? 1.772 -6.279 -23.655 1.00 97.62 723 TRP A O 1
ATOM 5622 N N . HIS A 1 724 ? -0.225 -7.240 -23.980 1.00 96.25 724 HIS A N 1
ATOM 5623 C CA . HIS A 1 724 ? -0.939 -6.532 -22.931 1.00 96.25 724 HIS A CA 1
ATOM 5624 C C . HIS A 1 724 ? -1.498 -7.532 -21.915 1.00 96.25 724 HIS A C 1
ATOM 5626 O O . HIS A 1 724 ? -2.245 -8.446 -22.277 1.00 96.25 724 HIS A O 1
ATOM 5632 N N . MET A 1 725 ? -1.133 -7.335 -20.650 1.00 95.00 725 MET A N 1
ATOM 5633 C CA . MET A 1 725 ? -1.652 -8.045 -19.488 1.00 95.00 725 MET A CA 1
ATOM 5634 C C . MET A 1 725 ? -2.427 -7.033 -18.631 1.00 95.00 725 MET A C 1
ATOM 5636 O O . MET A 1 725 ? -1.814 -6.102 -18.119 1.00 95.00 725 MET A O 1
ATOM 5640 N N . PRO A 1 726 ? -3.757 -7.160 -18.470 1.00 92.50 726 PRO A N 1
ATOM 5641 C CA . PRO A 1 726 ? -4.582 -6.121 -17.851 1.00 92.50 726 PRO A CA 1
ATOM 5642 C C . PRO A 1 726 ? -4.513 -6.166 -16.314 1.00 92.50 726 PRO A C 1
ATOM 5644 O O . PRO A 1 726 ? -5.517 -6.401 -15.640 1.00 92.50 726 PRO A O 1
ATOM 5647 N N . VAL A 1 727 ? -3.313 -5.994 -15.766 1.00 91.44 727 VAL A N 1
ATOM 5648 C CA . VAL A 1 727 ? -3.018 -5.984 -14.329 1.00 91.44 727 VAL A CA 1
ATOM 5649 C C . VAL A 1 727 ? -2.047 -4.855 -13.995 1.00 91.44 727 VAL A C 1
ATOM 5651 O O . VAL A 1 727 ? -1.280 -4.420 -14.856 1.00 91.44 727 VAL A O 1
ATOM 5654 N N . ASP A 1 728 ? -2.068 -4.396 -12.745 1.00 91.19 728 ASP A N 1
ATOM 5655 C CA . ASP A 1 728 ? -1.125 -3.394 -12.245 1.00 91.19 728 ASP A CA 1
ATOM 5656 C C . ASP A 1 728 ? 0.328 -3.905 -12.243 1.00 91.19 728 ASP A C 1
ATOM 5658 O O . ASP A 1 728 ? 0.587 -5.105 -12.369 1.00 91.19 728 ASP A O 1
ATOM 5662 N N . HIS A 1 729 ? 1.274 -2.981 -12.086 1.00 94.19 729 HIS A N 1
ATOM 5663 C CA . HIS A 1 729 ? 2.709 -3.224 -12.208 1.00 94.19 729 HIS A CA 1
ATOM 5664 C C . HIS A 1 729 ? 3.194 -4.424 -11.380 1.00 94.19 729 HIS A C 1
ATOM 5666 O O . HIS A 1 729 ? 3.743 -5.377 -11.929 1.00 94.19 729 HIS A O 1
ATOM 5672 N N . GLY A 1 730 ? 2.924 -4.441 -10.071 1.00 88.62 730 GLY A N 1
ATOM 5673 C CA . GLY A 1 730 ? 3.354 -5.540 -9.196 1.00 88.62 730 GLY A CA 1
ATOM 5674 C C . GLY A 1 730 ? 2.591 -6.840 -9.434 1.00 88.62 730 GLY A C 1
ATOM 5675 O O . GLY A 1 730 ? 3.094 -7.928 -9.145 1.00 88.62 730 GLY A O 1
ATOM 5676 N N . SER A 1 731 ? 1.381 -6.753 -9.989 1.00 91.75 731 SER A N 1
ATOM 5677 C CA . SER A 1 731 ? 0.569 -7.906 -10.370 1.00 91.75 731 SER A CA 1
ATOM 5678 C C . SER A 1 731 ? 1.106 -8.676 -11.581 1.00 91.75 731 SER A C 1
ATOM 5680 O O . SER A 1 731 ? 0.741 -9.848 -11.736 1.00 91.75 731 SER A O 1
ATOM 5682 N N . LEU A 1 732 ? 2.009 -8.092 -12.382 1.00 94.94 732 LEU A N 1
ATOM 5683 C CA . LEU A 1 732 ? 2.619 -8.741 -13.552 1.00 94.94 732 LEU A CA 1
ATOM 5684 C C . LEU A 1 732 ? 3.362 -10.045 -13.205 1.00 94.94 732 LEU A C 1
ATOM 5686 O O . LEU A 1 732 ? 3.407 -10.952 -14.034 1.00 94.94 732 LEU A O 1
ATOM 5690 N N . THR A 1 733 ? 3.921 -10.170 -11.993 1.00 94.56 733 THR A N 1
ATOM 5691 C CA . THR A 1 733 ? 4.684 -11.364 -11.575 1.00 94.56 733 THR A CA 1
ATOM 5692 C C . THR A 1 733 ? 3.977 -12.254 -10.557 1.00 94.56 733 THR A C 1
ATOM 5694 O O . THR A 1 733 ? 4.365 -13.409 -10.409 1.00 94.56 733 THR A O 1
ATOM 5697 N N . LYS A 1 734 ? 2.926 -11.777 -9.876 1.00 89.12 734 LYS A N 1
ATOM 5698 C CA . LYS A 1 734 ? 2.203 -12.564 -8.851 1.00 89.12 734 LYS A CA 1
ATOM 5699 C C . LYS A 1 734 ? 0.897 -13.196 -9.344 1.00 89.12 734 LYS A C 1
ATOM 5701 O O . LYS A 1 734 ? 0.384 -14.123 -8.715 1.00 89.12 734 LYS A O 1
ATOM 5706 N N . THR A 1 735 ? 0.337 -12.724 -10.460 1.00 90.94 735 THR A N 1
ATOM 5707 C CA . THR A 1 735 ? -0.988 -13.170 -10.919 1.00 90.94 735 THR A CA 1
ATOM 5708 C C . THR A 1 735 ? -0.912 -14.531 -11.611 1.00 90.94 735 THR A C 1
ATOM 5710 O O . THR A 1 735 ? -0.670 -14.624 -12.814 1.00 90.94 735 THR A O 1
ATOM 5713 N N . ARG A 1 736 ? -1.185 -15.600 -10.849 1.00 92.25 736 ARG A N 1
ATOM 5714 C CA . ARG A 1 736 ? -1.068 -17.007 -11.290 1.00 92.25 736 ARG A CA 1
ATOM 5715 C C . ARG A 1 736 ? -1.793 -17.332 -12.597 1.00 92.25 736 ARG A C 1
ATOM 5717 O O . ARG A 1 736 ? -1.333 -18.188 -13.345 1.00 92.25 736 ARG A O 1
ATOM 5724 N N . GLN A 1 737 ? -2.901 -16.644 -12.883 1.00 93.75 737 GLN A N 1
ATOM 5725 C CA . GLN A 1 737 ? -3.663 -16.812 -14.123 1.00 93.75 737 GLN A CA 1
ATOM 5726 C C . GLN A 1 737 ? -2.804 -16.610 -15.385 1.00 93.75 737 GLN A C 1
ATOM 5728 O O . GLN A 1 737 ? -3.055 -17.285 -16.378 1.00 93.75 737 GLN A O 1
ATOM 5733 N N . TYR A 1 738 ? -1.800 -15.728 -15.336 1.00 95.75 738 TYR A N 1
ATOM 5734 C CA . TYR A 1 738 ? -0.966 -15.371 -16.489 1.00 95.75 738 TYR A CA 1
ATOM 5735 C C . TYR A 1 738 ? 0.386 -16.108 -16.530 1.00 95.75 738 TYR A C 1
ATOM 5737 O O . TYR A 1 738 ? 1.184 -15.900 -17.444 1.00 95.75 738 TYR A O 1
ATOM 5745 N N . PHE A 1 739 ? 0.674 -16.994 -15.568 1.00 97.38 739 PHE A N 1
ATOM 5746 C CA . PHE A 1 739 ? 1.931 -17.757 -15.555 1.00 97.38 739 PHE A CA 1
ATOM 5747 C C . PHE A 1 739 ? 2.133 -18.633 -16.802 1.00 97.38 739 PHE A C 1
ATOM 5749 O O . PHE A 1 739 ? 3.255 -18.651 -17.319 1.00 97.38 739 PHE A O 1
ATOM 5756 N N . PRO A 1 740 ? 1.096 -19.311 -17.344 1.00 97.38 740 PRO A N 1
ATOM 5757 C CA . PRO A 1 740 ? 1.225 -20.013 -18.618 1.00 97.38 740 PRO A CA 1
ATOM 5758 C C . PRO A 1 740 ? 1.657 -19.088 -19.761 1.00 97.38 740 PRO A C 1
ATOM 5760 O O . PRO A 1 740 ? 2.480 -19.479 -20.579 1.00 97.38 740 PRO A O 1
ATOM 5763 N N . ASP A 1 741 ? 1.178 -17.845 -19.781 1.00 97.00 741 ASP A N 1
ATOM 5764 C CA . ASP A 1 741 ? 1.473 -16.890 -20.851 1.00 97.00 741 ASP A CA 1
ATOM 5765 C C . ASP A 1 741 ? 2.928 -16.414 -20.803 1.00 97.00 741 ASP A C 1
ATOM 5767 O O . ASP A 1 741 ? 3.598 -16.313 -21.831 1.00 97.00 741 ASP A O 1
ATOM 5771 N N . ILE A 1 742 ? 3.442 -16.161 -19.594 1.00 98.00 742 ILE A N 1
ATOM 5772 C CA . ILE A 1 742 ? 4.856 -15.835 -19.367 1.00 98.00 742 ILE A CA 1
ATOM 5773 C C . ILE A 1 742 ? 5.738 -17.019 -19.791 1.00 98.00 742 ILE A C 1
ATOM 5775 O O . ILE A 1 742 ? 6.778 -16.824 -20.423 1.00 98.00 742 ILE A O 1
ATOM 5779 N N . CYS A 1 743 ? 5.311 -18.247 -19.491 1.00 97.38 743 CYS A N 1
ATOM 5780 C CA . CYS A 1 743 ? 6.007 -19.462 -19.906 1.00 97.38 743 CYS A CA 1
ATOM 5781 C C . CYS A 1 743 ? 6.027 -19.614 -21.436 1.00 97.38 743 CYS A C 1
ATOM 5783 O O . CYS A 1 743 ? 7.096 -19.836 -22.002 1.00 97.38 743 CYS A O 1
ATOM 5785 N N . ASP A 1 744 ? 4.899 -19.389 -22.120 1.00 97.38 744 ASP A N 1
ATOM 5786 C CA . ASP A 1 744 ? 4.807 -19.403 -23.588 1.00 97.38 744 ASP A CA 1
ATOM 5787 C C . ASP A 1 744 ? 5.799 -18.398 -24.217 1.00 97.38 744 ASP A C 1
ATOM 5789 O O . ASP A 1 744 ? 6.516 -18.718 -25.176 1.00 97.38 744 ASP A O 1
ATOM 5793 N N . LEU A 1 745 ? 5.905 -17.190 -23.646 1.00 97.44 745 LEU A N 1
ATOM 5794 C CA . LEU A 1 745 ? 6.871 -16.169 -24.069 1.00 97.44 745 LEU A CA 1
ATOM 5795 C C . LEU A 1 745 ? 8.328 -16.603 -23.842 1.00 97.44 745 LEU A C 1
ATOM 5797 O O . LEU A 1 745 ? 9.183 -16.330 -24.688 1.00 97.44 745 LEU A O 1
ATOM 5801 N N . LEU A 1 746 ? 8.627 -17.297 -22.743 1.00 97.12 746 LEU A N 1
ATOM 5802 C CA . LEU A 1 746 ? 9.965 -17.828 -22.465 1.00 97.12 746 LEU A CA 1
ATOM 5803 C C . LEU A 1 746 ? 10.333 -19.012 -23.369 1.00 97.12 746 LEU A C 1
ATOM 5805 O O . LEU A 1 746 ? 11.470 -19.122 -23.830 1.00 97.12 746 LEU A O 1
ATOM 5809 N N . GLU A 1 747 ? 9.393 -19.905 -23.648 1.00 95.12 747 GLU A N 1
ATOM 5810 C CA . GLU A 1 747 ? 9.662 -21.132 -24.396 1.00 95.12 747 GLU A CA 1
ATOM 5811 C C . GLU A 1 747 ? 9.665 -20.891 -25.901 1.00 95.12 747 GLU A C 1
ATOM 5813 O O . GLU A 1 747 ? 10.606 -21.293 -26.595 1.00 95.12 747 GLU A O 1
ATOM 5818 N N . THR A 1 748 ? 8.656 -20.180 -26.400 1.00 93.75 748 THR A N 1
ATOM 5819 C CA . THR A 1 748 ? 8.416 -19.997 -27.837 1.00 93.75 748 THR A CA 1
ATOM 5820 C C . THR A 1 748 ? 8.686 -18.566 -28.284 1.00 93.75 748 THR A C 1
ATOM 5822 O O . THR A 1 748 ? 9.193 -18.346 -29.385 1.00 93.75 748 THR A O 1
ATOM 5825 N N . GLY A 1 749 ? 8.494 -17.581 -27.403 1.00 93.94 749 GLY A N 1
ATOM 5826 C CA . GLY A 1 749 ? 8.626 -16.160 -27.739 1.00 93.94 749 GLY A CA 1
ATOM 5827 C C . GLY A 1 749 ? 7.328 -15.528 -28.189 1.00 93.94 749 GLY A C 1
ATOM 5828 O O . GLY A 1 749 ? 7.359 -14.365 -28.573 1.00 93.94 749 GLY A O 1
ATOM 5829 N N . ALA A 1 750 ? 6.222 -16.260 -28.183 1.00 94.25 750 ALA A N 1
ATOM 5830 C CA . ALA A 1 750 ? 4.910 -15.742 -28.509 1.00 94.25 750 ALA A CA 1
ATOM 5831 C C . ALA A 1 750 ? 3.860 -16.394 -27.612 1.00 94.25 750 ALA A C 1
ATOM 5833 O O . ALA A 1 750 ? 4.032 -17.512 -27.148 1.00 94.25 750 ALA A O 1
ATOM 5834 N N . THR A 1 751 ? 2.751 -15.698 -27.405 1.00 95.06 751 THR A N 1
ATOM 5835 C CA . THR A 1 751 ? 1.556 -16.266 -26.782 1.00 95.06 751 THR A CA 1
ATOM 5836 C C . THR A 1 751 ? 0.321 -15.749 -27.508 1.00 95.06 751 THR A C 1
ATOM 5838 O O . THR A 1 751 ? 0.317 -14.625 -28.026 1.00 95.06 751 THR A O 1
ATOM 5841 N N . THR A 1 752 ? -0.713 -16.585 -27.573 1.00 90.88 752 THR A N 1
ATOM 5842 C CA . THR A 1 752 ? -2.038 -16.252 -28.117 1.00 90.88 752 THR A CA 1
ATOM 5843 C C . THR A 1 752 ? -3.050 -15.912 -27.023 1.00 90.88 752 THR A C 1
ATOM 5845 O O . THR A 1 752 ? -4.166 -15.500 -27.332 1.00 90.88 752 THR A O 1
ATOM 5848 N N . ARG A 1 753 ? -2.673 -16.094 -25.751 1.00 90.38 753 ARG A N 1
ATOM 5849 C CA . ARG A 1 753 ? -3.539 -15.904 -24.580 1.00 90.38 753 ARG A CA 1
ATOM 5850 C C . ARG A 1 753 ? -3.559 -14.448 -24.109 1.00 90.38 753 ARG A C 1
ATOM 5852 O O . ARG A 1 753 ? -4.597 -13.971 -23.658 1.00 90.38 753 ARG A O 1
ATOM 5859 N N . LEU A 1 754 ? -2.443 -13.731 -24.272 1.00 92.44 754 LEU A N 1
ATOM 5860 C CA . LEU A 1 754 ? -2.373 -12.288 -24.037 1.00 92.44 754 LEU A CA 1
ATOM 5861 C C . LEU A 1 754 ? -2.797 -11.496 -25.274 1.00 92.44 754 LEU A C 1
ATOM 5863 O O . LEU A 1 754 ? -2.423 -11.812 -26.406 1.00 92.44 754 LEU A O 1
ATOM 5867 N N . GLY A 1 755 ? -3.539 -10.417 -25.031 1.00 89.69 755 GLY A N 1
ATOM 5868 C CA . GLY A 1 755 ? -3.942 -9.469 -26.063 1.00 89.69 755 GLY A CA 1
ATOM 5869 C C . GLY A 1 755 ? -2.808 -8.536 -26.494 1.00 89.69 755 GLY A C 1
ATOM 5870 O O . GLY A 1 755 ? -1.680 -8.598 -26.001 1.00 89.69 755 GLY A O 1
ATOM 5871 N N . ARG A 1 756 ? -3.129 -7.631 -27.419 1.00 90.94 756 ARG A N 1
ATOM 5872 C CA . ARG A 1 756 ? -2.294 -6.473 -27.773 1.00 90.94 756 ARG A CA 1
ATOM 5873 C C . ARG A 1 756 ? -2.811 -5.229 -27.052 1.00 90.94 756 ARG A C 1
ATOM 5875 O O . ARG A 1 756 ? -3.914 -5.251 -26.502 1.00 90.94 756 ARG A O 1
ATOM 5882 N N . LEU A 1 757 ? -2.019 -4.159 -27.059 1.00 85.00 757 LEU A N 1
ATOM 5883 C CA . LEU A 1 757 ? -2.488 -2.865 -26.570 1.00 85.00 757 LEU A CA 1
ATOM 5884 C C . LEU A 1 757 ? -3.745 -2.429 -27.346 1.00 85.00 757 LEU A C 1
ATOM 5886 O O . LEU A 1 757 ? -3.801 -2.624 -28.565 1.00 85.00 757 LEU A O 1
ATOM 5890 N N . PRO A 1 758 ? -4.756 -1.862 -26.669 1.00 78.94 758 PRO A N 1
ATOM 5891 C CA . PRO A 1 758 ? -5.930 -1.332 -27.344 1.00 78.94 758 PRO A CA 1
ATOM 5892 C C . PRO A 1 758 ? -5.542 -0.152 -28.244 1.00 78.94 758 PRO A C 1
ATOM 5894 O O . PRO A 1 758 ? -4.664 0.641 -27.914 1.00 78.94 758 PRO A O 1
ATOM 5897 N N . VAL A 1 759 ? -6.209 -0.032 -29.393 1.00 70.06 759 VAL A N 1
ATOM 5898 C CA . VAL A 1 759 ? -6.002 1.089 -30.318 1.00 70.06 759 VAL A CA 1
ATOM 5899 C C . VAL A 1 759 ? -6.906 2.246 -29.897 1.00 70.06 759 VAL A C 1
ATOM 5901 O O . VAL A 1 759 ? -8.108 2.231 -30.169 1.00 70.06 759 VAL A O 1
ATOM 5904 N N . THR A 1 760 ? -6.338 3.254 -29.243 1.00 59.28 760 THR A N 1
ATOM 5905 C CA . THR A 1 760 ? -7.010 4.527 -28.952 1.00 59.28 760 THR A CA 1
ATOM 5906 C C . THR A 1 760 ? -6.824 5.491 -30.132 1.00 59.28 760 THR A C 1
ATOM 5908 O O . THR A 1 760 ? -5.718 5.664 -30.638 1.00 59.28 760 THR A O 1
ATOM 5911 N N . ARG A 1 761 ? -7.906 6.120 -30.618 1.00 47.22 761 ARG A N 1
ATOM 5912 C CA . ARG A 1 761 ? -7.820 7.219 -31.600 1.00 47.22 761 ARG A CA 1
ATOM 5913 C C . ARG A 1 761 ? -7.828 8.552 -30.849 1.00 47.22 761 ARG A C 1
ATOM 5915 O O . ARG A 1 761 ? -8.868 8.917 -30.309 1.00 47.22 761 ARG A O 1
ATOM 5922 N N . GLY A 1 762 ? -6.702 9.265 -30.840 1.00 53.91 762 GLY A N 1
ATOM 5923 C CA . GLY A 1 762 ? -6.531 10.557 -30.156 1.00 53.91 762 GLY A CA 1
ATOM 5924 C C . GLY A 1 762 ? -5.358 10.554 -29.173 1.00 53.91 762 GLY A C 1
ATOM 5925 O O . GLY A 1 762 ? -4.697 9.533 -29.007 1.00 53.91 762 GLY A O 1
ATOM 5926 N N . ALA A 1 763 ? -5.083 11.700 -28.543 1.00 59.56 763 ALA A N 1
ATOM 5927 C CA . ALA A 1 763 ? -4.109 11.779 -27.454 1.00 59.56 763 ALA A CA 1
ATOM 5928 C C . ALA A 1 763 ? -4.612 11.003 -26.225 1.00 59.56 763 ALA A C 1
ATOM 5930 O O . ALA A 1 763 ? -5.822 10.925 -25.991 1.00 59.56 763 ALA A O 1
ATOM 5931 N N . ALA A 1 764 ? -3.684 10.448 -25.443 1.00 68.31 764 ALA A N 1
ATOM 5932 C CA . ALA A 1 764 ? -4.004 9.762 -24.198 1.00 68.31 764 ALA A CA 1
ATOM 5933 C C . ALA A 1 764 ? -4.822 10.681 -23.278 1.00 68.31 764 ALA A C 1
ATOM 5935 O O . ALA A 1 764 ? -4.505 11.861 -23.118 1.00 68.31 764 ALA A O 1
ATOM 5936 N N . ALA A 1 765 ? -5.873 10.145 -22.660 1.00 77.62 765 ALA A N 1
ATOM 5937 C CA . ALA A 1 765 ? -6.666 10.902 -21.703 1.00 77.62 765 ALA A CA 1
ATOM 5938 C C . ALA A 1 765 ? -5.842 11.142 -20.431 1.00 77.62 765 ALA A C 1
ATOM 5940 O O . ALA A 1 765 ? -5.609 10.215 -19.651 1.00 77.62 765 ALA A O 1
ATOM 5941 N N . THR A 1 766 ? -5.412 12.383 -20.221 1.00 84.69 766 THR A N 1
ATOM 5942 C CA . THR A 1 766 ? -4.623 12.783 -19.055 1.00 84.69 766 THR A CA 1
ATOM 5943 C C . THR A 1 766 ? -5.492 13.510 -18.041 1.00 84.69 766 THR A C 1
ATOM 5945 O O . THR A 1 766 ? -6.529 14.090 -18.372 1.00 84.69 766 THR A O 1
ATOM 5948 N N . ARG A 1 767 ? -5.103 13.437 -16.769 1.00 83.69 767 ARG A N 1
ATOM 5949 C CA . ARG A 1 767 ? -5.801 14.099 -15.664 1.00 83.69 767 ARG A CA 1
ATOM 5950 C C . ARG A 1 767 ? -4.796 14.683 -14.691 1.00 83.69 767 ARG A C 1
ATOM 5952 O O . ARG A 1 767 ? -3.819 14.020 -14.350 1.00 83.69 767 ARG A O 1
ATOM 5959 N N . THR A 1 768 ? -5.061 15.895 -14.225 1.00 86.44 768 THR A N 1
ATOM 5960 C CA . THR A 1 768 ? -4.292 16.514 -13.147 1.00 86.44 768 THR A CA 1
ATOM 5961 C C . THR A 1 768 ? -4.784 15.993 -11.793 1.00 86.44 768 THR A C 1
ATOM 5963 O O . THR A 1 768 ? -5.990 15.865 -11.585 1.00 86.44 768 THR A O 1
ATOM 5966 N N . TYR A 1 769 ? -3.872 15.697 -10.868 1.00 84.69 769 TYR A N 1
ATOM 5967 C CA . TYR A 1 769 ? -4.184 15.312 -9.490 1.00 84.69 769 TYR A CA 1
ATOM 5968 C C . TYR A 1 769 ? -3.101 15.804 -8.518 1.00 84.69 769 TYR A C 1
ATOM 5970 O O . TYR A 1 769 ? -1.990 16.139 -8.918 1.00 84.69 769 TYR A O 1
ATOM 5978 N N . ASP A 1 770 ? -3.423 15.878 -7.231 1.00 84.44 770 ASP A N 1
ATOM 5979 C CA . ASP A 1 770 ? -2.449 16.111 -6.156 1.00 84.44 770 ASP A CA 1
ATOM 5980 C C . ASP A 1 770 ? -2.483 14.891 -5.224 1.00 84.44 770 ASP A C 1
ATOM 5982 O O . ASP A 1 770 ? -3.367 14.038 -5.329 1.00 84.44 770 ASP A O 1
ATOM 5986 N N . ALA A 1 771 ? -1.532 14.770 -4.314 1.00 82.94 771 ALA A N 1
ATOM 5987 C CA . ALA A 1 771 ? -1.484 13.623 -3.422 1.00 82.94 771 ALA A CA 1
ATOM 5988 C C . ALA A 1 771 ? -2.234 13.896 -2.105 1.00 82.94 771 ALA A C 1
ATOM 5990 O O . ALA A 1 771 ? -2.022 14.919 -1.444 1.00 82.94 771 ALA A O 1
ATOM 5991 N N . GLY A 1 772 ? -3.089 12.952 -1.696 1.00 77.12 772 GLY A N 1
ATOM 5992 C CA . GLY A 1 772 ? -3.914 13.007 -0.479 1.00 77.12 772 GLY A CA 1
ATOM 5993 C C . GLY A 1 772 ? -3.283 12.352 0.763 1.00 77.12 772 GLY A C 1
ATOM 5994 O O . GLY A 1 772 ? -2.201 11.765 0.672 1.00 77.12 772 GLY A O 1
ATOM 5995 N N . PRO A 1 773 ? -3.930 12.446 1.938 1.00 80.56 773 PRO A N 1
ATOM 5996 C CA . PRO A 1 773 ? -3.450 11.757 3.134 1.00 80.56 773 PRO A CA 1
ATOM 5997 C C . PRO A 1 773 ? -3.455 10.238 2.905 1.00 80.56 773 PRO A C 1
ATOM 5999 O O . PRO A 1 773 ? -4.165 9.739 2.035 1.00 80.56 773 PRO A O 1
ATOM 6002 N N . VAL A 1 774 ? -2.674 9.498 3.689 1.00 83.62 774 VAL A N 1
ATOM 6003 C CA . VAL A 1 774 ? -2.674 8.027 3.663 1.00 83.62 774 VAL A CA 1
ATOM 6004 C C . VAL A 1 774 ? -3.114 7.504 5.021 1.00 83.62 774 VAL A C 1
ATOM 6006 O O . VAL A 1 774 ? -2.717 8.061 6.040 1.00 83.62 774 VAL A O 1
ATOM 6009 N N . THR A 1 775 ? -3.918 6.443 5.044 1.00 84.12 775 THR A N 1
ATOM 6010 C CA . THR A 1 775 ? -4.226 5.723 6.287 1.00 84.12 775 THR A CA 1
ATOM 6011 C C . THR A 1 775 ? -2.950 5.150 6.896 1.00 84.12 775 THR A C 1
ATOM 6013 O O . THR A 1 775 ? -1.989 4.868 6.171 1.00 84.12 775 THR A O 1
ATOM 6016 N N . TYR A 1 776 ? -2.949 4.926 8.212 1.00 84.75 776 TYR A N 1
ATOM 6017 C CA . TYR A 1 776 ? -1.863 4.202 8.864 1.00 84.75 776 TYR A CA 1
ATOM 6018 C C . TYR A 1 776 ? -1.763 2.804 8.241 1.00 84.75 776 TYR A C 1
ATOM 6020 O O . TYR A 1 776 ? -2.723 2.031 8.332 1.00 84.75 776 TYR A O 1
ATOM 6028 N N . PRO A 1 777 ? -0.660 2.484 7.549 1.00 80.38 777 PRO A N 1
ATOM 6029 C CA . PRO A 1 777 ? -0.617 1.292 6.725 1.00 80.38 777 PRO A CA 1
ATOM 6030 C C . PRO A 1 777 ? -0.296 0.059 7.568 1.00 80.38 777 PRO A C 1
ATOM 6032 O O . PRO A 1 777 ? 0.483 0.116 8.524 1.00 80.38 777 PRO A O 1
ATOM 6035 N N . THR A 1 778 ? -0.847 -1.085 7.173 1.00 77.19 778 THR A N 1
ATOM 6036 C CA . THR A 1 778 ? -0.327 -2.372 7.636 1.00 77.19 778 THR A CA 1
ATOM 6037 C C . THR A 1 778 ? 1.031 -2.663 6.972 1.00 77.19 778 THR A C 1
ATOM 6039 O O . THR A 1 778 ? 1.349 -2.088 5.923 1.00 77.19 778 THR A O 1
ATOM 6042 N N . PRO A 1 779 ? 1.855 -3.565 7.540 1.00 75.19 779 PRO A N 1
ATOM 6043 C CA . PRO A 1 779 ? 3.081 -4.033 6.890 1.00 75.19 779 PRO A CA 1
ATOM 6044 C C . PRO A 1 779 ? 2.855 -4.475 5.432 1.00 75.19 779 PRO A C 1
ATOM 6046 O O . PRO A 1 779 ? 3.606 -4.087 4.538 1.00 75.19 779 PRO A O 1
ATOM 6049 N N . GLU A 1 780 ? 1.776 -5.225 5.196 1.00 75.62 780 GLU A N 1
ATOM 6050 C CA . GLU A 1 780 ? 1.365 -5.715 3.880 1.00 75.62 780 GLU A CA 1
ATOM 6051 C C . GLU A 1 780 ? 0.995 -4.570 2.928 1.00 75.62 780 GLU A C 1
ATOM 6053 O O . GLU A 1 780 ? 1.456 -4.547 1.786 1.00 75.62 780 GLU A O 1
ATOM 6058 N N . ASP A 1 781 ? 0.233 -3.573 3.393 1.00 76.62 781 ASP A N 1
ATOM 6059 C CA . ASP A 1 781 ? -0.142 -2.416 2.572 1.00 76.62 781 ASP A CA 1
ATOM 6060 C C . ASP A 1 781 ? 1.081 -1.693 2.007 1.00 76.62 781 ASP A C 1
ATOM 6062 O O . ASP A 1 781 ? 1.071 -1.252 0.850 1.00 76.62 781 ASP A O 1
ATOM 6066 N N . VAL A 1 782 ? 2.130 -1.542 2.820 1.00 77.62 782 VAL A N 1
ATOM 6067 C CA . VAL A 1 782 ? 3.378 -0.903 2.389 1.00 77.62 782 VAL A CA 1
ATOM 6068 C C . VAL A 1 782 ? 4.110 -1.785 1.396 1.00 77.62 782 VAL A C 1
ATOM 6070 O O . VAL A 1 782 ? 4.490 -1.299 0.333 1.00 77.62 782 VAL A O 1
ATOM 6073 N N . THR A 1 783 ? 4.239 -3.076 1.693 1.00 77.38 783 THR A N 1
ATOM 6074 C CA . THR A 1 783 ? 4.848 -4.062 0.797 1.00 77.38 783 THR A CA 1
ATOM 6075 C C . THR A 1 783 ? 4.173 -4.096 -0.581 1.00 77.38 783 THR A C 1
ATOM 6077 O O . THR A 1 783 ? 4.853 -4.008 -1.603 1.00 77.38 783 THR A O 1
ATOM 6080 N N . HIS A 1 784 ? 2.842 -4.129 -0.641 1.00 79.12 784 HIS A N 1
ATOM 6081 C CA . HIS A 1 784 ? 2.097 -4.062 -1.900 1.00 79.12 784 HIS A CA 1
ATOM 6082 C C . HIS A 1 784 ? 2.298 -2.721 -2.619 1.00 79.12 784 HIS A C 1
ATOM 6084 O O . HIS A 1 784 ? 2.564 -2.704 -3.822 1.00 79.12 784 HIS A O 1
ATOM 6090 N N . SER A 1 785 ? 2.248 -1.600 -1.892 1.00 81.06 785 SER A N 1
ATOM 6091 C CA . SER A 1 785 ? 2.436 -0.270 -2.496 1.00 81.06 785 SER A CA 1
ATOM 6092 C C . SER A 1 785 ? 3.838 -0.098 -3.093 1.00 81.06 785 SER A C 1
ATOM 6094 O O . SER A 1 785 ? 3.981 0.496 -4.160 1.00 81.06 785 SER A O 1
ATOM 6096 N N . LEU A 1 786 ? 4.870 -0.654 -2.448 1.00 79.31 786 LEU A N 1
ATOM 6097 C CA . LEU A 1 786 ? 6.254 -0.647 -2.939 1.00 79.31 786 LEU A CA 1
ATOM 6098 C C . LEU A 1 786 ? 6.401 -1.317 -4.299 1.00 79.31 786 LEU A C 1
ATOM 6100 O O . LEU A 1 786 ? 7.143 -0.833 -5.148 1.00 79.31 786 LEU A O 1
ATOM 6104 N N . MET A 1 787 ? 5.654 -2.393 -4.519 1.00 81.19 787 MET A N 1
ATOM 6105 C CA . MET A 1 787 ? 5.675 -3.128 -5.777 1.00 81.19 787 MET A CA 1
ATOM 6106 C C . MET A 1 787 ? 4.704 -2.569 -6.820 1.00 81.19 787 MET A C 1
ATOM 6108 O O . MET A 1 787 ? 4.551 -3.164 -7.882 1.00 81.19 787 MET A O 1
ATOM 6112 N N . GLY A 1 788 ? 4.050 -1.434 -6.552 1.00 72.75 788 GLY A N 1
ATOM 6113 C CA . GLY A 1 788 ? 3.074 -0.839 -7.467 1.00 72.75 788 GLY A CA 1
ATOM 6114 C C . GLY A 1 788 ? 1.786 -1.656 -7.566 1.00 72.75 788 GLY A C 1
ATOM 6115 O O . GLY A 1 788 ? 1.207 -1.757 -8.644 1.00 72.75 788 GLY A O 1
ATOM 6116 N N . THR A 1 789 ? 1.360 -2.275 -6.462 1.00 74.25 789 THR A N 1
ATOM 6117 C CA . THR A 1 789 ? 0.150 -3.099 -6.393 1.00 74.25 789 THR A CA 1
ATOM 6118 C C . THR A 1 789 ? -0.666 -2.816 -5.128 1.00 74.25 789 THR A C 1
ATOM 6120 O O . THR A 1 789 ? -0.274 -2.026 -4.269 1.00 74.25 789 THR A O 1
ATOM 6123 N N . ARG A 1 790 ? -1.842 -3.436 -5.010 1.00 68.94 790 ARG A N 1
ATOM 6124 C CA . ARG A 1 790 ? -2.724 -3.354 -3.832 1.00 68.94 790 ARG A CA 1
ATOM 6125 C C . ARG A 1 790 ? -2.934 -4.747 -3.229 1.00 68.94 790 ARG A C 1
ATOM 6127 O O . ARG A 1 790 ? -2.757 -5.737 -3.958 1.00 68.94 790 ARG A O 1
ATOM 6134 N N . PRO A 1 791 ? -3.252 -4.862 -1.927 1.00 62.41 791 PRO A N 1
ATOM 6135 C CA . PRO A 1 791 ? -3.681 -6.129 -1.345 1.00 62.41 791 PRO A CA 1
ATOM 6136 C C . PRO A 1 791 ? -4.889 -6.662 -2.113 1.00 62.41 791 PRO A C 1
ATOM 6138 O O . PRO A 1 791 ? -5.821 -5.917 -2.425 1.00 62.41 791 PRO A O 1
ATOM 6141 N N . VAL A 1 792 ? -4.857 -7.943 -2.472 1.00 55.94 792 VAL A N 1
ATOM 6142 C CA . VAL A 1 792 ? -5.999 -8.593 -3.120 1.00 55.94 792 VAL A CA 1
ATOM 6143 C C . VAL A 1 792 ? -6.860 -9.159 -2.004 1.00 55.94 792 VAL A C 1
ATOM 6145 O O . VAL A 1 792 ? -6.636 -10.277 -1.554 1.00 55.94 792 VAL A O 1
ATOM 6148 N N . LEU A 1 793 ? -7.843 -8.387 -1.545 1.00 56.81 793 LEU A N 1
ATOM 6149 C CA . LEU A 1 793 ? -8.909 -8.954 -0.722 1.00 56.81 793 LEU A CA 1
ATOM 6150 C C . LEU A 1 793 ? -9.644 -9.997 -1.570 1.00 56.81 793 LEU A C 1
ATOM 6152 O O . LEU A 1 793 ? -9.886 -9.756 -2.757 1.00 56.81 793 LEU A O 1
ATOM 6156 N N . SER A 1 794 ? -9.983 -11.152 -0.991 1.00 49.00 794 SER A N 1
ATOM 6157 C CA . SER A 1 794 ? -10.778 -12.184 -1.665 1.00 49.00 794 SER A CA 1
ATOM 6158 C C . SER A 1 794 ? -12.153 -11.613 -2.002 1.00 49.00 794 SER A C 1
ATOM 6160 O O . SER A 1 794 ? -13.099 -11.682 -1.219 1.00 49.00 794 SER A O 1
ATOM 6162 N N . ARG A 1 795 ? -12.258 -10.988 -3.175 1.00 53.72 795 ARG A N 1
ATOM 6163 C CA . ARG A 1 795 ? -13.503 -10.419 -3.673 1.00 53.72 795 ARG A CA 1
ATOM 6164 C C . ARG A 1 795 ? -14.404 -11.578 -4.101 1.00 53.72 795 ARG A C 1
ATOM 6166 O O . ARG A 1 795 ? -13.943 -12.453 -4.842 1.00 53.72 795 ARG A O 1
ATOM 6173 N N . PRO A 1 796 ? -15.684 -11.601 -3.689 1.00 48.66 796 PRO A N 1
ATOM 6174 C CA . PRO A 1 796 ? -16.660 -12.472 -4.326 1.00 48.66 796 PRO A CA 1
ATOM 6175 C C . PRO A 1 796 ? -16.564 -12.254 -5.837 1.00 48.66 796 PRO A C 1
ATOM 6177 O O . PRO A 1 796 ? -16.504 -11.104 -6.276 1.00 48.66 796 PRO A O 1
ATOM 6180 N N . ALA A 1 797 ? -16.503 -13.332 -6.628 1.00 45.22 797 ALA A N 1
ATOM 6181 C CA . ALA A 1 797 ? -16.380 -13.213 -8.078 1.00 45.22 797 ALA A CA 1
ATOM 6182 C C . ALA A 1 797 ? -17.427 -12.205 -8.580 1.00 45.22 797 ALA A C 1
ATOM 6184 O O . ALA A 1 797 ? -18.620 -12.400 -8.304 1.00 45.22 797 ALA A O 1
ATOM 6185 N N . PRO A 1 798 ? -17.015 -11.117 -9.261 1.00 44.56 798 PRO A N 1
ATOM 6186 C CA . PRO A 1 798 ? -17.949 -10.080 -9.649 1.00 44.56 798 PRO A CA 1
ATOM 6187 C C . PRO A 1 798 ? -19.047 -10.742 -10.467 1.00 44.56 798 PRO A C 1
ATOM 6189 O O . PRO A 1 798 ? -18.770 -11.500 -11.407 1.00 44.56 798 PRO A O 1
ATOM 6192 N N . ARG A 1 799 ? -20.312 -10.481 -10.113 1.00 44.97 799 ARG A N 1
ATOM 6193 C CA . ARG A 1 799 ? -21.425 -10.848 -10.989 1.00 44.97 799 ARG A CA 1
ATOM 6194 C C . ARG A 1 799 ? -21.116 -10.197 -12.325 1.00 44.97 799 ARG A C 1
ATOM 6196 O O . ARG A 1 799 ? -21.154 -8.972 -12.412 1.00 44.97 799 ARG A O 1
ATOM 6203 N N . ARG A 1 800 ? -20.768 -11.000 -13.339 1.00 40.22 800 ARG A N 1
ATOM 6204 C CA . ARG A 1 800 ? -20.503 -10.511 -14.695 1.00 40.22 800 ARG A CA 1
ATOM 6205 C C . ARG A 1 800 ? -21.722 -9.706 -15.120 1.00 40.22 800 ARG A C 1
ATOM 6207 O O . ARG A 1 800 ? -22.744 -10.276 -15.495 1.00 40.22 800 ARG A O 1
ATOM 6214 N N . ARG A 1 801 ? -21.636 -8.378 -15.011 1.00 46.22 801 ARG A N 1
ATOM 6215 C CA . ARG A 1 801 ? -22.663 -7.472 -15.510 1.00 46.22 801 ARG A CA 1
ATOM 6216 C C . ARG A 1 801 ? -22.542 -7.542 -17.022 1.00 46.22 801 ARG A C 1
ATOM 6218 O O . ARG A 1 801 ? -21.740 -6.847 -17.632 1.00 46.22 801 ARG A O 1
ATOM 6225 N N . THR A 1 802 ? -23.273 -8.465 -17.628 1.00 46.47 802 THR A N 1
ATOM 6226 C CA . THR A 1 802 ? -23.346 -8.569 -19.079 1.00 46.47 802 THR A CA 1
ATOM 6227 C C . THR A 1 802 ? -24.097 -7.350 -19.588 1.00 46.47 802 THR A C 1
ATOM 6229 O O . THR A 1 802 ? -25.317 -7.258 -19.441 1.00 46.47 802 THR A O 1
ATOM 6232 N N . LEU A 1 803 ? -23.372 -6.400 -20.177 1.00 54.31 803 LEU A N 1
ATOM 6233 C CA . LEU A 1 803 ? -23.990 -5.356 -20.976 1.00 54.31 803 LEU A CA 1
ATOM 6234 C C . LEU A 1 803 ? -24.491 -6.013 -22.262 1.00 54.31 803 LEU A C 1
ATOM 6236 O O . LEU A 1 803 ? -23.705 -6.420 -23.116 1.00 54.31 803 LEU A O 1
ATOM 6240 N N . ARG A 1 804 ? -25.809 -6.149 -22.397 1.00 67.81 804 ARG A N 1
ATOM 6241 C CA . ARG A 1 804 ? -26.403 -6.606 -23.651 1.00 67.81 804 ARG A CA 1
ATOM 6242 C C . ARG A 1 804 ? -26.321 -5.465 -24.659 1.00 67.81 804 ARG A C 1
ATOM 6244 O O . ARG A 1 804 ? -27.109 -4.527 -24.598 1.00 67.81 804 ARG A O 1
ATOM 6251 N N . ILE A 1 805 ? -25.362 -5.554 -25.572 1.00 76.06 805 ILE A N 1
ATOM 6252 C CA . ILE A 1 805 ? -25.226 -4.610 -26.680 1.00 76.06 805 ILE A CA 1
ATOM 6253 C C . ILE A 1 805 ? -26.112 -5.097 -27.827 1.00 76.06 805 ILE A C 1
ATOM 6255 O O . ILE A 1 805 ? -26.037 -6.254 -28.236 1.00 76.06 805 ILE A O 1
ATOM 6259 N N . GLN A 1 806 ? -26.957 -4.211 -28.346 1.00 76.94 806 GLN A N 1
ATOM 6260 C CA . GLN A 1 806 ? -27.719 -4.442 -29.567 1.00 76.94 806 GLN A CA 1
ATOM 6261 C C . GLN A 1 806 ? -27.478 -3.271 -30.515 1.00 76.94 806 GLN A C 1
ATOM 6263 O O . GLN A 1 806 ? -27.621 -2.115 -30.125 1.00 76.94 806 GLN A O 1
ATOM 6268 N N . VAL A 1 807 ? -27.140 -3.572 -31.766 1.00 82.75 807 VAL A N 1
ATOM 6269 C CA . VAL A 1 807 ? -27.096 -2.568 -32.831 1.00 82.75 807 VAL A CA 1
ATOM 6270 C C . VAL A 1 807 ? -28.494 -2.466 -33.427 1.00 82.75 807 VAL A C 1
ATOM 6272 O O . VAL A 1 807 ? -29.060 -3.468 -33.867 1.00 82.75 807 VAL A O 1
ATOM 6275 N N . ARG A 1 808 ? -29.074 -1.264 -33.417 1.00 76.19 808 ARG A N 1
ATOM 6276 C CA . ARG A 1 808 ? -30.400 -1.000 -33.981 1.00 76.19 808 ARG A CA 1
ATOM 6277 C C . ARG A 1 808 ? -30.302 0.123 -35.003 1.00 76.19 808 ARG A C 1
ATOM 6279 O O . ARG A 1 808 ? -29.928 1.237 -34.658 1.00 76.19 808 ARG A O 1
ATOM 6286 N N . ALA A 1 809 ? -30.686 -0.163 -36.242 1.00 84.00 809 ALA A N 1
ATOM 6287 C CA . ALA A 1 809 ? -30.928 0.873 -37.236 1.00 84.00 809 ALA A CA 1
ATOM 6288 C C . ALA A 1 809 ? -32.298 1.506 -36.952 1.00 84.00 809 ALA A C 1
ATOM 6290 O O . ALA A 1 809 ? -33.326 0.832 -37.028 1.00 84.00 809 ALA A O 1
ATOM 6291 N N . MET A 1 810 ? -32.320 2.777 -36.554 1.00 82.62 810 MET A N 1
ATOM 6292 C CA . MET A 1 810 ? -33.553 3.528 -36.321 1.00 82.62 810 MET A CA 1
ATOM 6293 C C . MET A 1 810 ? -33.338 5.024 -36.530 1.00 82.62 810 MET A C 1
ATOM 6295 O O . MET A 1 810 ? -32.214 5.517 -36.481 1.00 82.62 810 MET A O 1
ATOM 6299 N N . ASP A 1 811 ? -34.437 5.749 -36.707 1.00 85.94 811 ASP A N 1
ATOM 6300 C CA . ASP A 1 811 ? -34.430 7.206 -36.745 1.00 85.94 811 ASP A CA 1
ATOM 6301 C C . ASP A 1 811 ? -34.353 7.787 -35.322 1.00 85.94 811 ASP A C 1
ATOM 6303 O O . ASP A 1 811 ? -35.264 7.592 -34.509 1.00 85.94 811 ASP A O 1
ATOM 6307 N N . LEU A 1 812 ? -33.273 8.522 -35.033 1.00 81.44 812 LEU A N 1
ATOM 6308 C CA . LEU A 1 812 ? -32.996 9.122 -33.723 1.00 81.44 812 LEU A CA 1
ATOM 6309 C C . LEU A 1 812 ? -34.106 10.061 -33.235 1.00 81.44 812 LEU A C 1
ATOM 6311 O O . LEU A 1 812 ? -34.301 10.166 -32.025 1.00 81.44 812 LEU A O 1
ATOM 6315 N N . ARG A 1 813 ? -34.880 10.683 -34.138 1.00 82.94 813 ARG A N 1
ATOM 6316 C CA . ARG A 1 813 ? -35.996 11.589 -33.789 1.00 82.94 813 ARG A CA 1
ATOM 6317 C C . ARG A 1 813 ? -37.087 10.905 -32.964 1.00 82.94 813 ARG A C 1
ATOM 6319 O O . ARG A 1 813 ? -37.839 11.569 -32.259 1.00 82.94 813 ARG A O 1
ATOM 6326 N N . HIS A 1 814 ? -37.171 9.579 -33.048 1.00 81.88 814 HIS A N 1
ATOM 6327 C CA . HIS A 1 814 ? -38.165 8.767 -32.351 1.00 81.88 814 HIS A CA 1
ATOM 6328 C C . HIS A 1 814 ? -37.579 8.026 -31.142 1.00 81.88 814 HIS A C 1
ATOM 6330 O O . HIS A 1 814 ? -38.257 7.171 -30.566 1.00 81.88 814 HIS A O 1
ATOM 6336 N N . SER A 1 815 ? -36.330 8.316 -30.756 1.00 81.56 815 SER A N 1
ATOM 6337 C CA . SER A 1 815 ? -35.730 7.697 -29.576 1.00 81.56 815 SER A CA 1
ATOM 6338 C C . SER A 1 815 ? -36.491 8.110 -28.319 1.00 81.56 815 SER A C 1
ATOM 6340 O O . SER A 1 815 ? -36.563 9.285 -27.972 1.00 81.56 815 SER A O 1
ATOM 6342 N N . GLN A 1 816 ? -37.043 7.121 -27.620 1.00 77.12 816 GLN A N 1
ATOM 6343 C CA . GLN A 1 816 ? -37.629 7.290 -26.286 1.00 77.12 816 GLN A CA 1
ATOM 6344 C C . GLN A 1 816 ? -36.653 6.883 -25.175 1.00 77.12 816 GLN A C 1
ATOM 6346 O O . GLN A 1 816 ? -36.981 6.975 -23.995 1.00 77.12 816 GLN A O 1
ATOM 6351 N N . MET A 1 817 ? -35.462 6.409 -25.548 1.00 78.38 817 MET A N 1
ATOM 6352 C CA . MET A 1 817 ? -34.406 6.060 -24.606 1.00 78.38 817 MET A CA 1
ATOM 6353 C C . MET A 1 817 ? -33.433 7.231 -24.439 1.00 78.38 817 MET A C 1
ATOM 6355 O O . MET A 1 817 ? -33.260 8.008 -25.384 1.00 78.38 817 MET A O 1
ATOM 6359 N N . PRO A 1 818 ? -32.764 7.347 -23.276 1.00 81.19 818 PRO A N 1
ATOM 6360 C CA . PRO A 1 818 ? -31.655 8.276 -23.110 1.00 81.19 818 PRO A CA 1
ATOM 6361 C C . PRO A 1 818 ? -30.617 8.073 -24.219 1.00 81.19 818 PRO A C 1
ATOM 6363 O O . PRO A 1 818 ? -30.158 6.954 -24.446 1.00 81.19 818 PRO A O 1
ATOM 6366 N N . VAL A 1 819 ? -30.260 9.154 -24.910 1.00 83.88 819 VAL A N 1
ATOM 6367 C CA . VAL A 1 819 ? -29.259 9.133 -25.981 1.00 83.88 819 VAL A CA 1
ATOM 6368 C C . VAL A 1 819 ? -27.955 9.692 -25.432 1.00 83.88 819 VAL A C 1
ATOM 6370 O O . VAL A 1 819 ? -27.926 10.801 -24.904 1.00 83.88 819 VAL A O 1
ATOM 6373 N N . MET A 1 820 ? -26.877 8.924 -25.565 1.00 83.81 820 MET A N 1
ATOM 6374 C CA . MET A 1 820 ? -25.518 9.406 -25.341 1.00 83.81 820 MET A CA 1
ATOM 6375 C C . MET A 1 820 ? -24.905 9.728 -26.704 1.00 83.81 820 MET A C 1
ATOM 6377 O O . MET A 1 820 ? -24.847 8.859 -27.570 1.00 83.81 820 MET A O 1
ATOM 6381 N N . CYS A 1 821 ? -24.487 10.977 -26.901 1.00 84.12 821 CYS A N 1
ATOM 6382 C CA . CYS A 1 821 ? -23.844 11.440 -28.127 1.00 84.12 821 CYS A CA 1
ATOM 6383 C C . CYS A 1 821 ? -22.419 11.883 -27.801 1.00 84.12 821 CYS A C 1
ATOM 6385 O O . CYS A 1 821 ? -22.225 12.652 -26.861 1.00 84.12 821 CYS A O 1
ATOM 6387 N N . GLY A 1 822 ? -21.440 11.386 -28.555 1.00 82.19 822 GLY A N 1
ATOM 6388 C CA . GLY A 1 822 ? -20.076 11.910 -28.525 1.00 82.19 822 GLY A CA 1
ATOM 6389 C C . GLY A 1 822 ? -19.947 13.137 -29.427 1.00 82.19 822 GLY A C 1
ATOM 6390 O O . GLY A 1 822 ? -20.690 13.256 -30.402 1.00 82.19 822 GLY A O 1
ATOM 6391 N N . HIS A 1 823 ? -19.009 14.020 -29.099 1.00 79.12 823 HIS A N 1
ATOM 6392 C CA . HIS A 1 823 ? -18.692 15.236 -29.845 1.00 79.12 823 HIS A CA 1
ATOM 6393 C C . HIS A 1 823 ? -17.173 15.438 -29.857 1.00 79.12 823 HIS A C 1
ATOM 6395 O O . HIS A 1 823 ? -16.512 15.139 -28.861 1.00 79.12 823 HIS A O 1
ATOM 6401 N N . TYR A 1 824 ? -16.625 15.933 -30.966 1.00 76.62 824 TYR A N 1
ATOM 6402 C CA . TYR A 1 824 ? -15.214 16.302 -31.062 1.00 76.62 824 TYR A CA 1
ATOM 6403 C C . TYR A 1 824 ? -15.046 17.796 -30.808 1.00 76.62 824 TYR A C 1
ATOM 6405 O O . TYR A 1 824 ? -15.764 18.613 -31.374 1.00 76.62 824 TYR A O 1
ATOM 6413 N N . ILE A 1 825 ? -14.073 18.161 -29.974 1.00 76.81 825 ILE A N 1
ATOM 6414 C CA . ILE A 1 825 ? -13.772 19.566 -29.688 1.00 76.81 825 ILE A CA 1
ATOM 6415 C C . ILE A 1 825 ? -13.402 20.279 -30.994 1.00 76.81 825 ILE A C 1
ATOM 6417 O O . ILE A 1 825 ? -12.469 19.873 -31.682 1.00 76.81 825 ILE A O 1
ATOM 6421 N N . GLY A 1 826 ? -14.124 21.356 -31.305 1.00 75.31 826 GLY A N 1
ATOM 6422 C CA . GLY A 1 826 ? -13.922 22.163 -32.511 1.00 75.31 826 GLY A CA 1
ATOM 6423 C C . GLY A 1 826 ? -14.860 21.815 -33.669 1.00 75.31 826 GLY A C 1
ATOM 6424 O O . GLY A 1 826 ? -14.977 22.620 -34.595 1.00 75.31 826 GLY A O 1
ATOM 6425 N N . ASP A 1 827 ? -15.580 20.692 -33.602 1.00 81.19 827 ASP A N 1
ATOM 6426 C CA . ASP A 1 827 ? -16.564 20.344 -34.622 1.00 81.19 827 ASP A CA 1
ATOM 6427 C C . ASP A 1 827 ? -17.858 21.163 -34.458 1.00 81.19 827 ASP A C 1
ATOM 6429 O O . ASP A 1 827 ? -18.279 21.498 -33.347 1.00 81.19 827 ASP A O 1
ATOM 6433 N N . PRO A 1 828 ? -18.552 21.498 -35.559 1.00 84.44 828 PRO A N 1
ATOM 6434 C CA . PRO A 1 828 ? -19.891 22.059 -35.476 1.00 84.44 828 PRO A CA 1
ATOM 6435 C C . PRO A 1 828 ? -20.909 20.980 -35.074 1.00 84.44 828 PRO A C 1
ATOM 6437 O O . PRO A 1 828 ? -20.805 19.828 -35.485 1.00 84.44 828 PRO A O 1
ATOM 6440 N N . ILE A 1 829 ? -21.973 21.377 -34.363 1.00 87.31 829 ILE A N 1
ATOM 6441 C CA . ILE A 1 829 ? -23.130 20.503 -34.093 1.00 87.31 829 ILE A CA 1
ATOM 6442 C C . ILE A 1 829 ? -23.819 20.155 -35.425 1.00 87.31 829 ILE A C 1
ATOM 6444 O O . ILE A 1 829 ? -24.638 20.922 -35.950 1.00 87.31 829 ILE A O 1
ATOM 6448 N N . ALA A 1 830 ? -23.469 18.993 -35.976 1.00 85.19 830 ALA A N 1
ATOM 6449 C CA . ALA A 1 830 ? -23.825 18.532 -37.316 1.00 85.19 830 ALA A CA 1
ATOM 6450 C C . ALA A 1 830 ? -24.279 17.058 -37.308 1.00 85.19 830 ALA A C 1
ATOM 6452 O O . ALA A 1 830 ? -24.242 16.377 -36.284 1.00 85.19 830 ALA A O 1
ATOM 6453 N N . GLY A 1 831 ? -24.782 16.559 -38.442 1.00 87.38 831 GLY A N 1
ATOM 6454 C CA . GLY A 1 831 ? -25.169 15.149 -38.595 1.00 87.38 831 GLY A CA 1
ATOM 6455 C C . GLY A 1 831 ? -26.156 14.665 -37.524 1.00 87.38 831 GLY A C 1
ATOM 6456 O O . GLY A 1 831 ? -27.156 15.332 -37.249 1.00 87.38 831 GLY A O 1
ATOM 6457 N N . ALA A 1 832 ? -25.867 13.517 -36.904 1.00 85.94 832 ALA A N 1
ATOM 6458 C CA . ALA A 1 832 ? -26.697 12.926 -35.851 1.00 85.94 832 ALA A CA 1
ATOM 6459 C C . ALA A 1 832 ? -26.883 13.857 -34.639 1.00 85.94 832 ALA A C 1
ATOM 6461 O O . ALA A 1 832 ? -27.987 13.960 -34.106 1.00 85.94 832 ALA A O 1
ATOM 6462 N N . GLU A 1 833 ? -25.840 14.594 -34.255 1.00 88.81 833 GLU A N 1
ATOM 6463 C CA . GLU A 1 833 ? -25.877 15.544 -33.141 1.00 88.81 833 GLU A CA 1
ATOM 6464 C C . GLU A 1 833 ? -26.836 16.708 -33.425 1.00 88.81 833 GLU A C 1
ATOM 6466 O O . GLU A 1 833 ? -27.613 17.107 -32.559 1.00 88.81 833 GLU A O 1
ATOM 6471 N N . SER A 1 834 ? -26.873 17.193 -34.673 1.00 89.06 834 SER A N 1
ATOM 6472 C CA . SER A 1 834 ? -27.828 18.231 -35.087 1.00 89.06 834 SER A CA 1
ATOM 6473 C C . SER A 1 834 ? -29.283 17.767 -35.026 1.00 89.06 834 SER A C 1
ATOM 6475 O O . SER A 1 834 ? -30.162 18.561 -34.687 1.00 89.06 834 SER A O 1
ATOM 6477 N N . GLN A 1 835 ? -29.538 16.486 -35.316 1.00 90.25 835 GLN A N 1
ATOM 6478 C CA . GLN A 1 835 ? -30.876 15.902 -35.223 1.00 90.25 835 GLN A CA 1
ATOM 6479 C C . GLN A 1 835 ? -31.303 15.753 -33.759 1.00 90.25 835 GLN A C 1
ATOM 6481 O O . GLN A 1 835 ? -32.447 16.057 -33.423 1.00 90.25 835 GLN A O 1
ATOM 6486 N N . ILE A 1 836 ? -30.384 15.345 -32.876 1.00 89.62 836 ILE A N 1
ATOM 6487 C CA . ILE A 1 836 ? -30.623 15.299 -31.427 1.00 89.62 836 ILE A CA 1
ATOM 6488 C C . ILE A 1 836 ? -30.935 16.707 -30.910 1.00 89.62 836 ILE A C 1
ATOM 6490 O O . ILE A 1 836 ? -31.964 16.902 -30.263 1.00 89.62 836 ILE A O 1
ATOM 6494 N N . ASP A 1 837 ? -30.094 17.690 -31.244 1.00 90.06 837 ASP A N 1
ATOM 6495 C CA . ASP A 1 837 ? -30.268 19.084 -30.837 1.00 90.06 837 ASP A CA 1
ATOM 6496 C C . ASP A 1 837 ? -31.635 19.623 -31.262 1.00 90.06 837 ASP A C 1
ATOM 6498 O O . ASP A 1 837 ? -32.390 20.117 -30.429 1.00 90.06 837 ASP A O 1
ATOM 6502 N N . GLN A 1 838 ? -31.991 19.478 -32.539 1.00 89.12 838 GLN A N 1
ATOM 6503 C CA . GLN A 1 838 ? -33.219 20.047 -33.085 1.00 89.12 838 GLN A CA 1
ATOM 6504 C C . GLN A 1 838 ? -34.481 19.348 -32.564 1.00 89.12 838 GLN A C 1
ATOM 6506 O O . GLN A 1 838 ? -35.437 20.024 -32.181 1.00 89.12 838 GLN A O 1
ATOM 6511 N N . TYR A 1 839 ? -34.505 18.012 -32.562 1.00 86.19 839 TYR A N 1
ATOM 6512 C CA . TYR A 1 839 ? -35.748 17.254 -32.386 1.00 86.19 839 TYR A CA 1
ATOM 6513 C C . TYR A 1 839 ? -35.929 16.650 -30.994 1.00 86.19 839 TYR A C 1
ATOM 6515 O O . TYR A 1 839 ? -37.073 16.478 -30.577 1.00 86.19 839 TYR A O 1
ATOM 6523 N N . LEU A 1 840 ? -34.846 16.330 -30.277 1.00 86.00 840 LEU A N 1
ATOM 6524 C CA . LEU A 1 840 ? -34.937 15.708 -28.950 1.00 86.00 840 LEU A CA 1
ATOM 6525 C C . LEU A 1 840 ? -34.800 16.713 -27.807 1.00 86.00 840 LEU A C 1
ATOM 6527 O O . LEU A 1 840 ? -35.356 16.483 -26.739 1.00 86.00 840 LEU A O 1
ATOM 6531 N N . VAL A 1 841 ? -34.059 17.808 -28.008 1.00 87.38 841 VAL A N 1
ATOM 6532 C CA . VAL A 1 841 ? -33.780 18.778 -26.933 1.00 87.38 841 VAL A CA 1
ATOM 6533 C C . VAL A 1 841 ? -33.993 20.243 -27.328 1.00 87.38 841 VAL A C 1
ATOM 6535 O O . VAL A 1 841 ? -33.580 21.140 -26.595 1.00 87.38 841 VAL A O 1
ATOM 6538 N N . GLY A 1 842 ? -34.648 20.518 -28.458 1.00 86.62 842 GLY A N 1
ATOM 6539 C CA . GLY A 1 842 ? -35.147 21.855 -28.810 1.00 86.62 842 GLY A CA 1
ATOM 6540 C C . GLY A 1 842 ? -34.080 22.956 -28.923 1.00 86.62 842 GLY A C 1
ATOM 6541 O O . GLY A 1 842 ? -34.294 24.077 -28.466 1.00 86.62 842 GLY A O 1
ATOM 6542 N N . GLY A 1 843 ? -32.913 22.654 -29.491 1.00 89.06 843 GLY A N 1
ATOM 6543 C CA . GLY A 1 843 ? -31.822 23.610 -29.722 1.00 89.06 843 GLY A CA 1
ATOM 6544 C C . GLY A 1 843 ? -30.934 23.879 -28.500 1.00 89.06 843 GLY A C 1
ATOM 6545 O O . GLY A 1 843 ? -30.112 24.805 -28.510 1.00 89.06 843 GLY A O 1
ATOM 6546 N N . LYS A 1 844 ? -31.116 23.127 -27.407 1.00 86.94 844 LYS A N 1
ATOM 6547 C CA . LYS A 1 844 ? -30.382 23.329 -26.148 1.00 86.94 844 LYS A CA 1
ATOM 6548 C C . LYS A 1 844 ? -28.889 23.001 -26.261 1.00 86.94 844 LYS A C 1
ATOM 6550 O O . LYS A 1 844 ? -28.110 23.651 -25.562 1.00 86.94 844 LYS A O 1
ATOM 6555 N N . LEU A 1 845 ? -28.467 22.069 -27.124 1.00 87.75 845 LEU A N 1
ATOM 6556 C CA . LEU A 1 845 ? -27.041 21.766 -27.329 1.00 87.75 845 LEU A CA 1
ATOM 6557 C C . LEU A 1 845 ? -26.351 22.965 -27.983 1.00 87.75 845 LEU A C 1
ATOM 6559 O O . LEU A 1 845 ? -25.369 23.473 -27.441 1.00 87.75 845 LEU A O 1
ATOM 6563 N N . ARG A 1 846 ? -26.932 23.521 -29.057 1.00 87.31 846 ARG A N 1
ATOM 6564 C CA . ARG A 1 846 ? -26.413 24.748 -29.698 1.00 87.31 846 ARG A CA 1
ATOM 6565 C C . ARG A 1 846 ? -26.382 25.940 -28.753 1.00 87.31 846 ARG A C 1
ATOM 6567 O O . ARG A 1 846 ? -25.427 26.714 -28.779 1.00 87.31 846 ARG A O 1
ATOM 6574 N N . ARG A 1 847 ? -27.404 26.102 -27.906 1.00 85.38 847 ARG A N 1
ATOM 6575 C CA . ARG A 1 847 ? -27.432 27.182 -26.908 1.00 85.38 847 ARG A CA 1
ATOM 6576 C C . ARG A 1 847 ? -26.288 27.041 -25.901 1.00 85.38 847 ARG A C 1
ATOM 6578 O O . ARG A 1 847 ? -25.636 28.033 -25.601 1.00 85.38 847 ARG A O 1
ATOM 6585 N N . ARG A 1 848 ? -26.017 25.823 -25.423 1.00 83.75 848 ARG A N 1
ATOM 6586 C CA . ARG A 1 848 ? -24.889 25.542 -24.522 1.00 83.75 848 ARG A CA 1
ATOM 6587 C C . ARG A 1 848 ? -23.531 25.750 -25.189 1.00 83.75 848 ARG A C 1
ATOM 6589 O O . ARG A 1 848 ? -22.666 26.346 -24.559 1.00 83.75 848 ARG A O 1
ATOM 6596 N N . GLY A 1 849 ? -23.377 25.349 -26.454 1.00 82.00 849 GLY A N 1
ATOM 6597 C CA . GLY A 1 849 ? -22.180 25.631 -27.254 1.00 82.00 849 GLY A CA 1
ATOM 6598 C C . GLY A 1 849 ? -21.867 27.125 -27.328 1.00 82.00 849 GLY A C 1
ATOM 6599 O O . GLY A 1 849 ? -20.757 27.541 -27.022 1.00 82.00 849 GLY A O 1
ATOM 6600 N N . ARG A 1 850 ? -22.876 27.958 -27.619 1.00 83.19 850 ARG A N 1
ATOM 6601 C CA . ARG A 1 850 ? -22.722 29.428 -27.647 1.00 83.19 850 ARG A CA 1
ATOM 6602 C C . ARG A 1 850 ? -22.374 30.043 -26.291 1.00 83.19 850 ARG A C 1
ATOM 6604 O O . ARG A 1 850 ? -21.765 31.103 -26.252 1.00 83.19 850 ARG A O 1
ATOM 6611 N N . LEU A 1 851 ? -22.795 29.407 -25.201 1.00 81.50 851 LEU A N 1
ATOM 6612 C CA . LEU A 1 851 ? -22.552 29.860 -23.831 1.00 81.50 851 LEU A CA 1
ATOM 6613 C C . LEU A 1 851 ? -21.242 29.312 -23.241 1.00 81.50 851 LEU A C 1
ATOM 6615 O O . LEU A 1 851 ? -20.956 29.583 -22.081 1.00 81.50 851 LEU A O 1
ATOM 6619 N N . GLY A 1 852 ? -20.471 28.519 -23.996 1.00 78.56 852 GLY A N 1
ATOM 6620 C CA . GLY A 1 852 ? -19.230 27.910 -23.507 1.00 78.56 852 GLY A CA 1
ATOM 6621 C C . GLY A 1 852 ? -19.431 26.846 -22.419 1.00 78.56 852 GLY A C 1
ATOM 6622 O O . GLY A 1 852 ? -18.488 26.512 -21.717 1.00 78.56 852 GLY A O 1
ATOM 6623 N N . VAL A 1 853 ? -20.648 26.310 -22.265 1.00 77.12 853 VAL A N 1
ATOM 6624 C CA . VAL A 1 853 ? -21.009 25.299 -21.242 1.00 77.12 853 VAL A CA 1
ATOM 6625 C C . VAL A 1 853 ? -21.340 23.936 -21.864 1.00 77.12 853 VAL A C 1
ATOM 6627 O O . VAL A 1 853 ? -22.093 23.134 -21.303 1.00 77.12 853 VAL A O 1
ATOM 6630 N N . TYR A 1 854 ? -20.846 23.697 -23.078 1.00 79.94 854 TYR A N 1
ATOM 6631 C CA . TYR A 1 854 ? -20.921 22.398 -23.739 1.00 79.94 854 TYR A CA 1
ATOM 6632 C C . TYR A 1 854 ? -19.834 21.462 -23.205 1.00 79.94 854 TYR A C 1
ATOM 6634 O O . TYR A 1 854 ? -18.791 21.934 -22.761 1.00 79.94 854 TYR A O 1
ATOM 6642 N N . ALA A 1 855 ? -20.071 20.148 -23.231 1.00 73.50 855 ALA A N 1
ATOM 6643 C CA . ALA A 1 855 ? -19.026 19.194 -22.863 1.00 73.50 855 ALA A CA 1
ATOM 6644 C C . ALA A 1 855 ? -17.876 19.299 -23.879 1.00 73.50 855 ALA A C 1
ATOM 6646 O O . ALA A 1 855 ? -18.122 19.248 -25.083 1.00 73.50 855 ALA A O 1
ATOM 6647 N N . GLY A 1 856 ? -16.658 19.499 -23.381 1.00 72.56 856 GLY A N 1
ATOM 6648 C CA . GLY A 1 856 ? -15.456 19.735 -24.177 1.00 72.56 856 GLY A CA 1
ATOM 6649 C C . GLY A 1 856 ? -14.416 18.664 -23.884 1.00 72.56 856 GLY A C 1
ATOM 6650 O O . GLY A 1 856 ? -14.436 17.600 -24.496 1.00 72.56 856 GLY A O 1
ATOM 6651 N N . ASP A 1 857 ? -13.529 18.940 -22.929 1.00 66.88 857 ASP A N 1
ATOM 6652 C CA . ASP A 1 857 ? -12.407 18.065 -22.581 1.00 66.88 857 ASP A CA 1
ATOM 6653 C C . ASP A 1 857 ? -12.834 16.630 -22.237 1.00 66.88 857 ASP A C 1
ATOM 6655 O O . ASP A 1 857 ? -13.925 16.376 -21.707 1.00 66.88 857 ASP A O 1
ATOM 6659 N N . ILE A 1 858 ? -11.943 15.671 -22.509 1.00 57.78 858 ILE A N 1
ATOM 6660 C CA . ILE A 1 858 ? -12.152 14.262 -22.164 1.00 57.78 858 ILE A CA 1
ATOM 6661 C C . ILE A 1 858 ? -12.410 14.142 -20.656 1.00 57.78 858 ILE A C 1
ATOM 6663 O O . ILE A 1 858 ? -11.634 14.618 -19.835 1.00 57.78 858 ILE A O 1
ATOM 6667 N N . GLY A 1 859 ? -13.500 13.467 -20.287 1.00 51.00 859 GLY A N 1
ATOM 6668 C CA . GLY A 1 859 ? -13.943 13.342 -18.894 1.00 51.00 859 GLY A CA 1
ATOM 6669 C C . GLY A 1 859 ? -15.028 14.342 -18.494 1.00 51.00 859 GLY A C 1
ATOM 6670 O O . GLY A 1 859 ? -15.615 14.193 -17.423 1.00 51.00 859 GLY A O 1
ATOM 6671 N N . THR A 1 860 ? -15.364 15.301 -19.359 1.00 59.88 860 THR A N 1
ATOM 6672 C CA . THR A 1 860 ? -16.540 16.159 -19.183 1.00 59.88 860 THR A CA 1
ATOM 6673 C C . THR A 1 860 ? -17.781 15.523 -19.814 1.00 59.88 860 THR A C 1
ATOM 6675 O O . THR A 1 860 ? -17.710 14.814 -20.817 1.00 59.88 860 THR A O 1
ATOM 6678 N N . ALA A 1 861 ? -18.949 15.748 -19.210 1.00 75.12 861 ALA A N 1
ATOM 6679 C CA . ALA A 1 861 ? -20.228 15.300 -19.749 1.00 75.12 861 ALA A CA 1
ATOM 6680 C C . ALA A 1 861 ? -21.316 16.333 -19.452 1.00 75.12 861 ALA A C 1
ATOM 6682 O O . ALA A 1 861 ? -21.369 16.903 -18.363 1.00 75.12 861 ALA A O 1
ATOM 6683 N N . ALA A 1 862 ? -22.219 16.546 -20.408 1.00 75.56 862 ALA A N 1
ATOM 6684 C CA . ALA A 1 862 ? -23.326 17.481 -20.268 1.00 75.56 862 ALA A CA 1
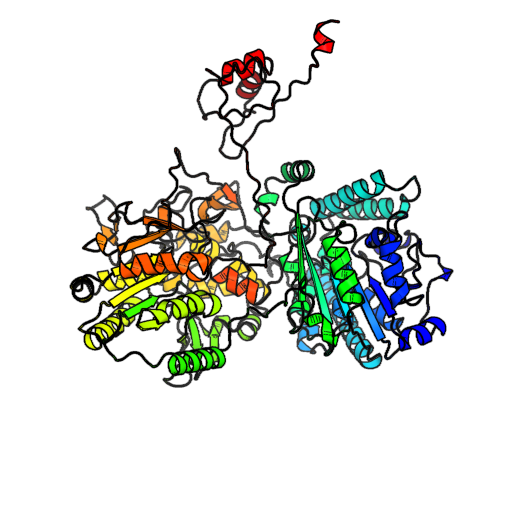ATOM 6685 C C . ALA A 1 862 ? -24.658 16.726 -20.314 1.00 75.56 862 ALA A C 1
ATOM 6687 O O . ALA A 1 862 ? -25.031 16.158 -21.337 1.00 75.56 862 ALA A O 1
ATOM 6688 N N . LEU A 1 863 ? -25.417 16.759 -19.215 1.00 80.38 863 LEU A N 1
ATOM 6689 C CA . LEU A 1 863 ? -26.784 16.242 -19.202 1.00 80.38 863 LEU A CA 1
ATOM 6690 C C . LEU A 1 863 ? -27.742 17.327 -19.702 1.00 80.38 863 LEU A C 1
ATOM 6692 O O . LEU A 1 863 ? -27.830 18.409 -19.110 1.00 80.38 863 LEU A O 1
ATOM 6696 N N . VAL A 1 864 ? -28.457 17.049 -20.789 1.00 80.06 864 VAL A N 1
ATOM 6697 C CA . VAL A 1 864 ? -29.542 17.899 -21.294 1.00 80.06 864 VAL A CA 1
ATOM 6698 C C . VAL A 1 864 ? -30.847 17.141 -21.128 1.00 80.06 864 VAL A C 1
ATOM 6700 O O . VAL A 1 864 ? -31.019 16.066 -21.691 1.00 80.06 864 VAL A O 1
ATOM 6703 N N . VAL A 1 865 ? -31.755 17.705 -20.337 1.00 77.88 865 VAL A N 1
ATOM 6704 C CA . VAL A 1 865 ? -33.093 17.152 -20.122 1.00 77.88 865 VAL A CA 1
ATOM 6705 C C . VAL A 1 865 ? -34.102 18.082 -20.778 1.00 77.88 865 VAL A C 1
ATOM 6707 O O . VAL A 1 865 ? -34.011 19.311 -20.648 1.00 77.88 865 VAL A O 1
ATOM 6710 N N . ASP A 1 866 ? -35.065 17.506 -21.489 1.00 67.19 866 ASP A N 1
ATOM 6711 C CA . ASP A 1 866 ? -36.225 18.259 -21.932 1.00 67.19 866 ASP A CA 1
ATOM 6712 C C . ASP A 1 866 ? -37.288 18.245 -20.828 1.00 67.19 866 ASP A C 1
ATOM 6714 O O . ASP A 1 866 ? -37.843 17.201 -20.498 1.00 67.19 866 ASP A O 1
ATOM 6718 N N . HIS A 1 867 ? -37.496 19.391 -20.176 1.00 51.31 867 HIS A N 1
ATOM 6719 C CA . HIS A 1 867 ? -38.445 19.523 -19.065 1.00 51.31 867 HIS A CA 1
ATOM 6720 C C . HIS A 1 867 ? -39.894 19.726 -19.527 1.00 51.31 867 HIS A C 1
ATOM 6722 O O . HIS A 1 867 ? -40.800 19.702 -18.698 1.00 51.31 867 HIS A O 1
ATOM 6728 N N . GLU A 1 868 ? -40.136 19.881 -20.827 1.00 50.84 868 GLU A N 1
ATOM 6729 C CA . GLU A 1 868 ? -41.482 20.087 -21.352 1.00 50.84 868 GLU A CA 1
ATOM 6730 C C . GLU A 1 868 ? -42.148 18.738 -21.632 1.00 50.84 868 GLU A C 1
ATOM 6732 O O . GLU A 1 868 ? -41.922 18.085 -22.654 1.00 50.84 868 GLU A O 1
ATOM 6737 N N . ARG A 1 869 ? -43.003 18.289 -20.705 1.00 44.31 869 ARG A N 1
ATOM 6738 C CA . ARG A 1 869 ? -43.920 17.184 -20.997 1.00 44.31 869 ARG A CA 1
ATOM 6739 C C . ARG A 1 869 ? -44.777 17.583 -22.198 1.00 44.31 869 ARG A C 1
ATOM 6741 O O . ARG A 1 869 ? -45.342 18.670 -22.234 1.00 44.31 869 ARG A O 1
ATOM 6748 N N . ARG A 1 870 ? -44.970 16.653 -23.142 1.00 45.50 870 ARG A N 1
ATOM 6749 C CA . ARG A 1 870 ? -45.888 16.799 -24.293 1.00 45.50 870 ARG A CA 1
ATOM 6750 C C . ARG A 1 870 ? -47.307 17.277 -23.921 1.00 45.50 870 ARG A C 1
ATOM 6752 O O . ARG A 1 870 ? -48.019 17.725 -24.814 1.00 45.50 870 ARG A O 1
ATOM 6759 N N . SER A 1 871 ? -47.716 17.187 -22.650 1.00 43.44 871 SER A N 1
ATOM 6760 C CA . SER A 1 871 ? -48.982 17.733 -22.143 1.00 43.44 871 SER A CA 1
ATOM 6761 C C . SER A 1 871 ? -49.076 19.260 -22.219 1.00 43.44 871 SER A C 1
ATOM 6763 O O . SER A 1 871 ? -50.179 19.766 -22.393 1.00 43.44 871 SER A O 1
ATOM 6765 N N . ASP A 1 872 ? -47.956 19.985 -22.159 1.00 40.81 872 ASP A N 1
ATOM 6766 C CA . ASP A 1 872 ? -47.967 21.456 -22.089 1.00 40.81 872 ASP A CA 1
ATOM 6767 C C . ASP A 1 872 ? -48.007 22.129 -23.469 1.00 40.81 872 ASP A C 1
ATOM 6769 O O . ASP A 1 872 ? -48.328 23.303 -23.572 1.00 40.81 872 ASP A O 1
ATOM 6773 N N . ARG A 1 873 ? -47.784 21.382 -24.562 1.00 45.22 873 ARG A N 1
ATOM 6774 C CA . ARG A 1 873 ? -47.924 21.896 -25.943 1.00 45.22 873 ARG A CA 1
ATOM 6775 C C . ARG A 1 873 ? -49.363 21.909 -26.473 1.00 45.22 873 ARG A C 1
ATOM 6777 O O . ARG A 1 873 ? -49.583 22.326 -27.605 1.00 45.22 873 ARG A O 1
ATOM 6784 N N . ARG A 1 874 ? -50.332 21.395 -25.707 1.00 39.66 874 ARG A N 1
ATOM 6785 C CA . ARG A 1 874 ? -51.763 21.369 -26.075 1.00 39.66 874 ARG A CA 1
ATOM 6786 C C . ARG A 1 874 ? -52.642 22.241 -25.166 1.00 39.66 874 ARG A C 1
ATOM 6788 O O . ARG A 1 874 ? -53.857 22.058 -25.177 1.00 39.66 874 ARG A O 1
ATOM 6795 N N . ARG A 1 875 ? -52.054 23.159 -24.395 1.00 32.62 875 ARG A N 1
ATOM 6796 C CA . ARG A 1 875 ? -52.790 24.209 -23.682 1.00 32.62 875 ARG A CA 1
ATOM 6797 C C . ARG A 1 875 ? -52.535 25.567 -24.299 1.00 32.62 875 ARG A C 1
ATOM 6799 O O . ARG A 1 875 ? -51.366 25.815 -24.663 1.00 32.62 875 ARG A O 1
#

Sequence (875 aa):
LMWAIESRLNGEPGLYSWRGGELAPADRRQPDDPDLVKAAEKGLLVFIHGTGSHTLGAFKDLGTVGRKSDWAVLTEEFGDRIFGFEHRTFSESPIDNALALAETLPPKAKISLVTHSRGGLVGDLICLQNLSEDLIQAYRRDPLSEKEEKPWEKVIRERAAAEEQKKLHRLVMLLEQKDFRIERYVRVACPAGGTTLLSANLDVFLSGLLSLTNALVGAVLGPGASPVLSAFKRIVLEIAEKRLEPWLVPGIEAMLTDAPMAAILARATRKPGISMGVIAGDIEGGGLIKRIGVMFTDWMFFDRADNDLVVDTASMYAGLAGAPGTRYLFDQGDKVNHFNYFQNRRTLRGLQAWLKTDPLQLNDLDDWTPIEALGEPKREVVEQARAARSASRGEPRPDSRPVVFLLPGIMGSHLEVRSSGRPGSGDRVWFDVFDIARGGFKKIRRGAPAVEPECLFEMFYGALADYLEATHWVIRYPYDWRLTVQEAADALAVDVEKALDRHPSQPVRLLAHSMGGLVARAMIAGHGQLWERIVKHRGGRLVMLGTPNNGSHLMVETLLGKSGTIRKLAVMDAKHRLQGLLDIVAGFPGALQLLPRPGFRDAGGAQTDDYYTQTPWQDFQRINRDRWFGDGACGVPAGDVLKNAGTLWTGGITEERSEGEGWRHRPILPAERVAYVFGQSENTPCGVKVEGKRLMMVGTSEGDGSVTWASGRLDFLPENRCWHMPVDHGSLTKTRQYFPDICDLLETGATTRLGRLPVTRGAAATRTYDAGPVTYPTPEDVTHSLMGTRPVLSRPAPRRRTLRIQVRAMDLRHSQMPVMCGHYIGDPIAGAESQIDQYLVGGKLRRRGRLGVYAGDIGTAALVVDHERRSDRRR